Protein 5LO9 (pdb70)

CATH classification: 1.10.760.10

Sequence (940 aa):
PFERGRTLAEQGDAARGIVACAGCHRADGGGDEALGAARLAGLEPAYLATQIERFRAGQRSHPVMSPWAERLTPVDIAAVSAYYGALAPASNARAPSDVDAAAGRALAETGDWPERDLPACVRCHGPGGVGAGAVFPPLAGQPYSYLLAQLQAWGTGRRHGEPMALMGAVAGRLDADEQRALAAYFATRPLARAEAASRFTPPSRDALPEGPLGEMVRLGARLFRHTNTDPRSAPHVGNDQTCAGCHLDNGRRADASPMWAAWVAYPAYRGKNQRVDTMAERIQGCFRYSMNAQDSVSGQVPETNGLVLDALQSYIFWLATGAPTGDTAMSGRGYPRLQPPAEGFDRTRGAALYAEHCALCHGAEGEGLLVDGEVVFPPLWGPRSYNWGAGMHRVDTAAAFIAANMPLLDTVRLTPQEAWDVAAYINAHERPQDPRFDGSVERTAARFHASPFDLYGEPLGVDGAVLGQGVPFERGRTLAEQGDAARGIVACAGCHRADGGGDEALGAARLAGLEPAYLATQIERFRAGQRSHPVMSPWAERLTPVDIAAVSAYYGALAPASNARAPSDVDAAAGRALAETGDWPERDLPACVRCHGPGGVGAGAVFPPLAGQPYSYLLAQLQAWGTGRRHGEPMA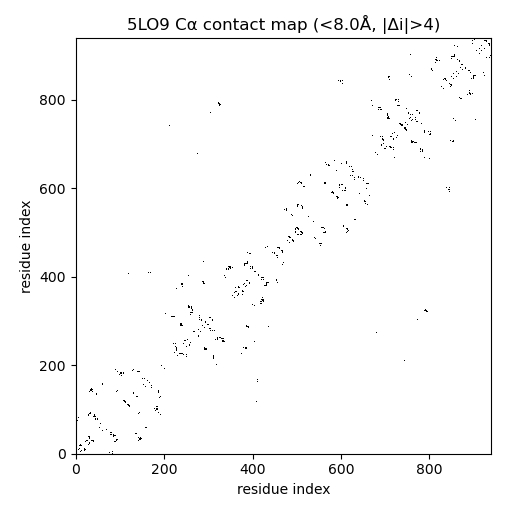LMGAVAGRLDADEQRALAAYFATRPLAAASRFTPPSRDALPEGPLGEMVRLGARLFRHTNTDPRSAPHVGNDQTCAGCHLDNGRRADASPMWAAWVAYPAYRGKNQRVDTMAERIQGCFRYSMNAQDSVSGQVPETNGLVLDALQSYIFWLATGAPTGDTAMSGRGYPRLQPPAEGFDRTRGAALYAEHCALCHGAEGEGLLVDGEVVFPPLWGPRSYNWGAGMHRVDTAAAFIAANMPLLDTVRLTPQEAWDVAAYINAHERPQDPRFDGSVERTAARFHASPFDLYGEPLGVDGAVLGQGVA

Foldseek 3Di:
DLVLLLCQQPQNDVVLPHGHVCVACNDQQAGDQVVLGWRLAQKQLLQQLVVLVCLVVQLADDPPCSVNSVSADPVSSSNNSVNRNPGDGHHPADADPVAALVLQVCQQPQNPCQPQLGGHVCLQQPDLQLGFPNLHTRLARIYLSNQLVVLVCLCVSNHADRPLRQSVSVSVRDDSNNSSNNSRNRNPDDNVPCVVVVADAFDDPVPADDDPLSVLLVVLLVCQQFVCPDPVRVQQFQFQDHNCQQCPSSQQFQQSQRLLLVQLAPQDQDPLVRDGDGPLRVVQVCSVFFRVRCNGNNNGRDDSPDSNVVSNNSNSVRRNPPPDHNPNCHHRHAFDFDDADPVAAALVLLLVVCVRFPCVACNNQQVGTDDPSHGSGQRLADARGTALQDPLLFLRRQLRSCQPCPPPRVSDHDDSNNSSHNSVNSSLEAYAANPPDPPDQVVCCVPRPPDPRRQRQFQRYDVRRGHHPGD/DLVLLLCCQVQNDVVLPGGHVCVACNNLQAGDQVVLGWRQAQKQLLQQLVVLVCLVVQLADDVVCSVNSVSDDPVNSSNNSVNRNPHDGHHPADADPPADLVLQCCQQPQRDCPPQLGGHVCLQCNDLQLGFPNLHTRLARIHLSNQLVVLVCLCPVNHADRALRVSVSVSVRDDSSNSSNNSRNRNPTDNLDPPADFFDDPVPADDDPLSVLLVVLLVCQQFVCPDPVRNQQFQFQDHNCQQCPSSQGFFQSARLLLVQQAPQDQDPQVRDGAGPLRVVQVCSVFQRVRCNGNNNGGDDSPDSNNSSNSSNSVRRNPPPDHNPNCRHRHAFDFDDADPVAAALVLQLVVCVRFPCSACNNQLPGTDDPSHGSGARLADARGTAQQDPLLFLRRVLRSCQVCPPPRVSDHDDSNNSSHNSVNSSQEEYAANPPDDPDQCVCCVPNPPDPRHQRQFQRYDVSHHYHPGHD

Nearest PDB structures (foldseek):
  5lo9-assembly1_A  TM=1.002E+00  e=2.413E-90  Marichromatium purpuratum 984
  5lo9-assembly1_B  TM=9.982E-01  e=5.476E-86  Marichromatium purpuratum 984
  4wqb-assembly1_A  TM=9.473E-01  e=3.267E-19  Allochromatium vinosum DSM 180
  4v2k-assembly1_A-2  TM=9.397E-01  e=5.280E-19  Allochromatium vinosum
  8smr-assembly1_N  TM=8.900E-01  e=9.786E-10  Pseudomonas aeruginosa

Radius of gyration: 38.49 Å; Cα contacts (8 Å, |Δi|>4): 1993; chains: 2; bounding box: 66×100×102 Å

Organism: NCBI:txid765910

InterPro domains:
  IPR009056 Cytochrome c-like domain [PF00034] (127-209)
  IPR009056 Cytochrome c-like domain [PF13442] (43-106)
  IPR009056 Cytochrome c-like domain [PF13442] (415-493)
  IPR009056 Cytochrome c-like domain [PS51007] (30-111)
  IPR009056 Cytochrome c-like domain [PS51007] (122-213)
  IPR009056 Cytochrome c-like domain [PS51007] (412-497)
  IPR036909 Cytochrome c-like domain superfamily [G3DSA:1.10.760.10] (25-110)
  IPR036909 Cytochrome c-like domain superfamily [G3DSA:1.10.760.10] (120-211)
  IPR036909 Cytochrome c-like domain superfamily [G3DSA:1.10.760.10] (261-399)
  IPR036909 Cytochrome c-like domain superfamily [G3DSA:1.10.760.10] (403-516)
  IPR036909 Cytochrome c-like domain superfamily [SSF46626] (22-108)
  IPR036909 Cytochrome c-like domain superfamily [SSF46626] (142-213)
  IPR036909 Cytochrome c-like domain superfamily [SSF46626] (278-392)
  IPR036909 Cytochrome c-like domain superfamily [SSF46626] (405-503)
  IPR050597 Cytochrome c Oxidase Subunit [PTHR33751] (5-212)

B-factor: mean 51.84, std 15.22, range [24.84, 135.63]

Secondary structure (DSSP, 8-state):
-HHHHHHHHHT-BTTTTB--THHHH-TTS--BTTTTBPP-TT--HHHHHHHHHHHHHTSB--TTTHHHHHH--HHHHHHHHHHHHHSPP-------TTS-THHHHHHHHH-BHHHH-B--HHHHH-GGGS-BTTTB---TT--HHHHHHHHHHHHHTSB---GGGHHHHHHTT--HHHHHHHHHHHHTS----TTTTT---PPPSS-PPSTHHHHHHHHHHHHHHSTTTSTTTGGG--SS--GGGTSHHHHT-TTS--SHHHHTT-SEEETTTTEEE-HHHHHHHHHHTTS-GGGSSS-SPPPTTSHHHHHHHHHHHHHTTTPBTT-TT-TT-S-PPPPPPTT---HHHHHHHHHHHTHHHH-TTS--EEETTEEEE---SSTTS--TTSGGGSHHHHHHHHHHH-SSSTT----HHHHHHHHHHHTTS--SPPTT--S-HHHHHHHH--STT--TTSS-SGGGPPS----/-HHHHHHHHHT-BTTTTB--THHHH-TTS--BTTTTBPP-TT--HHHHHHHHHHHHHTSB--TTTHHHHHT--HHHHHHHHHHHHHSPP-------TTS-THHHHHHHHH-BHHHH-B--THHHH-GGG--BTTTB---TT--HHHHHHHHHHHHHTSB--SGGGHHHHHHTT--HHHHHHHHHHHHTS----TTS--PPPTT-PPSTHHHHHHHHHHHHHHSTTTSTTTGGG--SS--HHHHSHHHHT-TTS--SHHHHTT-SEEETTTTEEE-HHHHHHHHHHTTS-GGGSSS-SPPPTTSHHHHHHHHHHHHHTTTPBTT-TT-TT-SSPPPPPPTT---HHHHHHHHHHHTHHHH-TTS--EEETTEEEE---SSTTS--TTSGGGSHHHHHHHHHHH-SSSTT----HHHHHHHHHHHTTS--SPPTT--S-HHHHHHHH--STT--TTSS-SGGGPPS-----

Solvent-accessible surface area: 40395 Å² total; per-residue (Å²): 129,72,106,94,0,83,66,3,2,90,138,11,44,101,102,118,37,11,79,26,34,23,60,40,22,110,87,64,0,0,0,22,35,104,92,21,11,11,11,29,0,28,5,82,53,59,27,13,21,52,15,20,98,32,25,98,77,43,45,19,85,73,120,75,48,34,54,80,0,126,132,18,34,100,89,0,8,62,4,7,5,37,10,7,22,68,38,78,72,19,41,37,30,205,29,39,122,126,31,97,25,71,62,0,160,62,15,0,56,38,11,25,16,77,87,65,30,6,12,6,30,12,58,27,19,0,40,29,0,42,8,2,32,43,63,14,25,12,30,0,0,6,0,23,34,28,16,23,42,25,22,87,20,31,40,86,48,176,14,94,36,26,53,46,58,25,38,26,20,27,2,61,65,21,82,56,98,36,16,84,7,7,1,0,13,4,6,65,69,94,44,122,137,29,160,99,62,100,84,40,92,22,26,61,97,140,58,47,41,168,46,60,27,4,106,24,0,128,30,0,24,109,0,6,45,50,0,23,44,9,111,128,0,28,48,36,14,3,4,21,8,9,24,2,18,28,32,11,17,18,0,28,46,24,35,0,23,2,22,3,0,15,23,1,2,16,4,23,97,34,54,91,67,148,92,11,3,11,17,11,20,75,18,23,14,45,3,102,25,32,8,0,2,72,87,12,146,38,36,118,43,3,141,26,49,21,76,10,0,2,0,3,17,0,4,2,12,16,0,0,59,45,1,49,3,25,52,82,83,22,59,6,86,20,42,53,226,35,154,66,26,111,173,33,57,67,93,109,96,0,35,61,20,4,70,130,41,20,21,59,30,24,11,80,133,0,103,10,53,66,21,124,40,39,14,14,12,26,3,27,24,13,75,105,0,10,0,0,2,0,36,24,7,72,0,36,43,2,0,6,16,15,18,33,6,36,16,30,10,50,50,36,94,15,67,75,68,37,0,6,3,1,0,0,43,9,0,9,43,48,0,2,30,2,22,45,73,90,58,44,26,153,136,0,16,66,143,62,9,90,29,116,44,5,12,4,21,80,83,52,26,127,153,40,50,56,1,0,102,14,122,125,71,93,69,0,88,57,1,1,91,134,13,27,105,99,151,34,11,77,27,32,21,65,41,22,111,75,66,0,0,0,21,37,102,89,25,12,11,10,28,0,30,5,78,52,59,26,11,26,57,16,20,82,31,21,82,72,47,52,19,90,79,121,77,49,16,49,78,0,109,121,14,51,100,110,2,9,64,7,6,3,37,10,5,22,68,40,78,70,22,40,37,29,206,24,40,122,128,32,101,28,72,62,0,155,60,13,0,51,46,12,28,18,83,129,64,51,5,12,5,28,12,55,26,20,0,40,27,0,37,8,2,26,42,60,14,26,12,30,0,1,6,0,27,35,25,14,20,44,26,22,93,18,33,42,89,50,179,16,96,34,27,51,50,60,27,34,29,21,29,2,61,66,20,85,54,99,37,16,90,6,7,1,0,12,4,9,67,71,90,52,116,95,98,121,101,45,102,22,25,63,99,140,62,42,39,170,44,57,27,0,124,23,0,145,21,0,26,114,0,6,48,57,0,23,48,3,108,104,0,27,47,36,15,5,4,23,8,8,24,2,18,28,35,13,17,18,0,29,55,22,34,0,23,2,19,2,0,16,25,1,2,16,3,20,90,31,60,91,59,142,92,9,4,10,15,10,18,77,19,24,15,40,3,109,18,31,6,1,2,70,96,14,145,48,29,127,39,3,148,21,37,25,90,9,0,4,0,3,17,0,3,3,10,17,0,0,63,44,0,50,3,23,54,78,81,20,64,8,88,22,40,52,228,30,158,69,25,105,139,30,58,67,94,107,148,0,35,54,12,4,74,126,37,22,22,53,30,24,10,76,132,0,98,13,50,65,23,118,36,40,14,13,11,28,3,28,25,13,76,102,0,10,0,0,3,0,35,26,8,75,0,37,42,2,0,7,16,16,20,33,6,35,15,31,10,57,59,38,96,14,74,76,60,55,0,5,6,0,0,0,45,11,0,9,42,48,0,2,35,2,26,41,77,48,58,20,17,122,133,0,16,72,154,65,8,90,31,113,46,10,9,5,23,92,74,50,18,130,154,39,53,49,1,0,104,12,72,152

Structure (mmCIF, N/CA/C/O backbone):
data_5LO9
#
_entry.id   5LO9
#
_cell.length_a   159.753
_cell.length_b   159.753
_cell.length_c   393.086
_cell.angle_alpha   90.00
_cell.angle_beta   90.00
_cell.angle_gamma   120.00
#
_symmetry.space_group_name_H-M   'H 3 2'
#
loop_
_entity.id
_entity.type
_entity.pdbx_description
1 polymer 'Cytochrome C'
2 non-polymer 'HEME C'
3 non-polymer 'CHLORIDE ION'
4 non-polymer S-1,2-PROPANEDIOL
5 non-polymer THIOSULFATE
6 non-polymer 1,2-ETHANEDIOL
7 non-polymer 'TRIETHYLENE GLYCOL'
8 water water
#
loop_
_atom_site.group_PDB
_atom_site.id
_atom_site.type_symbol
_atom_site.label_atom_id
_atom_site.label_alt_id
_atom_site.label_comp_id
_atom_site.label_asym_id
_atom_site.label_entity_id
_atom_site.label_seq_id
_atom_site.pdbx_PDB_ins_code
_atom_site.Cartn_x
_atom_site.Cartn_y
_atom_site.Cartn_z
_atom_site.occupancy
_atom_site.B_iso_or_equiv
_atom_site.auth_seq_id
_atom_site.auth_comp_id
_atom_site.auth_asym_id
_atom_site.auth_atom_id
_atom_site.pdbx_PDB_model_num
ATOM 1 N N . PRO A 1 1 ? 29.709 -13.969 157.919 1.00 99.13 1 PRO A N 1
ATOM 2 C CA . PRO A 1 1 ? 30.845 -13.515 157.084 1.00 97.37 1 PRO A CA 1
ATOM 3 C C . PRO A 1 1 ? 31.344 -12.118 157.491 1.00 91.15 1 PRO A C 1
ATOM 4 O O . PRO A 1 1 ? 32.556 -11.863 157.434 1.00 76.98 1 PRO A O 1
ATOM 8 N N . PHE A 1 2 ? 30.412 -11.227 157.875 1.00 106.75 2 PHE A N 1
ATOM 9 C CA . PHE A 1 2 ? 30.777 -9.942 158.480 1.00 97.40 2 PHE A CA 1
ATOM 10 C C . PHE A 1 2 ? 31.422 -10.145 159.859 1.00 95.77 2 PHE A C 1
ATOM 11 O O . PHE A 1 2 ? 32.200 -9.283 160.291 1.00 86.83 2 PHE A O 1
ATOM 19 N N . GLU A 1 3 ? 31.175 -11.298 160.528 1.00 102.20 3 GLU A N 1
ATOM 20 C CA . GLU A 1 3 ? 31.713 -11.538 161.874 1.00 94.17 3 GLU A CA 1
ATOM 21 C C . GLU A 1 3 ? 33.164 -12.012 161.825 1.00 83.71 3 GLU A C 1
ATOM 22 O O . GLU A 1 3 ? 34.023 -11.477 162.542 1.00 72.28 3 GLU A O 1
ATOM 28 N N . ARG A 1 4 ? 33.474 -12.960 160.940 1.00 77.23 4 ARG A N 1
ATOM 29 C CA . ARG A 1 4 ? 34.865 -13.328 160.746 1.00 66.89 4 ARG A CA 1
ATOM 30 C C . ARG A 1 4 ? 35.652 -12.116 160.266 1.00 70.94 4 ARG A C 1
ATOM 31 O O . ARG A 1 4 ? 36.730 -11.808 160.794 1.00 66.93 4 ARG A O 1
ATOM 39 N N . GLY A 1 5 ? 35.093 -11.387 159.292 1.00 62.78 5 GLY A N 1
ATOM 40 C CA . GLY A 1 5 ? 35.720 -10.162 158.828 1.00 57.36 5 GLY A CA 1
ATOM 41 C C . GLY A 1 5 ? 36.014 -9.176 159.942 1.00 56.92 5 GLY A C 1
ATOM 42 O O . GLY A 1 5 ? 37.117 -8.619 160.024 1.00 49.70 5 GLY A O 1
ATOM 43 N N . ARG A 1 6 ? 35.033 -8.939 160.817 1.00 60.26 6 ARG A N 1
ATOM 44 C CA . ARG A 1 6 ? 35.251 -7.986 161.905 1.00 62.74 6 ARG A CA 1
ATOM 45 C C . ARG A 1 6 ? 36.383 -8.451 162.811 1.00 63.61 6 ARG A C 1
ATOM 46 O O . ARG A 1 6 ? 37.268 -7.662 163.175 1.00 64.84 6 ARG A O 1
ATOM 54 N N . THR A 1 7 ? 36.382 -9.729 163.195 1.00 60.97 7 THR A N 1
ATOM 55 C CA . THR A 1 7 ? 37.411 -10.149 164.136 1.00 70.41 7 THR A CA 1
ATOM 56 C C . THR A 1 7 ? 38.799 -10.105 163.484 1.00 68.82 7 THR A C 1
ATOM 57 O O . THR A 1 7 ? 39.762 -9.673 164.133 1.00 66.87 7 THR A O 1
ATOM 61 N N . LEU A 1 8 ? 38.907 -10.412 162.180 1.00 61.77 8 LEU A N 1
ATOM 62 C CA . LEU A 1 8 ? 40.196 -10.261 161.498 1.00 57.31 8 LEU A CA 1
ATOM 63 C C . LEU A 1 8 ? 40.596 -8.805 161.359 1.00 63.22 8 LEU A C 1
ATOM 64 O O . LEU A 1 8 ? 41.781 -8.465 161.497 1.00 66.09 8 LEU A O 1
ATOM 69 N N . ALA A 1 9 ? 39.647 -7.929 161.043 1.00 57.93 9 ALA A N 1
ATOM 70 C CA . ALA A 1 9 ? 40.025 -6.530 160.915 1.00 56.70 9 ALA A CA 1
ATOM 71 C C . ALA A 1 9 ? 40.403 -5.932 162.262 1.00 55.96 9 ALA A C 1
ATOM 72 O O . ALA A 1 9 ? 41.383 -5.183 162.349 1.00 59.41 9 ALA A O 1
ATOM 74 N N . GLU A 1 10 ? 39.657 -6.251 163.327 1.00 65.82 10 GLU A N 1
ATOM 75 C CA . GLU A 1 10 ? 39.855 -5.547 164.596 1.00 68.79 10 GLU A CA 1
ATOM 76 C C . GLU A 1 10 ? 40.874 -6.223 165.511 1.00 67.21 10 GLU A C 1
ATOM 77 O O . GLU A 1 10 ? 41.601 -5.533 166.232 1.00 67.00 10 GLU A O 1
ATOM 83 N N . GLN A 1 11 ? 40.992 -7.547 165.462 1.00 69.08 11 GLN A N 1
ATOM 84 C CA . GLN A 1 11 ? 41.840 -8.274 166.400 1.00 73.57 11 GLN A CA 1
ATOM 85 C C . GLN A 1 11 ? 42.778 -9.290 165.767 1.00 66.14 11 GLN A C 1
ATOM 86 O O . GLN A 1 11 ? 43.664 -9.786 166.464 1.00 63.60 11 GLN A O 1
ATOM 92 N N . GLY A 1 12 ? 42.632 -9.603 164.494 1.00 63.03 12 GLY A N 1
ATOM 93 C CA . GLY A 1 12 ? 43.406 -10.659 163.907 1.00 57.63 12 GLY A CA 1
ATOM 94 C C . GLY A 1 12 ? 43.003 -11.994 164.497 1.00 61.00 12 GLY A C 1
ATOM 95 O O . GLY A 1 12 ? 42.046 -12.111 165.256 1.00 69.15 12 GLY A O 1
ATOM 96 N N . ASP A 1 13 ? 43.788 -13.010 164.135 1.00 69.64 13 ASP A N 1
ATOM 97 C CA . ASP A 1 13 ? 43.648 -14.397 164.598 1.00 73.77 13 ASP A CA 1
ATOM 98 C C . ASP A 1 13 ? 45.050 -14.817 165.044 1.00 72.40 13 ASP A C 1
ATOM 99 O O . ASP A 1 13 ? 45.834 -15.279 164.210 1.00 70.76 13 ASP A O 1
ATOM 104 N N . ALA A 1 14 ? 45.364 -14.652 166.339 1.00 78.32 14 ALA A N 1
ATOM 105 C CA . ALA A 1 14 ? 46.677 -15.064 166.860 1.00 77.58 14 ALA A CA 1
ATOM 106 C C . ALA A 1 14 ? 47.011 -16.509 166.471 1.00 76.06 14 ALA A C 1
ATOM 107 O O . ALA A 1 14 ? 48.141 -16.814 166.072 1.00 70.94 14 ALA A O 1
ATOM 109 N N . ALA A 1 15 ? 46.038 -17.412 166.583 1.00 69.92 15 ALA A N 1
ATOM 110 C CA . ALA A 1 15 ? 46.272 -18.814 166.279 1.00 64.57 15 ALA A CA 1
ATOM 111 C C . ALA A 1 15 ? 46.887 -18.975 164.892 1.00 69.87 15 ALA A C 1
ATOM 112 O O . ALA A 1 15 ? 47.971 -19.543 164.741 1.00 72.38 15 ALA A O 1
ATOM 114 N N . ARG A 1 16 ? 46.206 -18.460 163.863 1.00 83.59 16 ARG A N 1
ATOM 115 C CA . ARG A 1 16 ? 46.662 -18.528 162.472 1.00 83.89 16 ARG A CA 1
ATOM 116 C C . ARG A 1 16 ? 47.823 -17.566 162.173 1.00 76.28 16 ARG A C 1
ATOM 117 O O . ARG A 1 16 ? 48.298 -17.525 161.026 1.00 72.17 16 ARG A O 1
ATOM 125 N N . GLY A 1 17 ? 48.279 -16.791 163.152 1.00 72.40 17 GLY A N 1
ATOM 126 C CA . GLY A 1 17 ? 49.379 -15.859 162.945 1.00 66.01 17 GLY A CA 1
ATOM 127 C C . GLY A 1 17 ? 49.044 -14.722 162.010 1.00 70.12 17 GLY A C 1
ATOM 128 O O . GLY A 1 17 ? 49.871 -14.354 161.165 1.00 66.63 17 GLY A O 1
ATOM 129 N N . ILE A 1 18 ? 47.857 -14.139 162.162 1.00 69.87 18 ILE A N 1
ATOM 130 C CA . ILE A 1 18 ? 47.376 -13.065 161.310 1.00 62.22 18 ILE A CA 1
ATOM 131 C C . ILE A 1 18 ? 47.154 -11.847 162.192 1.00 61.83 18 ILE A C 1
ATOM 132 O O . ILE A 1 18 ? 46.388 -11.912 163.160 1.00 63.09 18 ILE A O 1
ATOM 137 N N . VAL A 1 19 ? 47.835 -10.743 161.865 1.00 56.99 19 VAL A N 1
ATOM 138 C CA . VAL A 1 19 ? 47.681 -9.500 162.614 1.00 57.69 19 VAL A CA 1
ATOM 139 C C . VAL A 1 19 ? 46.387 -8.812 162.217 1.00 60.44 19 VAL A C 1
ATOM 140 O O . VAL A 1 19 ? 45.809 -9.061 161.157 1.00 71.88 19 VAL A O 1
ATOM 144 N N . ALA A 1 20 ? 45.940 -7.929 163.100 1.00 66.44 20 ALA A N 1
ATOM 145 C CA . ALA A 1 20 ? 44.743 -7.150 162.849 1.00 67.17 20 ALA A CA 1
ATOM 146 C C . ALA A 1 20 ? 44.963 -6.252 161.646 1.00 62.60 20 ALA A C 1
ATOM 147 O O . ALA A 1 20 ? 45.918 -5.471 161.631 1.00 60.05 20 ALA A O 1
ATOM 149 N N . CYS A 1 21 ? 44.048 -6.317 160.662 1.00 53.43 21 CYS A N 1
ATOM 150 C CA . CYS A 1 21 ? 44.163 -5.414 159.519 1.00 53.17 21 CYS A CA 1
ATOM 151 C C . CYS A 1 21 ? 44.167 -3.954 159.962 1.00 56.14 21 CYS A C 1
ATOM 152 O O . CYS A 1 21 ? 44.867 -3.111 159.376 1.00 50.46 21 CYS A O 1
ATOM 155 N N . ALA A 1 22 ? 43.411 -3.639 161.010 1.00 53.71 22 ALA A N 1
ATOM 156 C CA . ALA A 1 22 ? 43.379 -2.271 161.475 1.00 54.41 22 ALA A CA 1
ATOM 157 C C . ALA A 1 22 ? 44.717 -1.833 162.044 1.00 55.98 22 ALA A C 1
ATOM 158 O O . ALA A 1 22 ? 44.887 -0.649 162.341 1.00 57.28 22 ALA A O 1
ATOM 160 N N . GLY A 1 23 ? 45.681 -2.737 162.196 1.00 50.31 23 GLY A N 1
ATOM 161 C CA . GLY A 1 23 ? 46.985 -2.285 162.640 1.00 56.58 23 GLY A CA 1
ATOM 162 C C . GLY A 1 23 ? 47.618 -1.288 161.686 1.00 58.83 23 GLY A C 1
ATOM 163 O O . GLY A 1 23 ? 48.329 -0.375 162.119 1.00 53.29 23 GLY A O 1
ATOM 164 N N . CYS A 1 24 ? 47.322 -1.403 160.389 1.00 59.25 24 CYS A N 1
ATOM 165 C CA . CYS A 1 24 ? 47.860 -0.482 159.390 1.00 59.20 24 CYS A CA 1
ATOM 166 C C . CYS A 1 24 ? 46.792 0.332 158.663 1.00 55.14 24 CYS A C 1
ATOM 167 O O . CYS A 1 24 ? 47.050 1.473 158.279 1.00 51.90 24 CYS A O 1
ATOM 170 N N . HIS A 1 25 ? 45.620 -0.238 158.402 1.00 48.34 25 HIS A N 1
ATOM 171 C CA . HIS A 1 25 ? 44.558 0.471 157.706 1.00 50.43 25 HIS A CA 1
ATOM 172 C C . HIS A 1 25 ? 43.674 1.268 158.650 1.00 60.72 25 HIS A C 1
ATOM 173 O O . HIS A 1 25 ? 42.741 1.938 158.187 1.00 54.46 25 HIS A O 1
ATOM 180 N N . ARG A 1 26 ? 43.912 1.139 159.957 1.00 61.35 26 ARG A N 1
ATOM 181 C CA . ARG A 1 26 ? 43.198 1.835 161.028 1.00 63.01 26 ARG A CA 1
ATOM 182 C C . ARG A 1 26 ? 41.768 1.343 161.200 1.00 58.68 26 ARG A C 1
ATOM 183 O O . ARG A 1 26 ? 41.240 0.597 160.361 1.00 63.78 26 ARG A O 1
ATOM 191 N N . ALA A 1 27 ? 41.183 1.719 162.345 1.00 61.00 27 ALA A N 1
ATOM 192 C CA . ALA A 1 27 ? 39.916 1.146 162.799 1.00 54.49 27 ALA A CA 1
ATOM 193 C C . ALA A 1 27 ? 38.764 1.547 161.894 1.00 61.45 27 ALA A C 1
ATOM 194 O O . ALA A 1 27 ? 37.822 0.770 161.702 1.00 48.27 27 ALA A O 1
ATOM 196 N N . ASP A 1 28 ? 38.795 2.772 161.371 1.00 63.26 28 ASP A N 1
ATOM 197 C CA . ASP A 1 28 ? 37.740 3.220 160.474 1.00 56.34 28 ASP A CA 1
ATOM 198 C C . ASP A 1 28 ? 37.897 2.718 159.033 1.00 55.06 28 ASP A C 1
ATOM 199 O O . ASP A 1 28 ? 37.003 2.969 158.223 1.00 68.01 28 ASP A O 1
ATOM 204 N N . GLY A 1 29 ? 38.931 1.938 158.713 1.00 55.06 29 GLY A N 1
ATOM 205 C CA . GLY A 1 29 ? 39.202 1.523 157.341 1.00 54.01 29 GLY A CA 1
ATOM 206 C C . GLY A 1 29 ? 39.729 2.632 156.449 1.00 57.57 29 GLY A C 1
ATOM 207 O O . GLY A 1 29 ? 39.778 2.471 155.221 1.00 54.53 29 GLY A O 1
ATOM 208 N N . GLY A 1 30 ? 40.135 3.751 157.038 1.00 49.61 30 GLY A N 1
ATOM 209 C CA . GLY A 1 30 ? 40.519 4.956 156.346 1.00 57.65 30 GLY A CA 1
ATOM 210 C C . GLY A 1 30 ? 41.923 5.047 155.794 1.00 56.01 30 GLY A C 1
ATOM 211 O O . GLY A 1 30 ? 42.232 6.069 155.176 1.00 53.18 30 GLY A O 1
ATOM 212 N N . GLY A 1 31 ? 42.793 4.055 155.997 1.00 55.95 31 GLY A N 1
ATOM 213 C CA . GLY A 1 31 ? 44.154 4.127 155.485 1.00 50.63 31 GLY A CA 1
ATOM 214 C C . GLY A 1 31 ? 45.118 4.852 156.407 1.00 47.13 31 GLY A C 1
ATOM 215 O O . GLY A 1 31 ? 44.757 5.381 157.461 1.00 52.27 31 GLY A O 1
ATOM 216 N N . ASP A 1 32 ? 46.390 4.875 156.001 1.00 50.79 32 ASP A N 1
ATOM 217 C CA . ASP A 1 32 ? 47.402 5.565 156.798 1.00 58.26 32 ASP A CA 1
ATOM 218 C C . ASP A 1 32 ? 48.440 6.184 155.872 1.00 53.82 32 ASP A C 1
ATOM 219 O O . ASP A 1 32 ? 49.063 5.482 155.073 1.00 51.02 32 ASP A O 1
ATOM 224 N N . GLU A 1 33 ? 48.650 7.494 156.009 1.00 57.70 33 GLU A N 1
ATOM 225 C CA . GLU A 1 33 ? 49.597 8.188 155.149 1.00 52.27 33 GLU A CA 1
ATOM 226 C C . GLU A 1 33 ? 51.012 7.671 155.337 1.00 53.03 33 GLU A C 1
ATOM 227 O O . GLU A 1 33 ? 51.712 7.404 154.356 1.00 52.80 33 GLU A O 1
ATOM 233 N N . ALA A 1 34 ? 51.470 7.562 156.591 1.00 53.63 34 ALA A N 1
ATOM 234 C CA . ALA A 1 34 ? 52.873 7.202 156.853 1.00 55.11 34 ALA A CA 1
ATOM 235 C C . ALA A 1 34 ? 53.250 5.828 156.298 1.00 60.41 34 ALA A C 1
ATOM 236 O O . ALA A 1 34 ? 54.358 5.652 155.776 1.00 56.21 34 ALA A O 1
ATOM 238 N N . LEU A 1 35 ? 52.368 4.829 156.463 1.00 57.85 35 LEU A N 1
ATOM 239 C CA . LEU A 1 35 ? 52.594 3.484 155.943 1.00 52.73 35 LEU A CA 1
ATOM 240 C C . LEU A 1 35 ? 52.235 3.361 154.469 1.00 53.91 35 LEU A C 1
ATOM 241 O O . LEU A 1 35 ? 52.611 2.368 153.833 1.00 52.90 35 LEU A O 1
ATOM 246 N N . GLY A 1 36 ? 51.478 4.309 153.919 1.00 47.65 36 GLY A N 1
ATOM 247 C CA . GLY A 1 36 ? 50.973 4.099 152.582 1.00 49.33 36 GLY A CA 1
ATOM 248 C C . GLY A 1 36 ? 49.948 2.991 152.536 1.00 50.31 36 GLY A C 1
ATOM 249 O O . GLY A 1 36 ? 49.806 2.315 151.506 1.00 48.13 36 GLY A O 1
ATOM 250 N N . ALA A 1 37 ? 49.226 2.791 153.636 1.00 46.49 37 ALA A N 1
ATOM 251 C CA . ALA A 1 37 ? 48.183 1.786 153.701 1.00 46.20 37 ALA A CA 1
ATOM 252 C C . ALA A 1 37 ? 46.899 2.362 153.125 1.00 52.12 37 ALA A C 1
ATOM 253 O O . ALA A 1 37 ? 46.487 3.471 153.487 1.00 47.98 37 ALA A O 1
ATOM 255 N N . ALA A 1 38 ? 46.269 1.597 152.240 1.00 42.89 38 ALA A N 1
ATOM 256 C CA . ALA A 1 38 ? 45.141 2.085 151.477 1.00 44.97 38 ALA A CA 1
ATOM 257 C C . ALA A 1 38 ? 43.936 2.294 152.369 1.00 45.49 38 ALA A C 1
ATOM 258 O O . ALA A 1 38 ? 43.845 1.769 153.484 1.00 47.30 38 ALA A O 1
ATOM 260 N N . ARG A 1 39 ? 43.029 3.120 151.871 1.00 39.98 39 ARG A N 1
ATOM 261 C CA . ARG A 1 39 ? 41.648 3.089 152.323 1.00 42.75 39 ARG A CA 1
ATOM 262 C C . ARG A 1 39 ? 41.004 1.793 151.876 1.00 48.39 39 ARG A C 1
ATOM 263 O O . ARG A 1 39 ? 41.004 1.467 150.679 1.00 46.11 39 ARG A O 1
ATOM 271 N N . LEU A 1 40 ? 40.370 1.096 152.815 1.00 46.85 40 LEU A N 1
ATOM 272 C CA . LEU A 1 40 ? 39.573 -0.066 152.455 1.00 51.67 40 LEU A CA 1
ATOM 273 C C . LEU A 1 40 ? 38.071 0.145 152.663 1.00 47.25 40 LEU A C 1
ATOM 274 O O . LEU A 1 40 ? 37.270 -0.574 152.058 1.00 43.69 40 LEU A O 1
ATOM 279 N N . ALA A 1 41 ? 37.679 1.132 153.464 1.00 52.31 41 ALA A N 1
ATOM 280 C CA . ALA A 1 41 ? 36.289 1.293 153.896 1.00 55.39 41 ALA A CA 1
ATOM 281 C C . ALA A 1 41 ? 35.382 1.730 152.746 1.00 52.66 41 ALA A C 1
ATOM 282 O O . ALA A 1 41 ? 35.571 2.802 152.157 1.00 52.30 41 ALA A O 1
ATOM 284 N N . GLY A 1 42 ? 34.369 0.918 152.457 1.00 53.08 42 GLY A N 1
ATOM 285 C CA . GLY A 1 42 ? 33.426 1.216 151.411 1.00 50.69 42 GLY A CA 1
ATOM 286 C C . GLY A 1 42 ? 33.813 0.768 150.026 1.00 50.00 42 GLY A C 1
ATOM 287 O O . GLY A 1 42 ? 33.007 0.940 149.096 1.00 47.33 42 GLY A O 1
ATOM 288 N N . LEU A 1 43 ? 35.012 0.219 149.840 1.00 49.63 43 LEU A N 1
ATOM 289 C CA . LEU A 1 43 ? 35.384 -0.268 148.521 1.00 47.72 43 LEU A CA 1
ATOM 290 C C . LEU A 1 43 ? 34.535 -1.482 148.172 1.00 38.04 43 LEU A C 1
ATOM 291 O O . LEU A 1 43 ? 34.109 -2.233 149.044 1.00 44.97 43 LEU A O 1
ATOM 296 N N . GLU A 1 44 ? 34.312 -1.685 146.884 1.00 38.95 44 GLU A N 1
ATOM 297 C CA . GLU A 1 44 ? 33.467 -2.786 146.456 1.00 41.12 44 GLU A CA 1
ATOM 298 C C . GLU A 1 44 ? 34.089 -4.111 146.898 1.00 47.28 44 GLU A C 1
ATOM 299 O O . GLU A 1 44 ? 35.281 -4.344 146.649 1.00 55.06 44 GLU A O 1
ATOM 305 N N . PRO A 1 45 ? 33.342 -4.988 147.568 1.00 49.45 45 PRO A N 1
ATOM 306 C CA . PRO A 1 45 ? 33.940 -6.259 148.031 1.00 58.22 45 PRO A CA 1
ATOM 307 C C . PRO A 1 45 ? 34.619 -7.071 146.945 1.00 43.07 45 PRO A C 1
ATOM 308 O O . PRO A 1 45 ? 35.696 -7.628 147.200 1.00 47.71 45 PRO A O 1
ATOM 312 N N . ALA A 1 46 ? 34.052 -7.137 145.740 1.00 32.51 46 ALA A N 1
ATOM 313 C CA . ALA A 1 46 ? 34.734 -7.873 144.680 1.00 32.65 46 ALA A CA 1
ATOM 314 C C . ALA A 1 46 ? 36.086 -7.268 144.364 1.00 38.49 46 ALA A C 1
ATOM 315 O O . ALA A 1 46 ? 37.011 -7.997 143.972 1.00 38.06 46 ALA A O 1
ATOM 317 N N . TYR A 1 47 ? 36.202 -5.937 144.464 1.00 37.87 47 TYR A N 1
ATOM 318 C CA . TYR A 1 47 ? 37.467 -5.292 144.145 1.00 39.93 47 TYR A CA 1
ATOM 319 C C . TYR A 1 47 ? 38.504 -5.649 145.194 1.00 40.39 47 TYR A C 1
ATOM 320 O O . TYR A 1 47 ? 39.622 -6.064 144.857 1.00 38.53 47 TYR A O 1
ATOM 329 N N . LEU A 1 48 ? 38.132 -5.550 146.475 1.00 35.65 48 LEU A N 1
ATOM 330 C CA . LEU A 1 48 ? 39.069 -5.895 147.538 1.00 36.95 48 LEU A CA 1
ATOM 331 C C . LEU A 1 48 ? 39.577 -7.320 147.353 1.00 40.77 48 LEU A C 1
ATOM 332 O O . LEU A 1 48 ? 40.783 -7.586 147.381 1.00 35.76 48 LEU A O 1
ATOM 337 N N . ALA A 1 49 ? 38.664 -8.249 147.124 1.00 39.63 49 ALA A N 1
ATOM 338 C CA . ALA A 1 49 ? 39.069 -9.627 146.950 1.00 36.32 49 ALA A CA 1
ATOM 339 C C . ALA A 1 49 ? 39.969 -9.797 145.736 1.00 41.02 49 ALA A C 1
ATOM 340 O O . ALA A 1 49 ? 40.918 -10.586 145.769 1.00 47.73 49 ALA A O 1
ATOM 342 N N . THR A 1 50 ? 39.652 -9.125 144.632 1.00 39.51 50 THR A N 1
ATOM 343 C CA . THR A 1 50 ? 40.513 -9.207 143.453 1.00 41.24 50 THR A CA 1
ATOM 344 C C . THR A 1 50 ? 41.904 -8.671 143.761 1.00 40.87 50 THR A C 1
ATOM 345 O O . THR A 1 50 ? 42.910 -9.236 143.320 1.00 42.92 50 THR A O 1
ATOM 349 N N . GLN A 1 51 ? 41.987 -7.612 144.556 1.00 40.39 51 GLN A N 1
ATOM 350 C CA . GLN A 1 51 ? 43.296 -7.049 144.864 1.00 41.95 51 GLN A CA 1
ATOM 351 C C . GLN A 1 51 ? 44.086 -7.986 145.772 1.00 40.26 51 GLN A C 1
ATOM 352 O O . GLN A 1 51 ? 45.298 -8.121 145.617 1.00 43.94 51 GLN A O 1
ATOM 358 N N . ILE A 1 52 ? 43.438 -8.610 146.754 1.00 44.31 52 ILE A N 1
ATOM 359 C CA . ILE A 1 52 ? 44.139 -9.596 147.568 1.00 43.96 52 ILE A CA 1
ATOM 360 C C . ILE A 1 52 ? 44.668 -10.709 146.672 1.00 42.82 52 ILE A C 1
ATOM 361 O O . ILE A 1 52 ? 45.812 -11.157 146.807 1.00 40.23 52 ILE A O 1
ATOM 366 N N . GLU A 1 53 ? 43.867 -11.132 145.710 1.00 38.46 53 GLU A N 1
ATOM 367 C CA . GLU A 1 53 ? 44.313 -12.187 144.822 1.00 43.64 53 GLU A CA 1
ATOM 368 C C . GLU A 1 53 ? 45.380 -11.693 143.863 1.00 44.14 53 GLU A C 1
ATOM 369 O O . GLU A 1 53 ? 46.218 -12.491 143.422 1.00 39.79 53 GLU A O 1
ATOM 375 N N . ARG A 1 54 ? 45.384 -10.393 143.536 1.00 42.40 54 ARG A N 1
ATOM 376 C CA . ARG A 1 54 ? 46.469 -9.862 142.703 1.00 46.55 54 ARG A CA 1
ATOM 377 C C . ARG A 1 54 ? 47.798 -9.993 143.421 1.00 44.71 54 ARG A C 1
ATOM 378 O O . ARG A 1 54 ? 48.804 -10.380 142.813 1.00 46.12 54 ARG A O 1
ATOM 386 N N . PHE A 1 55 ? 47.820 -9.646 144.714 1.00 39.12 55 PHE A N 1
ATOM 387 C CA . PHE A 1 55 ? 49.017 -9.804 145.523 1.00 38.73 55 PHE A CA 1
ATOM 388 C C . PHE A 1 55 ? 49.477 -11.260 145.490 1.00 48.24 55 PHE A C 1
ATOM 389 O O . PHE A 1 55 ? 50.662 -11.546 145.300 1.00 58.95 55 PHE A O 1
ATOM 397 N N . ARG A 1 56 ? 48.535 -12.192 145.645 1.00 38.87 56 ARG A N 1
ATOM 398 C CA . ARG A 1 56 ? 48.850 -13.616 145.698 1.00 49.06 56 ARG A CA 1
ATOM 399 C C . ARG A 1 56 ? 49.381 -14.151 144.379 1.00 43.07 56 ARG A C 1
ATOM 400 O O . ARG A 1 56 ? 50.187 -15.091 144.375 1.00 50.34 56 ARG A O 1
ATOM 408 N N . ALA A 1 57 ? 48.921 -13.588 143.269 1.00 39.36 57 ALA A N 1
ATOM 409 C CA . ALA A 1 57 ? 49.302 -13.966 141.917 1.00 32.83 57 ALA A CA 1
ATOM 410 C C . ALA A 1 57 ? 50.596 -13.300 141.428 1.00 44.11 57 ALA A C 1
ATOM 411 O O . ALA A 1 57 ? 51.128 -13.683 140.373 1.00 40.61 57 ALA A O 1
ATOM 413 N N . GLY A 1 58 ? 51.105 -12.301 142.142 1.00 47.31 58 GLY A N 1
ATOM 414 C CA . GLY A 1 58 ? 52.275 -11.586 141.700 1.00 43.34 58 GLY A CA 1
ATOM 415 C C . GLY A 1 58 ? 52.023 -10.437 140.767 1.00 43.54 58 GLY A C 1
ATOM 416 O O . GLY A 1 58 ? 52.984 -9.855 140.267 1.00 57.33 58 GLY A O 1
ATOM 417 N N . GLN A 1 59 ? 50.774 -10.086 140.511 1.00 41.45 59 GLN A N 1
ATOM 418 C CA . GLN A 1 59 ? 50.489 -8.859 139.776 1.00 42.13 59 GLN A CA 1
ATOM 419 C C . GLN A 1 59 ? 50.687 -7.610 140.633 1.00 47.26 59 GLN A C 1
ATOM 420 O O . GLN A 1 59 ? 50.721 -6.497 140.092 1.00 40.29 59 GLN A O 1
ATOM 426 N N . ARG A 1 60 ? 50.763 -7.772 141.953 1.00 40.26 60 ARG A N 1
ATOM 427 C CA . ARG A 1 60 ? 51.069 -6.696 142.873 1.00 35.79 60 ARG A CA 1
ATOM 428 C C . ARG A 1 60 ? 52.055 -7.206 143.902 1.00 48.16 60 ARG A C 1
ATOM 429 O O . ARG A 1 60 ? 51.972 -8.362 144.340 1.00 54.13 60 ARG A O 1
ATOM 437 N N . SER A 1 61 ? 52.987 -6.344 144.291 1.00 58.40 61 SER A N 1
ATOM 438 C CA . SER A 1 61 ? 54.001 -6.712 145.268 1.00 55.63 61 SER A CA 1
ATOM 439 C C . SER A 1 61 ? 54.263 -5.532 146.180 1.00 51.18 61 SER A C 1
ATOM 440 O O . SER A 1 61 ? 54.437 -4.401 145.718 1.00 68.76 61 SER A O 1
ATOM 443 N N . HIS A 1 62 ? 54.266 -5.799 147.474 1.00 48.25 62 HIS A N 1
ATOM 444 C CA . HIS A 1 62 ? 54.585 -4.784 148.416 1.00 52.68 62 HIS A CA 1
ATOM 445 C C . HIS A 1 62 ? 55.206 -5.551 149.571 1.00 52.96 62 HIS A C 1
ATOM 446 O O . HIS A 1 62 ? 54.616 -6.531 150.042 1.00 54.41 62 HIS A O 1
ATOM 453 N N . PRO A 1 63 ? 56.381 -5.164 150.023 1.00 46.76 63 PRO A N 1
ATOM 454 C CA . PRO A 1 63 ? 57.005 -5.920 151.104 1.00 48.62 63 PRO A CA 1
ATOM 455 C C . PRO A 1 63 ? 56.185 -5.947 152.378 1.00 51.55 63 PRO A C 1
ATOM 456 O O . PRO A 1 63 ? 56.311 -6.906 153.147 1.00 61.60 63 PRO A O 1
ATOM 460 N N . VAL A 1 64 ? 55.346 -4.938 152.623 1.00 50.00 64 VAL A N 1
ATOM 461 C CA . VAL A 1 64 ? 54.527 -4.902 153.834 1.00 49.06 64 VAL A CA 1
ATOM 462 C C . VAL A 1 64 ? 53.250 -5.705 153.675 1.00 49.20 64 VAL A C 1
ATOM 463 O O . VAL A 1 64 ? 52.816 -6.377 154.612 1.00 54.61 64 VAL A O 1
ATOM 467 N N . MET A 1 65 ? 52.590 -5.609 152.529 1.00 47.82 65 MET A N 1
ATOM 468 C CA . MET A 1 65 ? 51.245 -6.161 152.445 1.00 50.64 65 MET A CA 1
ATOM 469 C C . MET A 1 65 ? 51.226 -7.572 151.884 1.00 50.73 65 MET A C 1
ATOM 470 O O . MET A 1 65 ? 50.450 -8.401 152.362 1.00 57.09 65 MET A O 1
ATOM 475 N N . SER A 1 66 ? 52.071 -7.876 150.901 1.00 52.26 66 SER A N 1
ATOM 476 C CA . SER A 1 66 ? 52.074 -9.205 150.284 1.00 47.61 66 SER A CA 1
ATOM 477 C C . SER A 1 66 ? 52.051 -10.363 151.276 1.00 45.55 66 SER A C 1
ATOM 478 O O . SER A 1 66 ? 51.409 -11.383 150.970 1.00 45.07 66 SER A O 1
ATOM 481 N N . PRO A 1 67 ? 52.738 -10.306 152.425 1.00 48.66 67 PRO A N 1
ATOM 482 C CA . PRO A 1 67 ? 52.693 -11.448 153.346 1.00 49.97 67 PRO A CA 1
ATOM 483 C C . PRO A 1 67 ? 51.353 -11.623 154.019 1.00 51.88 67 PRO A C 1
ATOM 484 O O . PRO A 1 67 ? 50.907 -12.760 154.210 1.00 55.80 67 PRO A O 1
ATOM 488 N N . TRP A 1 68 ? 50.679 -10.529 154.375 1.00 53.79 68 TRP A N 1
ATOM 489 C CA . TRP A 1 68 ? 49.343 -10.675 154.943 1.00 52.05 68 TRP A CA 1
ATOM 490 C C . TRP A 1 68 ? 48.344 -11.144 153.903 1.00 48.17 68 TRP A C 1
ATOM 491 O O . TRP A 1 68 ? 47.406 -11.875 154.234 1.00 49.64 68 TRP A O 1
ATOM 502 N N . ALA A 1 69 ? 48.564 -10.804 152.641 1.00 43.38 69 ALA A N 1
ATOM 503 C CA . ALA A 1 69 ? 47.694 -11.322 151.609 1.00 40.58 69 ALA A CA 1
ATOM 504 C C . ALA A 1 69 ? 47.890 -12.815 151.403 1.00 49.35 69 ALA A C 1
ATOM 505 O O . ALA A 1 69 ? 46.937 -13.491 151.000 1.00 48.49 69 ALA A O 1
ATOM 507 N N . GLU A 1 70 ? 49.121 -13.345 151.586 1.00 52.81 70 GLU A N 1
ATOM 508 C CA . GLU A 1 70 ? 49.325 -14.779 151.350 1.00 57.15 70 GLU A CA 1
ATOM 509 C C . GLU A 1 70 ? 48.808 -15.635 152.509 1.00 54.28 70 GLU A C 1
ATOM 510 O O . GLU A 1 70 ? 48.382 -16.779 152.288 1.00 48.54 70 GLU A O 1
ATOM 516 N N . ARG A 1 71 ? 48.769 -15.080 153.723 1.00 45.64 71 ARG A N 1
ATOM 517 C CA . ARG A 1 71 ? 48.344 -15.836 154.882 1.00 49.45 71 ARG A CA 1
ATOM 518 C C . ARG A 1 71 ? 46.839 -16.030 154.970 1.00 60.02 71 ARG A C 1
ATOM 519 O O . ARG A 1 71 ? 46.390 -16.823 155.794 1.00 66.46 71 ARG A O 1
ATOM 527 N N . LEU A 1 72 ? 46.050 -15.354 154.148 1.00 67.04 72 LEU A N 1
ATOM 528 C CA . LEU A 1 72 ? 44.600 -15.499 154.195 1.00 58.58 72 LEU A CA 1
ATOM 529 C C . LEU A 1 72 ? 44.167 -16.797 153.518 1.00 54.00 72 LEU A C 1
ATOM 530 O O . LEU A 1 72 ? 44.777 -17.246 152.545 1.00 58.91 72 LEU A O 1
ATOM 535 N N . THR A 1 73 ? 43.140 -17.427 154.069 1.00 58.65 73 THR A N 1
ATOM 536 C CA . THR A 1 73 ? 42.478 -18.508 153.357 1.00 59.41 73 THR A CA 1
ATOM 537 C C . THR A 1 73 ? 41.414 -17.909 152.468 1.00 54.79 73 THR A C 1
ATOM 538 O O . THR A 1 73 ? 41.028 -16.758 152.648 1.00 56.59 73 THR A O 1
ATOM 542 N N . PRO A 1 74 ? 40.953 -18.635 151.476 1.00 46.47 74 PRO A N 1
ATOM 543 C CA . PRO A 1 74 ? 39.842 -18.120 150.655 1.00 55.05 74 PRO A CA 1
ATOM 544 C C . PRO A 1 74 ? 38.638 -17.658 151.472 1.00 58.85 74 PRO A C 1
ATOM 545 O O . PRO A 1 74 ? 38.107 -16.565 151.227 1.00 57.12 74 PRO A O 1
ATOM 549 N N . VAL A 1 75 ? 38.220 -18.441 152.472 1.00 61.85 75 VAL A N 1
ATOM 550 C CA . VAL A 1 75 ? 37.087 -18.026 153.299 1.00 58.84 75 VAL A CA 1
ATOM 551 C C . VAL A 1 75 ? 37.424 -16.736 154.051 1.00 48.93 75 VAL A C 1
ATOM 552 O O . VAL A 1 75 ? 36.572 -15.853 154.195 1.00 53.33 75 VAL A O 1
ATOM 556 N N . ASP A 1 76 ? 38.673 -16.595 154.520 1.00 52.70 76 ASP A N 1
ATOM 557 C CA . ASP A 1 76 ? 39.108 -15.358 155.176 1.00 59.08 76 ASP A CA 1
ATOM 558 C C . ASP A 1 76 ? 39.027 -14.158 154.217 1.00 53.41 76 ASP A C 1
ATOM 559 O O . ASP A 1 76 ? 38.600 -13.063 154.600 1.00 52.58 76 ASP A O 1
ATOM 564 N N . ILE A 1 77 ? 39.484 -14.340 152.977 1.00 56.69 77 ILE A N 1
ATOM 565 C CA . ILE A 1 77 ? 39.438 -13.294 151.949 1.00 51.04 77 ILE A CA 1
ATOM 566 C C . ILE A 1 77 ? 38.012 -12.783 151.781 1.00 50.15 77 ILE A C 1
ATOM 567 O O . ILE A 1 77 ? 37.725 -11.586 151.916 1.00 51.38 77 ILE A O 1
ATOM 572 N N . ALA A 1 78 ? 37.087 -13.690 151.503 1.00 52.04 78 ALA A N 1
ATOM 573 C CA . ALA A 1 78 ? 35.706 -13.271 151.318 1.00 44.74 78 ALA A CA 1
ATOM 574 C C . ALA A 1 78 ? 35.134 -12.569 152.556 1.00 43.90 78 ALA A C 1
ATOM 575 O O . ALA A 1 78 ? 34.400 -11.584 152.432 1.00 45.50 78 ALA A O 1
ATOM 577 N N . ALA A 1 79 ? 35.505 -13.000 153.756 1.00 45.29 79 ALA A N 1
ATOM 578 C CA . ALA A 1 79 ? 34.955 -12.357 154.944 1.00 48.78 79 ALA A CA 1
ATOM 579 C C . ALA A 1 79 ? 35.432 -10.924 155.077 1.00 52.83 79 ALA A C 1
ATOM 580 O O . ALA A 1 79 ? 34.616 -10.025 155.319 1.00 52.54 79 ALA A O 1
ATOM 582 N N . VAL A 1 80 ? 36.754 -10.685 154.956 1.00 50.66 80 VAL A N 1
ATOM 583 C CA . VAL A 1 80 ? 37.258 -9.311 155.119 1.00 53.41 80 VAL A CA 1
ATOM 584 C C . VAL A 1 80 ? 36.800 -8.438 153.967 1.00 43.73 80 VAL A C 1
ATOM 585 O O . VAL A 1 80 ? 36.589 -7.245 154.151 1.00 42.96 80 VAL A O 1
ATOM 589 N N . SER A 1 81 ? 36.683 -8.986 152.759 1.00 41.32 81 SER A N 1
ATOM 590 C CA . SER A 1 81 ? 36.152 -8.181 151.673 1.00 48.23 81 SER A CA 1
ATOM 591 C C . SER A 1 81 ? 34.741 -7.683 152.002 1.00 52.86 81 SER A C 1
ATOM 592 O O . SER A 1 81 ? 34.446 -6.496 151.853 1.00 52.59 81 SER A O 1
ATOM 595 N N . ALA A 1 82 ? 33.870 -8.566 152.507 1.00 55.82 82 ALA A N 1
ATOM 596 C CA . ALA A 1 82 ? 32.514 -8.155 152.874 1.00 37.33 82 ALA A CA 1
ATOM 597 C C . ALA A 1 82 ? 32.514 -7.197 154.052 1.00 44.87 82 ALA A C 1
ATOM 598 O O . ALA A 1 82 ? 31.664 -6.301 154.128 1.00 52.14 82 ALA A O 1
ATOM 600 N N . TYR A 1 83 ? 33.429 -7.382 155.003 1.00 48.97 83 TYR A N 1
ATOM 601 C CA . TYR A 1 83 ? 33.459 -6.486 156.158 1.00 57.04 83 TYR A CA 1
ATOM 602 C C . TYR A 1 83 ? 33.822 -5.063 155.747 1.00 50.39 83 TYR A C 1
ATOM 603 O O . TYR A 1 83 ? 33.110 -4.111 156.085 1.00 60.48 83 TYR A O 1
ATOM 612 N N . TYR A 1 84 ? 34.905 -4.894 154.986 1.00 47.10 84 TYR A N 1
ATOM 613 C CA . TYR A 1 84 ? 35.349 -3.546 154.634 1.00 52.07 84 TYR A CA 1
ATOM 614 C C . TYR A 1 84 ? 34.390 -2.898 153.646 1.00 50.31 84 TYR A C 1
ATOM 615 O O . TYR A 1 84 ? 34.266 -1.670 153.622 1.00 53.26 84 TYR A O 1
ATOM 624 N N . GLY A 1 85 ? 33.690 -3.712 152.855 1.00 44.72 85 GLY A N 1
ATOM 625 C CA . GLY A 1 85 ? 32.727 -3.193 151.906 1.00 50.88 85 GLY A CA 1
ATOM 626 C C . GLY A 1 85 ? 31.459 -2.701 152.555 1.00 58.70 85 GLY A C 1
ATOM 627 O O . GLY A 1 85 ? 30.768 -1.835 151.998 1.00 68.05 85 GLY A O 1
ATOM 628 N N . ALA A 1 86 ? 31.137 -3.234 153.732 1.00 55.45 86 ALA A N 1
ATOM 629 C CA . ALA A 1 86 ? 29.970 -2.779 154.474 1.00 53.08 86 ALA A CA 1
ATOM 630 C C . ALA A 1 86 ? 30.223 -1.534 155.302 1.00 54.01 86 ALA A C 1
ATOM 631 O O . ALA A 1 86 ? 29.261 -0.890 155.714 1.00 56.57 86 ALA A O 1
ATOM 633 N N . LEU A 1 87 ? 31.473 -1.168 155.548 1.00 56.76 87 LEU A N 1
ATOM 634 C CA . LEU A 1 87 ? 31.738 0.011 156.351 1.00 56.57 87 LEU A CA 1
ATOM 635 C C . LEU A 1 87 ? 31.312 1.303 155.652 1.00 58.91 87 LEU A C 1
ATOM 636 O O . LEU A 1 87 ? 31.206 1.409 154.423 1.00 56.40 87 LEU A O 1
ATOM 641 N N . ALA A 1 88 ? 31.044 2.298 156.469 1.00 61.89 88 ALA A N 1
ATOM 642 C CA . ALA A 1 88 ? 30.860 3.611 155.913 1.00 55.04 88 ALA A CA 1
ATOM 643 C C . ALA A 1 88 ? 32.181 4.058 155.337 1.00 52.97 88 ALA A C 1
ATOM 644 O O . ALA A 1 88 ? 33.229 3.796 155.936 1.00 59.79 88 ALA A O 1
ATOM 646 N N . PRO A 1 89 ? 32.167 4.726 154.199 1.00 48.88 89 PRO A N 1
ATOM 647 C CA . PRO A 1 89 ? 33.406 5.286 153.669 1.00 53.15 89 PRO A CA 1
ATOM 648 C C . PRO A 1 89 ? 34.117 6.109 154.732 1.00 51.51 89 PRO A C 1
ATOM 649 O O . PRO A 1 89 ? 33.495 6.697 155.617 1.00 60.18 89 PRO A O 1
ATOM 653 N N . ALA A 1 90 ? 35.438 6.103 154.657 1.00 54.46 90 ALA A N 1
ATOM 654 C CA . ALA A 1 90 ? 36.265 6.855 155.580 1.00 55.29 90 ALA A CA 1
ATOM 655 C C . ALA A 1 90 ? 37.622 7.100 154.933 1.00 52.98 90 ALA A C 1
ATOM 656 O O . ALA A 1 90 ? 38.064 6.354 154.060 1.00 51.60 90 ALA A O 1
ATOM 658 N N . SER A 1 91 ? 38.301 8.127 155.411 1.00 56.92 91 SER A N 1
ATOM 659 C CA . SER A 1 91 ? 39.609 8.453 154.887 1.00 52.75 91 SER A CA 1
ATOM 660 C C . SER A 1 91 ? 40.435 9.083 155.982 1.00 51.66 91 SER A C 1
ATOM 661 O O . SER A 1 91 ? 39.956 9.952 156.711 1.00 56.91 91 SER A O 1
ATOM 664 N N . ASN A 1 92 ? 41.673 8.642 156.083 1.00 50.62 92 ASN A N 1
ATOM 665 C CA . ASN A 1 92 ? 42.642 9.261 156.965 1.00 50.20 92 ASN A CA 1
ATOM 666 C C . ASN A 1 92 ? 43.747 9.881 156.127 1.00 44.93 92 ASN A C 1
ATOM 667 O O . ASN A 1 92 ? 44.922 9.890 156.495 1.00 54.57 92 ASN A O 1
ATOM 672 N N . ALA A 1 93 ? 43.347 10.429 154.986 1.00 46.02 93 ALA A N 1
ATOM 673 C CA . ALA A 1 93 ? 44.273 11.059 154.069 1.00 50.06 93 ALA A CA 1
ATOM 674 C C . ALA A 1 93 ? 44.759 12.405 154.588 1.00 53.48 93 ALA A C 1
ATOM 675 O O . ALA A 1 93 ? 44.059 13.130 155.299 1.00 57.34 93 ALA A O 1
ATOM 677 N N . ARG A 1 94 ? 45.978 12.733 154.206 1.00 52.00 94 ARG A N 1
ATOM 678 C CA . ARG A 1 94 ? 46.533 14.050 154.477 1.00 62.08 94 ARG A CA 1
ATOM 679 C C . ARG A 1 94 ? 47.583 14.320 153.405 1.00 57.32 94 ARG A C 1
ATOM 680 O O . ARG A 1 94 ? 48.660 13.714 153.421 1.00 68.36 94 ARG A O 1
ATOM 688 N N . ALA A 1 95 ? 47.272 15.235 152.485 1.00 48.03 95 ALA A N 1
ATOM 689 C CA . ALA A 1 95 ? 48.152 15.512 151.372 1.00 47.76 95 ALA A CA 1
ATOM 690 C C . ALA A 1 95 ? 49.241 16.493 151.805 1.00 64.69 95 ALA A C 1
ATOM 691 O O . ALA A 1 95 ? 49.040 17.289 152.730 1.00 57.42 95 ALA A O 1
ATOM 693 N N . PRO A 1 96 ? 50.396 16.453 151.142 1.00 60.42 96 PRO A N 1
ATOM 694 C CA . PRO A 1 96 ? 51.483 17.383 151.465 1.00 53.01 96 PRO A CA 1
ATOM 695 C C . PRO A 1 96 ? 51.166 18.844 151.154 1.00 71.48 96 PRO A C 1
ATOM 696 O O . PRO A 1 96 ? 50.475 19.173 150.182 1.00 72.52 96 PRO A O 1
ATOM 700 N N . SER A 1 97 ? 51.730 19.725 151.987 1.00 77.20 97 SER A N 1
ATOM 701 C CA . SER A 1 97 ? 51.663 21.170 151.783 1.00 70.94 97 SER A CA 1
ATOM 702 C C . SER A 1 97 ? 52.566 21.651 150.651 1.00 70.89 97 SER A C 1
ATOM 703 O O . SER A 1 97 ? 52.375 22.771 150.168 1.00 57.57 97 SER A O 1
ATOM 706 N N . ASP A 1 98 ? 53.570 20.856 150.260 1.00 70.23 98 ASP A N 1
ATOM 707 C CA . ASP A 1 98 ? 54.519 21.199 149.201 1.00 64.85 98 ASP A CA 1
ATOM 708 C C . ASP A 1 98 ? 54.049 20.772 147.805 1.00 69.77 98 ASP A C 1
ATOM 709 O O . ASP A 1 98 ? 54.857 20.760 146.868 1.00 62.03 98 ASP A O 1
ATOM 714 N N . VAL A 1 99 ? 52.765 20.445 147.638 1.00 67.50 99 VAL A N 1
ATOM 715 C CA . VAL A 1 99 ? 52.240 19.949 146.368 1.00 55.84 99 VAL A CA 1
ATOM 716 C C . VAL A 1 99 ? 50.884 20.581 146.071 1.00 61.56 99 VAL A C 1
ATOM 717 O O . VAL A 1 99 ? 49.955 20.499 146.888 1.00 57.48 99 VAL A O 1
ATOM 721 N N . ASP A 1 100 ? 50.749 21.142 144.865 1.00 52.03 100 ASP A N 1
ATOM 722 C CA . ASP A 1 100 ? 49.579 21.936 144.493 1.00 51.11 100 ASP A CA 1
ATOM 723 C C . ASP A 1 100 ? 48.479 21.025 143.956 1.00 54.67 100 ASP A C 1
ATOM 724 O O . ASP A 1 100 ? 48.454 20.691 142.768 1.00 46.02 100 ASP A O 1
ATOM 729 N N . ALA A 1 101 ? 47.519 20.672 144.812 1.00 54.25 101 ALA A N 1
ATOM 730 C CA . ALA A 1 101 ? 46.453 19.791 144.357 1.00 53.27 101 ALA A CA 1
ATOM 731 C C . ALA A 1 101 ? 45.694 20.370 143.155 1.00 58.85 101 ALA A C 1
ATOM 732 O O . ALA A 1 101 ? 45.139 19.618 142.340 1.00 57.78 101 ALA A O 1
ATOM 734 N N . ALA A 1 102 ? 45.635 21.693 143.021 1.00 57.81 102 ALA A N 1
ATOM 735 C CA . ALA A 1 102 ? 44.884 22.236 141.902 1.00 54.38 102 ALA A CA 1
ATOM 736 C C . ALA A 1 102 ? 45.498 21.862 140.563 1.00 54.75 102 ALA A C 1
ATOM 737 O O . ALA A 1 102 ? 44.778 21.804 139.555 1.00 54.94 102 ALA A O 1
ATOM 739 N N . ALA A 1 103 ? 46.804 21.579 140.531 1.00 46.94 103 ALA A N 1
ATOM 740 C CA . ALA A 1 103 ? 47.464 21.220 139.275 1.00 48.04 103 ALA A CA 1
ATOM 741 C C . ALA A 1 103 ? 47.005 19.887 138.713 1.00 57.34 103 ALA A C 1
ATOM 742 O O . ALA A 1 103 ? 47.351 19.566 137.569 1.00 51.03 103 ALA A O 1
ATOM 744 N N . GLY A 1 104 ? 46.326 19.073 139.519 1.00 52.34 104 GLY A N 1
ATOM 745 C CA . GLY A 1 104 ? 45.786 17.828 139.045 1.00 50.92 104 GLY A CA 1
ATOM 746 C C . GLY A 1 104 ? 44.368 17.959 138.509 1.00 52.54 104 GLY A C 1
ATOM 747 O O . GLY A 1 104 ? 43.912 17.077 137.766 1.00 49.42 104 GLY A O 1
ATOM 748 N N . ARG A 1 105 ? 43.640 19.017 138.901 1.00 49.24 105 ARG A N 1
ATOM 749 C CA . ARG A 1 105 ? 42.237 19.152 138.480 1.00 55.36 105 ARG A CA 1
ATOM 750 C C . ARG A 1 105 ? 42.060 18.973 136.967 1.00 47.35 105 ARG A C 1
ATOM 751 O O . ARG A 1 105 ? 41.101 18.330 136.516 1.00 41.58 105 ARG A O 1
ATOM 759 N N . ALA A 1 106 ? 42.965 19.527 136.161 1.00 41.57 106 ALA A N 1
ATOM 760 C CA . ALA A 1 106 ? 42.741 19.464 134.728 1.00 34.94 106 ALA A CA 1
ATOM 761 C C . ALA A 1 106 ? 42.699 18.023 134.269 1.00 41.74 106 ALA A C 1
ATOM 762 O O . ALA A 1 106 ? 41.747 17.602 133.605 1.00 43.79 106 ALA A O 1
ATOM 764 N N . LEU A 1 107 ? 43.731 17.249 134.615 1.00 44.97 107 LEU A N 1
ATOM 765 C CA . LEU A 1 107 ? 43.773 15.847 134.199 1.00 45.00 107 LEU A CA 1
ATOM 766 C C . LEU A 1 107 ? 42.648 15.042 134.845 1.00 38.16 107 LEU A C 1
ATOM 767 O O . LEU A 1 107 ? 42.025 14.196 134.192 1.00 36.81 107 LEU A O 1
ATOM 772 N N . ALA A 1 108 ? 42.354 15.301 136.117 1.00 39.24 108 ALA A N 1
ATOM 773 C CA . ALA A 1 108 ? 41.364 14.477 136.808 1.00 43.31 108 ALA A CA 1
ATOM 774 C C . ALA A 1 108 ? 40.014 14.575 136.137 1.00 36.87 108 ALA A C 1
ATOM 775 O O . ALA A 1 108 ? 39.300 13.574 136.036 1.00 42.60 108 ALA A O 1
ATOM 777 N N . GLU A 1 109 ? 39.643 15.774 135.679 1.00 39.04 109 GLU A N 1
ATOM 778 C CA . GLU A 1 109 ? 38.267 16.073 135.297 1.00 46.47 109 GLU A CA 1
ATOM 779 C C . GLU A 1 109 ? 38.049 16.235 133.798 1.00 43.21 109 GLU A C 1
ATOM 780 O O . GLU A 1 109 ? 36.937 15.951 133.324 1.00 44.09 109 GLU A O 1
ATOM 786 N N . THR A 1 110 ? 39.095 16.612 133.047 1.00 39.68 110 THR A N 1
ATOM 787 C CA . THR A 1 110 ? 39.047 16.784 131.596 1.00 41.52 110 THR A CA 1
ATOM 788 C C . THR A 1 110 ? 40.150 16.057 130.821 1.00 40.07 110 THR A C 1
ATOM 789 O O . THR A 1 110 ? 40.129 16.099 129.586 1.00 33.45 110 THR A O 1
ATOM 793 N N . GLY A 1 111 ? 41.149 15.465 131.491 1.00 44.41 111 GLY A N 1
ATOM 794 C CA . GLY A 1 111 ? 42.163 14.660 130.807 1.00 45.92 111 GLY A CA 1
ATOM 795 C C . GLY A 1 111 ? 43.028 15.490 129.875 1.00 38.89 111 GLY A C 1
ATOM 796 O O . GLY A 1 111 ? 43.168 16.698 130.029 1.00 41.24 111 GLY A O 1
ATOM 797 N N . ASP A 1 112 ? 43.606 14.798 128.871 1.00 36.50 112 ASP A N 1
ATOM 798 C CA . ASP A 1 112 ? 44.400 15.435 127.821 1.00 35.89 112 ASP A CA 1
ATOM 799 C C . ASP A 1 112 ? 44.214 14.639 126.524 1.00 37.35 112 ASP A C 1
ATOM 800 O O . ASP A 1 112 ? 45.061 13.850 126.094 1.00 35.85 112 ASP A O 1
ATOM 805 N N . TRP A 1 113 ? 43.087 14.840 125.887 1.00 35.10 113 TRP A N 1
ATOM 806 C CA . TRP A 1 113 ? 42.865 14.153 124.621 1.00 46.89 113 TRP A CA 1
ATOM 807 C C . TRP A 1 113 ? 43.807 14.684 123.535 1.00 41.40 113 TRP A C 1
ATOM 808 O O . TRP A 1 113 ? 44.379 13.902 122.757 1.00 38.31 113 TRP A O 1
ATOM 819 N N . PRO A 1 114 ? 43.991 15.997 123.440 1.00 40.33 114 PRO A N 1
ATOM 820 C CA . PRO A 1 114 ? 44.708 16.549 122.272 1.00 38.65 114 PRO A CA 1
ATOM 821 C C . PRO A 1 114 ? 46.144 16.108 122.135 1.00 42.51 114 PRO A C 1
ATOM 822 O O . PRO A 1 114 ? 46.585 15.813 121.021 1.00 42.99 114 PRO A O 1
ATOM 826 N N . GLU A 1 115 ? 46.897 16.061 123.227 1.00 44.36 115 GLU A N 1
ATOM 827 C CA . GLU A 1 115 ? 48.287 15.646 123.143 1.00 45.02 115 GLU A CA 1
ATOM 828 C C . GLU A 1 115 ? 48.542 14.186 123.536 1.00 48.68 115 GLU A C 1
ATOM 829 O O . GLU A 1 115 ? 49.538 13.603 123.089 1.00 50.25 115 GLU A O 1
ATOM 835 N N . ARG A 1 116 ? 47.681 13.563 124.339 1.00 45.96 116 ARG A N 1
ATOM 836 C CA . ARG A 1 116 ? 47.965 12.216 124.812 1.00 44.05 116 ARG A CA 1
ATOM 837 C C . ARG A 1 116 ? 46.814 11.217 124.637 1.00 42.38 116 ARG A C 1
ATOM 838 O O . ARG A 1 116 ? 46.925 10.083 125.125 1.00 39.40 116 ARG A O 1
ATOM 846 N N . ASP A 1 117 ? 45.722 11.579 123.958 1.00 37.51 117 ASP A N 1
ATOM 847 C CA . ASP A 1 117 ? 44.594 10.647 123.774 1.00 41.78 117 ASP A CA 1
ATOM 848 C C . ASP A 1 117 ? 44.149 10.071 125.121 1.00 36.34 117 ASP A C 1
ATOM 849 O O . ASP A 1 117 ? 43.725 8.922 125.227 1.00 36.53 117 ASP A O 1
ATOM 854 N N . LEU A 1 118 ? 44.242 10.880 126.162 1.00 33.46 118 LEU A N 1
ATOM 855 C CA . LEU A 1 118 ? 44.101 10.433 127.532 1.00 36.77 118 LEU A CA 1
ATOM 856 C C . LEU A 1 118 ? 42.777 10.906 128.114 1.00 38.01 118 LEU A C 1
ATOM 857 O O . LEU A 1 118 ? 42.588 12.121 128.261 1.00 44.71 118 LEU A O 1
ATOM 862 N N . PRO A 1 119 ? 41.840 10.035 128.460 1.00 38.86 119 PRO A N 1
ATOM 863 C CA . PRO A 1 119 ? 40.588 10.499 129.079 1.00 42.32 119 PRO A CA 1
ATOM 864 C C . PRO A 1 119 ? 40.813 11.026 130.494 1.00 40.82 119 PRO A C 1
ATOM 865 O O . PRO A 1 119 ? 41.820 10.743 131.144 1.00 37.80 119 PRO A O 1
ATOM 869 N N . ALA A 1 120 ? 39.842 11.799 130.976 1.00 39.11 120 ALA A N 1
ATOM 870 C CA . ALA A 1 120 ? 39.853 12.216 132.375 1.00 41.70 120 ALA A CA 1
ATOM 871 C C . ALA A 1 120 ? 39.799 11.012 133.314 1.00 45.03 120 ALA A C 1
ATOM 872 O O . ALA A 1 120 ? 39.129 10.009 133.050 1.00 40.36 120 ALA A O 1
ATOM 874 N N . CYS A 1 121 ? 40.460 11.139 134.461 1.00 37.45 121 CYS A N 1
ATOM 875 C CA . CYS A 1 121 ? 40.388 10.052 135.418 1.00 37.23 121 CYS A CA 1
ATOM 876 C C . CYS A 1 121 ? 38.932 9.749 135.756 1.00 39.07 121 CYS A C 1
ATOM 877 O O . CYS A 1 121 ? 38.544 8.583 135.904 1.00 39.86 121 CYS A O 1
ATOM 880 N N . VAL A 1 122 ? 38.095 10.785 135.853 1.00 33.59 122 VAL A N 1
ATOM 881 C CA . VAL A 1 122 ? 36.710 10.567 136.277 1.00 34.98 122 VAL A CA 1
ATOM 882 C C . VAL A 1 122 ? 35.868 9.907 135.206 1.00 32.35 122 VAL A C 1
ATOM 883 O O . VAL A 1 122 ? 34.769 9.436 135.498 1.00 39.48 122 VAL A O 1
ATOM 887 N N . ARG A 1 123 ? 36.372 9.811 133.985 1.00 37.22 123 ARG A N 1
ATOM 888 C CA . ARG A 1 123 ? 35.610 9.161 132.933 1.00 29.70 123 ARG A CA 1
ATOM 889 C C . ARG A 1 123 ? 35.464 7.661 133.186 1.00 37.78 123 ARG A C 1
ATOM 890 O O . ARG A 1 123 ? 34.506 7.052 132.714 1.00 45.22 123 ARG A O 1
ATOM 898 N N . CYS A 1 124 ? 36.424 7.048 133.876 1.00 39.00 124 CYS A N 1
ATOM 899 C CA . CYS A 1 124 ? 36.344 5.668 134.329 1.00 42.89 124 CYS A CA 1
ATOM 900 C C . CYS A 1 124 ? 36.137 5.554 135.829 1.00 41.85 124 CYS A C 1
ATOM 901 O O . CYS A 1 124 ? 35.536 4.572 136.278 1.00 41.96 124 CYS A O 1
ATOM 904 N N . HIS A 1 125 ? 36.666 6.494 136.623 1.00 34.06 125 HIS A N 1
ATOM 905 C CA . HIS A 1 125 ? 36.601 6.377 138.080 1.00 39.30 125 HIS A CA 1
ATOM 906 C C . HIS A 1 125 ? 35.377 7.045 138.688 1.00 41.02 125 HIS A C 1
ATOM 907 O O . HIS A 1 125 ? 35.248 7.095 139.917 1.00 41.59 125 HIS A O 1
ATOM 914 N N . GLY A 1 126 ? 34.457 7.517 137.869 1.00 38.67 126 GLY A N 1
ATOM 915 C CA . GLY A 1 126 ? 33.222 8.023 138.386 1.00 42.50 126 GLY A CA 1
ATOM 916 C C . GLY A 1 126 ? 33.313 9.458 138.846 1.00 39.78 126 GLY A C 1
ATOM 917 O O . GLY A 1 126 ? 34.392 10.063 138.922 1.00 38.72 126 GLY A O 1
ATOM 918 N N . PRO A 1 127 ? 32.154 10.027 139.161 1.00 32.81 127 PRO A N 1
ATOM 919 C CA . PRO A 1 127 ? 32.098 11.443 139.542 1.00 35.41 127 PRO A CA 1
ATOM 920 C C . PRO A 1 127 ? 32.967 11.715 140.749 1.00 36.66 127 PRO A C 1
ATOM 921 O O . PRO A 1 127 ? 32.883 11.036 141.775 1.00 39.00 127 PRO A O 1
ATOM 925 N N . GLY A 1 128 ? 33.814 12.709 140.615 1.00 35.99 128 GLY A N 1
ATOM 926 C CA . GLY A 1 128 ? 34.709 13.059 141.694 1.00 41.16 128 GLY A CA 1
ATOM 927 C C . GLY A 1 128 ? 35.561 11.946 142.239 1.00 38.41 128 GLY A C 1
ATOM 928 O O . GLY A 1 128 ? 36.131 12.107 143.324 1.00 43.66 128 GLY A O 1
ATOM 929 N N . GLY A 1 129 ? 35.688 10.854 141.474 1.00 43.79 129 GLY A N 1
ATOM 930 C CA . GLY A 1 129 ? 36.461 9.683 141.856 1.00 38.44 129 GLY A CA 1
ATOM 931 C C . GLY A 1 129 ? 35.917 8.864 142.999 1.00 40.66 129 GLY A C 1
ATOM 932 O O . GLY A 1 129 ? 36.682 8.270 143.751 1.00 46.27 129 GLY A O 1
ATOM 933 N N . VAL A 1 130 ? 34.598 8.801 143.146 1.00 43.58 130 VAL A N 1
ATOM 934 C CA . VAL A 1 130 ? 34.000 7.940 144.162 1.00 46.25 130 VAL A CA 1
ATOM 935 C C . VAL A 1 130 ? 33.902 6.494 143.711 1.00 37.35 130 VAL A C 1
ATOM 936 O O . VAL A 1 130 ? 33.438 5.642 144.476 1.00 49.67 130 VAL A O 1
ATOM 940 N N . GLY A 1 131 ? 34.354 6.185 142.511 1.00 39.82 131 GLY A N 1
ATOM 941 C CA . GLY A 1 131 ? 34.292 4.829 142.016 1.00 47.37 131 GLY A CA 1
ATOM 942 C C . GLY A 1 131 ? 33.140 4.641 141.052 1.00 41.40 131 GLY A C 1
ATOM 943 O O . GLY A 1 131 ? 32.168 5.385 141.059 1.00 47.99 131 GLY A O 1
ATOM 944 N N . ALA A 1 132 ? 33.257 3.581 140.208 1.00 40.04 132 ALA A N 1
ATOM 945 C CA . ALA A 1 132 ? 32.277 3.217 139.199 1.00 36.66 132 ALA A CA 1
ATOM 946 C C . ALA A 1 132 ? 32.104 1.704 139.207 1.00 36.95 132 ALA A C 1
ATOM 947 O O . ALA A 1 132 ? 32.504 0.980 138.300 1.00 48.99 132 ALA A O 1
ATOM 949 N N . GLY A 1 133 ? 31.473 1.198 140.240 1.00 43.31 133 GLY A N 1
ATOM 950 C CA . GLY A 1 133 ? 31.282 -0.233 140.333 1.00 45.22 133 GLY A CA 1
ATOM 951 C C . GLY A 1 133 ? 32.532 -0.988 140.738 1.00 41.61 133 GLY A C 1
ATOM 952 O O . GLY A 1 133 ? 33.524 -0.421 141.208 1.00 54.20 133 GLY A O 1
ATOM 953 N N . ALA A 1 134 ? 32.469 -2.308 140.557 1.00 47.68 134 ALA A N 1
ATOM 954 C CA . ALA A 1 134 ? 33.526 -3.183 141.075 1.00 44.05 134 ALA A CA 1
ATOM 955 C C . ALA A 1 134 ? 34.817 -3.075 140.268 1.00 46.44 134 ALA A C 1
ATOM 956 O O . ALA A 1 134 ? 35.908 -3.041 140.849 1.00 44.04 134 ALA A O 1
ATOM 958 N N . VAL A 1 135 ? 34.705 -2.969 138.934 1.00 44.69 135 VAL A N 1
ATOM 959 C CA . VAL A 1 135 ? 35.879 -2.826 138.077 1.00 29.77 135 VAL A CA 1
ATOM 960 C C . VAL A 1 135 ? 36.677 -1.590 138.418 1.00 31.48 135 VAL A C 1
ATOM 961 O O . VAL A 1 135 ? 37.908 -1.598 138.360 1.00 39.86 135 VAL A O 1
ATOM 965 N N . PHE A 1 136 ? 36.008 -0.492 138.714 1.00 41.11 136 PHE A N 1
ATOM 966 C CA . PHE A 1 136 ? 36.674 0.806 138.714 1.00 40.36 136 PHE A CA 1
ATOM 967 C C . PHE A 1 136 ? 36.673 1.380 140.121 1.00 42.10 136 PHE A C 1
ATOM 968 O O . PHE A 1 136 ? 35.643 1.896 140.578 1.00 47.41 136 PHE A O 1
ATOM 976 N N . PRO A 1 137 ? 37.787 1.309 140.846 1.00 41.52 137 PRO A N 1
ATOM 977 C CA . PRO A 1 137 ? 37.779 1.633 142.271 1.00 42.66 137 PRO A CA 1
ATOM 978 C C . PRO A 1 137 ? 37.774 3.130 142.496 1.00 42.83 137 PRO A C 1
ATOM 979 O O . PRO A 1 137 ? 38.166 3.903 141.602 1.00 39.38 137 PRO A O 1
ATOM 983 N N . PRO A 1 138 ? 37.417 3.567 143.706 1.00 36.57 138 PRO A N 1
ATOM 984 C CA . PRO A 1 138 ? 37.525 4.986 144.040 1.00 38.40 138 PRO A CA 1
ATOM 985 C C . PRO A 1 138 ? 38.968 5.405 144.183 1.00 38.13 138 PRO A C 1
ATOM 986 O O . PRO A 1 138 ? 39.826 4.613 144.567 1.00 40.73 138 PRO A O 1
ATOM 990 N N . LEU A 1 139 ? 39.226 6.653 143.794 1.00 43.15 139 LEU A N 1
ATOM 991 C CA . LEU A 1 139 ? 40.439 7.400 144.108 1.00 37.68 139 LEU A CA 1
ATOM 992 C C . LEU A 1 139 ? 40.214 8.433 145.216 1.00 46.79 139 LEU A C 1
ATOM 993 O O . LEU A 1 139 ? 41.169 8.863 145.884 1.00 43.89 139 LEU A O 1
ATOM 998 N N . ALA A 1 140 ? 38.977 8.855 145.411 1.00 44.50 140 ALA A N 1
ATOM 999 C CA . ALA A 1 140 ? 38.683 9.874 146.396 1.00 42.87 140 ALA A CA 1
ATOM 1000 C C . ALA A 1 140 ? 38.963 9.366 147.802 1.00 44.48 140 ALA A C 1
ATOM 1001 O O . ALA A 1 140 ? 38.486 8.295 148.203 1.00 41.23 140 ALA A O 1
ATOM 1003 N N . GLY A 1 141 ? 39.750 10.136 148.544 1.00 44.00 141 GLY A N 1
ATOM 1004 C CA . GLY A 1 141 ? 40.065 9.816 149.917 1.00 50.85 141 GLY A CA 1
ATOM 1005 C C . GLY A 1 141 ? 41.147 8.776 150.117 1.00 48.85 141 GLY A C 1
ATOM 1006 O O . GLY A 1 141 ? 41.597 8.599 151.254 1.00 49.27 141 GLY A O 1
ATOM 1007 N N . GLN A 1 142 ? 41.628 8.123 149.063 1.00 43.03 142 GLN A N 1
ATOM 1008 C CA . GLN A 1 142 ? 42.785 7.262 149.228 1.00 43.39 142 GLN A CA 1
ATOM 1009 C C . GLN A 1 142 ? 43.975 8.114 149.659 1.00 39.59 142 GLN A C 1
ATOM 1010 O O . GLN A 1 142 ? 44.177 9.205 149.123 1.00 41.19 142 GLN A O 1
ATOM 1016 N N . PRO A 1 143 ? 44.790 7.648 150.595 1.00 36.00 143 PRO A N 1
ATOM 1017 C CA . PRO A 1 143 ? 45.955 8.437 151.019 1.00 39.79 143 PRO A CA 1
ATOM 1018 C C . PRO A 1 143 ? 46.839 8.835 149.844 1.00 45.80 143 PRO A C 1
ATOM 1019 O O . PRO A 1 143 ? 46.934 8.129 148.834 1.00 41.47 143 PRO A O 1
ATOM 1023 N N . TYR A 1 144 ? 47.448 10.016 149.976 1.00 42.90 144 TYR A N 1
ATOM 1024 C CA . TYR A 1 144 ? 48.366 10.510 148.963 1.00 40.75 144 TYR A CA 1
ATOM 1025 C C . TYR A 1 144 ? 49.465 9.507 148.691 1.00 47.85 144 TYR A C 1
ATOM 1026 O O . TYR A 1 144 ? 49.726 9.152 147.535 1.00 49.76 144 TYR A O 1
ATOM 1035 N N . SER A 1 145 ? 50.105 9.014 149.754 1.00 45.82 145 SER A N 1
ATOM 1036 C CA . SER A 1 145 ? 51.222 8.093 149.577 1.00 40.16 145 SER A CA 1
ATOM 1037 C C . SER A 1 145 ? 50.799 6.852 148.804 1.00 44.46 145 SER A C 1
ATOM 1038 O O . SER A 1 145 ? 51.589 6.317 148.014 1.00 41.52 145 SER A O 1
ATOM 1041 N N . TYR A 1 146 ? 49.563 6.371 149.030 1.00 43.90 146 TYR A N 1
ATOM 1042 C CA . TYR A 1 146 ? 49.096 5.145 148.382 1.00 44.63 146 TYR A CA 1
ATOM 1043 C C . TYR A 1 146 ? 48.825 5.366 146.900 1.00 46.27 146 TYR A C 1
ATOM 1044 O O . TYR A 1 146 ? 49.257 4.575 146.046 1.00 43.59 146 TYR A O 1
ATOM 1053 N N . LEU A 1 147 ? 48.084 6.433 146.583 1.00 47.01 147 LEU A N 1
ATOM 1054 C CA . LEU A 1 147 ? 47.821 6.781 145.187 1.00 46.98 147 LEU A CA 1
ATOM 1055 C C . LEU A 1 147 ? 49.120 6.988 144.412 1.00 48.41 147 LEU A C 1
ATOM 1056 O O . LEU A 1 147 ? 49.267 6.491 143.283 1.00 45.80 147 LEU A O 1
ATOM 1061 N N . LEU A 1 148 ? 50.078 7.711 144.997 1.00 43.56 148 LEU A N 1
ATOM 1062 C CA . LEU A 1 148 ? 51.310 7.979 144.270 1.00 40.26 148 LEU A CA 1
ATOM 1063 C C . LEU A 1 148 ? 52.111 6.691 144.065 1.00 45.55 148 LEU A C 1
ATOM 1064 O O . LEU A 1 148 ? 52.736 6.492 143.013 1.00 40.64 148 LEU A O 1
ATOM 1069 N N . ALA A 1 149 ? 52.102 5.796 145.054 1.00 40.48 149 ALA A N 1
ATOM 1070 C CA . ALA A 1 149 ? 52.808 4.531 144.885 1.00 39.54 149 ALA A CA 1
ATOM 1071 C C . ALA A 1 149 ? 52.226 3.730 143.718 1.00 44.78 149 ALA A C 1
ATOM 1072 O O . ALA A 1 149 ? 52.970 3.209 142.879 1.00 40.58 149 ALA A O 1
ATOM 1074 N N . GLN A 1 150 ? 50.892 3.630 143.635 1.00 35.20 150 GLN A N 1
ATOM 1075 C CA . GLN A 1 150 ? 50.303 2.866 142.541 1.00 42.93 150 GLN A CA 1
ATOM 1076 C C . GLN A 1 150 ? 50.697 3.454 141.186 1.00 45.34 150 GLN A C 1
ATOM 1077 O O . GLN A 1 150 ? 51.030 2.720 140.242 1.00 32.76 150 GLN A O 1
ATOM 1083 N N . LEU A 1 151 ? 50.664 4.782 141.063 1.00 43.88 151 LEU A N 1
ATOM 1084 C CA . LEU A 1 151 ? 50.985 5.367 139.773 1.00 42.98 151 LEU A CA 1
ATOM 1085 C C . LEU A 1 151 ? 52.450 5.137 139.447 1.00 39.29 151 LEU A C 1
ATOM 1086 O O . LEU A 1 151 ? 52.799 4.802 138.311 1.00 40.94 151 LEU A O 1
ATOM 1091 N N . GLN A 1 152 ? 53.322 5.255 140.445 1.00 45.25 152 GLN A N 1
ATOM 1092 C CA . GLN A 1 152 ? 54.725 4.927 140.224 1.00 41.40 152 GLN A CA 1
ATOM 1093 C C . GLN A 1 152 ? 54.884 3.457 139.846 1.00 41.04 152 GLN A C 1
ATOM 1094 O O . GLN A 1 152 ? 55.700 3.113 138.982 1.00 34.79 152 GLN A O 1
ATOM 1100 N N . ALA A 1 153 ? 54.081 2.579 140.457 1.00 38.72 153 ALA A N 1
ATOM 1101 C CA . ALA A 1 153 ? 54.183 1.157 140.158 1.00 37.98 153 ALA A CA 1
ATOM 1102 C C . ALA A 1 153 ? 53.796 0.863 138.718 1.00 34.94 153 ALA A C 1
ATOM 1103 O O . ALA A 1 153 ? 54.537 0.206 137.992 1.00 38.26 153 ALA A O 1
ATOM 1105 N N . TRP A 1 154 ? 52.646 1.356 138.278 1.00 36.87 154 TRP A N 1
ATOM 1106 C CA . TRP A 1 154 ? 52.213 1.040 136.927 1.00 36.96 154 TRP A CA 1
ATOM 1107 C C . TRP A 1 154 ? 53.164 1.640 135.907 1.00 41.89 154 TRP A C 1
ATOM 1108 O O . TRP A 1 154 ? 53.400 1.048 134.843 1.00 46.93 154 TRP A O 1
ATOM 1119 N N . GLY A 1 155 ? 53.715 2.819 136.210 1.00 33.56 155 GLY A N 1
ATOM 1120 C CA . GLY A 1 155 ? 54.582 3.495 135.257 1.00 44.32 155 GLY A CA 1
ATOM 1121 C C . GLY A 1 155 ? 55.908 2.808 135.062 1.00 44.35 155 GLY A C 1
ATOM 1122 O O . GLY A 1 155 ? 56.620 3.112 134.098 1.00 43.63 155 GLY A O 1
ATOM 1123 N N . THR A 1 156 ? 56.255 1.895 135.964 1.00 39.06 156 THR A N 1
ATOM 1124 C CA . THR A 1 156 ? 57.482 1.131 135.864 1.00 39.94 156 THR A CA 1
ATOM 1125 C C . THR A 1 156 ? 57.260 -0.374 135.724 1.00 41.17 156 THR A C 1
ATOM 1126 O O . THR A 1 156 ? 58.235 -1.102 135.512 1.00 45.57 156 THR A O 1
ATOM 1130 N N . GLY A 1 157 ? 56.016 -0.858 135.760 1.00 38.33 157 GLY A N 1
ATOM 1131 C CA . GLY A 1 157 ? 55.719 -2.273 135.562 1.00 37.54 157 GLY A CA 1
ATOM 1132 C C . GLY A 1 157 ? 55.715 -3.121 136.808 1.00 38.76 157 GLY A C 1
ATOM 1133 O O . GLY A 1 157 ? 55.515 -4.335 136.713 1.00 50.92 157 GLY A O 1
ATOM 1134 N N . ARG A 1 158 ? 55.870 -2.517 137.972 1.00 40.79 158 ARG A N 1
ATOM 1135 C CA . ARG A 1 158 ? 55.772 -3.205 139.250 1.00 41.51 158 ARG A CA 1
ATOM 1136 C C . ARG A 1 158 ? 54.319 -3.422 139.686 1.00 41.22 158 ARG A C 1
ATOM 1137 O O . ARG A 1 158 ? 54.078 -3.880 140.807 1.00 48.20 158 ARG A O 1
ATOM 1145 N N . ARG A 1 159 ? 53.351 -3.042 138.852 1.00 43.82 159 ARG A N 1
ATOM 1146 C CA . ARG A 1 159 ? 51.947 -3.410 139.010 1.00 45.17 159 ARG A CA 1
ATOM 1147 C C . ARG A 1 159 ? 51.353 -3.651 137.635 1.00 46.93 159 ARG A C 1
ATOM 1148 O O . ARG A 1 159 ? 51.594 -2.863 136.702 1.00 43.34 159 ARG A O 1
ATOM 1156 N N . HIS A 1 160 ? 50.588 -4.737 137.507 1.00 33.79 160 HIS A N 1
ATOM 1157 C CA . HIS A 1 160 ? 49.989 -5.055 136.222 1.00 36.64 160 HIS A CA 1
ATOM 1158 C C . HIS A 1 160 ? 48.777 -5.947 136.468 1.00 39.97 160 HIS A C 1
ATOM 1159 O O . HIS A 1 160 ? 48.311 -6.097 137.604 1.00 39.97 160 HIS A O 1
ATOM 1166 N N . GLY A 1 161 ? 48.232 -6.498 135.387 1.00 41.69 161 GLY A N 1
ATOM 1167 C CA . GLY A 1 161 ? 47.169 -7.483 135.451 1.00 48.73 161 GLY A CA 1
ATOM 1168 C C . GLY A 1 161 ? 45.756 -6.955 135.296 1.00 50.65 161 GLY A C 1
ATOM 1169 O O . GLY A 1 161 ? 44.833 -7.757 135.094 1.00 54.34 161 GLY A O 1
ATOM 1170 N N . GLU A 1 162 ? 45.563 -5.642 135.311 1.00 50.54 162 GLU A N 1
ATOM 1171 C CA . GLU A 1 162 ? 44.234 -5.096 135.232 1.00 47.94 162 GLU A CA 1
ATOM 1172 C C . GLU A 1 162 ? 43.683 -5.234 133.807 1.00 48.53 162 GLU A C 1
ATOM 1173 O O . GLU A 1 162 ? 44.441 -5.387 132.852 1.00 45.65 162 GLU A O 1
ATOM 1179 N N . PRO A 1 163 ? 42.362 -5.201 133.649 1.00 40.34 163 PRO A N 1
ATOM 1180 C CA . PRO A 1 163 ? 41.765 -5.391 132.323 1.00 39.68 163 PRO A CA 1
ATOM 1181 C C . PRO A 1 163 ? 42.325 -4.433 131.286 1.00 41.08 163 PRO A C 1
ATOM 1182 O O . PRO A 1 163 ? 42.534 -3.256 131.556 1.00 47.26 163 PRO A O 1
ATOM 1186 N N . MET A 1 164 ? 42.559 -4.955 130.089 1.00 40.07 164 MET A N 1
ATOM 1187 C CA . MET A 1 164 ? 42.926 -4.179 128.898 1.00 40.24 164 MET A CA 1
ATOM 1188 C C . MET A 1 164 ? 44.140 -3.299 129.124 1.00 43.75 164 MET A C 1
ATOM 1189 O O . MET A 1 164 ? 44.377 -2.363 128.346 1.00 44.29 164 MET A O 1
ATOM 1194 N N . ALA A 1 165 ? 44.903 -3.578 130.184 1.00 41.38 165 ALA A N 1
ATOM 1195 C CA . ALA A 1 165 ? 46.130 -2.847 130.494 1.00 41.74 165 ALA A CA 1
ATOM 1196 C C . ALA A 1 165 ? 45.860 -1.356 130.690 1.00 47.32 165 ALA A C 1
ATOM 1197 O O . ALA A 1 165 ? 46.741 -0.508 130.491 1.00 44.87 165 ALA A O 1
ATOM 1199 N N . LEU A 1 166 ? 44.659 -1.031 131.157 1.00 40.73 166 LEU A N 1
ATOM 1200 C CA . LEU A 1 166 ? 44.197 0.348 131.077 1.00 37.45 166 LEU A CA 1
ATOM 1201 C C . LEU A 1 166 ? 45.085 1.281 131.901 1.00 39.03 166 LEU A C 1
ATOM 1202 O O . LEU A 1 166 ? 45.427 2.386 131.443 1.00 34.88 166 LEU A O 1
ATOM 1207 N N . MET A 1 167 ? 45.457 0.863 133.122 1.00 31.94 167 MET A N 1
ATOM 1208 C CA . MET A 1 167 ? 46.209 1.743 133.999 1.00 37.49 167 MET A CA 1
ATOM 1209 C C . MET A 1 167 ? 47.679 1.736 133.683 1.00 40.78 167 MET A C 1
ATOM 1210 O O . MET A 1 167 ? 48.383 2.670 134.060 1.00 43.30 167 MET A O 1
ATOM 1215 N N . GLY A 1 168 ? 48.174 0.729 132.984 1.00 39.95 168 GLY A N 1
ATOM 1216 C CA . GLY A 1 168 ? 49.522 0.863 132.481 1.00 42.03 168 GLY A CA 1
ATOM 1217 C C . GLY A 1 168 ? 49.589 1.937 131.431 1.00 37.26 168 GLY A C 1
ATOM 1218 O O . GLY A 1 168 ? 50.499 2.764 131.432 1.00 40.30 168 GLY A O 1
ATOM 1219 N N . ALA A 1 169 ? 48.584 1.975 130.564 1.00 35.82 169 ALA A N 1
ATOM 1220 C CA . ALA A 1 169 ? 48.537 3.013 129.552 1.00 41.73 169 ALA A CA 1
ATOM 1221 C C . ALA A 1 169 ? 48.345 4.390 130.188 1.00 43.03 169 ALA A C 1
ATOM 1222 O O . ALA A 1 169 ? 48.982 5.365 129.789 1.00 40.17 169 ALA A O 1
ATOM 1224 N N . VAL A 1 170 ? 47.512 4.502 131.207 1.00 43.55 170 VAL A N 1
ATOM 1225 C CA . VAL A 1 170 ? 47.354 5.805 131.829 1.00 34.54 170 VAL A CA 1
ATOM 1226 C C . VAL A 1 170 ? 48.651 6.231 132.502 1.00 38.38 170 VAL A C 1
ATOM 1227 O O . VAL A 1 170 ? 49.102 7.371 132.357 1.00 39.43 170 VAL A O 1
ATOM 1231 N N . ALA A 1 171 ? 49.251 5.343 133.292 1.00 42.46 171 ALA A N 1
ATOM 1232 C CA . ALA A 1 171 ? 50.421 5.757 134.063 1.00 40.57 171 ALA A CA 1
ATOM 1233 C C . ALA A 1 171 ? 51.572 6.105 133.157 1.00 38.09 171 ALA A C 1
ATOM 1234 O O . ALA A 1 171 ? 52.384 6.975 133.492 1.00 51.14 171 ALA A O 1
ATOM 1236 N N . GLY A 1 172 ? 51.657 5.428 132.014 1.00 36.59 172 GLY A N 1
ATOM 1237 C CA . GLY A 1 172 ? 52.684 5.649 131.021 1.00 43.00 172 GLY A CA 1
ATOM 1238 C C . GLY A 1 172 ? 52.629 6.993 130.339 1.00 38.21 172 GLY A C 1
ATOM 1239 O O . GLY A 1 172 ? 53.583 7.363 129.648 1.00 50.84 172 GLY A O 1
ATOM 1240 N N . ARG A 1 173 ? 51.530 7.706 130.485 1.00 37.65 173 ARG A N 1
ATOM 1241 C CA . ARG A 1 173 ? 51.314 8.967 129.808 1.00 37.33 173 ARG A CA 1
ATOM 1242 C C . ARG A 1 173 ? 51.390 10.155 130.767 1.00 42.52 173 ARG A C 1
ATOM 1243 O O . ARG A 1 173 ? 51.111 11.289 130.366 1.00 44.30 173 ARG A O 1
ATOM 1251 N N . LEU A 1 174 ? 51.770 9.919 132.018 1.00 42.52 174 LEU A N 1
ATOM 1252 C CA . LEU A 1 174 ? 51.921 10.955 133.029 1.00 43.09 174 LEU A CA 1
ATOM 1253 C C . LEU A 1 174 ? 53.393 11.121 133.399 1.00 45.92 174 LEU A C 1
ATOM 1254 O O . LEU A 1 174 ? 54.138 10.133 133.455 1.00 53.09 174 LEU A O 1
ATOM 1259 N N . ASP A 1 175 ? 53.810 12.369 133.658 1.00 48.31 175 ASP A N 1
ATOM 1260 C CA . ASP A 1 175 ? 55.136 12.645 134.198 1.00 42.66 175 ASP A CA 1
ATOM 1261 C C . ASP A 1 175 ? 55.051 12.719 135.732 1.00 42.46 175 ASP A C 1
ATOM 1262 O O . ASP A 1 175 ? 53.972 12.699 136.321 1.00 45.82 175 ASP A O 1
ATOM 1267 N N . ALA A 1 176 ? 56.216 12.727 136.382 1.00 46.53 176 ALA A N 1
ATOM 1268 C CA . ALA A 1 176 ? 56.275 12.660 137.843 1.00 45.63 176 ALA A CA 1
ATOM 1269 C C . ALA A 1 176 ? 55.460 13.768 138.512 1.00 55.79 176 ALA A C 1
ATOM 1270 O O . ALA A 1 176 ? 54.812 13.535 139.546 1.00 42.23 176 ALA A O 1
ATOM 1272 N N . ASP A 1 177 ? 55.554 15.004 137.985 1.00 50.22 177 ASP A N 1
ATOM 1273 C CA . ASP A 1 177 ? 54.822 16.121 138.574 1.00 46.21 177 ASP A CA 1
ATOM 1274 C C . ASP A 1 177 ? 53.330 15.869 138.522 1.00 49.62 177 ASP A C 1
ATOM 1275 O O . ASP A 1 177 ? 52.615 16.073 139.516 1.00 49.14 177 ASP A O 1
ATOM 1280 N N . GLU A 1 178 ? 52.848 15.362 137.390 1.00 47.88 178 GLU A N 1
ATOM 1281 C CA . GLU A 1 178 ? 51.417 15.130 137.264 1.00 48.84 178 GLU A CA 1
ATOM 1282 C C . GLU A 1 178 ? 50.970 14.048 138.228 1.00 44.21 178 GLU A C 1
ATOM 1283 O O . GLU A 1 178 ? 49.882 14.144 138.805 1.00 39.77 178 GLU A O 1
ATOM 1289 N N . GLN A 1 179 ? 51.823 13.040 138.457 1.00 40.54 179 GLN A N 1
ATOM 1290 C CA . GLN A 1 179 ? 51.468 11.976 139.390 1.00 44.84 179 GLN A CA 1
ATOM 1291 C C . GLN A 1 179 ? 51.257 12.520 140.792 1.00 44.73 179 GLN A C 1
ATOM 1292 O O . GLN A 1 179 ? 50.253 12.193 141.446 1.00 37.60 179 GLN A O 1
ATOM 1298 N N . ARG A 1 180 ? 52.143 13.419 141.239 1.00 50.33 180 ARG A N 1
ATOM 1299 C CA . ARG A 1 180 ? 51.970 14.003 142.564 1.00 52.13 180 ARG A CA 1
ATOM 1300 C C . ARG A 1 180 ? 50.708 14.849 142.623 1.00 45.00 180 ARG A C 1
ATOM 1301 O O . ARG A 1 180 ? 49.889 14.695 143.547 1.00 41.72 180 ARG A O 1
ATOM 1309 N N . ALA A 1 181 ? 50.479 15.671 141.594 1.00 39.02 181 ALA A N 1
ATOM 1310 C CA . ALA A 1 181 ? 49.320 16.550 141.630 1.00 37.43 181 ALA A CA 1
ATOM 1311 C C . ALA A 1 181 ? 48.027 15.750 141.641 1.00 41.42 181 ALA A C 1
ATOM 1312 O O . ALA A 1 181 ? 47.116 16.043 142.423 1.00 39.95 181 ALA A O 1
ATOM 1314 N N . LEU A 1 182 ? 47.944 14.728 140.780 1.00 43.77 182 LEU A N 1
ATOM 1315 C CA . LEU A 1 182 ? 46.782 13.849 140.732 1.00 38.77 182 LEU A CA 1
ATOM 1316 C C . LEU A 1 182 ? 46.594 13.129 142.047 1.00 36.18 182 LEU A C 1
ATOM 1317 O O . LEU A 1 182 ? 45.465 12.878 142.470 1.00 35.14 182 LEU A O 1
ATOM 1322 N N . ALA A 1 183 ? 47.678 12.725 142.680 1.00 40.03 183 ALA A N 1
ATOM 1323 C CA . ALA A 1 183 ? 47.519 12.054 143.957 1.00 41.42 183 ALA A CA 1
ATOM 1324 C C . ALA A 1 183 ? 47.026 13.026 145.008 1.00 42.90 183 ALA A C 1
ATOM 1325 O O . ALA A 1 183 ? 46.140 12.700 145.809 1.00 41.49 183 ALA A O 1
ATOM 1327 N N . ALA A 1 184 ? 47.573 14.238 145.013 1.00 47.07 184 ALA A N 1
ATOM 1328 C CA . ALA A 1 184 ? 47.107 15.220 145.993 1.00 52.57 184 ALA A CA 1
ATOM 1329 C C . ALA A 1 184 ? 45.662 15.620 145.719 1.00 48.36 184 ALA A C 1
ATOM 1330 O O . ALA A 1 184 ? 44.851 15.713 146.648 1.00 49.66 184 ALA A O 1
ATOM 1332 N N . TYR A 1 185 ? 45.317 15.810 144.444 1.00 42.25 185 TYR A N 1
ATOM 1333 C CA . TYR A 1 185 ? 43.958 16.172 144.091 1.00 38.95 185 TYR A CA 1
ATOM 1334 C C . TYR A 1 185 ? 42.978 15.138 144.614 1.00 38.25 185 TYR A C 1
ATOM 1335 O O . TYR A 1 185 ? 42.069 15.460 145.381 1.00 41.02 185 TYR A O 1
ATOM 1344 N N . PHE A 1 186 ? 43.180 13.875 144.265 1.00 46.24 186 PHE A N 1
ATOM 1345 C CA . PHE A 1 186 ? 42.181 12.880 144.645 1.00 46.80 186 PHE A CA 1
ATOM 1346 C C . PHE A 1 186 ? 42.252 12.568 146.128 1.00 42.24 186 PHE A C 1
ATOM 1347 O O . PHE A 1 186 ? 41.231 12.223 146.731 1.00 42.50 186 PHE A O 1
ATOM 1355 N N . ALA A 1 187 ? 43.425 12.704 146.740 1.00 41.16 187 ALA A N 1
ATOM 1356 C CA . ALA A 1 187 ? 43.509 12.501 148.182 1.00 46.12 187 ALA A CA 1
ATOM 1357 C C . ALA A 1 187 ? 42.704 13.551 148.949 1.00 50.84 187 ALA A C 1
ATOM 1358 O O . ALA A 1 187 ? 42.202 13.271 150.043 1.00 51.14 187 ALA A O 1
ATOM 1360 N N . THR A 1 188 ? 42.531 14.750 148.385 1.00 50.26 188 THR A N 1
ATOM 1361 C CA . THR A 1 188 ? 41.762 15.801 149.048 1.00 51.68 188 THR A CA 1
ATOM 1362 C C . THR A 1 188 ? 40.322 15.898 148.532 1.00 49.33 188 THR A C 1
ATOM 1363 O O . THR A 1 188 ? 39.713 16.964 148.663 1.00 50.66 188 THR A O 1
ATOM 1367 N N . ARG A 1 189 ? 39.768 14.822 147.852 1.00 44.13 189 ARG A N 1
ATOM 1368 C CA . ARG A 1 189 ? 38.335 14.938 147.570 1.00 53.53 189 ARG A CA 1
ATOM 1369 C C . ARG A 1 189 ? 37.495 14.385 148.708 1.00 57.69 189 ARG A C 1
ATOM 1370 O O . ARG A 1 189 ? 37.943 13.534 149.490 1.00 51.65 189 ARG A O 1
ATOM 1378 N N . PRO A 1 190 ? 36.254 14.856 148.804 1.00 69.20 190 PRO A N 1
ATOM 1379 C CA . PRO A 1 190 ? 35.274 14.216 149.680 1.00 67.16 190 PRO A CA 1
ATOM 1380 C C . PRO A 1 190 ? 34.802 12.894 149.096 1.00 68.27 190 PRO A C 1
ATOM 1381 O O . PRO A 1 190 ? 34.817 12.677 147.877 1.00 56.78 190 PRO A O 1
ATOM 1385 N N . LEU A 1 191 ? 34.311 12.031 149.992 1.00 74.85 191 LEU A N 1
ATOM 1386 C CA . LEU A 1 191 ? 33.924 10.673 149.620 1.00 78.54 191 LEU A CA 1
ATOM 1387 C C . LEU A 1 191 ? 32.493 10.549 149.069 1.00 92.50 191 LEU A C 1
ATOM 1388 O O . LEU A 1 191 ? 32.090 9.426 148.714 1.00 80.12 191 LEU A O 1
ATOM 1393 N N . ALA A 1 192 ? 31.721 11.646 148.997 1.00 91.60 192 ALA A N 1
ATOM 1394 C CA . ALA A 1 192 ? 30.322 11.604 148.522 1.00 79.88 192 ALA A CA 1
ATOM 1395 C C . ALA A 1 192 ? 29.925 12.863 147.713 1.00 90.64 192 ALA A C 1
ATOM 1396 O O . ALA A 1 192 ? 29.943 14.003 148.212 1.00 95.14 192 ALA A O 1
ATOM 1398 N N . ARG A 1 237 ? 50.661 19.634 118.475 1.00 43.72 237 ARG A N 1
ATOM 1399 C CA . ARG A 1 237 ? 50.300 18.337 117.818 1.00 69.10 237 ARG A CA 1
ATOM 1400 C C . ARG A 1 237 ? 49.089 18.378 116.855 1.00 73.32 237 ARG A C 1
ATOM 1401 O O . ARG A 1 237 ? 49.046 17.615 115.874 1.00 65.26 237 ARG A O 1
ATOM 1409 N N . ALA A 1 238 ? 48.077 19.206 117.161 1.00 76.43 238 ALA A N 1
ATOM 1410 C CA . ALA A 1 238 ? 47.114 19.596 116.127 1.00 70.05 238 ALA A CA 1
ATOM 1411 C C . ALA A 1 238 ? 47.756 20.498 115.073 1.00 78.32 238 ALA A C 1
ATOM 1412 O O . ALA A 1 238 ? 47.316 20.507 113.916 1.00 71.18 238 ALA A O 1
ATOM 1414 N N . GLU A 1 239 ? 48.783 21.276 115.447 1.00 78.88 239 GLU A N 1
ATOM 1415 C CA . GLU A 1 239 ? 49.497 22.075 114.458 1.00 73.62 239 GLU A CA 1
ATOM 1416 C C . GLU A 1 239 ? 50.109 21.181 113.372 1.00 82.89 239 GLU A C 1
ATOM 1417 O O . GLU A 1 239 ? 49.904 21.417 112.172 1.00 76.06 239 GLU A O 1
ATOM 1423 N N . ALA A 1 240 ? 50.818 20.109 113.773 1.00 83.26 240 ALA A N 1
ATOM 1424 C CA . ALA A 1 240 ? 51.484 19.226 112.806 1.00 79.49 240 ALA A CA 1
ATOM 1425 C C . ALA A 1 240 ? 50.505 18.435 111.930 1.00 83.34 240 ALA A C 1
ATOM 1426 O O . ALA A 1 240 ? 50.891 18.003 110.834 1.00 88.12 240 ALA A O 1
ATOM 1428 N N . ALA A 1 241 ? 49.258 18.231 112.375 1.00 79.06 241 ALA A N 1
ATOM 1429 C CA . ALA A 1 241 ? 48.219 17.622 111.545 1.00 81.38 241 ALA A CA 1
ATOM 1430 C C . ALA A 1 241 ? 47.360 18.645 110.790 1.00 91.43 241 ALA A C 1
ATOM 1431 O O . ALA A 1 241 ? 46.438 18.232 110.065 1.00 84.19 241 ALA A O 1
ATOM 1433 N N . SER A 1 242 ? 47.609 19.961 110.973 1.00 90.09 242 SER A N 1
ATOM 1434 C CA . SER A 1 242 ? 46.852 21.027 110.292 1.00 82.35 242 SER A CA 1
ATOM 1435 C C . SER A 1 242 ? 45.382 20.986 110.702 1.00 74.13 242 SER A C 1
ATOM 1436 O O . SER A 1 242 ? 44.482 20.998 109.855 1.00 63.43 242 SER A O 1
ATOM 1439 N N . ARG A 1 243 ? 45.152 20.863 112.013 1.00 67.63 243 ARG A N 1
ATOM 1440 C CA . ARG A 1 243 ? 43.824 20.740 112.593 1.00 55.90 243 ARG A CA 1
ATOM 1441 C C . ARG A 1 243 ? 43.521 21.873 113.571 1.00 55.79 243 ARG A C 1
ATOM 1442 O O . ARG A 1 243 ? 44.421 22.437 114.216 1.00 55.01 243 ARG A O 1
ATOM 1450 N N . PHE A 1 244 ? 42.223 22.187 113.660 1.00 52.61 244 PHE A N 1
ATOM 1451 C CA . PHE A 1 244 ? 41.725 23.299 114.467 1.00 46.61 244 PHE A CA 1
ATOM 1452 C C . PHE A 1 244 ? 41.977 23.071 115.948 1.00 40.64 244 PHE A C 1
ATOM 1453 O O . PHE A 1 244 ? 41.972 21.941 116.450 1.00 50.75 244 PHE A O 1
ATOM 1461 N N . THR A 1 245 ? 42.210 24.164 116.653 1.00 41.92 245 THR A N 1
ATOM 1462 C CA . THR A 1 245 ? 42.369 24.104 118.095 1.00 48.25 245 THR A CA 1
ATOM 1463 C C . THR A 1 245 ? 41.316 24.968 118.764 1.00 45.78 245 THR A C 1
ATOM 1464 O O . THR A 1 245 ? 41.241 26.171 118.472 1.00 51.78 245 THR A O 1
ATOM 1468 N N . PRO A 1 246 ? 40.457 24.425 119.616 1.00 44.33 246 PRO A N 1
ATOM 1469 C CA . PRO A 1 246 ? 39.518 25.268 120.315 1.00 41.88 246 PRO A CA 1
ATOM 1470 C C . PRO A 1 246 ? 40.188 26.013 121.446 1.00 40.18 246 PRO A C 1
ATOM 1471 O O . PRO A 1 246 ? 41.269 25.631 121.922 1.00 41.94 246 PRO A O 1
ATOM 1475 N N . PRO A 1 247 ? 39.507 27.005 121.979 1.00 38.90 247 PRO A N 1
ATOM 1476 C CA . PRO A 1 247 ? 40.066 27.766 123.086 1.00 36.29 247 PRO A CA 1
ATOM 1477 C C . PRO A 1 247 ? 40.288 26.902 124.312 1.00 40.87 247 PRO A C 1
ATOM 1478 O O . PRO A 1 247 ? 39.550 25.955 124.588 1.00 47.18 247 PRO A O 1
ATOM 1482 N N . SER A 1 248 ? 41.319 27.258 125.055 1.00 41.50 248 SER A N 1
ATOM 1483 C CA . SER A 1 248 ? 41.587 26.597 126.311 1.00 40.92 248 SER A CA 1
ATOM 1484 C C . SER A 1 248 ? 40.392 26.760 127.238 1.00 39.17 248 SER A C 1
ATOM 1485 O O . SER A 1 248 ? 39.610 27.697 127.115 1.00 48.62 248 SER A O 1
ATOM 1488 N N . ARG A 1 249 ? 40.242 25.824 128.168 1.00 41.49 249 ARG A N 1
ATOM 1489 C CA . ARG A 1 249 ? 39.160 25.881 129.140 1.00 42.49 249 ARG A CA 1
ATOM 1490 C C . ARG A 1 249 ? 39.339 26.986 130.177 1.00 47.17 249 ARG A C 1
ATOM 1491 O O . ARG A 1 249 ? 38.392 27.275 130.917 1.00 52.34 249 ARG A O 1
ATOM 1499 N N . ASP A 1 250 ? 40.524 27.598 130.254 1.00 55.24 250 ASP A N 1
ATOM 1500 C CA . ASP A 1 250 ? 40.731 28.800 131.067 1.00 64.01 250 ASP A CA 1
ATOM 1501 C C . ASP A 1 250 ? 40.245 30.053 130.354 1.00 64.97 250 ASP A C 1
ATOM 1502 O O . ASP A 1 250 ? 39.771 30.990 131.004 1.00 74.23 250 ASP A O 1
ATOM 1507 N N . ALA A 1 251 ? 40.329 30.063 129.025 1.00 49.17 251 ALA A N 1
ATOM 1508 C CA . ALA A 1 251 ? 40.008 31.226 128.211 1.00 53.77 251 ALA A CA 1
ATOM 1509 C C . ALA A 1 251 ? 38.506 31.362 127.928 1.00 51.32 251 ALA A C 1
ATOM 1510 O O . ALA A 1 251 ? 38.084 31.409 126.774 1.00 48.82 251 ALA A O 1
ATOM 1512 N N . LEU A 1 252 ? 37.671 31.456 129.019 1.00 48.60 252 LEU A N 1
ATOM 1513 C CA . LEU A 1 252 ? 36.256 31.723 128.754 1.00 54.97 252 LEU A CA 1
ATOM 1514 C C . LEU A 1 252 ? 36.033 33.190 128.368 1.00 55.78 252 LEU A C 1
ATOM 1515 O O . LEU A 1 252 ? 36.791 34.065 128.791 1.00 56.61 252 LEU A O 1
ATOM 1520 N N . PRO A 1 253 ? 34.963 33.502 127.629 1.00 58.20 253 PRO A N 1
ATOM 1521 C CA . PRO A 1 253 ? 34.703 34.901 127.298 1.00 52.34 253 PRO A CA 1
ATOM 1522 C C . PRO A 1 253 ? 34.357 35.673 128.559 1.00 61.11 253 PRO A C 1
ATOM 1523 O O . PRO A 1 253 ? 34.029 35.103 129.604 1.00 62.33 253 PRO A O 1
ATOM 1527 N N . GLU A 1 254 ? 34.466 36.994 128.452 1.00 65.30 254 GLU A N 1
ATOM 1528 C CA . GLU A 1 254 ? 34.249 37.867 129.592 1.00 69.64 254 GLU A CA 1
ATOM 1529 C C . GLU A 1 254 ? 32.775 38.175 129.820 1.00 62.96 254 GLU A C 1
ATOM 1530 O O . GLU A 1 254 ? 31.997 38.374 128.877 1.00 66.57 254 GLU A O 1
ATOM 1536 N N . GLY A 1 255 ? 32.397 38.202 131.086 1.00 50.56 255 GLY A N 1
ATOM 1537 C CA . GLY A 1 255 ? 31.111 38.720 131.462 1.00 52.75 255 GLY A CA 1
ATOM 1538 C C . GLY A 1 255 ? 30.022 37.716 131.203 1.00 53.97 255 GLY A C 1
ATOM 1539 O O . GLY A 1 255 ? 30.268 36.521 131.026 1.00 52.17 255 GLY A O 1
ATOM 1540 N N . PRO A 1 256 ? 28.801 38.202 131.087 1.00 50.54 256 PRO A N 1
ATOM 1541 C CA . PRO A 1 256 ? 27.655 37.289 131.045 1.00 44.68 256 PRO A CA 1
ATOM 1542 C C . PRO A 1 256 ? 27.758 36.218 129.988 1.00 43.45 256 PRO A C 1
ATOM 1543 O O . PRO A 1 256 ? 27.382 35.070 130.243 1.00 47.57 256 PRO A O 1
ATOM 1547 N N . LEU A 1 257 ? 28.285 36.536 128.812 1.00 46.45 257 LEU A N 1
ATOM 1548 C CA . LEU A 1 257 ? 28.441 35.495 127.806 1.00 40.41 257 LEU A CA 1
ATOM 1549 C C . LEU A 1 257 ? 29.231 34.312 128.345 1.00 43.26 257 LEU A C 1
ATOM 1550 O O . LEU A 1 257 ? 28.949 33.164 127.994 1.00 38.07 257 LEU A O 1
ATOM 1555 N N . GLY A 1 258 ? 30.276 34.584 129.138 1.00 46.44 258 GLY A N 1
ATOM 1556 C CA . GLY A 1 258 ? 31.068 33.517 129.736 1.00 42.91 258 GLY A CA 1
ATOM 1557 C C . GLY A 1 258 ? 30.297 32.619 130.688 1.00 39.32 258 GLY A C 1
ATOM 1558 O O . GLY A 1 258 ? 30.531 31.408 130.735 1.00 43.97 258 GLY A O 1
ATOM 1559 N N . GLU A 1 259 ? 29.400 33.200 131.489 1.00 42.81 259 GLU A N 1
ATOM 1560 C CA . GLU A 1 259 ? 28.550 32.391 132.348 1.00 39.16 259 GLU A CA 1
ATOM 1561 C C . GLU A 1 259 ? 27.644 31.478 131.538 1.00 37.10 259 GLU A C 1
ATOM 1562 O O . GLU A 1 259 ? 27.354 30.363 131.976 1.00 44.98 259 GLU A O 1
ATOM 1568 N N . MET A 1 260 ? 27.177 31.928 130.374 1.00 34.72 260 MET A N 1
ATOM 1569 C CA . MET A 1 260 ? 26.334 31.093 129.520 1.00 37.39 260 MET A CA 1
ATOM 1570 C C . MET A 1 260 ? 27.154 30.038 128.804 1.00 42.93 260 MET A C 1
ATOM 1571 O O . MET A 1 260 ? 26.649 28.946 128.499 1.00 44.14 260 MET A O 1
ATOM 1576 N N . VAL A 1 261 ? 28.382 30.382 128.424 1.00 40.56 261 VAL A N 1
ATOM 1577 C CA . VAL A 1 261 ? 29.251 29.372 127.842 1.00 41.75 261 VAL A CA 1
ATOM 1578 C C . VAL A 1 261 ? 29.498 28.256 128.854 1.00 36.48 261 VAL A C 1
ATOM 1579 O O . VAL A 1 261 ? 29.448 27.068 128.523 1.00 33.90 261 VAL A O 1
ATOM 1583 N N . ARG A 1 262 ? 29.734 28.619 130.104 1.00 39.98 262 ARG A N 1
ATOM 1584 C CA . ARG A 1 262 ? 29.940 27.616 131.138 1.00 37.54 262 ARG A CA 1
ATOM 1585 C C . ARG A 1 262 ? 28.697 26.750 131.310 1.00 38.74 262 ARG A C 1
ATOM 1586 O O . ARG A 1 262 ? 28.782 25.514 131.412 1.00 40.47 262 ARG A O 1
ATOM 1594 N N . LEU A 1 263 ? 27.522 27.372 131.307 1.00 39.76 263 LEU A N 1
ATOM 1595 C CA . LEU A 1 263 ? 26.295 26.592 131.431 1.00 35.02 263 LEU A CA 1
ATOM 1596 C C . LEU A 1 263 ? 26.147 25.645 130.254 1.00 33.34 263 LEU A C 1
ATOM 1597 O O . LEU A 1 263 ? 25.845 24.469 130.430 1.00 33.98 263 LEU A O 1
ATOM 1602 N N . GLY A 1 264 ? 26.354 26.141 129.038 1.00 32.11 264 GLY A N 1
ATOM 1603 C CA . GLY A 1 264 ? 26.246 25.266 127.890 1.00 36.25 264 GLY A CA 1
ATOM 1604 C C . GLY A 1 264 ? 27.224 24.111 127.974 1.00 35.77 264 GLY A C 1
ATOM 1605 O O . GLY A 1 264 ? 26.911 22.983 127.587 1.00 37.65 264 GLY A O 1
ATOM 1606 N N . ALA A 1 265 ? 28.418 24.369 128.484 1.00 32.06 265 ALA A N 1
ATOM 1607 C CA . ALA A 1 265 ? 29.350 23.270 128.682 1.00 35.85 265 ALA A CA 1
ATOM 1608 C C . ALA A 1 265 ? 28.834 22.291 129.715 1.00 34.48 265 ALA A C 1
ATOM 1609 O O . ALA A 1 265 ? 29.074 21.086 129.600 1.00 33.93 265 ALA A O 1
ATOM 1611 N N . ARG A 1 266 ? 28.115 22.767 130.720 1.00 33.82 266 ARG A N 1
ATOM 1612 C CA . ARG A 1 266 ? 27.626 21.806 131.700 1.00 34.56 266 ARG A CA 1
ATOM 1613 C C . ARG A 1 266 ? 26.357 21.094 131.228 1.00 39.62 266 ARG A C 1
ATOM 1614 O O . ARG A 1 266 ? 26.176 19.907 131.525 1.00 43.10 266 ARG A O 1
ATOM 1622 N N . LEU A 1 267 ? 25.516 21.742 130.427 1.00 35.56 267 LEU A N 1
ATOM 1623 C CA . LEU A 1 267 ? 24.388 21.028 129.859 1.00 35.89 267 LEU A CA 1
ATOM 1624 C C . LEU A 1 267 ? 24.853 19.975 128.868 1.00 38.61 267 LEU A C 1
ATOM 1625 O O . LEU A 1 267 ? 24.213 18.934 128.715 1.00 31.81 267 LEU A O 1
ATOM 1630 N N . PHE A 1 268 ? 25.936 20.262 128.151 1.00 36.40 268 PHE A N 1
ATOM 1631 C CA . PHE A 1 268 ? 26.490 19.300 127.210 1.00 41.59 268 PHE A CA 1
ATOM 1632 C C . PHE A 1 268 ? 26.968 18.038 127.927 1.00 41.65 268 PHE A C 1
ATOM 1633 O O . PHE A 1 268 ? 26.773 16.914 127.440 1.00 34.47 268 PHE A O 1
ATOM 1641 N N . ARG A 1 269 ? 27.614 18.219 129.079 1.00 38.28 269 ARG A N 1
ATOM 1642 C CA . ARG A 1 269 ? 28.228 17.151 129.851 1.00 37.58 269 ARG A CA 1
ATOM 1643 C C . ARG A 1 269 ? 27.247 16.474 130.817 1.00 41.56 269 ARG A C 1
ATOM 1644 O O . ARG A 1 269 ? 27.393 15.281 131.126 1.00 40.64 269 ARG A O 1
ATOM 1652 N N . HIS A 1 270 ? 26.256 17.197 131.321 1.00 43.62 270 HIS A N 1
ATOM 1653 C CA . HIS A 1 270 ? 25.354 16.652 132.327 1.00 40.67 270 HIS A CA 1
ATOM 1654 C C . HIS A 1 270 ? 23.915 16.773 131.866 1.00 36.52 270 HIS A C 1
ATOM 1655 O O . HIS A 1 270 ? 23.026 17.080 132.648 1.00 37.93 270 HIS A O 1
ATOM 1662 N N . THR A 1 271 ? 23.683 16.473 130.582 1.00 33.83 271 THR A N 1
ATOM 1663 C CA . THR A 1 271 ? 22.405 16.761 129.950 1.00 33.27 271 THR A CA 1
ATOM 1664 C C . THR A 1 271 ? 21.251 16.131 130.714 1.00 43.54 271 THR A C 1
ATOM 1665 O O . THR A 1 271 ? 20.163 16.723 130.831 1.00 43.42 271 THR A O 1
ATOM 1669 N N . ASN A 1 272 ? 21.477 14.946 131.270 1.00 39.94 272 ASN A N 1
ATOM 1670 C CA . ASN A 1 272 ? 20.388 14.153 131.816 1.00 42.02 272 ASN A CA 1
ATOM 1671 C C . ASN A 1 272 ? 20.083 14.481 133.272 1.00 39.89 272 ASN A C 1
ATOM 1672 O O . ASN A 1 272 ? 19.029 14.074 133.770 1.00 35.55 272 ASN A O 1
ATOM 1677 N N . THR A 1 273 ? 20.967 15.207 13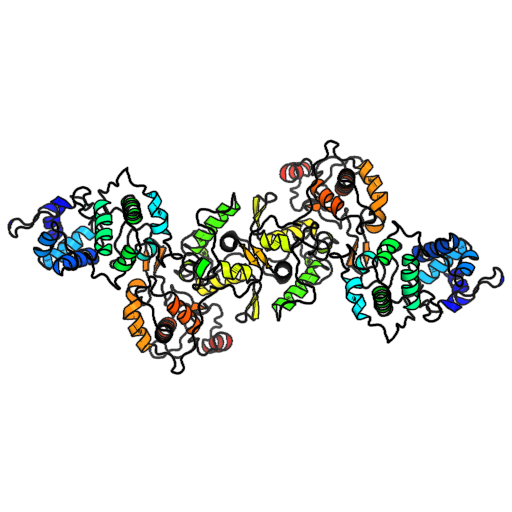3.949 1.00 35.88 273 THR A N 1
ATOM 1678 C CA . THR A 1 273 ? 20.822 15.492 135.367 1.00 42.08 273 THR A CA 1
ATOM 1679 C C . THR A 1 273 ? 20.634 16.961 135.709 1.00 39.06 273 THR A C 1
ATOM 1680 O O . THR A 1 273 ? 20.150 17.263 136.809 1.00 45.64 273 THR A O 1
ATOM 1684 N N . ASP A 1 274 ? 21.048 17.873 134.848 1.00 39.60 274 ASP A N 1
ATOM 1685 C CA . ASP A 1 274 ? 20.886 19.284 135.142 1.00 46.77 274 ASP A CA 1
ATOM 1686 C C . ASP A 1 274 ? 19.400 19.664 135.158 1.00 49.86 274 ASP A C 1
ATOM 1687 O O . ASP A 1 274 ? 18.644 19.285 134.242 1.00 41.06 274 ASP A O 1
ATOM 1692 N N . PRO A 1 275 ? 18.954 20.445 136.156 1.00 45.77 275 PRO A N 1
ATOM 1693 C CA . PRO A 1 275 ? 17.511 20.752 136.272 1.00 47.78 275 PRO A CA 1
ATOM 1694 C C . PRO A 1 275 ? 16.917 21.443 135.061 1.00 44.70 275 PRO A C 1
ATOM 1695 O O . PRO A 1 275 ? 15.723 21.274 134.802 1.00 48.78 275 PRO A O 1
ATOM 1699 N N . ARG A 1 276 ? 17.709 22.179 134.289 1.00 45.15 276 ARG A N 1
ATOM 1700 C CA . ARG A 1 276 ? 17.177 22.826 133.095 1.00 42.94 276 ARG A CA 1
ATOM 1701 C C . ARG A 1 276 ? 16.972 21.873 131.915 1.00 39.55 276 ARG A C 1
ATOM 1702 O O . ARG A 1 276 ? 15.969 21.982 131.213 1.00 41.84 276 ARG A O 1
ATOM 1710 N N . SER A 1 277 ? 17.899 20.954 131.649 1.00 40.21 277 SER A N 1
ATOM 1711 C CA . SER A 1 277 ? 17.776 20.106 130.465 1.00 36.10 277 SER A CA 1
ATOM 1712 C C . SER A 1 277 ? 17.154 18.752 130.782 1.00 41.15 277 SER A C 1
ATOM 1713 O O . SER A 1 277 ? 16.572 18.117 129.899 1.00 37.31 277 SER A O 1
ATOM 1716 N N . ALA A 1 278 ? 17.253 18.311 132.025 1.00 46.20 278 ALA A N 1
ATOM 1717 C CA . ALA A 1 278 ? 16.771 16.987 132.381 1.00 40.52 278 ALA A CA 1
ATOM 1718 C C . ALA A 1 278 ? 15.295 16.788 132.046 1.00 37.75 278 ALA A C 1
ATOM 1719 O O . ALA A 1 278 ? 14.924 15.691 131.587 1.00 42.88 278 ALA A O 1
ATOM 1721 N N . PRO A 1 279 ? 14.424 17.774 132.225 1.00 37.94 279 PRO A N 1
ATOM 1722 C CA . PRO A 1 279 ? 13.015 17.576 131.876 1.00 41.75 279 PRO A CA 1
ATOM 1723 C C . PRO A 1 279 ? 12.774 17.321 130.396 1.00 38.98 279 PRO A C 1
ATOM 1724 O O . PRO A 1 279 ? 11.639 16.979 130.030 1.00 40.68 279 PRO A O 1
ATOM 1728 N N . HIS A 1 280 ? 13.776 17.515 129.540 1.00 37.90 280 HIS A N 1
ATOM 1729 C CA . HIS A 1 280 ? 13.653 17.274 128.105 1.00 39.96 280 HIS A CA 1
ATOM 1730 C C . HIS A 1 280 ? 14.462 16.061 127.669 1.00 42.60 280 HIS A C 1
ATOM 1731 O O . HIS A 1 280 ? 14.546 15.799 126.466 1.00 40.05 280 HIS A O 1
ATOM 1738 N N . VAL A 1 281 ? 15.043 15.308 128.614 1.00 42.94 281 VAL A N 1
ATOM 1739 C CA . VAL A 1 281 ? 15.848 14.116 128.326 1.00 42.17 281 VAL A CA 1
ATOM 1740 C C . VAL A 1 281 ? 15.081 12.910 128.826 1.00 38.73 281 VAL A C 1
ATOM 1741 O O . VAL A 1 281 ? 14.735 12.836 130.014 1.00 39.73 281 VAL A O 1
ATOM 1745 N N . GLY A 1 282 ? 14.819 11.971 127.917 1.00 40.20 282 GLY A N 1
ATOM 1746 C CA . GLY A 1 282 ? 14.015 10.798 128.211 1.00 43.34 282 GLY A CA 1
ATOM 1747 C C . GLY A 1 282 ? 14.791 9.491 128.293 1.00 46.33 282 GLY A C 1
ATOM 1748 O O . GLY A 1 282 ? 14.231 8.383 128.214 1.00 48.76 282 GLY A O 1
ATOM 1749 N N . ASN A 1 283 ? 16.103 9.609 128.427 1.00 43.63 283 ASN A N 1
ATOM 1750 C CA . ASN A 1 283 ? 16.922 8.438 128.581 1.00 40.48 283 ASN A CA 1
ATOM 1751 C C . ASN A 1 283 ? 18.108 8.810 129.448 1.00 34.92 283 ASN A C 1
ATOM 1752 O O . ASN A 1 283 ? 18.085 9.834 130.141 1.00 40.29 283 ASN A O 1
ATOM 1757 N N . ASP A 1 284 ? 19.127 7.942 129.420 1.00 38.24 284 ASP A N 1
ATOM 1758 C CA . ASP A 1 284 ? 20.324 8.054 130.240 1.00 46.95 284 ASP A CA 1
ATOM 1759 C C . ASP A 1 284 ? 21.536 8.303 129.348 1.00 42.77 284 ASP A C 1
ATOM 1760 O O . ASP A 1 284 ? 22.483 7.520 129.321 1.00 41.61 284 ASP A O 1
ATOM 1765 N N . GLN A 1 285 ? 21.515 9.445 128.671 1.00 41.14 285 GLN A N 1
ATOM 1766 C CA . GLN A 1 285 ? 22.529 9.854 127.726 1.00 39.45 285 GLN A CA 1
ATOM 1767 C C . GLN A 1 285 ? 22.951 11.275 128.062 1.00 36.36 285 GLN A C 1
ATOM 1768 O O . GLN A 1 285 ? 22.271 11.978 128.811 1.00 35.31 285 GLN A O 1
ATOM 1774 N N . THR A 1 286 ? 24.095 11.681 127.513 1.00 30.23 286 THR A N 1
ATOM 1775 C CA . THR A 1 286 ? 24.504 13.074 127.480 1.00 28.39 286 THR A CA 1
ATOM 1776 C C . THR A 1 286 ? 25.127 13.342 126.120 1.00 33.48 286 THR A C 1
ATOM 1777 O O . THR A 1 286 ? 25.620 12.431 125.451 1.00 33.97 286 THR A O 1
ATOM 1781 N N . CYS A 1 287 ? 25.137 14.623 125.741 1.00 37.29 287 CYS A N 1
ATOM 1782 C CA . CYS A 1 287 ? 25.751 15.027 124.482 1.00 32.91 287 CYS A CA 1
ATOM 1783 C C . CYS A 1 287 ? 27.196 14.565 124.449 1.00 37.69 287 CYS A C 1
ATOM 1784 O O . CYS A 1 287 ? 27.702 14.121 123.413 1.00 37.22 287 CYS A O 1
ATOM 1787 N N . ALA A 1 288 ? 27.875 14.689 125.586 1.00 36.92 288 ALA A N 1
ATOM 1788 C CA . ALA A 1 288 ? 29.301 14.441 125.670 1.00 42.77 288 ALA A CA 1
ATOM 1789 C C . ALA A 1 288 ? 29.656 12.985 125.395 1.00 48.52 288 ALA A C 1
ATOM 1790 O O . ALA A 1 288 ? 30.804 12.698 125.032 1.00 48.04 288 ALA A O 1
ATOM 1792 N N . GLY A 1 289 ? 28.696 12.073 125.563 1.00 42.02 289 GLY A N 1
ATOM 1793 C CA . GLY A 1 289 ? 28.972 10.659 125.417 1.00 45.67 289 GLY A CA 1
ATOM 1794 C C . GLY A 1 289 ? 29.191 10.228 123.979 1.00 43.02 289 GLY A C 1
ATOM 1795 O O . GLY A 1 289 ? 29.797 9.183 123.727 1.00 37.86 289 GLY A O 1
ATOM 1796 N N . CYS A 1 290 ? 28.617 10.950 123.028 1.00 36.49 290 CYS A N 1
ATOM 1797 C CA . CYS A 1 290 ? 28.861 10.671 121.628 1.00 36.95 290 CYS A CA 1
ATOM 1798 C C . CYS A 1 290 ? 29.756 11.712 120.968 1.00 39.72 290 CYS A C 1
ATOM 1799 O O . CYS A 1 290 ? 30.098 11.549 119.795 1.00 45.33 290 CYS A O 1
ATOM 1802 N N . HIS A 1 291 ? 30.097 12.798 121.669 1.00 37.61 291 HIS A N 1
ATOM 1803 C CA . HIS A 1 291 ? 30.872 13.924 121.128 1.00 38.94 291 HIS A CA 1
ATOM 1804 C C . HIS A 1 291 ? 32.004 14.151 122.129 1.00 42.71 291 HIS A C 1
ATOM 1805 O O . HIS A 1 291 ? 31.931 14.999 123.029 1.00 38.33 291 HIS A O 1
ATOM 1812 N N . LEU A 1 292 ? 33.058 13.363 121.980 1.00 41.37 292 LEU A N 1
ATOM 1813 C CA . LEU A 1 292 ? 34.011 13.184 123.061 1.00 44.58 292 LEU A CA 1
ATOM 1814 C C . LEU A 1 292 ? 34.808 14.461 123.381 1.00 40.89 292 LEU A C 1
ATOM 1815 O O . LEU A 1 292 ? 34.964 15.381 122.568 1.00 38.04 292 LEU A O 1
ATOM 1820 N N . ASP A 1 293 ? 35.357 14.472 124.588 1.00 42.57 293 ASP A N 1
ATOM 1821 C CA . ASP A 1 293 ? 36.042 15.638 125.137 1.00 42.41 293 ASP A CA 1
ATOM 1822 C C . ASP A 1 293 ? 35.092 16.827 125.157 1.00 40.00 293 ASP A C 1
ATOM 1823 O O . ASP A 1 293 ? 35.470 17.968 124.874 1.00 43.32 293 ASP A O 1
ATOM 1828 N N . ASN A 1 294 ? 33.835 16.533 125.460 1.00 40.61 294 ASN A N 1
ATOM 1829 C CA . ASN A 1 294 ? 32.797 17.556 125.630 1.00 42.61 294 ASN A CA 1
ATOM 1830 C C . ASN A 1 294 ? 32.646 18.412 124.377 1.00 43.07 294 ASN A C 1
ATOM 1831 O O . ASN A 1 294 ? 32.411 19.619 124.442 1.00 46.84 294 ASN A O 1
ATOM 1836 N N . GLY A 1 295 ? 32.725 17.757 123.228 1.00 43.99 295 GLY A N 1
ATOM 1837 C CA . GLY A 1 295 ? 32.530 18.411 121.972 1.00 37.53 295 GLY A CA 1
ATOM 1838 C C . GLY A 1 295 ? 33.788 18.910 121.332 1.00 38.08 295 GLY A C 1
ATOM 1839 O O . GLY A 1 295 ? 33.699 19.525 120.269 1.00 43.26 295 GLY A O 1
ATOM 1840 N N . ARG A 1 296 ? 34.965 18.608 121.886 1.00 35.41 296 ARG A N 1
ATOM 1841 C CA . ARG A 1 296 ? 36.197 19.156 121.310 1.00 42.19 296 ARG A CA 1
ATOM 1842 C C . ARG A 1 296 ? 36.957 18.200 120.400 1.00 40.70 296 ARG A C 1
ATOM 1843 O O . ARG A 1 296 ? 37.832 18.658 119.656 1.00 42.71 296 ARG A O 1
ATOM 1851 N N . ARG A 1 297 ? 36.639 16.906 120.418 1.00 38.93 297 ARG A N 1
ATOM 1852 C CA . ARG A 1 297 ? 37.510 15.891 119.831 1.00 33.75 297 ARG A CA 1
ATOM 1853 C C . ARG A 1 297 ? 37.306 15.738 118.331 1.00 38.69 297 ARG A C 1
ATOM 1854 O O . ARG A 1 297 ? 36.238 15.297 117.866 1.00 33.43 297 ARG A O 1
ATOM 1862 N N . ALA A 1 298 ? 38.346 16.060 117.577 1.00 40.99 298 ALA A N 1
ATOM 1863 C CA . ALA A 1 298 ? 38.328 15.735 116.165 1.00 41.76 298 ALA A CA 1
ATOM 1864 C C . ALA A 1 298 ? 38.062 14.251 115.963 1.00 43.71 298 ALA A C 1
ATOM 1865 O O . ALA A 1 298 ? 38.550 13.392 116.716 1.00 39.77 298 ALA A O 1
ATOM 1867 N N . ASP A 1 299 ? 37.283 13.967 114.924 1.00 41.70 299 ASP A N 1
ATOM 1868 C CA . ASP A 1 299 ? 36.846 12.629 114.532 1.00 39.98 299 ASP A CA 1
ATOM 1869 C C . ASP A 1 299 ? 35.853 12.015 115.523 1.00 38.80 299 ASP A C 1
ATOM 1870 O O . ASP A 1 299 ? 35.507 10.838 115.388 1.00 32.76 299 ASP A O 1
ATOM 1875 N N . ALA A 1 300 ? 35.341 12.798 116.477 1.00 37.92 300 ALA A N 1
ATOM 1876 C CA . ALA A 1 300 ? 34.224 12.409 117.324 1.00 36.44 300 ALA A CA 1
ATOM 1877 C C . ALA A 1 300 ? 33.137 13.484 117.269 1.00 35.73 300 ALA A C 1
ATOM 1878 O O . ALA A 1 300 ? 32.643 13.948 118.298 1.00 39.62 300 ALA A O 1
ATOM 1880 N N . SER A 1 301 ? 32.751 13.896 116.043 1.00 34.33 301 SER A N 1
ATOM 1881 C CA . SER A 1 301 ? 31.824 15.006 115.771 1.00 40.03 301 SER A CA 1
ATOM 1882 C C . SER A 1 301 ? 32.059 16.179 116.705 1.00 42.23 301 SER A C 1
ATOM 1883 O O . SER A 1 301 ? 31.219 16.515 117.560 1.00 37.48 301 SER A O 1
ATOM 1886 N N . PRO A 1 302 ? 33.193 16.829 116.570 1.00 36.30 302 PRO A N 1
ATOM 1887 C CA . PRO A 1 302 ? 33.429 18.020 117.369 1.00 41.13 302 PRO A CA 1
ATOM 1888 C C . PRO A 1 302 ? 32.431 19.111 116.983 1.00 37.69 302 PRO A C 1
ATOM 1889 O O . PRO A 1 302 ? 31.963 19.205 115.841 1.00 29.44 302 PRO A O 1
ATOM 1893 N N . MET A 1 303 ? 32.089 19.927 117.971 1.00 36.34 303 MET A N 1
ATOM 1894 C CA . MET A 1 303 ? 31.101 20.968 117.764 1.00 36.51 303 MET A CA 1
ATOM 1895 C C . MET A 1 303 ? 31.681 22.131 116.988 1.00 38.98 303 MET A C 1
ATOM 1896 O O . MET A 1 303 ? 30.953 22.822 116.258 1.00 38.46 303 MET A O 1
ATOM 1901 N N . TRP A 1 304 ? 32.985 22.352 117.104 1.00 36.09 304 TRP A N 1
ATOM 1902 C CA . TRP A 1 304 ? 33.575 23.452 116.353 1.00 38.53 304 TRP A CA 1
ATOM 1903 C C . TRP A 1 304 ? 33.471 23.216 114.852 1.00 37.00 304 TRP A C 1
ATOM 1904 O O . TRP A 1 304 ? 33.334 24.165 114.088 1.00 40.57 304 TRP A O 1
ATOM 1915 N N . ALA A 1 305 ? 33.501 21.976 114.399 1.00 36.67 305 ALA A N 1
ATOM 1916 C CA . ALA A 1 305 ? 33.367 21.780 112.965 1.00 34.19 305 ALA A CA 1
ATOM 1917 C C . ALA A 1 305 ? 31.932 21.940 112.514 1.00 39.83 305 ALA A C 1
ATOM 1918 O O . ALA A 1 305 ? 31.682 22.099 111.316 1.00 44.41 305 ALA A O 1
ATOM 1920 N N . ALA A 1 306 ? 30.991 21.904 113.449 1.00 39.50 306 ALA A N 1
ATOM 1921 C CA . ALA A 1 306 ? 29.583 21.970 113.107 1.00 40.42 306 ALA A CA 1
ATOM 1922 C C . ALA A 1 306 ? 29.082 23.406 113.081 1.00 39.13 306 ALA A C 1
ATOM 1923 O O . ALA A 1 306 ? 28.268 23.754 112.225 1.00 37.93 306 ALA A O 1
ATOM 1925 N N . TRP A 1 307 ? 29.568 24.250 113.992 1.00 34.88 307 TRP A N 1
ATOM 1926 C CA . TRP A 1 307 ? 29.067 25.619 114.065 1.00 41.65 307 TRP A CA 1
ATOM 1927 C C . TRP A 1 307 ? 29.134 26.337 112.720 1.00 37.50 307 TRP A C 1
ATOM 1928 O O . TRP A 1 307 ? 28.182 27.024 112.326 1.00 39.11 307 TRP A O 1
ATOM 1939 N N . VAL A 1 308 ? 30.251 26.190 111.999 1.00 36.32 308 VAL A N 1
ATOM 1940 C CA . VAL A 1 308 ? 30.473 26.935 110.759 1.00 35.24 308 VAL A CA 1
ATOM 1941 C C . VAL A 1 308 ? 29.827 26.270 109.569 1.00 37.54 308 VAL A C 1
ATOM 1942 O O . VAL A 1 308 ? 29.962 26.770 108.448 1.00 41.33 308 VAL A O 1
ATOM 1946 N N . ALA A 1 309 ? 29.156 25.149 109.780 1.00 38.84 309 ALA A N 1
ATOM 1947 C CA . ALA A 1 309 ? 28.584 24.335 108.717 1.00 39.85 309 ALA A CA 1
ATOM 1948 C C . ALA A 1 309 ? 27.071 24.476 108.592 1.00 43.20 309 ALA A C 1
ATOM 1949 O O . ALA A 1 309 ? 26.491 23.963 107.631 1.00 41.11 309 ALA A O 1
ATOM 1951 N N . TYR A 1 310 ? 26.415 25.108 109.559 1.00 48.10 310 TYR A N 1
ATOM 1952 C CA . TYR A 1 310 ? 24.972 25.283 109.548 1.00 45.77 310 TYR A CA 1
ATOM 1953 C C . TYR A 1 310 ? 24.647 26.772 109.479 1.00 48.16 310 TYR A C 1
ATOM 1954 O O . TYR A 1 310 ? 25.373 27.600 110.059 1.00 40.58 310 TYR A O 1
ATOM 1963 N N . PRO A 1 311 ? 23.551 27.149 108.804 1.00 45.34 311 PRO A N 1
ATOM 1964 C CA . PRO A 1 311 ? 22.512 26.390 108.095 1.00 43.63 311 PRO A CA 1
ATOM 1965 C C . PRO A 1 311 ? 22.980 25.474 106.973 1.00 43.02 311 PRO A C 1
ATOM 1966 O O . PRO A 1 311 ? 23.911 25.844 106.258 1.00 50.29 311 PRO A O 1
ATOM 1970 N N . ALA A 1 312 ? 22.286 24.349 106.768 1.00 52.02 312 ALA A N 1
ATOM 1971 C CA . ALA A 1 312 ? 22.660 23.352 105.765 1.00 44.38 312 ALA A CA 1
ATOM 1972 C C . ALA A 1 312 ? 21.457 22.540 105.353 1.00 44.68 312 ALA A C 1
ATOM 1973 O O . ALA A 1 312 ? 20.559 22.317 106.167 1.00 52.03 312 ALA A O 1
ATOM 1975 N N . TYR A 1 313 ? 21.458 22.061 104.103 1.00 49.61 313 TYR A N 1
ATOM 1976 C CA . TYR A 1 313 ? 20.433 21.094 103.694 1.00 64.39 313 TYR A CA 1
ATOM 1977 C C . TYR A 1 313 ? 20.730 19.697 104.264 1.00 61.85 313 TYR A C 1
ATOM 1978 O O . TYR A 1 313 ? 21.878 19.232 104.247 1.00 55.06 313 TYR A O 1
ATOM 1987 N N . ARG A 1 314 ? 19.693 19.077 104.840 1.00 61.00 314 ARG A N 1
ATOM 1988 C CA . ARG A 1 314 ? 19.732 17.735 105.431 1.00 72.50 314 ARG A CA 1
ATOM 1989 C C . ARG A 1 314 ? 18.697 16.833 104.759 1.00 81.98 314 ARG A C 1
ATOM 1990 O O . ARG A 1 314 ? 17.491 17.063 104.907 1.00 77.35 314 ARG A O 1
ATOM 1998 N N . GLY A 1 315 ? 19.151 15.759 104.100 1.00 81.41 315 GLY A N 1
ATOM 1999 C CA . GLY A 1 315 ? 18.217 14.837 103.450 1.00 78.74 315 GLY A CA 1
ATOM 2000 C C . GLY A 1 315 ? 17.259 14.081 104.381 1.00 80.95 315 GLY A C 1
ATOM 2001 O O . GLY A 1 315 ? 16.232 13.572 103.906 1.00 80.01 315 GLY A O 1
ATOM 2002 N N . LYS A 1 316 ? 17.576 13.980 105.686 1.00 74.14 316 LYS A N 1
ATOM 2003 C CA . LYS A 1 316 ? 16.778 13.173 106.625 1.00 73.02 316 LYS A CA 1
ATOM 2004 C C . LYS A 1 316 ? 15.364 13.720 106.802 1.00 84.32 316 LYS A C 1
ATOM 2005 O O . LYS A 1 316 ? 14.409 12.948 106.991 1.00 86.06 316 LYS A O 1
ATOM 2011 N N . ASN A 1 317 ? 15.218 15.053 106.795 1.00 89.29 317 ASN A N 1
ATOM 2012 C CA . ASN A 1 317 ? 13.915 15.710 106.885 1.00 82.06 317 ASN A CA 1
ATOM 2013 C C . ASN A 1 317 ? 13.596 16.536 105.635 1.00 77.46 317 ASN A C 1
ATOM 2014 O O . ASN A 1 317 ? 12.571 17.234 105.613 1.00 74.75 317 ASN A O 1
ATOM 2019 N N . GLN A 1 318 ? 14.431 16.445 104.589 1.00 74.29 318 GLN A N 1
ATOM 2020 C CA . GLN A 1 318 ? 14.258 17.169 103.326 1.00 76.04 318 GLN A CA 1
ATOM 2021 C C . GLN A 1 318 ? 13.966 18.644 103.615 1.00 78.61 318 GLN A C 1
ATOM 2022 O O . GLN A 1 318 ? 12.884 19.164 103.324 1.00 80.37 318 GLN A O 1
ATOM 2028 N N . ARG A 1 319 ? 14.966 19.314 104.197 1.00 70.66 319 ARG A N 1
ATOM 2029 C CA . ARG A 1 319 ? 14.782 20.624 104.805 1.00 67.24 319 ARG A CA 1
ATOM 2030 C C . ARG A 1 319 ? 16.142 21.217 105.166 1.00 63.12 319 ARG A C 1
ATOM 2031 O O . ARG A 1 319 ? 17.071 20.485 105.516 1.00 59.70 319 ARG A O 1
ATOM 2039 N N . VAL A 1 320 ? 16.232 22.553 105.130 1.00 51.83 320 VAL A N 1
ATOM 2040 C CA . VAL A 1 320 ? 17.427 23.266 105.580 1.00 44.89 320 VAL A CA 1
ATOM 2041 C C . VAL A 1 320 ? 17.325 23.461 107.087 1.00 41.56 320 VAL A C 1
ATOM 2042 O O . VAL A 1 320 ? 16.285 23.890 107.593 1.00 53.32 320 VAL A O 1
ATOM 2046 N N . ASP A 1 321 ? 18.400 23.174 107.813 1.00 43.70 321 ASP A N 1
ATOM 2047 C CA . ASP A 1 321 ? 18.354 23.156 109.271 1.00 46.88 321 ASP A CA 1
ATOM 2048 C C . ASP A 1 321 ? 19.329 24.169 109.845 1.00 43.30 321 ASP A C 1
ATOM 2049 O O . ASP A 1 321 ? 20.490 24.227 109.435 1.00 43.61 321 ASP A O 1
ATOM 2054 N N . THR A 1 322 ? 18.846 24.967 110.786 1.00 47.73 322 THR A N 1
ATOM 2055 C CA . THR A 1 322 ? 19.711 25.802 111.593 1.00 40.32 322 THR A CA 1
ATOM 2056 C C . THR A 1 322 ? 20.437 24.946 112.616 1.00 41.37 322 THR A C 1
ATOM 2057 O O . THR A 1 322 ? 20.140 23.772 112.808 1.00 49.64 322 THR A O 1
ATOM 2061 N N . MET A 1 323 ? 21.428 25.544 113.269 1.00 49.79 323 MET A N 1
ATOM 2062 C CA . MET A 1 323 ? 22.042 24.901 114.424 1.00 43.62 323 MET A CA 1
ATOM 2063 C C . MET A 1 323 ? 21.020 24.623 115.524 1.00 44.58 323 MET A C 1
ATOM 2064 O O . MET A 1 323 ? 21.067 23.565 116.153 1.00 36.08 323 MET A O 1
ATOM 2069 N N . ALA A 1 324 ? 20.103 25.565 115.803 1.00 44.10 324 ALA A N 1
ATOM 2070 C CA . ALA A 1 324 ? 19.096 25.276 116.833 1.00 47.05 324 ALA A CA 1
ATOM 2071 C C . ALA A 1 324 ? 18.232 24.097 116.430 1.00 45.23 324 ALA A C 1
ATOM 2072 O O . ALA A 1 324 ? 17.925 23.220 117.257 1.00 38.08 324 ALA A O 1
ATOM 2074 N N . GLU A 1 325 ? 17.809 24.068 115.171 1.00 41.35 325 GLU A N 1
ATOM 2075 C CA . GLU A 1 325 ? 16.929 22.997 114.741 1.00 48.24 325 GLU A CA 1
ATOM 2076 C C . GLU A 1 325 ? 17.644 21.670 114.860 1.00 42.52 325 GLU A C 1
ATOM 2077 O O . GLU A 1 325 ? 17.061 20.660 115.274 1.00 43.23 325 GLU A O 1
ATOM 2083 N N . ARG A 1 326 ? 18.929 21.679 114.567 1.00 40.01 326 ARG A N 1
ATOM 2084 C CA . ARG A 1 326 ? 19.727 20.474 114.666 1.00 41.30 326 ARG A CA 1
ATOM 2085 C C . ARG A 1 326 ? 19.801 19.998 116.104 1.00 34.02 326 ARG A C 1
ATOM 2086 O O . ARG A 1 326 ? 19.551 18.826 116.396 1.00 45.96 326 ARG A O 1
ATOM 2094 N N . ILE A 1 327 ? 20.103 20.906 117.020 1.00 38.08 327 ILE A N 1
ATOM 2095 C CA . ILE A 1 327 ? 20.208 20.547 118.424 1.00 41.44 327 ILE A CA 1
ATOM 2096 C C . ILE A 1 327 ? 18.889 19.993 118.941 1.00 40.57 327 ILE A C 1
ATOM 2097 O O . ILE A 1 327 ? 18.865 19.047 119.743 1.00 42.10 327 ILE A O 1
ATOM 2102 N N . GLN A 1 328 ? 17.771 20.548 118.487 1.00 43.74 328 GLN A N 1
ATOM 2103 C CA . GLN A 1 328 ? 16.483 19.972 118.875 1.00 46.61 328 GLN A CA 1
ATOM 2104 C C . GLN A 1 328 ? 16.283 18.581 118.281 1.00 41.94 328 GLN A C 1
ATOM 2105 O O . GLN A 1 328 ? 15.658 17.728 118.914 1.00 43.68 328 GLN A O 1
ATOM 2111 N N . GLY A 1 329 ? 16.840 18.322 117.097 1.00 39.43 329 GLY A N 1
ATOM 2112 C CA . GLY A 1 329 ? 16.808 16.976 116.558 1.00 43.08 329 GLY A CA 1
ATOM 2113 C C . GLY A 1 329 ? 17.502 15.983 117.467 1.00 47.19 329 GLY A C 1
ATOM 2114 O O . GLY A 1 329 ? 16.973 14.907 117.746 1.00 46.01 329 GLY A O 1
ATOM 2115 N N . CYS A 1 330 ? 18.687 16.345 117.958 1.00 47.63 330 CYS A N 1
ATOM 2116 C CA . CYS A 1 330 ? 19.405 15.501 118.899 1.00 41.99 330 CYS A CA 1
ATOM 2117 C C . CYS A 1 330 ? 18.592 15.240 120.165 1.00 41.53 330 CYS A C 1
ATOM 2118 O O . CYS A 1 330 ? 18.622 14.132 120.723 1.00 38.00 330 CYS A O 1
ATOM 2121 N N . PHE A 1 331 ? 17.848 16.238 120.643 1.00 44.43 331 PHE A N 1
ATOM 2122 C CA . PHE A 1 331 ? 17.017 15.980 121.815 1.00 43.50 331 PHE A CA 1
ATOM 2123 C C . PHE A 1 331 ? 15.894 15.028 121.450 1.00 41.42 331 PHE A C 1
ATOM 2124 O O . PHE A 1 331 ? 15.536 14.155 122.243 1.00 38.82 331 PHE A O 1
ATOM 2132 N N . ARG A 1 332 ? 15.349 15.166 120.239 1.00 37.56 332 ARG A N 1
ATOM 2133 C CA . ARG A 1 332 ? 14.220 14.334 119.837 1.00 39.89 332 ARG A CA 1
ATOM 2134 C C . ARG A 1 332 ? 14.632 12.875 119.690 1.00 37.29 332 ARG A C 1
ATOM 2135 O O . ARG A 1 332 ? 13.850 11.979 119.997 1.00 39.17 332 ARG A O 1
ATOM 2143 N N . TYR A 1 333 ? 15.840 12.607 119.211 1.00 39.68 333 TYR A N 1
ATOM 2144 C CA . TYR A 1 333 ? 16.226 11.246 118.858 1.00 39.79 333 TYR A CA 1
ATOM 2145 C C . TYR A 1 333 ? 17.289 10.691 119.797 1.00 41.13 333 TYR A C 1
ATOM 2146 O O . TYR A 1 333 ? 17.048 9.679 120.448 1.00 43.02 333 TYR A O 1
ATOM 2155 N N . SER A 1 334 ? 18.463 11.313 119.900 1.00 37.33 334 SER A N 1
ATOM 2156 C CA . SER A 1 334 ? 19.488 10.758 120.782 1.00 37.28 334 SER A CA 1
ATOM 2157 C C . SER A 1 334 ? 19.130 10.867 122.267 1.00 37.52 334 SER A C 1
ATOM 2158 O O . SER A 1 334 ? 19.561 10.017 123.055 1.00 42.76 334 SER A O 1
ATOM 2161 N N . MET A 1 335 ? 18.411 11.912 122.685 1.00 36.71 335 MET A N 1
ATOM 2162 C CA . MET A 1 335 ? 17.971 12.067 124.075 1.00 35.47 335 MET A CA 1
ATOM 2163 C C . MET A 1 335 ? 16.528 11.608 124.317 1.00 40.29 335 MET A C 1
ATOM 2164 O O . MET A 1 335 ? 16.026 11.738 125.440 1.00 37.31 335 MET A O 1
ATOM 2169 N N . ASN A 1 336 ? 15.831 11.126 123.286 1.00 41.21 336 ASN A N 1
ATOM 2170 C CA . ASN A 1 336 ? 14.524 10.483 123.446 1.00 42.92 336 ASN A CA 1
ATOM 2171 C C . ASN A 1 336 ? 13.521 11.348 124.217 1.00 43.15 336 ASN A C 1
ATOM 2172 O O . ASN A 1 336 ? 12.884 10.901 125.174 1.00 40.37 336 ASN A O 1
ATOM 2177 N N . ALA A 1 337 ? 13.342 12.590 123.758 1.00 43.58 337 ALA A N 1
ATOM 2178 C CA . ALA A 1 337 ? 12.602 13.571 124.544 1.00 39.26 337 ALA A CA 1
ATOM 2179 C C . ALA A 1 337 ? 11.143 13.190 124.709 1.00 41.41 337 ALA A C 1
ATOM 2180 O O . ALA A 1 337 ? 10.497 13.645 125.660 1.00 35.28 337 ALA A O 1
ATOM 2182 N N . GLN A 1 338 ? 10.610 12.362 123.809 1.00 41.40 338 GLN A N 1
ATOM 2183 C CA . GLN A 1 338 ? 9.223 11.936 123.934 1.00 36.41 338 GLN A CA 1
ATOM 2184 C C . GLN A 1 338 ? 8.971 11.247 125.275 1.00 41.79 338 GLN A C 1
ATOM 2185 O O . GLN A 1 338 ? 7.883 11.368 125.846 1.00 45.74 338 GLN A O 1
ATOM 2191 N N . ASP A 1 339 ? 9.956 10.521 125.796 1.00 45.31 339 ASP A N 1
ATOM 2192 C CA . ASP A 1 339 ? 9.796 9.836 127.068 1.00 41.13 339 ASP A CA 1
ATOM 2193 C C . ASP A 1 339 ? 10.356 10.658 128.197 1.00 38.02 339 ASP A C 1
ATOM 2194 O O . ASP A 1 339 ? 10.634 10.130 129.271 1.00 43.29 339 ASP A O 1
ATOM 2199 N N . SER A 1 340 ? 10.549 11.937 127.977 1.00 42.20 340 SER A N 1
ATOM 2200 C CA . SER A 1 340 ? 10.949 12.776 129.084 1.00 43.51 340 SER A CA 1
ATOM 2201 C C . SER A 1 340 ? 9.714 13.214 129.857 1.00 41.82 340 SER A C 1
ATOM 2202 O O . SER A 1 340 ? 8.577 13.086 129.399 1.00 47.38 340 SER A O 1
ATOM 2205 N N . VAL A 1 341 ? 9.959 13.778 131.027 1.00 37.03 341 VAL A N 1
ATOM 2206 C CA . VAL A 1 341 ? 8.876 14.301 131.845 1.00 40.24 341 VAL A CA 1
ATOM 2207 C C . VAL A 1 341 ? 8.053 15.302 131.050 1.00 43.65 341 VAL A C 1
ATOM 2208 O O . VAL A 1 341 ? 6.819 15.228 131.007 1.00 50.56 341 VAL A O 1
ATOM 2212 N N . SER A 1 342 ? 8.729 16.256 130.415 1.00 43.33 342 SER A N 1
ATOM 2213 C CA . SER A 1 342 ? 8.061 17.264 129.603 1.00 42.00 342 SER A CA 1
ATOM 2214 C C . SER A 1 342 ? 7.487 16.694 128.318 1.00 43.33 342 SER A C 1
ATOM 2215 O O . SER A 1 342 ? 6.615 17.318 127.708 1.00 50.57 342 SER A O 1
ATOM 2218 N N . GLY A 1 343 ? 8.003 15.573 127.859 1.00 35.14 343 GLY A N 1
ATOM 2219 C CA . GLY A 1 343 ? 7.599 15.012 126.597 1.00 40.97 343 GLY A CA 1
ATOM 2220 C C . GLY A 1 343 ? 8.088 15.729 125.363 1.00 37.03 343 GLY A C 1
ATOM 2221 O O . GLY A 1 343 ? 7.836 15.232 124.252 1.00 38.12 343 GLY A O 1
ATOM 2222 N N . GLN A 1 344 ? 8.838 16.827 125.511 1.00 40.06 344 GLN A N 1
ATOM 2223 C CA . GLN A 1 344 ? 9.113 17.756 124.414 1.00 42.56 344 GLN A CA 1
ATOM 2224 C C . GLN A 1 344 ? 10.589 18.059 124.298 1.00 37.17 344 GLN A C 1
ATOM 2225 O O . GLN A 1 344 ? 11.339 17.958 125.270 1.00 45.79 344 GLN A O 1
ATOM 2231 N N . VAL A 1 345 ? 10.992 18.521 123.121 1.00 32.16 345 VAL A N 1
ATOM 2232 C CA . VAL A 1 345 ? 12.350 19.050 123.008 1.00 36.62 345 VAL A CA 1
ATOM 2233 C C . VAL A 1 345 ? 12.354 20.428 123.650 1.00 33.56 345 VAL A C 1
ATOM 2234 O O . VAL A 1 345 ? 11.295 21.003 123.908 1.00 42.68 345 VAL A O 1
ATOM 2238 N N . PRO A 1 346 ? 13.506 20.975 123.973 1.00 44.06 346 PRO A N 1
ATOM 2239 C CA . PRO A 1 346 ? 13.531 22.261 124.673 1.00 36.83 346 PRO A CA 1
ATOM 2240 C C . PRO A 1 346 ? 13.081 23.379 123.759 1.00 39.77 346 PRO A C 1
ATOM 2241 O O . PRO A 1 346 ? 13.267 23.315 122.539 1.00 34.18 346 PRO A O 1
ATOM 2245 N N . GLU A 1 347 ? 12.484 24.415 124.364 1.00 47.45 347 GLU A N 1
ATOM 2246 C CA . GLU A 1 347 ? 12.047 25.574 123.592 1.00 37.97 347 GLU A CA 1
ATOM 2247 C C . GLU A 1 347 ? 13.240 26.216 122.905 1.00 46.30 347 GLU A C 1
ATOM 2248 O O . GLU A 1 347 ? 14.357 26.296 123.455 1.00 45.50 347 GLU A O 1
ATOM 2254 N N . THR A 1 348 ? 12.993 26.662 121.679 1.00 42.40 348 THR A N 1
ATOM 2255 C CA . THR A 1 348 ? 14.093 27.074 120.823 1.00 41.18 348 THR A CA 1
ATOM 2256 C C . THR A 1 348 ? 14.710 28.421 121.249 1.00 41.07 348 THR A C 1
ATOM 2257 O O . THR A 1 348 ? 15.938 28.571 121.160 1.00 52.84 348 THR A O 1
ATOM 2261 N N . ASN A 1 349 ? 13.943 29.371 121.811 1.00 41.85 349 ASN A N 1
ATOM 2262 C CA . ASN A 1 349 ? 14.569 30.565 122.385 1.00 37.01 349 ASN A CA 1
ATOM 2263 C C . ASN A 1 349 ? 14.730 30.505 123.893 1.00 34.30 349 ASN A C 1
ATOM 2264 O O . ASN A 1 349 ? 14.948 31.542 124.529 1.00 42.01 349 ASN A O 1
ATOM 2269 N N . GLY A 1 350 ? 14.744 29.311 124.472 1.00 39.79 350 GLY A N 1
ATOM 2270 C CA . GLY A 1 350 ? 15.003 29.163 125.896 1.00 30.99 350 GLY A CA 1
ATOM 2271 C C . GLY A 1 350 ? 16.466 29.136 126.282 1.00 32.79 350 GLY A C 1
ATOM 2272 O O . GLY A 1 350 ? 17.386 29.121 125.463 1.00 38.63 350 GLY A O 1
ATOM 2273 N N . LEU A 1 351 ? 16.679 29.031 127.583 1.00 30.07 351 LEU A N 1
ATOM 2274 C CA . LEU A 1 351 ? 18.035 29.143 128.098 1.00 35.74 351 LEU A CA 1
ATOM 2275 C C . LEU A 1 351 ? 18.900 27.939 127.704 1.00 37.26 351 LEU A C 1
ATOM 2276 O O . LEU A 1 351 ? 20.124 28.078 127.593 1.00 36.54 351 LEU A O 1
ATOM 2281 N N . VAL A 1 352 ? 18.306 26.751 127.556 1.00 36.19 352 VAL A N 1
ATOM 2282 C CA . VAL A 1 352 ? 19.086 25.556 127.220 1.00 32.93 352 VAL A CA 1
ATOM 2283 C C . VAL A 1 352 ? 19.698 25.694 125.825 1.00 37.26 352 VAL A C 1
ATOM 2284 O O . VAL A 1 352 ? 20.917 25.581 125.640 1.00 39.61 352 VAL A O 1
ATOM 2288 N N . LEU A 1 353 ? 18.863 25.948 124.822 1.00 33.89 353 LEU A N 1
ATOM 2289 C CA . LEU A 1 353 ? 19.372 26.140 123.471 1.00 38.86 353 LEU A CA 1
ATOM 2290 C C . LEU A 1 353 ? 20.307 27.349 123.419 1.00 44.42 353 LEU A C 1
ATOM 2291 O O . LEU A 1 353 ? 21.268 27.377 122.632 1.00 36.35 353 LEU A O 1
ATOM 2296 N N . ASP A 1 354 ? 20.007 28.391 124.207 1.00 32.48 354 ASP A N 1
ATOM 2297 C CA . ASP A 1 354 ? 20.878 29.554 124.183 1.00 35.79 354 ASP A CA 1
ATOM 2298 C C . ASP A 1 354 ? 22.243 29.220 124.765 1.00 36.79 354 ASP A C 1
ATOM 2299 O O . ASP A 1 354 ? 23.276 29.618 124.221 1.00 35.71 354 ASP A O 1
ATOM 2304 N N . ALA A 1 355 ? 22.277 28.482 125.863 1.00 40.62 355 ALA A N 1
ATOM 2305 C CA . ALA A 1 355 ? 23.567 28.097 126.418 1.00 35.64 355 ALA A CA 1
ATOM 2306 C C . ALA A 1 355 ? 24.285 27.125 125.481 1.00 39.96 355 ALA A C 1
ATOM 2307 O O . ALA A 1 355 ? 25.467 27.306 125.170 1.00 37.66 355 ALA A O 1
ATOM 2309 N N . LEU A 1 356 ? 23.586 26.097 124.994 1.00 34.44 356 LEU A N 1
ATOM 2310 C CA . LEU A 1 356 ? 24.267 25.146 124.140 1.00 35.11 356 LEU A CA 1
ATOM 2311 C C . LEU A 1 356 ? 24.818 25.844 122.916 1.00 36.97 356 LEU A C 1
ATOM 2312 O O . LEU A 1 356 ? 25.962 25.597 122.513 1.00 39.38 356 LEU A O 1
ATOM 2317 N N . GLN A 1 357 ? 24.042 26.747 122.330 1.00 33.64 357 GLN A N 1
ATOM 2318 C CA . GLN A 1 357 ? 24.564 27.474 121.185 1.00 36.23 357 GLN A CA 1
ATOM 2319 C C . GLN A 1 357 ? 25.705 28.403 121.579 1.00 36.44 357 GLN A C 1
ATOM 2320 O O . GLN A 1 357 ? 26.627 28.606 120.795 1.00 42.77 357 GLN A O 1
ATOM 2326 N N . SER A 1 358 ? 25.687 28.963 122.775 1.00 31.61 358 SER A N 1
ATOM 2327 C CA . SER A 1 358 ? 26.813 29.805 123.173 1.00 33.43 358 SER A CA 1
ATOM 2328 C C . SER A 1 358 ? 28.078 28.979 123.371 1.00 38.96 358 SER A C 1
ATOM 2329 O O . SER A 1 358 ? 29.177 29.382 122.957 1.00 35.57 358 SER A O 1
ATOM 2332 N N . TYR A 1 359 ? 27.940 27.822 124.014 1.00 39.99 359 TYR A N 1
ATOM 2333 C CA . TYR A 1 359 ? 29.087 26.958 124.231 1.00 34.83 359 TYR A CA 1
ATOM 2334 C C . TYR A 1 359 ? 29.653 26.507 122.898 1.00 40.27 359 TYR A C 1
ATOM 2335 O O . TYR A 1 359 ? 30.870 26.570 122.674 1.00 39.88 359 TYR A O 1
ATOM 2344 N N . ILE A 1 360 ? 28.783 26.095 121.977 1.00 35.52 360 ILE A N 1
ATOM 2345 C CA . ILE A 1 360 ? 29.274 25.598 120.702 1.00 34.48 360 ILE A CA 1
ATOM 2346 C C . ILE A 1 360 ? 29.943 26.711 119.918 1.00 35.98 360 ILE A C 1
ATOM 2347 O O . ILE A 1 360 ? 30.942 26.491 119.237 1.00 34.68 360 ILE A O 1
ATOM 2352 N N . PHE A 1 361 ? 29.364 27.902 119.955 1.00 40.94 361 PHE A N 1
ATOM 2353 C CA . PHE A 1 361 ? 29.946 29.065 119.294 1.00 41.19 361 PHE A CA 1
ATOM 2354 C C . PHE A 1 361 ? 31.333 29.321 119.831 1.00 37.02 361 PHE A C 1
ATOM 2355 O O . PHE A 1 361 ? 32.285 29.520 119.072 1.00 41.04 361 PHE A O 1
ATOM 2363 N N . TRP A 1 362 ? 31.467 29.301 121.148 1.00 32.83 362 TRP A N 1
ATOM 2364 C CA . TRP A 1 362 ? 32.762 29.565 121.753 1.00 36.85 362 TRP A CA 1
ATOM 2365 C C . TRP A 1 362 ? 33.819 28.543 121.322 1.00 40.90 362 TRP A C 1
ATOM 2366 O O . TRP A 1 362 ? 34.937 28.921 120.950 1.00 40.57 362 TRP A O 1
ATOM 2377 N N . LEU A 1 363 ? 33.480 27.241 121.334 1.00 39.12 363 LEU A N 1
ATOM 2378 C CA . LEU A 1 363 ? 34.459 26.233 120.916 1.00 39.84 363 LEU A CA 1
ATOM 2379 C C . LEU A 1 363 ? 34.966 26.489 119.511 1.00 41.08 363 LEU A C 1
ATOM 2380 O O . LEU A 1 363 ? 36.082 26.072 119.173 1.00 42.12 363 LEU A O 1
ATOM 2385 N N . ALA A 1 364 ? 34.161 27.160 118.688 1.00 38.40 364 ALA A N 1
ATOM 2386 C CA . ALA A 1 364 ? 34.442 27.395 117.278 1.00 40.84 364 ALA A CA 1
ATOM 2387 C C . ALA A 1 364 ? 35.197 28.698 117.019 1.00 44.95 364 ALA A C 1
ATOM 2388 O O . ALA A 1 364 ? 35.367 29.082 115.846 1.00 39.41 364 ALA A O 1
ATOM 2390 N N . THR A 1 365 ? 35.637 29.384 118.078 1.00 40.70 365 THR A N 1
ATOM 2391 C CA . THR A 1 365 ? 36.383 30.628 117.930 1.00 37.25 365 THR A CA 1
ATOM 2392 C C . THR A 1 365 ? 37.519 30.489 116.925 1.00 35.40 365 THR A C 1
ATOM 2393 O O . THR A 1 365 ? 38.397 29.623 117.060 1.00 35.84 365 THR A O 1
ATOM 2397 N N . GLY A 1 366 ? 37.481 31.335 115.913 1.00 36.25 366 GLY A N 1
ATOM 2398 C CA . GLY A 1 366 ? 38.494 31.395 114.900 1.00 34.24 366 GLY A CA 1
ATOM 2399 C C . GLY A 1 366 ? 38.187 30.647 113.622 1.00 37.50 366 GLY A C 1
ATOM 2400 O O . GLY A 1 366 ? 38.847 30.901 112.600 1.00 42.09 366 GLY A O 1
ATOM 2401 N N . ALA A 1 367 ? 37.215 29.735 113.649 1.00 38.51 367 ALA A N 1
ATOM 2402 C CA . ALA A 1 367 ? 36.955 28.868 112.511 1.00 37.34 367 ALA A CA 1
ATOM 2403 C C . ALA A 1 367 ? 36.213 29.608 111.399 1.00 43.48 367 ALA A C 1
ATOM 2404 O O . ALA A 1 367 ? 35.412 30.510 111.658 1.00 39.74 367 ALA A O 1
ATOM 2406 N N . PRO A 1 368 ? 36.472 29.237 110.145 1.00 42.20 368 PRO A N 1
ATOM 2407 C CA . PRO A 1 368 ? 35.959 29.980 108.981 1.00 42.61 368 PRO A CA 1
ATOM 2408 C C . PRO A 1 368 ? 34.511 29.660 108.648 1.00 40.43 368 PRO A C 1
ATOM 2409 O O . PRO A 1 368 ? 34.164 28.521 108.332 1.00 38.72 368 PRO A O 1
ATOM 2413 N N . THR A 1 369 ? 33.686 30.694 108.638 1.00 45.68 369 THR A N 1
ATOM 2414 C CA . THR A 1 369 ? 32.272 30.514 108.382 1.00 36.49 369 THR A CA 1
ATOM 2415 C C . THR A 1 369 ? 32.094 29.835 107.038 1.00 38.65 369 THR A C 1
ATOM 2416 O O . THR A 1 369 ? 32.648 30.277 106.027 1.00 37.82 369 THR A O 1
ATOM 2420 N N . GLY A 1 370 ? 31.295 28.775 107.022 1.00 42.48 370 GLY A N 1
ATOM 2421 C CA . GLY A 1 370 ? 30.864 28.177 105.780 1.00 35.85 370 GLY A CA 1
ATOM 2422 C C . GLY A 1 370 ? 31.728 27.053 105.289 1.00 36.75 370 GLY A C 1
ATOM 2423 O O . GLY A 1 370 ? 31.413 26.474 104.248 1.00 46.17 370 GLY A O 1
ATOM 2424 N N . ASP A 1 371 ? 32.804 26.740 106.004 1.00 42.29 371 ASP A N 1
ATOM 2425 C CA . ASP A 1 371 ? 33.676 25.607 105.725 1.00 42.69 371 ASP A CA 1
ATOM 2426 C C . ASP A 1 371 ? 32.970 24.342 106.187 1.00 48.53 371 ASP A C 1
ATOM 2427 O O . ASP A 1 371 ? 32.998 23.983 107.376 1.00 46.88 371 ASP A O 1
ATOM 2432 N N . THR A 1 372 ? 32.346 23.648 105.247 1.00 44.66 372 THR A N 1
ATOM 2433 C CA . THR A 1 372 ? 31.565 22.473 105.606 1.00 44.24 372 THR A CA 1
ATOM 2434 C C . THR A 1 372 ? 32.409 21.204 105.650 1.00 46.00 372 THR A C 1
ATOM 2435 O O . THR A 1 372 ? 31.850 20.118 105.815 1.00 45.06 372 THR A O 1
ATOM 2439 N N . ALA A 1 373 ? 33.727 21.314 105.477 1.00 36.48 373 ALA A N 1
ATOM 2440 C CA . ALA A 1 373 ? 34.637 20.179 105.459 1.00 38.23 373 ALA A CA 1
ATOM 2441 C C . ALA A 1 373 ? 35.874 20.456 106.288 1.00 38.75 373 ALA A C 1
ATOM 2442 O O . ALA A 1 373 ? 36.996 20.138 105.894 1.00 44.55 373 ALA A O 1
ATOM 2444 N N . MET A 1 374 ? 35.704 21.058 107.448 1.00 45.11 374 MET A N 1
ATOM 2445 C CA . MET A 1 374 ? 36.843 21.204 108.337 1.00 43.02 374 MET A CA 1
ATOM 2446 C C . MET A 1 374 ? 37.393 19.829 108.674 1.00 40.27 374 MET A C 1
ATOM 2447 O O . MET A 1 374 ? 36.637 18.880 108.876 1.00 45.13 374 MET A O 1
ATOM 2452 N N . SER A 1 375 ? 38.716 19.707 108.656 1.00 46.51 375 SER A N 1
ATOM 2453 C CA . SER A 1 375 ? 39.346 18.453 109.025 1.00 42.50 375 SER A CA 1
ATOM 2454 C C . SER A 1 375 ? 39.023 18.113 110.476 1.00 46.24 375 SER A C 1
ATOM 2455 O O . SER A 1 375 ? 39.228 18.925 111.384 1.00 53.58 375 SER A O 1
ATOM 2458 N N . GLY A 1 376 ? 38.507 16.906 110.685 1.00 50.12 376 GLY A N 1
ATOM 2459 C CA . GLY A 1 376 ? 38.081 16.447 111.988 1.00 46.89 376 GLY A CA 1
ATOM 2460 C C . GLY A 1 376 ? 36.584 16.345 112.125 1.00 41.81 376 GLY A C 1
ATOM 2461 O O . GLY A 1 376 ? 36.103 15.850 113.147 1.00 42.92 376 GLY A O 1
ATOM 2462 N N . ARG A 1 377 ? 35.829 16.797 111.138 1.00 44.21 377 ARG A N 1
ATOM 2463 C CA . ARG A 1 377 ? 34.394 16.848 111.298 1.00 46.23 377 ARG A CA 1
ATOM 2464 C C . ARG A 1 377 ? 33.807 15.451 111.295 1.00 44.16 377 ARG A C 1
ATOM 2465 O O . ARG A 1 377 ? 34.246 14.587 110.534 1.00 46.19 377 ARG A O 1
ATOM 2473 N N . GLY A 1 378 ? 32.791 15.249 112.136 1.00 43.20 378 GLY A N 1
ATOM 2474 C CA . GLY A 1 378 ? 32.044 14.002 112.162 1.00 42.08 378 GLY A CA 1
ATOM 2475 C C . GLY A 1 378 ? 32.898 12.805 112.541 1.00 43.06 378 GLY A C 1
ATOM 2476 O O . GLY A 1 378 ? 33.844 12.883 113.326 1.00 42.10 378 GLY A O 1
ATOM 2477 N N . TYR A 1 379 ? 32.547 11.692 111.988 1.00 45.62 379 TYR A N 1
ATOM 2478 C CA . TYR A 1 379 ? 33.284 10.455 112.154 1.00 36.73 379 TYR A CA 1
ATOM 2479 C C . TYR A 1 379 ? 33.949 10.052 110.854 1.00 40.95 379 TYR A C 1
ATOM 2480 O O . TYR A 1 379 ? 33.390 10.282 109.778 1.00 53.08 379 TYR A O 1
ATOM 2489 N N . PRO A 1 380 ? 35.136 9.453 110.890 1.00 46.49 380 PRO A N 1
ATOM 2490 C CA . PRO A 1 380 ? 35.761 9.017 109.623 1.00 43.10 380 PRO A CA 1
ATOM 2491 C C . PRO A 1 380 ? 34.963 7.890 108.987 1.00 42.08 380 PRO A C 1
ATOM 2492 O O . PRO A 1 380 ? 34.767 6.831 109.593 1.00 47.39 380 PRO A O 1
ATOM 2496 N N . ARG A 1 381 ? 34.484 8.129 107.774 1.00 48.93 381 ARG A N 1
ATOM 2497 C CA . ARG A 1 381 ? 33.694 7.126 107.074 1.00 52.79 381 ARG A CA 1
ATOM 2498 C C . ARG A 1 381 ? 34.571 5.941 106.680 1.00 53.72 381 ARG A C 1
ATOM 2499 O O . ARG A 1 381 ? 35.737 6.104 106.305 1.00 43.80 381 ARG A O 1
ATOM 2507 N N . LEU A 1 382 ? 33.998 4.745 106.797 1.00 54.67 382 LEU A N 1
ATOM 2508 C CA . LEU A 1 382 ? 34.635 3.478 106.471 1.00 46.34 382 LEU A CA 1
ATOM 2509 C C . LEU A 1 382 ? 34.148 2.966 105.127 1.00 48.36 382 LEU A C 1
ATOM 2510 O O . LEU A 1 382 ? 33.017 3.244 104.718 1.00 57.68 382 LEU A O 1
ATOM 2515 N N . GLN A 1 383 ? 34.989 2.173 104.464 1.00 54.96 383 GLN A N 1
ATOM 2516 C CA . GLN A 1 383 ? 34.543 1.482 103.262 1.00 53.89 383 GLN A CA 1
ATOM 2517 C C . GLN A 1 383 ? 33.578 0.368 103.641 1.00 54.18 383 GLN A C 1
ATOM 2518 O O . GLN A 1 383 ? 33.834 -0.375 104.603 1.00 56.71 383 GLN A O 1
ATOM 2524 N N . PRO A 1 384 ? 32.431 0.251 102.980 1.00 62.36 384 PRO A N 1
ATOM 2525 C CA . PRO A 1 384 ? 31.481 -0.768 103.368 1.00 62.81 384 PRO A CA 1
ATOM 2526 C C . PRO A 1 384 ? 32.044 -2.137 103.051 1.00 57.71 384 PRO A C 1
ATOM 2527 O O . PRO A 1 384 ? 32.791 -2.304 102.073 1.00 70.76 384 PRO A O 1
ATOM 2531 N N . PRO A 1 385 ? 31.737 -3.141 103.860 1.00 52.93 385 PRO A N 1
ATOM 2532 C CA . PRO A 1 385 ? 32.335 -4.464 103.669 1.00 58.00 385 PRO A CA 1
ATOM 2533 C C . PRO A 1 385 ? 31.711 -5.207 102.497 1.00 67.00 385 PRO A C 1
ATOM 2534 O O . PRO A 1 385 ? 30.485 -5.301 102.383 1.00 68.24 385 PRO A O 1
ATOM 2538 N N . ALA A 1 386 ? 32.577 -5.769 101.646 1.00 74.71 386 ALA A N 1
ATOM 2539 C CA . ALA A 1 386 ? 32.098 -6.601 100.549 1.00 73.91 386 ALA A CA 1
ATOM 2540 C C . ALA A 1 386 ? 31.300 -7.778 101.081 1.00 75.98 386 ALA A C 1
ATOM 2541 O O . ALA A 1 386 ? 30.215 -8.074 100.563 1.00 75.71 386 ALA A O 1
ATOM 2543 N N . GLU A 1 387 ? 31.782 -8.419 102.154 1.00 75.10 387 GLU A N 1
ATOM 2544 C CA . GLU A 1 387 ? 31.198 -9.655 102.671 1.00 82.38 387 GLU A CA 1
ATOM 2545 C C . GLU A 1 387 ? 30.239 -9.433 103.850 1.00 80.90 387 GLU A C 1
ATOM 2546 O O . GLU A 1 387 ? 30.043 -10.339 104.675 1.00 75.86 387 GLU A O 1
ATOM 2552 N N . GLY A 1 388 ? 29.623 -8.250 103.935 1.00 64.97 388 GLY A N 1
ATOM 2553 C CA . GLY A 1 388 ? 28.568 -7.998 104.896 1.00 59.60 388 GLY A CA 1
ATOM 2554 C C . GLY A 1 388 ? 29.053 -7.753 106.315 1.00 53.49 388 GLY A C 1
ATOM 2555 O O . GLY A 1 388 ? 30.224 -7.481 106.564 1.00 60.60 388 GLY A O 1
ATOM 2556 N N . PHE A 1 389 ? 28.128 -7.860 107.267 1.00 54.16 389 PHE A N 1
ATOM 2557 C CA . PHE A 1 389 ? 28.515 -7.725 108.662 1.00 58.14 389 PHE A CA 1
ATOM 2558 C C . PHE A 1 389 ? 27.828 -8.793 109.484 1.00 56.97 389 PHE A C 1
ATOM 2559 O O . PHE A 1 389 ? 26.658 -9.105 109.268 1.00 60.89 389 PHE A O 1
ATOM 2567 N N . ASP A 1 390 ? 28.598 -9.348 110.417 1.00 59.24 390 ASP A N 1
ATOM 2568 C CA . ASP A 1 390 ? 28.271 -10.560 111.149 1.00 56.84 390 ASP A CA 1
ATOM 2569 C C . ASP A 1 390 ? 28.068 -10.229 112.626 1.00 45.46 390 ASP A C 1
ATOM 2570 O O . ASP A 1 390 ? 29.032 -10.017 113.367 1.00 57.55 390 ASP A O 1
ATOM 2575 N N . ARG A 1 391 ? 26.816 -10.215 113.057 1.00 49.63 391 ARG A N 1
ATOM 2576 C CA . ARG A 1 391 ? 26.485 -9.934 114.450 1.00 45.67 391 ARG A CA 1
ATOM 2577 C C . ARG A 1 391 ? 27.017 -10.986 115.408 1.00 51.86 391 ARG A C 1
ATOM 2578 O O . ARG A 1 391 ? 27.072 -10.735 116.623 1.00 47.55 391 ARG A O 1
ATOM 2586 N N . THR A 1 392 ? 27.342 -12.176 114.917 1.00 43.70 392 THR A N 1
ATOM 2587 C CA . THR A 1 392 ? 27.838 -13.180 115.839 1.00 46.90 392 THR A CA 1
ATOM 2588 C C . THR A 1 392 ? 29.294 -12.903 116.194 1.00 49.93 392 THR A C 1
ATOM 2589 O O . THR A 1 392 ? 29.678 -12.895 117.379 1.00 38.58 392 THR A O 1
ATOM 2593 N N . ARG A 1 393 ? 30.112 -12.622 115.182 1.00 44.62 393 ARG A N 1
ATOM 2594 C CA . ARG A 1 393 ? 31.446 -12.138 115.481 1.00 42.06 393 ARG A CA 1
ATOM 2595 C C . ARG A 1 393 ? 31.371 -10.848 116.292 1.00 50.33 393 ARG A C 1
ATOM 2596 O O . ARG A 1 393 ? 32.175 -10.634 117.206 1.00 44.60 393 ARG A O 1
ATOM 2604 N N . GLY A 1 394 ? 30.375 -9.992 115.991 1.00 50.93 394 GLY A N 1
ATOM 2605 C CA . GLY A 1 394 ? 30.192 -8.775 116.761 1.00 39.86 394 GLY A CA 1
ATOM 2606 C C . GLY A 1 394 ? 29.943 -9.053 118.232 1.00 38.03 394 GLY A C 1
ATOM 2607 O O . GLY A 1 394 ? 30.524 -8.420 119.104 1.00 45.56 394 GLY A O 1
ATOM 2608 N N . ALA A 1 395 ? 29.120 -10.035 118.534 1.00 45.68 395 ALA A N 1
ATOM 2609 C CA . ALA A 1 395 ? 28.863 -10.292 119.944 1.00 52.08 395 ALA A CA 1
ATOM 2610 C C . ALA A 1 395 ? 30.113 -10.804 120.654 1.00 44.07 395 ALA A C 1
ATOM 2611 O O . ALA A 1 395 ? 30.346 -10.483 121.832 1.00 37.76 395 ALA A O 1
ATOM 2613 N N . ALA A 1 396 ? 30.944 -11.570 119.946 1.00 41.62 396 ALA A N 1
ATOM 2614 C CA . ALA A 1 396 ? 32.216 -11.992 120.521 1.00 33.40 396 ALA A CA 1
ATOM 2615 C C . ALA A 1 396 ? 33.081 -10.788 120.830 1.00 42.75 396 ALA A C 1
ATOM 2616 O O . ALA A 1 396 ? 33.583 -10.635 121.953 1.00 43.55 396 ALA A O 1
ATOM 2618 N N . LEU A 1 397 ? 33.283 -9.926 119.824 1.00 42.80 397 LEU A N 1
ATOM 2619 C CA . LEU A 1 397 ? 34.076 -8.720 120.017 1.00 40.41 397 LEU A CA 1
ATOM 2620 C C . LEU A 1 397 ? 33.552 -7.875 121.181 1.00 43.47 397 LEU A C 1
ATOM 2621 O O . LEU A 1 397 ? 34.329 -7.432 122.037 1.00 38.83 397 LEU A O 1
ATOM 2626 N N . TYR A 1 398 ? 32.226 -7.658 121.240 1.00 41.54 398 TYR A N 1
ATOM 2627 C CA . TYR A 1 398 ? 31.642 -6.830 122.291 1.00 33.56 398 TYR A CA 1
ATOM 2628 C C . TYR A 1 398 ? 31.940 -7.413 123.662 1.00 38.62 398 TYR A C 1
ATOM 2629 O O . TYR A 1 398 ? 32.322 -6.685 124.591 1.00 36.66 398 TYR A O 1
ATOM 2638 N N . ALA A 1 399 ? 31.826 -8.739 123.789 1.00 44.69 399 ALA A N 1
ATOM 2639 C CA . ALA A 1 399 ? 32.122 -9.392 125.063 1.00 43.14 399 ALA A CA 1
ATOM 2640 C C . ALA A 1 399 ? 33.574 -9.222 125.433 1.00 37.35 399 ALA A C 1
ATOM 2641 O O . ALA A 1 399 ? 33.900 -9.014 126.609 1.00 41.89 399 ALA A O 1
ATOM 2643 N N . GLU A 1 400 ? 34.452 -9.274 124.425 1.00 35.95 400 GLU A N 1
ATOM 2644 C CA . GLU A 1 400 ? 35.887 -9.111 124.644 1.00 51.16 400 GLU A CA 1
ATOM 2645 C C . GLU A 1 400 ? 36.243 -7.676 125.023 1.00 47.66 400 GLU A C 1
ATOM 2646 O O . GLU A 1 400 ? 36.933 -7.448 126.020 1.00 44.24 400 GLU A O 1
ATOM 2652 N N . HIS A 1 401 ? 35.755 -6.688 124.262 1.00 45.60 401 HIS A N 1
ATOM 2653 C CA . HIS A 1 401 ? 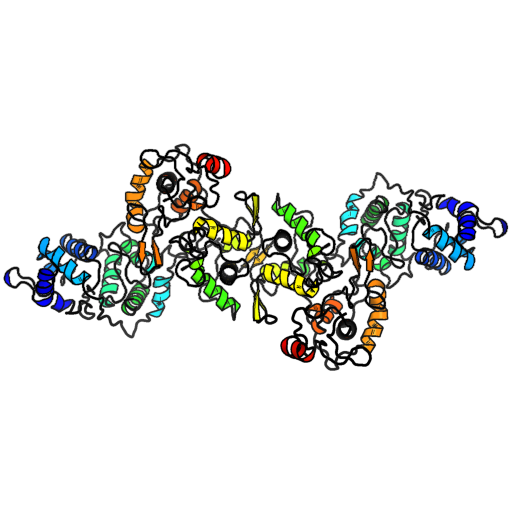36.333 -5.354 124.308 1.00 42.35 401 HIS A CA 1
ATOM 2654 C C . HIS A 1 401 ? 35.398 -4.241 124.784 1.00 43.83 401 HIS A C 1
ATOM 2655 O O . HIS A 1 401 ? 35.830 -3.088 124.818 1.00 44.71 401 HIS A O 1
ATOM 2662 N N . CYS A 1 402 ? 34.142 -4.520 125.145 1.00 40.87 402 CYS A N 1
ATOM 2663 C CA . CYS A 1 402 ? 33.203 -3.419 125.380 1.00 34.48 402 CYS A CA 1
ATOM 2664 C C . CYS A 1 402 ? 32.383 -3.649 126.643 1.00 40.32 402 CYS A C 1
ATOM 2665 O O . CYS A 1 402 ? 32.115 -2.718 127.416 1.00 34.42 402 CYS A O 1
ATOM 2668 N N . ALA A 1 403 ? 32.001 -4.908 126.865 1.00 44.64 403 ALA A N 1
ATOM 2669 C CA . ALA A 1 403 ? 31.111 -5.222 127.973 1.00 40.93 403 ALA A CA 1
ATOM 2670 C C . ALA A 1 403 ? 31.690 -4.783 129.316 1.00 38.05 403 ALA A C 1
ATOM 2671 O O . ALA A 1 403 ? 30.944 -4.497 130.250 1.00 37.34 403 ALA A O 1
ATOM 2673 N N . LEU A 1 404 ? 33.008 -4.727 129.438 1.00 38.31 404 LEU A N 1
ATOM 2674 C CA . LEU A 1 404 ? 33.618 -4.334 130.701 1.00 47.34 404 LEU A CA 1
ATOM 2675 C C . LEU A 1 404 ? 33.026 -3.023 131.225 1.00 40.89 404 LEU A C 1
ATOM 2676 O O . LEU A 1 404 ? 32.843 -2.846 132.438 1.00 39.41 404 LEU A O 1
ATOM 2681 N N . CYS A 1 405 ? 32.793 -2.071 130.326 1.00 41.15 405 CYS A N 1
ATOM 2682 C CA . CYS A 1 405 ? 32.251 -0.758 130.635 1.00 36.19 405 CYS A CA 1
ATOM 2683 C C . CYS A 1 405 ? 30.762 -0.675 130.338 1.00 43.34 405 CYS A C 1
ATOM 2684 O O . CYS A 1 405 ? 29.969 -0.299 131.204 1.00 40.59 405 CYS A O 1
ATOM 2687 N N . HIS A 1 406 ? 30.365 -1.063 129.129 1.00 34.47 406 HIS A N 1
ATOM 2688 C CA . HIS A 1 406 ? 28.989 -0.891 128.721 1.00 40.52 406 HIS A CA 1
ATOM 2689 C C . HIS A 1 406 ? 28.053 -1.981 129.229 1.00 40.35 406 HIS A C 1
ATOM 2690 O O . HIS A 1 406 ? 26.835 -1.822 129.078 1.00 32.56 406 HIS A O 1
ATOM 2697 N N . GLY A 1 407 ? 28.570 -3.059 129.811 1.00 39.08 407 GLY A N 1
ATOM 2698 C CA . GLY A 1 407 ? 27.745 -4.080 130.434 1.00 42.73 407 GLY A CA 1
ATOM 2699 C C . GLY A 1 407 ? 27.472 -5.249 129.499 1.00 38.18 407 GLY A C 1
ATOM 2700 O O . GLY A 1 407 ? 27.451 -5.118 128.271 1.00 38.05 407 GLY A O 1
ATOM 2701 N N . ALA A 1 408 ? 27.251 -6.415 130.087 1.00 44.34 408 ALA A N 1
ATOM 2702 C CA . ALA A 1 408 ? 27.004 -7.605 129.282 1.00 44.00 408 ALA A CA 1
ATOM 2703 C C . ALA A 1 408 ? 25.741 -7.468 128.439 1.00 47.73 408 ALA A C 1
ATOM 2704 O O . ALA A 1 408 ? 25.658 -8.019 127.329 1.00 48.77 408 ALA A O 1
ATOM 2706 N N . GLU A 1 409 ? 24.746 -6.752 128.953 1.00 48.26 409 GLU A N 1
ATOM 2707 C CA . GLU A 1 409 ? 23.495 -6.522 128.251 1.00 50.18 409 GLU A CA 1
ATOM 2708 C C . GLU A 1 409 ? 23.335 -5.070 127.807 1.00 44.26 409 GLU A C 1
ATOM 2709 O O . GLU A 1 409 ? 22.221 -4.555 127.728 1.00 49.12 409 GLU A O 1
ATOM 2715 N N . GLY A 1 410 ? 24.436 -4.394 127.524 1.00 38.92 410 GLY A N 1
ATOM 2716 C CA . GLY A 1 410 ? 24.379 -3.023 127.068 1.00 41.41 410 GLY A CA 1
ATOM 2717 C C . GLY A 1 410 ? 23.771 -2.041 128.055 1.00 42.25 410 GLY A C 1
ATOM 2718 O O . GLY A 1 410 ? 23.523 -0.885 127.690 1.00 39.31 410 GLY A O 1
ATOM 2719 N N . GLU A 1 411 ? 23.567 -2.452 129.309 1.00 37.27 411 GLU A N 1
ATOM 2720 C CA . GLU A 1 411 ? 22.811 -1.621 130.246 1.00 41.30 411 GLU A CA 1
ATOM 2721 C C . GLU A 1 411 ? 23.543 -0.332 130.657 1.00 36.97 411 GLU A C 1
ATOM 2722 O O . GLU A 1 411 ? 22.929 0.537 131.280 1.00 36.66 411 GLU A O 1
ATOM 2728 N N . GLY A 1 412 ? 24.820 -0.189 130.343 1.00 36.91 412 GLY A N 1
ATOM 2729 C CA . GLY A 1 412 ? 25.587 0.937 130.829 1.00 39.80 412 GLY A CA 1
ATOM 2730 C C . GLY A 1 412 ? 25.750 0.970 132.358 1.00 43.71 412 GLY A C 1
ATOM 2731 O O . GLY A 1 412 ? 25.444 0.014 133.092 1.00 41.53 412 GLY A O 1
ATOM 2732 N N . LEU A 1 413 ? 26.277 2.109 132.824 1.00 36.65 413 LEU A N 1
ATOM 2733 C CA . LEU A 1 413 ? 26.469 2.323 134.252 1.00 41.97 413 LEU A CA 1
ATOM 2734 C C . LEU A 1 413 ? 26.198 3.769 134.613 1.00 44.88 413 LEU A C 1
ATOM 2735 O O . LEU A 1 413 ? 26.723 4.687 133.975 1.00 40.71 413 LEU A O 1
ATOM 2740 N N . LEU A 1 414 ? 25.443 3.951 135.684 1.00 35.81 414 LEU A N 1
ATOM 2741 C CA . LEU A 1 414 ? 25.159 5.255 136.238 1.00 34.17 414 LEU A CA 1
ATOM 2742 C C . LEU A 1 414 ? 25.680 5.298 137.673 1.00 40.32 414 LEU A C 1
ATOM 2743 O O . LEU A 1 414 ? 25.609 4.301 138.393 1.00 41.74 414 LEU A O 1
ATOM 2748 N N . VAL A 1 415 ? 26.206 6.447 138.095 1.00 38.32 415 VAL A N 1
ATOM 2749 C CA . VAL A 1 415 ? 26.728 6.638 139.447 1.00 36.42 415 VAL A CA 1
ATOM 2750 C C . VAL A 1 415 ? 26.172 7.950 139.988 1.00 47.31 415 VAL A C 1
ATOM 2751 O O . VAL A 1 415 ? 26.451 9.021 139.428 1.00 39.14 415 VAL A O 1
ATOM 2755 N N . ASP A 1 416 ? 25.400 7.872 141.080 1.00 51.63 416 ASP A N 1
ATOM 2756 C CA . ASP A 1 416 ? 24.735 9.054 141.658 1.00 50.41 416 ASP A CA 1
ATOM 2757 C C . ASP A 1 416 ? 23.957 9.815 140.581 1.00 41.34 416 ASP A C 1
ATOM 2758 O O . ASP A 1 416 ? 23.942 11.040 140.552 1.00 39.03 416 ASP A O 1
ATOM 2763 N N . GLY A 1 417 ? 23.303 9.073 139.679 1.00 39.71 417 GLY A N 1
ATOM 2764 C CA . GLY A 1 417 ? 22.542 9.662 138.597 1.00 37.74 417 GLY A CA 1
ATOM 2765 C C . GLY A 1 417 ? 23.328 10.097 137.376 1.00 43.84 417 GLY A C 1
ATOM 2766 O O . GLY A 1 417 ? 22.717 10.317 136.323 1.00 48.30 417 GLY A O 1
ATOM 2767 N N . GLU A 1 418 ? 24.651 10.255 137.481 1.00 42.44 418 GLU A N 1
ATOM 2768 C CA . GLU A 1 418 ? 25.496 10.625 136.348 1.00 40.34 418 GLU A CA 1
ATOM 2769 C C . GLU A 1 418 ? 25.787 9.433 135.450 1.00 41.22 418 GLU A C 1
ATOM 2770 O O . GLU A 1 418 ? 25.961 8.306 135.923 1.00 41.05 418 GLU A O 1
ATOM 2776 N N . VAL A 1 419 ? 25.860 9.691 134.148 1.00 41.06 419 VAL A N 1
ATOM 2777 C CA . VAL A 1 419 ? 26.175 8.644 133.183 1.00 39.95 419 VAL A CA 1
ATOM 2778 C C . VAL A 1 419 ? 27.681 8.460 133.166 1.00 40.52 419 VAL A C 1
ATOM 2779 O O . VAL A 1 419 ? 28.406 9.322 132.672 1.00 40.25 419 VAL A O 1
ATOM 2783 N N . VAL A 1 420 ? 28.147 7.303 133.607 1.00 40.21 420 VAL A N 1
ATOM 2784 C CA . VAL A 1 420 ? 29.556 6.991 133.442 1.00 40.69 420 VAL A CA 1
ATOM 2785 C C . VAL A 1 420 ? 29.780 6.263 132.131 1.00 35.89 420 VAL A C 1
ATOM 2786 O O . VAL A 1 420 ? 30.573 6.713 131.310 1.00 42.19 420 VAL A O 1
ATOM 2790 N N . PHE A 1 421 ? 29.077 5.156 131.924 1.00 35.99 421 PHE A N 1
ATOM 2791 C CA . PHE A 1 421 ? 29.184 4.373 130.694 1.00 39.81 421 PHE A CA 1
ATOM 2792 C C . PHE A 1 421 ? 27.804 4.309 130.071 1.00 37.32 421 PHE A C 1
ATOM 2793 O O . PHE A 1 421 ? 26.877 3.745 130.680 1.00 33.82 421 PHE A O 1
ATOM 2801 N N . PRO A 1 422 ? 27.597 4.920 128.913 1.00 38.82 422 PRO A N 1
ATOM 2802 C CA . PRO A 1 422 ? 26.268 5.028 128.370 1.00 36.13 422 PRO A CA 1
ATOM 2803 C C . PRO A 1 422 ? 25.696 3.669 128.025 1.00 36.50 422 PRO A C 1
ATOM 2804 O O . PRO A 1 422 ? 26.390 2.825 127.445 1.00 33.88 422 PRO A O 1
ATOM 2808 N N . PRO A 1 423 ? 24.419 3.456 128.327 1.00 36.39 423 PRO A N 1
ATOM 2809 C CA . PRO A 1 423 ? 23.654 2.342 127.747 1.00 32.05 423 PRO A CA 1
ATOM 2810 C C . PRO A 1 423 ? 23.647 2.390 126.231 1.00 32.73 423 PRO A C 1
ATOM 2811 O O . PRO A 1 423 ? 23.366 3.427 125.641 1.00 37.69 423 PRO A O 1
ATOM 2815 N N . LEU A 1 424 ? 23.878 1.241 125.605 1.00 28.75 424 LEU A N 1
ATOM 2816 C CA . LEU A 1 424 ? 23.961 1.159 124.162 1.00 30.66 424 LEU A CA 1
ATOM 2817 C C . LEU A 1 424 ? 22.742 0.537 123.515 1.00 31.86 424 LEU A C 1
ATOM 2818 O O . LEU A 1 424 ? 22.635 0.556 122.280 1.00 28.95 424 LEU A O 1
ATOM 2823 N N . TRP A 1 425 ? 21.869 -0.073 124.297 1.00 32.58 425 TRP A N 1
ATOM 2824 C CA . TRP A 1 425 ? 20.559 -0.477 123.806 1.00 33.36 425 TRP A CA 1
ATOM 2825 C C . TRP A 1 425 ? 19.638 -0.626 125.009 1.00 34.53 425 TRP A C 1
ATOM 2826 O O . TRP A 1 425 ? 20.025 -0.363 126.153 1.00 32.99 425 TRP A O 1
ATOM 2837 N N . GLY A 1 426 ? 18.398 -1.001 124.742 1.00 32.97 426 GLY A N 1
ATOM 2838 C CA . GLY A 1 426 ? 17.414 -1.036 125.790 1.00 33.27 426 GLY A CA 1
ATOM 2839 C C . GLY A 1 426 ? 16.757 0.294 126.011 1.00 37.59 426 GLY A C 1
ATOM 2840 O O . GLY A 1 426 ? 17.050 1.278 125.332 1.00 47.17 426 GLY A O 1
ATOM 2841 N N . PRO A 1 427 ? 15.856 0.350 126.988 1.00 40.69 427 PRO A N 1
ATOM 2842 C CA . PRO A 1 427 ? 14.980 1.526 127.139 1.00 42.83 427 PRO A CA 1
ATOM 2843 C C . PRO A 1 427 ? 15.669 2.802 127.594 1.00 36.89 427 PRO A C 1
ATOM 2844 O O . PRO A 1 427 ? 15.028 3.858 127.557 1.00 48.62 427 PRO A O 1
ATOM 2848 N N . ARG A 1 428 ? 16.920 2.757 128.045 1.00 38.97 428 ARG A N 1
ATOM 2849 C CA . ARG A 1 428 ? 17.620 3.969 128.451 1.00 37.78 428 ARG A CA 1
ATOM 2850 C C . ARG A 1 428 ? 18.709 4.391 127.459 1.00 34.83 428 ARG A C 1
ATOM 2851 O O . ARG A 1 428 ? 19.555 5.228 127.790 1.00 37.98 428 ARG A O 1
ATOM 2859 N N . SER A 1 429 ? 18.691 3.851 126.247 1.00 31.50 429 SER A N 1
ATOM 2860 C CA . SER A 1 429 ? 19.641 4.218 125.215 1.00 33.83 429 SER A CA 1
ATOM 2861 C C . SER A 1 429 ? 18.998 5.203 124.234 1.00 32.05 429 SER A C 1
ATOM 2862 O O . SER A 1 429 ? 17.851 5.607 124.375 1.00 33.75 429 SER A O 1
ATOM 2865 N N . TYR A 1 430 ? 19.756 5.603 123.228 1.00 36.83 430 TYR A N 1
ATOM 2866 C CA . TYR A 1 430 ? 19.201 6.428 122.165 1.00 36.07 430 TYR A CA 1
ATOM 2867 C C . TYR A 1 430 ? 18.117 5.662 121.426 1.00 40.34 430 TYR A C 1
ATOM 2868 O O . TYR A 1 430 ? 18.127 4.423 121.387 1.00 36.99 430 TYR A O 1
ATOM 2877 N N . ASN A 1 431 ? 17.180 6.404 120.811 1.00 37.73 431 ASN A N 1
ATOM 2878 C CA . ASN A 1 431 ? 16.016 5.743 120.231 1.00 43.14 431 ASN A CA 1
ATOM 2879 C C . ASN A 1 431 ? 16.270 5.413 118.755 1.00 41.37 431 ASN A C 1
ATOM 2880 O O . ASN A 1 431 ? 17.347 5.668 118.205 1.00 33.95 431 ASN A O 1
ATOM 2885 N N . TRP A 1 432 ? 15.263 4.800 118.117 1.00 38.43 432 TRP A N 1
ATOM 2886 C CA . TRP A 1 432 ? 15.427 4.212 116.792 1.00 43.11 432 TRP A CA 1
ATOM 2887 C C . TRP A 1 432 ? 15.533 5.258 115.693 1.00 46.64 432 TRP A C 1
ATOM 2888 O O . TRP A 1 432 ? 15.804 4.896 114.537 1.00 40.40 432 TRP A O 1
ATOM 2899 N N . GLY A 1 433 ? 15.328 6.531 116.021 1.00 45.03 433 GLY A N 1
ATOM 2900 C CA . GLY A 1 433 ? 15.500 7.574 115.042 1.00 40.11 433 GLY A CA 1
ATOM 2901 C C . GLY A 1 433 ? 16.862 8.213 115.096 1.00 37.74 433 GLY A C 1
ATOM 2902 O O . GLY A 1 433 ? 17.206 8.992 114.207 1.00 45.74 433 GLY A O 1
ATOM 2903 N N . ALA A 1 434 ? 17.655 7.894 116.118 1.00 47.25 434 ALA A N 1
ATOM 2904 C CA . ALA A 1 434 ? 18.964 8.530 116.282 1.00 41.31 434 ALA A CA 1
ATOM 2905 C C . ALA A 1 434 ? 19.966 7.990 115.272 1.00 42.11 434 ALA A C 1
ATOM 2906 O O . ALA A 1 434 ? 19.954 6.801 114.931 1.00 47.62 434 ALA A O 1
ATOM 2908 N N . GLY A 1 435 ? 20.815 8.891 114.773 1.00 43.15 435 GLY A N 1
ATOM 2909 C CA . GLY A 1 435 ? 21.812 8.526 113.792 1.00 37.61 435 GLY A CA 1
ATOM 2910 C C . GLY A 1 435 ? 22.690 7.373 114.226 1.00 43.03 435 GLY A C 1
ATOM 2911 O O . GLY A 1 435 ? 23.139 6.581 113.382 1.00 44.74 435 GLY A O 1
ATOM 2912 N N . MET A 1 436 ? 22.990 7.286 115.530 1.00 33.74 436 MET A N 1
ATOM 2913 C CA . MET A 1 436 ? 23.825 6.209 116.055 1.00 42.06 436 MET A CA 1
ATOM 2914 C C . MET A 1 436 ? 23.184 4.813 115.914 1.00 44.97 436 MET A C 1
ATOM 2915 O O . MET A 1 436 ? 23.892 3.807 116.042 1.00 47.57 436 MET A O 1
ATOM 2920 N N . HIS A 1 437 ? 21.878 4.707 115.648 1.00 43.08 437 HIS A N 1
ATOM 2921 C CA . HIS A 1 437 ? 21.279 3.394 115.413 1.00 41.46 437 HIS A CA 1
ATOM 2922 C C . HIS A 1 437 ? 21.672 2.821 114.052 1.00 36.26 437 HIS A C 1
ATOM 2923 O O . HIS A 1 437 ? 21.417 1.645 113.802 1.00 39.97 437 HIS A O 1
ATOM 2930 N N . ARG A 1 438 ? 22.275 3.604 113.167 1.00 37.35 438 ARG A N 1
ATOM 2931 C CA . ARG A 1 438 ? 22.719 3.076 111.878 1.00 43.42 438 ARG A CA 1
ATOM 2932 C C . ARG A 1 438 ? 24.046 2.358 112.033 1.00 43.47 438 ARG A C 1
ATOM 2933 O O . ARG A 1 438 ? 24.895 2.747 112.844 1.00 40.71 438 ARG A O 1
ATOM 2941 N N . VAL A 1 439 ? 24.229 1.324 111.212 1.00 36.63 439 VAL A N 1
ATOM 2942 C CA . VAL A 1 439 ? 25.405 0.478 111.334 1.00 37.48 439 VAL A CA 1
ATOM 2943 C C . VAL A 1 439 ? 26.636 1.211 110.836 1.00 36.79 439 VAL A C 1
ATOM 2944 O O . VAL A 1 439 ? 27.681 1.193 111.492 1.00 42.17 439 VAL A O 1
ATOM 2948 N N . ASP A 1 440 ? 26.519 1.914 109.703 1.00 36.37 440 ASP A N 1
ATOM 2949 C CA . ASP A 1 440 ? 27.661 2.657 109.154 1.00 40.04 440 ASP A CA 1
ATOM 2950 C C . ASP A 1 440 ? 28.078 3.796 110.065 1.00 39.24 440 ASP A C 1
ATOM 2951 O O . ASP A 1 440 ? 29.276 4.007 110.288 1.00 43.54 440 ASP A O 1
ATOM 2956 N N . THR A 1 441 ? 27.113 4.518 110.623 1.00 34.97 441 THR A N 1
ATOM 2957 C CA . THR A 1 441 ? 27.467 5.627 111.488 1.00 38.57 441 THR A CA 1
ATOM 2958 C C . THR A 1 441 ? 28.122 5.142 112.775 1.00 38.03 441 THR A C 1
ATOM 2959 O O . THR A 1 441 ? 29.165 5.663 113.177 1.00 37.68 441 THR A O 1
ATOM 2963 N N . ALA A 1 442 ? 27.527 4.149 113.438 1.00 41.39 442 ALA A N 1
ATOM 2964 C CA . ALA A 1 442 ? 28.116 3.652 114.673 1.00 38.20 442 ALA A CA 1
ATOM 2965 C C . ALA A 1 442 ? 29.433 2.945 114.404 1.00 38.07 442 ALA A C 1
ATOM 2966 O O . ALA A 1 442 ? 30.353 2.989 115.232 1.00 34.83 442 ALA A O 1
ATOM 2968 N N . ALA A 1 443 ? 29.556 2.287 113.262 1.00 33.65 443 ALA A N 1
ATOM 2969 C CA . ALA A 1 443 ? 30.831 1.645 112.977 1.00 37.28 443 ALA A CA 1
ATOM 2970 C C . ALA A 1 443 ? 31.925 2.683 112.848 1.00 44.60 443 ALA A C 1
ATOM 2971 O O . ALA A 1 443 ? 33.049 2.494 113.331 1.00 38.53 443 ALA A O 1
ATOM 2973 N N . ALA A 1 444 ? 31.615 3.804 112.215 1.00 42.76 444 ALA A N 1
ATOM 2974 C CA . ALA A 1 444 ? 32.640 4.815 112.087 1.00 41.20 444 ALA A CA 1
ATOM 2975 C C . ALA A 1 444 ? 32.984 5.422 113.439 1.00 38.06 444 ALA A C 1
ATOM 2976 O O . ALA A 1 444 ? 34.154 5.688 113.730 1.00 36.94 444 ALA A O 1
ATOM 2978 N N . PHE A 1 445 ? 31.992 5.633 114.291 1.00 31.68 445 PHE A N 1
ATOM 2979 C CA . PHE A 1 445 ? 32.308 6.134 115.614 1.00 36.20 445 PHE A CA 1
ATOM 2980 C C . PHE A 1 445 ? 33.226 5.177 116.342 1.00 41.04 445 PHE A C 1
ATOM 2981 O O . PHE A 1 445 ? 34.256 5.585 116.896 1.00 37.74 445 PHE A O 1
ATOM 2989 N N . ILE A 1 446 ? 32.858 3.893 116.339 1.00 39.71 446 ILE A N 1
ATOM 2990 C CA . ILE A 1 446 ? 33.568 2.883 117.122 1.00 43.26 446 ILE A CA 1
ATOM 2991 C C . ILE A 1 446 ? 35.019 2.728 116.649 1.00 46.47 446 ILE A C 1
ATOM 2992 O O . ILE A 1 446 ? 35.971 2.754 117.459 1.00 36.95 446 ILE A O 1
ATOM 2997 N N . ALA A 1 447 ? 35.205 2.503 115.343 1.00 39.48 447 ALA A N 1
ATOM 2998 C CA . ALA A 1 447 ? 36.546 2.274 114.811 1.00 36.24 447 ALA A CA 1
ATOM 2999 C C . ALA A 1 447 ? 37.497 3.352 115.261 1.00 38.52 447 ALA A C 1
ATOM 3000 O O . ALA A 1 447 ? 38.650 3.065 115.612 1.00 40.59 447 ALA A O 1
ATOM 3002 N N . ALA A 1 448 ? 37.020 4.599 115.293 1.00 35.25 448 ALA A N 1
ATOM 3003 C CA . ALA A 1 448 ? 37.859 5.745 115.639 1.00 33.07 448 ALA A CA 1
ATOM 3004 C C . ALA A 1 448 ? 37.917 6.058 117.132 1.00 36.06 448 ALA A C 1
ATOM 3005 O O . ALA A 1 448 ? 38.877 6.698 117.569 1.00 37.63 448 ALA A O 1
ATOM 3007 N N . ASN A 1 449 ? 36.935 5.637 117.935 1.00 38.34 449 ASN A N 1
ATOM 3008 C CA . ASN A 1 449 ? 36.813 6.181 119.278 1.00 37.91 449 ASN A CA 1
ATOM 3009 C C . ASN A 1 449 ? 36.612 5.160 120.369 1.00 41.71 449 ASN A C 1
ATOM 3010 O O . ASN A 1 449 ? 36.709 5.537 121.549 1.00 39.23 449 ASN A O 1
ATOM 3015 N N . MET A 1 450 ? 36.383 3.888 120.032 1.00 33.96 450 MET A N 1
ATOM 3016 C CA . MET A 1 450 ? 36.144 2.920 121.092 1.00 38.70 450 MET A CA 1
ATOM 3017 C C . MET A 1 450 ? 36.958 1.655 120.857 1.00 43.29 450 MET A C 1
ATOM 3018 O O . MET A 1 450 ? 36.997 1.132 119.737 1.00 39.83 450 MET A O 1
ATOM 3023 N N . PRO A 1 451 ? 37.533 1.089 121.914 1.00 36.86 451 PRO A N 1
ATOM 3024 C CA . PRO A 1 451 ? 37.383 1.520 123.312 1.00 43.02 451 PRO A CA 1
ATOM 3025 C C . PRO A 1 451 ? 37.956 2.865 123.689 1.00 32.29 451 PRO A C 1
ATOM 3026 O O . PRO A 1 451 ? 38.963 3.254 123.134 1.00 35.62 451 PRO A O 1
ATOM 3030 N N . LEU A 1 452 ? 37.331 3.488 124.692 1.00 35.78 452 LEU A N 1
ATOM 3031 C CA . LEU A 1 452 ? 37.668 4.828 125.173 1.00 39.90 452 LEU A CA 1
ATOM 3032 C C . LEU A 1 452 ? 39.160 5.121 125.143 1.00 38.01 452 LEU A C 1
ATOM 3033 O O . LEU A 1 452 ? 39.604 6.075 124.491 1.00 43.91 452 LEU A O 1
ATOM 3038 N N . LEU A 1 453 ? 39.938 4.266 125.804 1.00 42.06 453 LEU A N 1
ATOM 3039 C CA . LEU A 1 453 ? 41.391 4.367 125.850 1.00 31.72 453 LEU A CA 1
ATOM 3040 C C . LEU A 1 453 ? 41.977 3.432 124.811 1.00 30.66 453 LEU A C 1
ATOM 3041 O O . LEU A 1 453 ? 41.594 2.262 124.728 1.00 39.08 453 LEU A O 1
ATOM 3046 N N . ASP A 1 454 ? 42.909 3.950 124.027 1.00 39.56 454 ASP A N 1
ATOM 3047 C CA . ASP A 1 454 ? 43.344 3.240 122.835 1.00 43.09 454 ASP A CA 1
ATOM 3048 C C . ASP A 1 454 ? 44.415 2.190 123.132 1.00 40.22 454 ASP A C 1
ATOM 3049 O O . ASP A 1 454 ? 45.418 2.118 122.418 1.00 47.52 454 ASP A O 1
ATOM 3054 N N . THR A 1 455 ? 44.225 1.360 124.156 1.00 38.20 455 THR A N 1
ATOM 3055 C CA . THR A 1 455 ? 45.039 0.154 124.249 1.00 43.93 455 THR A CA 1
ATOM 3056 C C . THR A 1 455 ? 44.658 -0.845 123.172 1.00 51.29 455 THR A C 1
ATOM 3057 O O . THR A 1 455 ? 45.480 -1.690 122.778 1.00 63.71 455 THR A O 1
ATOM 3061 N N . VAL A 1 456 ? 43.444 -0.714 122.661 1.00 42.83 456 VAL A N 1
ATOM 3062 C CA . VAL A 1 456 ? 42.887 -1.561 121.618 1.00 48.10 456 VAL A CA 1
ATO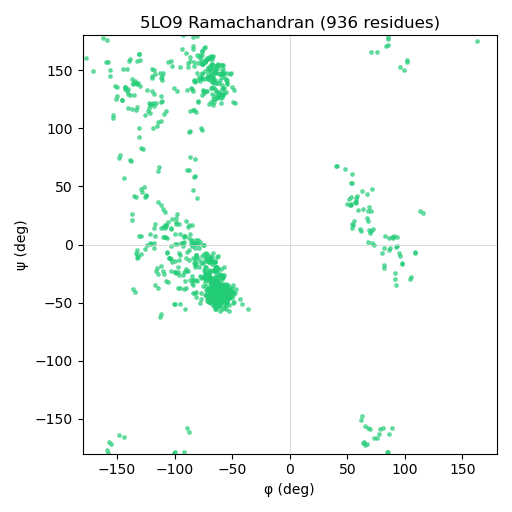M 3063 C C . VAL A 1 456 ? 42.311 -0.657 120.545 1.00 43.09 456 VAL A C 1
ATOM 3064 O O . VAL A 1 456 ? 41.589 0.294 120.856 1.00 46.26 456 VAL A O 1
ATOM 3068 N N . ARG A 1 457 ? 42.555 -0.985 119.283 1.00 41.09 457 ARG A N 1
ATOM 3069 C CA . ARG A 1 457 ? 41.881 -0.268 118.207 1.00 47.73 457 ARG A CA 1
ATOM 3070 C C . ARG A 1 457 ? 41.423 -1.265 117.157 1.00 42.74 457 ARG A C 1
ATOM 3071 O O . ARG A 1 457 ? 42.247 -1.930 116.528 1.00 48.03 457 ARG A O 1
ATOM 3079 N N . LEU A 1 458 ? 40.106 -1.352 116.975 1.00 47.95 458 LEU A N 1
ATOM 3080 C CA . LEU A 1 458 ? 39.508 -2.322 116.076 1.00 39.82 458 LEU A CA 1
ATOM 3081 C C . LEU A 1 458 ? 39.772 -1.999 114.619 1.00 40.65 458 LEU A C 1
ATOM 3082 O O . LEU A 1 458 ? 39.956 -0.847 114.234 1.00 52.08 458 LEU A O 1
ATOM 3087 N N . THR A 1 459 ? 39.793 -3.054 113.808 1.00 46.07 459 THR A N 1
ATOM 3088 C CA . THR A 1 459 ? 39.810 -2.930 112.367 1.00 43.68 459 THR A CA 1
ATOM 3089 C C . THR A 1 459 ? 38.450 -2.459 111.874 1.00 46.04 459 THR A C 1
ATOM 3090 O O . THR A 1 459 ? 37.437 -2.571 112.578 1.00 42.53 459 THR A O 1
ATOM 3094 N N . PRO A 1 460 ? 38.401 -1.913 110.668 1.00 46.24 460 PRO A N 1
ATOM 3095 C CA . PRO A 1 460 ? 37.103 -1.532 110.101 1.00 42.91 460 PRO A CA 1
ATOM 3096 C C . PRO A 1 460 ? 36.090 -2.643 110.196 1.00 40.78 460 PRO A C 1
ATOM 3097 O O . PRO A 1 460 ? 35.001 -2.443 110.759 1.00 39.26 460 PRO A O 1
ATOM 3101 N N . GLN A 1 461 ? 36.468 -3.845 109.748 1.00 41.70 461 GLN A N 1
ATOM 3102 C CA . GLN A 1 461 ? 35.528 -4.954 109.750 1.00 42.08 461 GLN A CA 1
ATOM 3103 C C . GLN A 1 461 ? 35.075 -5.281 111.173 1.00 42.81 461 GLN A C 1
ATOM 3104 O O . GLN A 1 461 ? 33.890 -5.538 111.410 1.00 42.00 461 GLN A O 1
ATOM 3110 N N . GLU A 1 462 ? 35.991 -5.258 112.143 1.00 41.11 462 GLU A N 1
ATOM 3111 C CA . GLU A 1 462 ? 35.564 -5.504 113.511 1.00 44.19 462 GLU A CA 1
ATOM 3112 C C . GLU A 1 462 ? 34.567 -4.422 113.929 1.00 47.61 462 GLU A C 1
ATOM 3113 O O . GLU A 1 462 ? 33.522 -4.713 114.523 1.00 40.41 462 GLU A O 1
ATOM 3119 N N . ALA A 1 463 ? 34.851 -3.166 113.583 1.00 42.61 463 ALA A N 1
ATOM 3120 C CA . ALA A 1 463 ? 33.925 -2.097 113.923 1.00 40.87 463 ALA A CA 1
ATOM 3121 C C . ALA A 1 463 ? 32.569 -2.325 113.292 1.00 38.58 463 ALA A C 1
ATOM 3122 O O . ALA A 1 463 ? 31.539 -2.164 113.955 1.00 36.46 463 ALA A O 1
ATOM 3124 N N . TRP A 1 464 ? 32.547 -2.713 112.014 1.00 36.71 464 TRP A N 1
ATOM 3125 C CA . TRP A 1 464 ? 31.281 -3.038 111.363 1.00 37.88 464 TRP A CA 1
ATOM 3126 C C . TRP A 1 464 ? 30.535 -4.163 112.078 1.00 40.43 464 TRP A C 1
ATOM 3127 O O . TRP A 1 464 ? 29.316 -4.096 112.257 1.00 40.58 464 TRP A O 1
ATOM 3138 N N . ASP A 1 465 ? 31.232 -5.231 112.457 1.00 43.03 465 ASP A N 1
ATOM 3139 C CA . ASP A 1 465 ? 30.532 -6.336 113.103 1.00 42.40 465 ASP A CA 1
ATOM 3140 C C . ASP A 1 465 ? 29.994 -5.918 114.476 1.00 43.18 465 ASP A C 1
ATOM 3141 O O . ASP A 1 465 ? 28.852 -6.248 114.820 1.00 38.74 465 ASP A O 1
ATOM 3146 N N . VAL A 1 466 ? 30.781 -5.184 115.281 1.00 44.15 466 VAL A N 1
ATOM 3147 C CA . VAL A 1 466 ? 30.276 -4.804 116.605 1.00 41.73 466 VAL A CA 1
ATOM 3148 C C . VAL A 1 466 ? 29.122 -3.830 116.468 1.00 44.47 466 VAL A C 1
ATOM 3149 O O . VAL A 1 466 ? 28.198 -3.820 117.295 1.00 36.78 466 VAL A O 1
ATOM 3153 N N . ALA A 1 467 ? 29.200 -2.941 115.476 1.00 45.76 467 ALA A N 1
ATOM 3154 C CA . ALA A 1 467 ? 28.139 -1.967 115.273 1.00 42.53 467 ALA A CA 1
ATOM 3155 C C . ALA A 1 467 ? 26.835 -2.657 114.918 1.00 41.32 467 ALA A C 1
ATOM 3156 O O . ALA A 1 467 ? 25.769 -2.310 115.450 1.00 43.13 467 ALA A O 1
ATOM 3158 N N . ALA A 1 468 ? 26.903 -3.660 114.040 1.00 37.84 468 ALA A N 1
ATOM 3159 C CA . ALA A 1 468 ? 25.708 -4.421 113.703 1.00 41.51 468 ALA A CA 1
ATOM 3160 C C . ALA A 1 468 ? 25.179 -5.223 114.898 1.00 41.44 468 ALA A C 1
ATOM 3161 O O . ALA A 1 468 ? 23.960 -5.359 115.051 1.00 42.06 468 ALA A O 1
ATOM 3163 N N . TYR A 1 469 ? 26.057 -5.751 115.765 1.00 34.53 469 TYR A N 1
ATOM 3164 C CA . TYR A 1 469 ? 25.551 -6.431 116.958 1.00 38.18 469 TYR A CA 1
ATOM 3165 C C . TYR A 1 469 ? 24.788 -5.462 117.861 1.00 33.06 469 TYR A C 1
ATOM 3166 O O . TYR A 1 469 ? 23.656 -5.732 118.262 1.00 40.58 469 TYR A O 1
ATOM 3175 N N . ILE A 1 470 ? 25.397 -4.328 118.192 1.00 39.34 470 ILE A N 1
ATOM 3176 C CA . ILE A 1 470 ? 24.780 -3.336 119.081 1.00 37.30 470 ILE A CA 1
ATOM 3177 C C . ILE A 1 470 ? 23.429 -2.885 118.542 1.00 40.79 470 ILE A C 1
ATOM 3178 O O . ILE A 1 470 ? 22.421 -2.844 119.259 1.00 34.35 470 ILE A O 1
ATOM 3183 N N . ASN A 1 471 ? 23.404 -2.470 117.286 1.00 40.05 471 ASN A N 1
ATOM 3184 C CA . ASN A 1 471 ? 22.222 -1.836 116.745 1.00 43.05 471 ASN A CA 1
ATOM 3185 C C . ASN A 1 471 ? 21.199 -2.834 116.224 1.00 41.86 471 ASN A C 1
ATOM 3186 O O . ASN A 1 471 ? 20.301 -2.457 115.470 1.00 41.15 471 ASN A O 1
ATOM 3191 N N . ALA A 1 472 ? 21.307 -4.095 116.613 1.00 44.95 472 ALA A N 1
ATOM 3192 C CA . ALA A 1 472 ? 20.284 -5.066 116.295 1.00 43.25 472 ALA A CA 1
ATOM 3193 C C . ALA A 1 472 ? 19.473 -5.431 117.523 1.00 37.30 472 ALA A C 1
ATOM 3194 O O . ALA A 1 472 ? 18.723 -6.401 117.502 1.00 49.63 472 ALA A O 1
ATOM 3196 N N . HIS A 1 473 ? 19.551 -4.618 118.553 1.00 38.97 473 HIS A N 1
ATOM 3197 C CA . HIS A 1 473 ? 18.798 -4.781 119.785 1.00 41.64 473 HIS A CA 1
ATOM 3198 C C . HIS A 1 473 ? 17.630 -3.800 119.812 1.00 44.01 473 HIS A C 1
ATOM 3199 O O . HIS A 1 473 ? 17.642 -2.764 119.141 1.00 41.46 473 HIS A O 1
ATOM 3206 N N . GLU A 1 474 ? 16.619 -4.110 120.615 1.00 46.70 474 GLU A N 1
ATOM 3207 C CA . GLU A 1 474 ? 15.559 -3.113 120.721 1.00 47.93 474 GLU A CA 1
ATOM 3208 C C . GLU A 1 474 ? 16.036 -1.940 121.551 1.00 38.33 474 GLU A C 1
ATOM 3209 O O . GLU A 1 474 ? 16.935 -2.057 122.392 1.00 48.65 474 GLU A O 1
ATOM 3215 N N . ARG A 1 475 ? 15.390 -0.813 121.325 1.00 45.16 475 ARG A N 1
ATOM 3216 C CA . ARG A 1 475 ? 15.629 0.466 122.002 1.00 43.87 475 ARG A CA 1
ATOM 3217 C C . ARG A 1 475 ? 14.344 1.247 121.814 1.00 40.51 475 ARG A C 1
ATOM 3218 O O . ARG A 1 475 ? 13.471 0.781 121.071 1.00 42.15 475 ARG A O 1
ATOM 3226 N N . PRO A 1 476 ? 14.201 2.438 122.392 1.00 39.34 476 PRO A N 1
ATOM 3227 C CA . PRO A 1 476 ? 12.919 3.147 122.297 1.00 35.63 476 PRO A CA 1
ATOM 3228 C C . PRO A 1 476 ? 12.491 3.412 120.867 1.00 38.24 476 PRO A C 1
ATOM 3229 O O . PRO A 1 476 ? 13.302 3.604 119.956 1.00 37.02 476 PRO A O 1
ATOM 3233 N N . GLN A 1 477 ? 11.180 3.380 120.685 1.00 43.15 477 GLN A N 1
ATOM 3234 C CA . GLN A 1 477 ? 10.592 3.514 119.362 1.00 44.04 477 GLN A CA 1
ATOM 3235 C C . GLN A 1 477 ? 10.990 4.822 118.662 1.00 42.41 477 GLN A C 1
ATOM 3236 O O . GLN A 1 477 ? 11.284 5.854 119.292 1.00 34.74 477 GLN A O 1
ATOM 3242 N N . ASP A 1 478 ? 10.949 4.774 117.337 1.00 37.00 478 ASP A N 1
ATOM 3243 C CA . ASP A 1 478 ? 11.123 5.977 116.533 1.00 35.19 478 ASP A CA 1
ATOM 3244 C C . ASP A 1 478 ? 10.034 6.991 116.868 1.00 42.65 478 ASP A C 1
ATOM 3245 O O . ASP A 1 478 ? 8.848 6.625 116.919 1.00 42.55 478 ASP A O 1
ATOM 3250 N N . PRO A 1 479 ? 10.385 8.251 117.157 1.00 51.16 479 PRO A N 1
ATOM 3251 C CA . PRO A 1 479 ? 9.341 9.279 117.377 1.00 45.80 479 PRO A CA 1
ATOM 3252 C C . PRO A 1 479 ? 8.425 9.504 116.189 1.00 38.84 479 PRO A C 1
ATOM 3253 O O . PRO A 1 479 ? 7.318 10.002 116.389 1.00 41.12 479 PRO A O 1
ATOM 3257 N N . ARG A 1 480 ? 8.850 9.140 114.976 1.00 40.92 480 ARG A N 1
ATOM 3258 C CA . ARG A 1 480 ? 8.069 9.196 113.748 1.00 33.75 480 ARG A CA 1
ATOM 3259 C C . ARG A 1 480 ? 7.214 7.955 113.547 1.00 45.40 480 ARG A C 1
ATOM 3260 O O . ARG A 1 480 ? 6.588 7.801 112.490 1.00 46.15 480 ARG A O 1
ATOM 3268 N N . PHE A 1 481 ? 7.227 7.038 114.508 1.00 48.88 481 PHE A N 1
ATOM 3269 C CA . PHE A 1 481 ? 6.425 5.826 114.406 1.00 53.69 481 PHE A CA 1
ATOM 3270 C C . PHE A 1 481 ? 4.988 6.171 114.056 1.00 48.91 481 PHE A C 1
ATOM 3271 O O . PHE A 1 481 ? 4.372 7.054 114.655 1.00 51.04 481 PHE A O 1
ATOM 3279 N N . ASP A 1 482 ? 4.443 5.410 113.118 1.00 58.29 482 ASP A N 1
ATOM 3280 C CA . ASP A 1 482 ? 3.096 5.609 112.612 1.00 57.66 482 ASP A CA 1
ATOM 3281 C C . ASP A 1 482 ? 2.088 4.597 113.165 1.00 57.90 482 ASP A C 1
ATOM 3282 O O . ASP A 1 482 ? 0.884 4.788 112.993 1.00 54.12 482 ASP A O 1
ATOM 3287 N N . GLY A 1 483 ? 2.534 3.653 113.995 1.00 50.72 483 GLY A N 1
ATOM 3288 C CA . GLY A 1 483 ? 1.749 2.530 114.390 1.00 52.46 483 GLY A CA 1
ATOM 3289 C C . GLY A 1 483 ? 2.136 1.221 113.699 1.00 49.70 483 GLY A C 1
ATOM 3290 O O . GLY A 1 483 ? 2.020 0.152 114.325 1.00 46.86 483 GLY A O 1
ATOM 3291 N N . SER A 1 484 ? 2.645 1.280 112.461 1.00 42.01 484 SER A N 1
ATOM 3292 C CA . SER A 1 484 ? 3.100 0.105 111.722 1.00 44.21 484 SER A CA 1
ATOM 3293 C C . SER A 1 484 ? 4.612 0.122 111.535 1.00 42.27 484 SER A C 1
ATOM 3294 O O . SER A 1 484 ? 5.157 1.060 110.962 1.00 46.07 484 SER A O 1
ATOM 3297 N N . VAL A 1 485 ? 5.270 -0.972 111.914 1.00 44.10 485 VAL A N 1
ATOM 3298 C CA . VAL A 1 485 ? 6.713 -1.092 111.712 1.00 43.22 485 VAL A CA 1
ATOM 3299 C C . VAL A 1 485 ? 7.074 -1.072 110.225 1.00 41.45 485 VAL A C 1
ATOM 3300 O O . VAL A 1 485 ? 7.986 -0.346 109.814 1.00 42.98 485 VAL A O 1
ATOM 3304 N N . GLU A 1 486 ? 6.388 -1.867 109.395 1.00 45.25 486 GLU A N 1
ATOM 3305 C CA . GLU A 1 486 ? 6.679 -1.854 107.953 1.00 52.97 486 GLU A CA 1
ATOM 3306 C C . GLU A 1 486 ? 6.547 -0.441 107.379 1.00 54.42 486 GLU A C 1
ATOM 3307 O O . GLU A 1 486 ? 7.409 0.038 106.626 1.00 43.70 486 GLU A O 1
ATOM 3313 N N . ARG A 1 487 ? 5.465 0.247 107.708 1.00 48.90 487 ARG A N 1
ATOM 3314 C CA . ARG A 1 487 ? 5.277 1.544 107.090 1.00 53.66 487 ARG A CA 1
ATOM 3315 C C . ARG A 1 487 ? 6.383 2.508 107.536 1.00 54.46 487 ARG A C 1
ATOM 3316 O O . ARG A 1 487 ? 7.073 3.105 106.701 1.00 48.26 487 ARG A O 1
ATOM 3324 N N . THR A 1 488 ? 6.608 2.615 108.854 1.00 47.87 488 THR A N 1
ATOM 3325 C CA . THR A 1 488 ? 7.670 3.471 109.373 1.00 49.11 488 THR A CA 1
ATOM 3326 C C . THR A 1 488 ? 9.019 3.065 108.792 1.00 57.85 488 THR A C 1
ATOM 3327 O O . THR A 1 488 ? 9.897 3.914 108.556 1.00 48.79 488 THR A O 1
ATOM 3331 N N . ALA A 1 489 ? 9.210 1.758 108.574 1.00 48.62 489 ALA A N 1
ATOM 3332 C CA . ALA A 1 489 ? 10.469 1.293 108.022 1.00 41.23 489 ALA A CA 1
ATOM 3333 C C . ALA A 1 489 ? 10.659 1.778 106.600 1.00 49.19 489 ALA A C 1
ATOM 3334 O O . ALA A 1 489 ? 11.748 2.237 106.233 1.00 49.05 489 ALA A O 1
ATOM 3336 N N . ALA A 1 490 ? 9.611 1.683 105.784 1.00 57.33 490 ALA A N 1
ATOM 3337 C CA . ALA A 1 490 ? 9.742 2.011 104.369 1.00 48.62 490 ALA A CA 1
ATOM 3338 C C . ALA A 1 490 ? 9.977 3.493 104.142 1.00 46.75 490 ALA A C 1
ATOM 3339 O O . ALA A 1 490 ? 10.623 3.871 103.162 1.00 47.25 490 ALA A O 1
ATOM 3341 N N . ARG A 1 491 ? 9.442 4.335 105.013 1.00 45.82 491 ARG A N 1
ATOM 3342 C CA . ARG A 1 491 ? 9.557 5.778 104.879 1.00 54.63 491 ARG A CA 1
ATOM 3343 C C . ARG A 1 491 ? 10.834 6.347 105.468 1.00 57.98 491 ARG A C 1
ATOM 3344 O O . ARG A 1 491 ? 11.303 7.388 105.008 1.00 53.76 491 ARG A O 1
ATOM 3352 N N . PHE A 1 492 ? 11.350 5.768 106.539 1.00 53.70 492 PHE A N 1
ATOM 3353 C CA . PHE A 1 492 ? 12.441 6.408 107.246 1.00 50.28 492 PHE A CA 1
ATOM 3354 C C . PHE A 1 492 ? 13.680 5.547 107.450 1.00 56.30 492 PHE A C 1
ATOM 3355 O O . PHE A 1 492 ? 14.678 6.051 107.982 1.00 56.20 492 PHE A O 1
ATOM 3363 N N . HIS A 1 493 ? 13.659 4.277 107.043 1.00 54.08 493 HIS A N 1
ATOM 3364 C CA . HIS A 1 493 ? 14.753 3.376 107.365 1.00 44.30 493 HIS A CA 1
ATOM 3365 C C . HIS A 1 493 ? 15.142 2.520 106.181 1.00 44.40 493 HIS A C 1
ATOM 3366 O O . HIS A 1 493 ? 15.640 1.395 106.349 1.00 47.08 493 HIS A O 1
ATOM 3373 N N . ALA A 1 494 ? 14.890 3.018 104.978 1.00 46.75 494 ALA A N 1
ATOM 3374 C CA . ALA A 1 494 ? 15.105 2.212 103.781 1.00 56.73 494 ALA A CA 1
ATOM 3375 C C . ALA A 1 494 ? 16.563 2.347 103.332 1.00 50.78 494 ALA A C 1
ATOM 3376 O O . ALA A 1 494 ? 16.903 3.040 102.370 1.00 58.12 494 ALA A O 1
ATOM 3378 N N . SER A 1 495 ? 17.438 1.672 104.071 1.00 54.19 495 SER A N 1
ATOM 3379 C CA . SER A 1 495 ? 18.865 1.622 103.780 1.00 50.89 495 SER A CA 1
ATOM 3380 C C . SER A 1 495 ? 19.413 0.248 104.155 1.00 53.97 495 SER A C 1
ATOM 3381 O O . SER A 1 495 ? 18.910 -0.390 105.094 1.00 49.13 495 SER A O 1
ATOM 3384 N N . PRO A 1 496 ? 20.469 -0.217 103.482 1.00 54.98 496 PRO A N 1
ATOM 3385 C CA . PRO A 1 496 ? 21.076 -1.507 103.883 1.00 48.03 496 PRO A CA 1
ATOM 3386 C C . PRO A 1 496 ? 21.773 -1.446 105.242 1.00 51.43 496 PRO A C 1
ATOM 3387 O O . PRO A 1 496 ? 22.082 -2.501 105.803 1.00 52.43 496 PRO A O 1
ATOM 3391 N N . PHE A 1 497 ? 22.025 -0.251 105.788 1.00 52.23 497 PHE A N 1
ATOM 3392 C CA . PHE A 1 497 ? 22.716 -0.093 107.060 1.00 48.19 497 PHE A CA 1
ATOM 3393 C C . PHE A 1 497 ? 21.788 0.244 108.201 1.00 41.47 497 PHE A C 1
ATOM 3394 O O . PHE A 1 497 ? 22.264 0.700 109.234 1.00 48.12 497 PHE A O 1
ATOM 3402 N N . ASP A 1 498 ? 20.482 0.080 108.020 1.00 53.30 498 ASP A N 1
ATOM 3403 C CA . ASP A 1 498 ? 19.458 0.411 109.017 1.00 50.63 498 ASP A CA 1
ATOM 3404 C C . ASP A 1 498 ? 18.687 -0.890 109.233 1.00 50.77 498 ASP A C 1
ATOM 3405 O O . ASP A 1 498 ? 18.034 -1.400 108.313 1.00 59.46 498 ASP A O 1
ATOM 3410 N N . LEU A 1 499 ? 18.765 -1.437 110.437 1.00 52.19 499 LEU A N 1
ATOM 3411 C CA . LEU A 1 499 ? 18.134 -2.720 110.707 1.00 44.48 499 LEU A CA 1
ATOM 3412 C C . LEU A 1 499 ? 16.720 -2.579 111.227 1.00 45.62 499 LEU A C 1
ATOM 3413 O O . LEU A 1 499 ? 16.093 -3.593 111.533 1.00 50.36 499 LEU A O 1
ATOM 3418 N N . TYR A 1 500 ? 16.210 -1.357 111.343 1.00 55.19 500 TYR A N 1
ATOM 3419 C CA . TYR A 1 500 ? 14.826 -1.162 111.748 1.00 47.47 500 TYR A CA 1
ATOM 3420 C C . TYR A 1 500 ? 13.921 -1.884 110.763 1.00 51.10 500 TYR A C 1
ATOM 3421 O O . TYR A 1 500 ? 14.061 -1.729 109.544 1.00 57.38 500 TYR A O 1
ATOM 3430 N N . GLY A 1 501 ? 13.022 -2.714 111.294 1.00 53.97 501 GLY A N 1
ATOM 3431 C CA . GLY A 1 501 ? 12.106 -3.476 110.484 1.00 55.63 501 GLY A CA 1
ATOM 3432 C C . GLY A 1 501 ? 12.581 -4.859 110.084 1.00 51.04 501 GLY A C 1
ATOM 3433 O O . GLY A 1 501 ? 11.742 -5.715 109.764 1.00 56.52 501 GLY A O 1
ATOM 3434 N N . GLU A 1 502 ? 13.899 -5.084 110.044 1.00 48.66 502 GLU A N 1
ATOM 3435 C CA . GLU A 1 502 ? 14.436 -6.404 109.725 1.00 57.84 502 GLU A CA 1
ATOM 3436 C C . GLU A 1 502 ? 14.055 -7.414 110.819 1.00 58.18 502 GLU A C 1
ATOM 3437 O O . GLU A 1 502 ? 13.884 -7.052 111.996 1.00 48.58 502 GLU A O 1
ATOM 3443 N N . PRO A 1 503 ? 13.911 -8.838 110.421 1.00 56.53 503 PRO A N 1
ATOM 3444 C CA . PRO A 1 503 ? 13.448 -9.852 111.385 1.00 60.67 503 PRO A CA 1
ATOM 3445 C C . PRO A 1 503 ? 14.590 -10.454 112.200 1.00 59.29 503 PRO A C 1
ATOM 3446 O O . PRO A 1 503 ? 14.886 -11.643 112.102 1.00 57.14 503 PRO A O 1
ATOM 3450 N N . LEU A 1 504 ? 15.238 -9.609 113.014 1.00 62.84 504 LEU A N 1
ATOM 3451 C CA . LEU A 1 504 ? 16.446 -9.980 113.750 1.00 57.96 504 LEU A CA 1
ATOM 3452 C C . LEU A 1 504 ? 16.271 -9.920 115.253 1.00 49.21 504 LEU A C 1
ATOM 3453 O O . LEU A 1 504 ? 17.277 -9.983 115.973 1.00 48.94 504 LEU A O 1
ATOM 3458 N N . GLY A 1 505 ? 15.033 -9.843 115.741 1.00 50.45 505 GLY A N 1
ATOM 3459 C CA . GLY A 1 505 ? 14.758 -9.746 117.160 1.00 52.88 505 GLY A CA 1
ATOM 3460 C C . GLY A 1 505 ? 14.649 -11.113 117.808 1.00 64.87 505 GLY A C 1
ATOM 3461 O O . GLY A 1 505 ? 15.112 -12.130 117.277 1.00 66.09 505 GLY A O 1
ATOM 3462 N N . VAL A 1 506 ? 14.023 -11.125 118.989 1.00 69.58 506 VAL A N 1
ATOM 3463 C CA . VAL A 1 506 ? 13.793 -12.372 119.714 1.00 71.33 506 VAL A CA 1
ATOM 3464 C C . VAL A 1 506 ? 12.886 -13.279 118.900 1.00 69.23 506 VAL A C 1
ATOM 3465 O O . VAL A 1 506 ? 11.790 -12.874 118.488 1.00 61.14 506 VAL A O 1
ATOM 3469 N N . ASP A 1 507 ? 13.348 -14.516 118.665 1.00 67.02 507 ASP A N 1
ATOM 3470 C CA . ASP A 1 507 ? 12.611 -15.512 117.872 1.00 67.44 507 ASP A CA 1
ATOM 3471 C C . ASP A 1 507 ? 12.225 -14.937 116.507 1.00 72.62 507 ASP A C 1
ATOM 3472 O O . ASP A 1 507 ? 11.172 -15.254 115.928 1.00 59.41 507 ASP A O 1
ATOM 3477 N N . GLY A 1 508 ? 13.129 -14.098 115.988 1.00 70.15 508 GLY A N 1
ATOM 3478 C CA . GLY A 1 508 ? 13.011 -13.482 114.682 1.00 58.64 508 GLY A CA 1
ATOM 3479 C C . GLY A 1 508 ? 11.905 -12.474 114.517 1.00 56.08 508 GLY A C 1
ATOM 3480 O O . GLY A 1 508 ? 11.547 -12.172 113.377 1.00 58.06 508 GLY A O 1
ATOM 3481 N N . ALA A 1 509 ? 11.387 -11.902 115.608 1.00 54.03 509 ALA A N 1
ATOM 3482 C CA . ALA A 1 509 ? 10.450 -10.785 115.484 1.00 63.48 509 ALA A CA 1
ATOM 3483 C C . ALA A 1 509 ? 11.131 -9.599 114.821 1.00 55.65 509 ALA A C 1
ATOM 3484 O O . ALA A 1 509 ? 12.350 -9.408 114.935 1.00 57.06 509 ALA A O 1
ATOM 3486 N N . VAL A 1 510 ? 10.331 -8.777 114.140 1.00 47.08 510 VAL A N 1
ATOM 3487 C CA . VAL A 1 510 ? 10.910 -7.612 113.488 1.00 56.03 510 VAL A CA 1
ATOM 3488 C C . VAL A 1 510 ? 11.421 -6.641 114.536 1.00 53.32 510 VAL A C 1
ATOM 3489 O O . VAL A 1 510 ? 10.812 -6.455 115.604 1.00 43.91 510 VAL A O 1
ATOM 3493 N N . LEU A 1 511 ? 12.582 -6.064 114.242 1.00 51.46 511 LEU A N 1
ATOM 3494 C CA . LEU A 1 511 ? 13.122 -4.990 115.048 1.00 48.52 511 LEU A CA 1
ATOM 3495 C C . LEU A 1 511 ? 12.309 -3.735 114.809 1.00 47.98 511 LEU A C 1
ATOM 3496 O O . LEU A 1 511 ? 11.862 -3.458 113.688 1.00 49.25 511 LEU A O 1
ATOM 3501 N N . GLY A 1 512 ? 12.134 -2.965 115.865 1.00 50.81 512 GLY A N 1
ATOM 3502 C CA . GLY A 1 512 ? 11.528 -1.655 115.730 1.00 55.45 512 GLY A CA 1
ATOM 3503 C C . GLY A 1 512 ? 10.210 -1.551 116.451 1.00 46.97 512 GLY A C 1
ATOM 3504 O O . GLY A 1 512 ? 9.381 -0.716 116.085 1.00 48.35 512 GLY A O 1
ATOM 3505 N N . GLN A 1 513 ? 10.050 -2.357 117.511 1.00 45.12 513 GLN A N 1
ATOM 3506 C CA . GLN A 1 513 ? 8.859 -2.368 118.345 1.00 48.31 513 GLN A CA 1
ATOM 3507 C C . GLN A 1 513 ? 8.983 -1.533 119.606 1.00 43.55 513 GLN A C 1
ATOM 3508 O O . GLN A 1 513 ? 7.953 -1.143 120.174 1.00 47.70 513 GLN A O 1
ATOM 3514 N N . GLY A 1 514 ? 10.194 -1.222 120.039 1.00 44.84 514 GLY A N 1
ATOM 3515 C CA . GLY A 1 514 ? 10.370 -0.455 121.264 1.00 54.30 514 GLY A CA 1
ATOM 3516 C C . GLY A 1 514 ? 10.448 -1.329 122.501 1.00 46.14 514 GLY A C 1
ATOM 3517 O O . GLY A 1 514 ? 10.796 -2.508 122.455 1.00 50.63 514 GLY A O 1
ATOM 3518 N N . VAL A 1 515 ? 10.140 -0.709 123.635 1.00 53.89 515 VAL A N 1
ATOM 3519 C CA . VAL A 1 515 ? 10.302 -1.326 124.949 1.00 51.23 515 VAL A CA 1
ATOM 3520 C C . VAL A 1 515 ? 9.038 -1.310 125.838 1.00 53.00 515 VAL A C 1
ATOM 3521 O O . VAL A 1 515 ? 8.524 -2.374 126.243 1.00 73.94 515 VAL A O 1
ATOM 3525 N N . PRO B 1 1 ? -7.610 73.666 81.319 1.00 102.34 1 PRO B N 1
ATOM 3526 C CA . PRO B 1 1 ? -7.032 72.595 82.156 1.00 106.58 1 PRO B CA 1
ATOM 3527 C C . PRO B 1 1 ? -6.355 71.445 81.321 1.00 102.35 1 PRO B C 1
ATOM 3528 O O . PRO B 1 1 ? -5.376 71.663 80.588 1.00 88.76 1 PRO B O 1
ATOM 3532 N N . PHE B 1 2 ? -6.875 70.225 81.486 1.00 103.96 2 PHE B N 1
ATOM 3533 C CA . PHE B 1 2 ? -6.585 69.082 80.619 1.00 94.85 2 PHE B CA 1
ATOM 3534 C C . PHE B 1 2 ? -7.065 69.304 79.181 1.00 103.17 2 PHE B C 1
ATOM 3535 O O . PHE B 1 2 ? -6.579 68.625 78.268 1.00 94.62 2 PHE B O 1
ATOM 3543 N N . GLU B 1 3 ? -8.002 70.245 78.959 1.00 106.54 3 GLU B N 1
ATOM 3544 C CA . GLU B 1 3 ? -8.606 70.443 77.639 1.00 100.24 3 GLU B CA 1
ATOM 3545 C C . GLU B 1 3 ? -7.720 71.297 76.722 1.00 85.72 3 GLU B C 1
ATOM 3546 O O . GLU B 1 3 ? -7.629 71.025 75.518 1.00 75.29 3 GLU B O 1
ATOM 3552 N N . ARG B 1 4 ? -7.104 72.359 77.256 1.00 83.17 4 ARG B N 1
ATOM 3553 C CA . ARG B 1 4 ? -6.087 73.097 76.500 1.00 72.62 4 ARG B CA 1
ATOM 3554 C C . ARG B 1 4 ? -4.881 72.218 76.217 1.00 82.17 4 ARG B C 1
ATOM 3555 O O . ARG B 1 4 ? -4.326 72.247 75.110 1.00 82.55 4 ARG B O 1
ATOM 3563 N N . GLY B 1 5 ? -4.432 71.465 77.222 1.00 81.01 5 GLY B N 1
ATOM 3564 C CA . GLY B 1 5 ? -3.350 70.527 77.000 1.00 76.55 5 GLY B CA 1
ATOM 3565 C C . GLY B 1 5 ? -3.606 69.588 75.838 1.00 72.41 5 GLY B C 1
ATOM 3566 O O . GLY B 1 5 ? -2.733 69.391 74.993 1.00 70.25 5 GLY B O 1
ATOM 3567 N N . ARG B 1 6 ? -4.815 69.014 75.757 1.00 77.21 6 ARG B N 1
ATOM 3568 C CA . ARG B 1 6 ? -5.091 68.049 74.691 1.00 77.52 6 ARG B CA 1
ATOM 3569 C C . ARG B 1 6 ? -4.934 68.684 73.313 1.00 85.06 6 ARG B C 1
ATOM 3570 O O . ARG B 1 6 ? -4.274 68.117 72.433 1.00 87.68 6 ARG B O 1
ATOM 3578 N N . THR B 1 7 ? -5.558 69.854 73.090 1.00 87.90 7 THR B N 1
ATOM 3579 C CA . THR B 1 7 ? -5.504 70.455 71.757 1.00 92.40 7 THR B CA 1
ATOM 3580 C C . THR B 1 7 ? -4.087 70.964 71.429 1.00 84.13 7 THR B C 1
ATOM 3581 O O . THR B 1 7 ? -3.699 70.980 70.257 1.00 89.10 7 THR B O 1
ATOM 3585 N N . LEU B 1 8 ? -3.282 71.352 72.425 1.00 74.84 8 LEU B N 1
ATOM 3586 C CA . LEU B 1 8 ? -1.871 71.620 72.142 1.00 71.34 8 LEU B CA 1
ATOM 3587 C C . LEU B 1 8 ? -1.126 70.350 71.733 1.00 77.83 8 LEU B C 1
ATOM 3588 O O . LEU B 1 8 ? -0.208 70.395 70.906 1.00 74.26 8 LEU B O 1
ATOM 3593 N N . ALA B 1 9 ? -1.440 69.225 72.366 1.00 76.50 9 ALA B N 1
ATOM 3594 C CA . ALA B 1 9 ? -0.752 67.983 72.042 1.00 73.06 9 ALA B CA 1
ATOM 3595 C C . ALA B 1 9 ? -1.163 67.453 70.676 1.00 80.13 9 ALA B C 1
ATOM 3596 O O . ALA B 1 9 ? -0.325 66.932 69.927 1.00 81.42 9 ALA B O 1
ATOM 3598 N N . GLU B 1 10 ? -2.460 67.521 70.368 1.00 85.11 10 GLU B N 1
ATOM 3599 C CA . GLU B 1 10 ? -3.029 66.903 69.173 1.00 83.50 10 GLU B CA 1
ATOM 3600 C C . GLU B 1 10 ? -3.099 67.840 67.974 1.00 80.39 10 GLU B C 1
ATOM 3601 O O . GLU B 1 10 ? -3.136 67.354 66.838 1.00 76.50 10 GLU B O 1
ATOM 3607 N N . GLN B 1 11 ? -3.178 69.162 68.189 1.00 82.21 11 GLN B N 1
ATOM 3608 C CA . GLN B 1 11 ? -3.306 70.110 67.079 1.00 83.20 11 GLN B CA 1
ATOM 3609 C C . GLN B 1 11 ? -2.370 71.307 67.144 1.00 65.56 11 GLN B C 1
ATOM 3610 O O . GLN B 1 11 ? -2.267 72.026 66.152 1.00 67.41 11 GLN B O 1
ATOM 3616 N N . GLY B 1 12 ? -1.706 71.552 68.248 1.00 69.55 12 GLY B N 1
ATOM 3617 C CA . GLY B 1 12 ? -0.931 72.760 68.356 1.00 69.67 12 GLY B CA 1
ATOM 3618 C C . GLY B 1 12 ? -1.842 73.975 68.330 1.00 76.53 12 GLY B C 1
ATOM 3619 O O . GLY B 1 12 ? -3.067 73.874 68.319 1.00 69.37 12 GLY B O 1
ATOM 3620 N N . ASP B 1 13 ? -1.203 75.145 68.264 1.00 79.77 13 ASP B N 1
ATOM 3621 C CA . ASP B 1 13 ? -1.896 76.432 68.195 1.00 83.95 13 ASP B CA 1
ATOM 3622 C C . ASP B 1 13 ? -1.274 77.218 67.039 1.00 87.08 13 ASP B C 1
ATOM 3623 O O . ASP B 1 13 ? -0.181 77.791 67.167 1.00 72.79 13 ASP B O 1
ATOM 3628 N N . ALA B 1 14 ? -1.968 77.206 65.896 1.00 89.62 14 ALA B N 1
ATOM 3629 C CA . ALA B 1 14 ? -1.490 77.915 64.713 1.00 82.98 14 ALA B CA 1
ATOM 3630 C C . ALA B 1 14 ? -1.073 79.348 65.044 1.00 85.05 14 ALA B C 1
ATOM 3631 O O . ALA B 1 14 ? 0.039 79.779 64.708 1.00 76.11 14 ALA B O 1
ATOM 3633 N N . ALA B 1 15 ? -1.946 80.085 65.743 1.00 91.71 15 ALA B N 1
ATOM 3634 C CA . ALA B 1 15 ? -1.710 81.500 66.043 1.00 84.59 15 ALA B CA 1
ATOM 3635 C C . ALA B 1 15 ? -0.423 81.725 66.837 1.00 89.87 15 ALA B C 1
ATOM 3636 O O . ALA B 1 15 ? 0.437 82.526 66.438 1.00 81.99 15 ALA B O 1
ATOM 3638 N N . ARG B 1 16 ? -0.286 81.058 67.996 1.00 92.61 16 ARG B N 1
ATOM 3639 C CA . ARG B 1 16 ? 0.872 81.333 68.850 1.00 96.93 16 ARG B CA 1
ATOM 3640 C C . ARG B 1 16 ? 2.150 80.705 68.289 1.00 88.17 16 ARG B C 1
ATOM 3641 O O . ARG B 1 16 ? 3.233 80.921 68.855 1.00 77.02 16 ARG B O 1
ATOM 3649 N N . GLY B 1 17 ? 2.052 80.003 67.147 1.00 82.73 17 GLY B N 1
ATOM 3650 C CA . GLY B 1 17 ? 3.182 79.350 66.510 1.00 85.97 17 GLY B CA 1
ATOM 3651 C C . GLY B 1 17 ? 3.704 78.119 67.229 1.00 89.01 17 GLY B C 1
ATOM 3652 O O . GLY B 1 17 ? 4.915 77.973 67.437 1.00 77.26 17 GLY B O 1
ATOM 3653 N N . ILE B 1 18 ? 2.784 77.229 67.610 1.00 84.43 18 ILE B N 1
ATOM 3654 C CA . ILE B 1 18 ? 3.086 76.020 68.371 1.00 71.07 18 ILE B CA 1
ATOM 3655 C C . ILE B 1 18 ? 2.631 74.797 67.573 1.00 72.59 18 ILE B C 1
ATOM 3656 O O . ILE B 1 18 ? 1.433 74.643 67.291 1.00 66.47 18 ILE B O 1
ATOM 3661 N N . VAL B 1 19 ? 3.580 73.903 67.250 1.00 79.87 19 VAL B N 1
ATOM 3662 C CA . VAL B 1 19 ? 3.247 72.653 66.554 1.00 73.76 19 VAL B CA 1
ATOM 3663 C C . VAL B 1 19 ? 2.709 71.638 67.556 1.00 60.91 19 VAL B C 1
ATOM 3664 O O . VAL B 1 19 ? 3.019 71.674 68.747 1.00 64.52 19 VAL B O 1
ATOM 3668 N N . ALA B 1 20 ? 1.933 70.688 67.052 1.00 65.69 20 ALA B N 1
ATOM 3669 C CA . ALA B 1 20 ? 1.391 69.644 67.917 1.00 77.10 20 ALA B CA 1
ATOM 3670 C C . ALA B 1 20 ? 2.525 68.817 68.508 1.00 76.80 20 ALA B C 1
ATOM 3671 O O . ALA B 1 20 ? 3.463 68.437 67.802 1.00 82.84 20 ALA B O 1
ATOM 3673 N N . CYS B 1 21 ? 2.472 68.620 69.832 1.00 80.36 21 CYS B N 1
ATOM 3674 C CA . CYS B 1 21 ? 3.479 67.823 70.535 1.00 76.79 21 CYS B CA 1
ATOM 3675 C C . CYS B 1 21 ? 3.496 66.375 70.048 1.00 71.33 21 CYS B C 1
ATOM 3676 O O . CYS B 1 21 ? 4.555 65.732 70.036 1.00 64.90 21 CYS B O 1
ATOM 3679 N N . ALA B 1 22 ? 2.338 65.834 69.663 1.00 67.25 22 ALA B N 1
ATOM 3680 C CA . ALA B 1 22 ? 2.303 64.443 69.228 1.00 75.74 22 ALA B CA 1
ATOM 3681 C C . ALA B 1 22 ? 3.050 64.200 67.917 1.00 67.26 22 ALA B C 1
ATOM 3682 O O . ALA B 1 22 ? 3.261 63.046 67.546 1.00 63.75 22 ALA B O 1
ATOM 3684 N N . GLY B 1 23 ? 3.450 65.244 67.206 1.00 69.54 23 GLY B N 1
ATOM 3685 C CA . GLY B 1 23 ? 4.222 65.046 65.995 1.00 59.14 23 GLY B CA 1
ATOM 3686 C C . GLY B 1 23 ? 5.567 64.415 66.244 1.00 63.26 23 GLY B C 1
ATOM 3687 O O . GLY B 1 23 ? 6.128 63.768 65.356 1.00 65.11 23 GLY B O 1
ATOM 3688 N N . CYS B 1 24 ? 6.122 64.627 67.429 1.00 68.22 24 CYS B N 1
ATOM 3689 C CA . CYS B 1 24 ? 7.383 64.018 67.827 1.00 64.02 24 CYS B CA 1
ATOM 3690 C C . CYS B 1 24 ? 7.233 63.034 68.975 1.00 62.64 24 CYS B C 1
ATOM 3691 O O . CYS B 1 24 ? 7.912 62.006 68.994 1.00 56.74 24 CYS B O 1
ATOM 3694 N N . HIS B 1 25 ? 6.367 63.327 69.941 1.00 68.32 25 HIS B N 1
ATOM 3695 C CA . HIS B 1 25 ? 6.169 62.444 71.078 1.00 64.17 25 HIS B CA 1
ATOM 3696 C C . HIS B 1 25 ? 5.084 61.411 70.816 1.00 65.33 25 HIS B C 1
ATOM 3697 O O . HIS B 1 25 ? 4.912 60.498 71.632 1.00 62.11 25 HIS B O 1
ATOM 3704 N N . ARG B 1 26 ? 4.385 61.533 69.684 1.00 60.01 26 ARG B N 1
ATOM 3705 C CA . ARG B 1 26 ? 3.344 60.619 69.219 1.00 62.83 26 ARG B CA 1
ATOM 3706 C C . ARG B 1 26 ? 2.036 60.806 69.976 1.00 64.59 26 ARG B C 1
ATOM 3707 O O . ARG B 1 26 ? 1.985 61.483 71.013 1.00 71.65 26 ARG B O 1
ATOM 3715 N N . ALA B 1 27 ? 0.960 60.234 69.433 1.00 72.41 27 ALA B N 1
ATOM 3716 C CA . ALA B 1 27 ? -0.361 60.492 69.989 1.00 69.98 27 ALA B CA 1
ATOM 3717 C C . ALA B 1 27 ? -0.493 59.866 71.368 1.00 73.21 27 ALA B C 1
ATOM 3718 O O . ALA B 1 27 ? -0.995 60.511 72.297 1.00 77.11 27 ALA B O 1
ATOM 3720 N N . ASP B 1 28 ? 0.038 58.646 71.542 1.00 68.57 28 ASP B N 1
ATOM 3721 C CA . ASP B 1 28 ? -0.032 57.944 72.821 1.00 63.65 28 ASP B CA 1
ATOM 3722 C C . ASP B 1 28 ? 0.981 58.460 73.834 1.00 66.17 28 ASP B C 1
ATOM 3723 O O . ASP B 1 28 ? 1.056 57.899 74.932 1.00 67.64 28 ASP B O 1
ATOM 3728 N N . GLY B 1 29 ? 1.765 59.486 73.490 1.00 62.43 29 GLY B N 1
ATOM 3729 C CA . GLY B 1 29 ? 2.777 60.009 74.380 1.00 65.24 29 GLY B CA 1
ATOM 3730 C C . GLY B 1 29 ? 3.959 59.089 74.623 1.00 62.48 29 GLY B C 1
ATOM 3731 O O . GLY B 1 29 ? 4.770 59.366 75.516 1.00 57.75 29 GLY B O 1
ATOM 3732 N N . GLY B 1 30 ? 4.103 58.020 73.836 1.00 62.79 30 GLY B N 1
ATOM 3733 C CA . GLY B 1 30 ? 5.105 56.998 74.073 1.00 58.33 30 GLY B CA 1
ATOM 3734 C C . GLY B 1 30 ? 6.512 57.320 73.638 1.00 57.84 30 GLY B C 1
ATOM 3735 O O . GLY B 1 30 ? 7.404 56.509 73.895 1.00 59.34 30 GLY B O 1
ATOM 3736 N N . GLY B 1 31 ? 6.752 58.480 73.009 1.00 66.68 31 GLY B N 1
ATOM 3737 C CA . GLY B 1 31 ? 8.074 58.817 72.519 1.00 63.75 31 GLY B CA 1
ATOM 3738 C C . GLY B 1 31 ? 8.348 58.248 71.135 1.00 60.63 31 GLY B C 1
ATOM 3739 O O . GLY B 1 31 ? 7.533 57.556 70.521 1.00 62.63 31 GLY B O 1
ATOM 3740 N N . ASP B 1 32 ? 9.537 58.565 70.632 1.00 57.59 32 ASP B N 1
ATOM 3741 C CA . ASP B 1 32 ? 9.970 58.120 69.316 1.00 61.12 32 ASP B CA 1
ATOM 3742 C C . ASP B 1 32 ? 11.469 57.879 69.355 1.00 63.26 32 ASP B C 1
ATOM 3743 O O . ASP B 1 32 ? 12.231 58.788 69.721 1.00 52.04 32 ASP B O 1
ATOM 3748 N N . GLU B 1 33 ? 11.875 56.655 68.972 1.00 67.27 33 GLU B N 1
ATOM 3749 C CA . GLU B 1 33 ? 13.295 56.281 68.987 1.00 62.86 33 GLU B CA 1
ATOM 3750 C C . GLU B 1 33 ? 14.098 57.118 68.004 1.00 67.86 33 GLU B C 1
ATOM 3751 O O . GLU B 1 33 ? 15.147 57.679 68.353 1.00 55.06 33 GLU B O 1
ATOM 3757 N N . ALA B 1 34 ? 13.596 57.230 66.767 1.00 71.34 34 ALA B N 1
ATOM 3758 C CA . ALA B 1 34 ? 14.340 57.894 65.701 1.00 58.00 34 ALA B CA 1
ATOM 3759 C C . ALA B 1 34 ? 14.683 59.335 66.056 1.00 60.26 34 ALA B C 1
ATOM 3760 O O . ALA B 1 34 ? 15.805 59.791 65.792 1.00 51.74 34 ALA B O 1
ATOM 3762 N N . LEU B 1 35 ? 13.725 60.072 66.645 1.00 62.68 35 LEU B N 1
ATOM 3763 C CA . LEU B 1 35 ? 13.931 61.474 67.014 1.00 54.56 35 LEU B CA 1
ATOM 3764 C C . LEU B 1 35 ? 14.646 61.663 68.348 1.00 60.14 35 LEU B C 1
ATOM 3765 O O . LEU B 1 35 ? 15.194 62.748 68.599 1.00 57.54 35 LEU B O 1
ATOM 3770 N N . GLY B 1 36 ? 14.683 60.638 69.195 1.00 60.15 36 GLY B N 1
ATOM 3771 C CA . GLY B 1 36 ? 15.171 60.852 70.540 1.00 54.10 36 GLY B CA 1
ATOM 3772 C C . GLY B 1 36 ? 14.200 61.671 71.342 1.00 54.38 36 GLY B C 1
ATOM 3773 O O . GLY B 1 36 ? 14.613 62.447 72.206 1.00 57.73 36 GLY B O 1
ATOM 3774 N N . ALA B 1 37 ? 12.919 61.567 71.016 1.00 51.99 37 ALA B N 1
ATOM 3775 C CA . ALA B 1 37 ? 11.863 62.273 71.717 1.00 60.37 37 ALA B CA 1
ATOM 3776 C C . ALA B 1 37 ? 11.357 61.424 72.876 1.00 63.82 37 ALA B C 1
ATOM 3777 O O . ALA B 1 37 ? 11.030 60.245 72.688 1.00 54.25 37 ALA B O 1
ATOM 3779 N N . ALA B 1 38 ? 11.233 62.051 74.050 1.00 62.06 38 ALA B N 1
ATOM 3780 C CA . ALA B 1 38 ? 10.939 61.342 75.285 1.00 58.00 38 ALA B CA 1
ATOM 3781 C C . ALA B 1 38 ? 9.509 60.816 75.337 1.00 53.65 38 ALA B C 1
ATOM 3782 O O . ALA B 1 38 ? 8.573 61.405 74.784 1.00 52.90 38 ALA B O 1
ATOM 3784 N N . ARG B 1 39 ? 9.346 59.733 76.090 1.00 46.27 39 ARG B N 1
ATOM 3785 C CA . ARG B 1 39 ? 8.040 59.385 76.615 1.00 55.14 39 ARG B CA 1
ATOM 3786 C C . ARG B 1 39 ? 7.591 60.484 77.569 1.00 58.62 39 ARG B C 1
ATOM 3787 O O . ARG B 1 39 ? 8.375 60.945 78.412 1.00 52.04 39 ARG B O 1
ATOM 3795 N N . LEU B 1 40 ? 6.342 60.942 77.400 1.00 54.81 40 LEU B N 1
ATOM 3796 C CA . LEU B 1 40 ? 5.726 61.879 78.332 1.00 56.87 40 LEU B CA 1
ATOM 3797 C C . LEU B 1 40 ? 4.530 61.287 79.070 1.00 60.54 40 LEU B C 1
ATOM 3798 O O . LEU B 1 40 ? 4.187 61.776 80.152 1.00 63.79 40 LEU B O 1
ATOM 3803 N N . ALA B 1 41 ? 3.926 60.226 78.554 1.00 58.46 41 ALA B N 1
ATOM 3804 C CA . ALA B 1 41 ? 2.650 59.760 79.091 1.00 61.22 41 ALA B CA 1
ATOM 3805 C C . ALA B 1 41 ? 2.837 59.199 80.491 1.00 65.43 41 ALA B C 1
ATOM 3806 O O . ALA B 1 41 ? 3.628 58.274 80.696 1.00 70.26 41 ALA B O 1
ATOM 3808 N N . GLY B 1 42 ? 2.110 59.754 81.454 1.00 66.75 42 GLY B N 1
ATOM 3809 C CA . GLY B 1 42 ? 2.170 59.272 82.815 1.00 67.76 42 GLY B CA 1
ATOM 3810 C C . GLY B 1 42 ? 3.266 59.886 83.648 1.00 52.09 42 GLY B C 1
ATOM 3811 O O . GLY B 1 42 ? 3.402 59.539 84.819 1.00 58.13 42 GLY B O 1
ATOM 3812 N N . LEU B 1 43 ? 4.092 60.729 83.073 1.00 50.20 43 LEU B N 1
ATOM 3813 C CA . LEU B 1 43 ? 5.086 61.398 83.878 1.00 54.06 43 LEU B CA 1
ATOM 3814 C C . LEU B 1 43 ? 4.399 62.358 84.836 1.00 53.39 43 LEU B C 1
ATOM 3815 O O . LEU B 1 43 ? 3.259 62.770 84.619 1.00 57.36 43 LEU B O 1
ATOM 3820 N N . GLU B 1 44 ? 5.069 62.654 85.945 1.00 59.09 44 GLU B N 1
ATOM 3821 C CA . GLU B 1 44 ? 4.484 63.566 86.915 1.00 50.59 44 GLU B CA 1
ATOM 3822 C C . GLU B 1 44 ? 4.382 64.962 86.293 1.00 54.19 44 GLU B C 1
ATOM 3823 O O . GLU B 1 44 ? 5.414 65.520 85.870 1.00 44.25 44 GLU B O 1
ATOM 3829 N N . PRO B 1 45 ? 3.183 65.588 86.274 1.00 49.16 45 PRO B N 1
ATOM 3830 C CA . PRO B 1 45 ? 3.075 66.977 85.771 1.00 48.16 45 PRO B CA 1
ATOM 3831 C C . PRO B 1 45 ? 4.072 67.950 86.364 1.00 51.29 45 PRO B C 1
ATOM 3832 O O . PRO B 1 45 ? 4.563 68.823 85.644 1.00 60.21 45 PRO B O 1
ATOM 3836 N N . ALA B 1 46 ? 4.403 67.845 87.644 1.00 51.97 46 ALA B N 1
ATOM 3837 C CA . ALA B 1 46 ? 5.436 68.729 88.169 1.00 45.10 46 ALA B CA 1
ATOM 3838 C C . ALA B 1 46 ? 6.759 68.498 87.464 1.00 49.49 46 ALA B C 1
ATOM 3839 O O . ALA B 1 46 ? 7.533 69.445 87.247 1.00 45.46 46 ALA B O 1
ATOM 3841 N N . TYR B 1 47 ? 7.054 67.239 87.114 1.00 50.47 47 TYR B N 1
ATOM 3842 C CA . TYR B 1 47 ? 8.332 66.952 86.459 1.00 58.07 47 TYR B CA 1
ATOM 3843 C C . TYR B 1 47 ? 8.334 67.503 85.041 1.00 55.50 47 TYR B C 1
ATOM 3844 O O . TYR B 1 47 ? 9.273 68.194 84.631 1.00 46.00 47 TYR B O 1
ATOM 3853 N N . LEU B 1 48 ? 7.261 67.241 84.294 1.00 51.89 48 LEU B N 1
ATOM 3854 C CA . LEU B 1 48 ? 7.165 67.753 82.942 1.00 46.32 48 LEU B CA 1
ATOM 3855 C C . LEU B 1 48 ? 7.358 69.269 82.935 1.00 52.21 48 LEU B C 1
ATOM 3856 O O . LEU B 1 48 ? 8.194 69.801 82.198 1.00 57.82 48 LEU B O 1
ATOM 3861 N N . ALA B 1 49 ? 6.639 69.973 83.805 1.00 57.09 49 ALA B N 1
ATOM 3862 C CA . ALA B 1 49 ? 6.766 71.425 83.870 1.00 59.63 49 ALA B CA 1
ATOM 3863 C C . ALA B 1 49 ? 8.172 71.857 84.282 1.00 50.48 49 ALA B C 1
ATOM 3864 O O . ALA B 1 49 ? 8.714 72.824 83.742 1.00 55.50 49 ALA B O 1
ATOM 3866 N N . THR B 1 50 ? 8.775 71.186 85.254 1.00 50.63 50 THR B N 1
ATOM 3867 C CA . THR B 1 50 ? 10.132 71.578 85.616 1.00 48.61 50 THR B CA 1
ATOM 3868 C C . THR B 1 50 ? 11.058 71.428 84.419 1.00 48.90 50 THR B C 1
ATOM 3869 O O . THR B 1 50 ? 11.975 72.229 84.223 1.00 47.09 50 THR B O 1
ATOM 3873 N N . GLN B 1 51 ? 10.830 70.411 83.593 1.00 52.03 51 GLN B N 1
ATOM 3874 C CA . GLN B 1 51 ? 11.757 70.166 82.504 1.00 50.53 51 GLN B CA 1
ATOM 3875 C C . GLN B 1 51 ? 11.636 71.239 81.440 1.00 57.33 51 GLN B C 1
ATOM 3876 O O . GLN B 1 51 ? 12.654 71.819 81.022 1.00 50.66 51 GLN B O 1
ATOM 3882 N N . ILE B 1 52 ? 10.395 71.591 81.076 1.00 50.98 52 ILE B N 1
ATOM 3883 C CA . ILE B 1 52 ? 10.178 72.682 80.130 1.00 51.56 52 ILE B CA 1
ATOM 3884 C C . ILE B 1 52 ? 10.864 73.955 80.611 1.00 55.61 52 ILE B C 1
ATOM 3885 O O . ILE B 1 52 ? 11.512 74.667 79.829 1.00 54.52 52 ILE B O 1
ATOM 3890 N N . GLU B 1 53 ? 10.763 74.247 81.908 1.00 55.48 53 GLU B N 1
ATOM 3891 C CA . GLU B 1 53 ? 11.422 75.433 82.433 1.00 55.53 53 GLU B CA 1
ATOM 3892 C C . GLU B 1 53 ? 12.941 75.247 82.430 1.00 58.39 53 GLU B C 1
ATOM 3893 O O . GLU B 1 53 ? 13.691 76.237 82.356 1.00 56.36 53 GLU B O 1
ATOM 3899 N N . ARG B 1 54 ? 13.422 73.993 82.491 1.00 57.11 54 ARG B N 1
ATOM 3900 C CA . ARG B 1 54 ? 14.868 73.773 82.389 1.00 65.12 54 ARG B CA 1
ATOM 3901 C C . ARG B 1 54 ? 15.366 74.201 81.026 1.00 64.19 54 ARG B C 1
ATOM 3902 O O . ARG B 1 54 ? 16.426 74.833 80.909 1.00 58.58 54 ARG B O 1
ATOM 3910 N N . PHE B 1 55 ? 14.618 73.842 79.979 1.00 58.27 55 PHE B N 1
ATOM 3911 C CA . PHE B 1 55 ? 14.973 74.278 78.640 1.00 59.32 55 PHE B CA 1
ATOM 3912 C C . PHE B 1 55 ? 14.983 75.801 78.565 1.00 63.25 55 PHE B C 1
ATOM 3913 O O . PHE B 1 55 ? 15.942 76.406 78.063 1.00 60.86 55 PHE B O 1
ATOM 3921 N N . ARG B 1 56 ? 13.942 76.441 79.125 1.00 62.42 56 ARG B N 1
ATOM 3922 C CA . ARG B 1 56 ? 13.846 77.895 79.064 1.00 54.36 56 ARG B CA 1
ATOM 3923 C C . ARG B 1 56 ? 14.984 78.551 79.804 1.00 55.63 56 ARG B C 1
ATOM 3924 O O . ARG B 1 56 ? 15.417 79.634 79.419 1.00 74.85 56 ARG B O 1
ATOM 3932 N N . ALA B 1 57 ? 15.499 77.904 80.846 1.00 62.98 57 ALA B N 1
ATOM 3933 C CA . ALA B 1 57 ? 16.597 78.440 81.639 1.00 56.59 57 ALA B CA 1
ATOM 3934 C C . ALA B 1 57 ? 17.960 78.188 81.022 1.00 58.65 57 ALA B C 1
ATOM 3935 O O . ALA B 1 57 ? 18.958 78.737 81.515 1.00 52.84 57 ALA B O 1
ATOM 3937 N N . GLY B 1 58 ? 18.041 77.326 80.009 1.00 58.63 58 GLY B N 1
ATOM 3938 C CA . GLY B 1 58 ? 19.342 76.959 79.495 1.00 60.54 58 GLY B CA 1
ATOM 3939 C C . GLY B 1 58 ? 20.038 75.878 80.280 1.00 60.07 58 GLY B C 1
ATOM 3940 O O . GLY B 1 58 ? 21.228 75.653 80.060 1.00 59.69 58 GLY B O 1
ATOM 3941 N N . GLN B 1 59 ? 19.358 75.262 81.252 1.00 70.09 59 GLN B N 1
ATOM 3942 C CA . GLN B 1 59 ? 19.908 74.112 81.959 1.00 66.70 59 GLN B CA 1
ATOM 3943 C C . GLN B 1 59 ? 19.871 72.871 81.084 1.00 70.46 59 GLN B C 1
ATOM 3944 O O . GLN B 1 59 ? 20.685 71.949 81.270 1.00 63.66 59 GLN B O 1
ATOM 3950 N N . ARG B 1 60 ? 19.000 72.892 80.085 1.00 63.52 60 ARG B N 1
ATOM 3951 C CA . ARG B 1 60 ? 18.908 71.880 79.056 1.00 63.54 60 ARG B CA 1
ATOM 3952 C C . ARG B 1 60 ? 18.853 72.601 77.717 1.00 69.20 60 ARG B C 1
ATOM 3953 O O . ARG B 1 60 ? 18.202 73.648 77.594 1.00 65.71 60 ARG B O 1
ATOM 3961 N N . SER B 1 61 ? 19.572 72.067 76.725 1.00 73.99 61 SER B N 1
ATOM 3962 C CA . SER B 1 61 ? 19.524 72.638 75.384 1.00 69.06 61 SER B CA 1
ATOM 3963 C C . SER B 1 61 ? 19.526 71.523 74.356 1.00 62.25 61 SER B C 1
ATOM 3964 O O . SER B 1 61 ? 20.363 70.617 74.411 1.00 63.72 61 SER B O 1
ATOM 3967 N N . HIS B 1 62 ? 18.580 71.603 73.430 1.00 59.73 62 HIS B N 1
ATOM 3968 C CA . HIS B 1 62 ? 18.452 70.685 72.310 1.00 60.68 62 HIS B CA 1
ATOM 3969 C C . HIS B 1 62 ? 17.802 71.462 71.167 1.00 63.78 62 HIS B C 1
ATOM 3970 O O . HIS B 1 62 ? 16.743 72.074 71.357 1.00 60.78 62 HIS B O 1
ATOM 3977 N N . PRO B 1 63 ? 18.417 71.495 69.984 1.00 64.18 63 PRO B N 1
ATOM 3978 C CA . PRO B 1 63 ? 17.855 72.295 68.883 1.00 57.18 63 PRO B CA 1
ATOM 3979 C C . PRO B 1 63 ? 16.488 71.839 68.412 1.00 60.15 63 PRO B C 1
ATOM 3980 O O . PRO B 1 63 ? 15.777 72.623 67.773 1.00 62.16 63 PRO B O 1
ATOM 3984 N N . VAL B 1 64 ? 16.094 70.600 68.683 1.00 59.51 64 VAL B N 1
ATOM 3985 C CA . VAL B 1 64 ? 14.773 70.158 68.248 1.00 61.20 64 VAL B CA 1
ATOM 3986 C C . VAL B 1 64 ? 13.693 70.614 69.223 1.00 64.11 64 VAL B C 1
ATOM 3987 O O . VAL B 1 64 ? 12.591 70.986 68.799 1.00 65.30 64 VAL B O 1
ATOM 3991 N N . MET B 1 65 ? 13.950 70.517 70.540 1.00 68.05 65 MET B N 1
ATOM 3992 C CA . MET B 1 65 ? 12.914 70.741 71.559 1.00 64.69 65 MET B CA 1
ATOM 3993 C C . MET B 1 65 ? 12.944 72.144 72.132 1.00 59.18 65 MET B C 1
ATOM 3994 O O . MET B 1 65 ? 11.887 72.710 72.397 1.00 58.09 65 MET B O 1
ATOM 3999 N N . SER B 1 66 ? 14.132 72.712 72.320 1.00 62.13 66 SER B N 1
ATOM 4000 C CA . SER B 1 66 ? 14.253 74.029 72.936 1.00 57.97 66 SER B CA 1
ATOM 4001 C C . SER B 1 66 ? 13.305 75.074 72.347 1.00 68.67 66 SER B C 1
ATOM 4002 O O . SER B 1 66 ? 12.725 75.849 73.122 1.00 75.05 66 SER B O 1
ATOM 4005 N N . PRO B 1 67 ? 13.093 75.164 71.035 1.00 73.30 67 PRO B N 1
ATOM 4006 C CA . PRO B 1 67 ? 12.201 76.222 70.546 1.00 71.91 67 PRO B CA 1
ATOM 4007 C C . PRO B 1 67 ? 10.754 76.017 70.928 1.00 72.08 67 PRO B C 1
ATOM 4008 O O . PRO B 1 67 ? 10.064 77.003 71.198 1.00 77.23 67 PRO B O 1
ATOM 4012 N N . TRP B 1 68 ? 10.263 74.784 70.996 1.00 74.03 68 TRP B N 1
ATOM 4013 C CA . TRP B 1 68 ? 8.878 74.590 71.424 1.00 73.79 68 TRP B CA 1
ATOM 4014 C C . TRP B 1 68 ? 8.701 74.896 72.912 1.00 71.62 68 TRP B C 1
ATOM 4015 O O . TRP B 1 68 ? 7.611 75.278 73.339 1.00 77.03 68 TRP B O 1
ATOM 4026 N N . ALA B 1 69 ? 9.751 74.752 73.713 1.00 70.24 69 ALA B N 1
ATOM 4027 C CA . ALA B 1 69 ? 9.641 75.088 75.126 1.00 71.21 69 ALA B CA 1
ATOM 4028 C C . ALA B 1 69 ? 9.571 76.598 75.349 1.00 71.46 69 ALA B C 1
ATOM 4029 O O . ALA B 1 69 ? 8.863 77.054 76.257 1.00 74.81 69 ALA B O 1
ATOM 4031 N N . GLU B 1 70 ? 10.290 77.388 74.529 1.00 74.40 70 GLU B N 1
ATOM 4032 C CA . GLU B 1 70 ? 10.339 78.848 74.696 1.00 80.21 70 GLU B CA 1
ATOM 4033 C C . GLU B 1 70 ? 9.036 79.516 74.250 1.00 79.07 70 GLU B C 1
ATOM 4034 O O . GLU B 1 70 ? 8.693 80.592 74.748 1.00 74.77 70 GLU B O 1
ATOM 4040 N N . ARG B 1 71 ? 8.284 78.869 73.363 1.00 77.81 71 ARG B N 1
ATOM 4041 C CA . ARG B 1 71 ? 7.024 79.374 72.840 1.00 85.17 71 ARG B CA 1
ATOM 4042 C C . ARG B 1 71 ? 5.835 79.140 73.783 1.00 89.51 71 ARG B C 1
ATOM 4043 O O . ARG B 1 71 ? 4.747 79.658 73.515 1.00 88.42 71 ARG B O 1
ATOM 4051 N N . LEU B 1 72 ? 5.982 78.340 74.844 1.00 92.72 72 LEU B N 1
ATOM 4052 C CA . LEU B 1 72 ? 4.869 78.084 75.759 1.00 86.70 72 LEU B CA 1
ATOM 4053 C C . LEU B 1 72 ? 4.734 79.184 76.802 1.00 86.46 72 LEU B C 1
ATOM 4054 O O . LEU B 1 72 ? 5.733 79.688 77.331 1.00 83.34 72 LEU B O 1
ATOM 4059 N N . THR B 1 73 ? 3.469 79.525 77.128 1.00 85.48 73 THR B N 1
ATOM 4060 C CA . THR B 1 73 ? 3.162 80.426 78.232 1.00 83.80 73 THR B CA 1
ATOM 4061 C C . THR B 1 73 ? 3.057 79.643 79.535 1.00 83.53 73 THR B C 1
ATOM 4062 O O . THR B 1 73 ? 2.795 78.435 79.524 1.00 83.25 73 THR B O 1
ATOM 4066 N N . PRO B 1 74 ? 3.229 80.303 80.689 1.00 84.12 74 PRO B N 1
ATOM 4067 C CA . PRO B 1 74 ? 3.025 79.588 81.967 1.00 65.85 74 PRO B CA 1
ATOM 4068 C C . PRO B 1 74 ? 1.696 78.839 82.041 1.00 66.20 74 PRO B C 1
ATOM 4069 O O . PRO B 1 74 ? 1.667 77.692 82.505 1.00 67.11 74 PRO B O 1
ATOM 4073 N N . VAL B 1 75 ? 0.593 79.436 81.588 1.00 67.02 75 VAL B N 1
ATOM 4074 C CA . VAL B 1 75 ? -0.677 78.709 81.602 1.00 70.41 75 VAL B CA 1
ATOM 4075 C C . VAL B 1 75 ? -0.613 77.496 80.661 1.00 71.67 75 VAL B C 1
ATOM 4076 O O . VAL B 1 75 ? -1.118 76.407 80.988 1.00 66.00 75 VAL B O 1
ATOM 4080 N N . ASP B 1 76 ? 0.028 77.650 79.493 1.00 69.85 76 ASP B N 1
ATOM 4081 C CA . ASP B 1 76 ? 0.171 76.521 78.563 1.00 81.80 76 ASP B CA 1
ATOM 4082 C C . ASP B 1 76 ? 0.995 75.381 79.178 1.00 78.30 76 ASP B C 1
ATOM 4083 O O . ASP B 1 76 ? 0.604 74.203 79.106 1.00 64.69 76 ASP B O 1
ATOM 4088 N N . ILE B 1 77 ? 2.151 75.723 79.772 1.00 67.92 77 ILE B N 1
ATOM 4089 C CA . ILE B 1 77 ? 3.021 74.732 80.410 1.00 58.30 77 ILE B CA 1
ATOM 4090 C C . ILE B 1 77 ? 2.230 73.890 81.404 1.00 68.51 77 ILE B C 1
ATOM 4091 O O . ILE B 1 77 ? 2.285 72.652 81.388 1.00 66.80 77 ILE B O 1
ATOM 4096 N N . ALA B 1 78 ? 1.511 74.549 82.313 1.00 68.39 78 ALA B N 1
ATOM 4097 C CA . ALA B 1 78 ? 0.727 73.804 83.286 1.00 62.03 78 ALA B CA 1
ATOM 4098 C C . ALA B 1 78 ? -0.302 72.907 82.612 1.00 58.61 78 ALA B C 1
ATOM 4099 O O . ALA B 1 78 ? -0.588 71.805 83.104 1.00 63.96 78 ALA B O 1
ATOM 4101 N N . ALA B 1 79 ? -0.858 73.352 81.485 1.00 68.04 79 ALA B N 1
ATOM 4102 C CA . ALA B 1 79 ? -1.899 72.587 80.793 1.00 77.15 79 ALA B CA 1
ATOM 4103 C C . ALA B 1 79 ? -1.349 71.323 80.114 1.00 70.32 79 ALA B C 1
ATOM 4104 O O . ALA B 1 79 ? -1.980 70.256 80.174 1.00 64.11 79 ALA B O 1
ATOM 4106 N N . VAL B 1 80 ? -0.220 71.432 79.391 1.00 66.87 80 VAL B N 1
ATOM 4107 C CA . VAL B 1 80 ? 0.310 70.252 78.701 1.00 67.58 80 VAL B CA 1
ATOM 4108 C C . VAL B 1 80 ? 0.859 69.257 79.700 1.00 65.33 80 VAL B C 1
ATOM 4109 O O . VAL B 1 80 ? 0.679 68.042 79.538 1.00 59.84 80 VAL B O 1
ATOM 4113 N N . SER B 1 81 ? 1.517 69.750 80.760 1.00 60.07 81 SER B N 1
ATOM 4114 C CA . SER B 1 81 ? 1.967 68.851 81.818 1.00 57.05 81 SER B CA 1
ATOM 4115 C C . SER B 1 81 ? 0.791 68.057 82.373 1.00 67.56 81 SER B C 1
ATOM 4116 O O . SER B 1 81 ? 0.893 66.845 82.615 1.00 69.34 81 SER B O 1
ATOM 4119 N N . ALA B 1 82 ? -0.342 68.725 82.570 1.00 63.68 82 ALA B N 1
ATOM 4120 C CA . ALA B 1 82 ? -1.510 68.040 83.100 1.00 63.66 82 ALA B CA 1
ATOM 4121 C C . ALA B 1 82 ? -2.032 66.997 82.126 1.00 62.68 82 ALA B C 1
ATOM 4122 O O . ALA B 1 82 ? -2.469 65.915 82.536 1.00 64.96 82 ALA B O 1
ATOM 4124 N N . TYR B 1 83 ? -2.006 67.303 80.830 1.00 75.16 83 TYR B N 1
ATOM 4125 C CA . TYR B 1 83 ? -2.512 66.348 79.848 1.00 74.45 83 TYR B CA 1
ATOM 4126 C C . TYR B 1 83 ? -1.633 65.103 79.812 1.00 71.67 83 TYR B C 1
ATOM 4127 O O . TYR B 1 83 ? -2.143 63.975 79.806 1.00 70.69 83 TYR B O 1
ATOM 4136 N N . TYR B 1 84 ? -0.302 65.286 79.777 1.00 66.93 84 TYR B N 1
ATOM 4137 C CA . TYR B 1 84 ? 0.574 64.128 79.634 1.00 71.20 84 TYR B CA 1
ATOM 4138 C C . TYR B 1 84 ? 0.646 63.304 80.912 1.00 65.61 84 TYR B C 1
ATOM 4139 O O . TYR B 1 84 ? 0.796 62.083 80.834 1.00 70.02 84 TYR B O 1
ATOM 4148 N N . GLY B 1 85 ? 0.485 63.931 82.081 1.00 64.18 85 GLY B N 1
ATOM 4149 C CA . GLY B 1 85 ? 0.450 63.177 83.328 1.00 68.29 85 GLY B CA 1
ATOM 4150 C C . GLY B 1 85 ? -0.826 62.367 83.528 1.00 67.51 85 GLY B C 1
ATOM 4151 O O . GLY B 1 85 ? -0.813 61.343 84.221 1.00 67.40 85 GLY B O 1
ATOM 4152 N N . ALA B 1 86 ? -1.932 62.791 82.911 1.00 63.61 86 ALA B N 1
ATOM 4153 C CA . ALA B 1 86 ? -3.200 62.074 82.988 1.00 63.09 86 ALA B CA 1
ATOM 4154 C C . ALA B 1 86 ? -3.297 60.920 82.003 1.00 63.99 86 ALA B C 1
ATOM 4155 O O . ALA B 1 86 ? -4.195 60.086 82.141 1.00 63.19 86 ALA B O 1
ATOM 4157 N N . LEU B 1 87 ? -2.414 60.867 81.009 1.00 71.64 87 LEU B N 1
ATOM 4158 C CA . LEU B 1 87 ? -2.415 59.780 80.044 1.00 63.30 87 LEU B CA 1
ATOM 4159 C C . LEU B 1 87 ? -1.972 58.481 80.691 1.00 64.88 87 LEU B C 1
ATOM 4160 O O . LEU B 1 87 ? -1.139 58.458 81.604 1.00 72.02 87 LEU B O 1
ATOM 4165 N N . ALA B 1 88 ? -2.483 57.383 80.166 1.00 60.65 88 ALA B N 1
ATOM 4166 C CA . ALA B 1 88 ? -1.953 56.095 80.577 1.00 57.91 88 ALA B CA 1
ATOM 4167 C C . ALA B 1 88 ? -0.497 55.977 80.135 1.00 62.13 88 ALA B C 1
ATOM 4168 O O . ALA B 1 88 ? -0.132 56.434 79.045 1.00 62.44 88 ALA B O 1
ATOM 4170 N N . PRO B 1 89 ? 0.360 55.386 80.954 1.00 71.60 89 PRO B N 1
ATOM 4171 C CA . PRO B 1 89 ? 1.732 55.143 80.507 1.00 66.18 89 PRO B CA 1
ATOM 4172 C C . PRO B 1 89 ? 1.730 54.423 79.166 1.00 60.11 89 PRO B C 1
ATOM 4173 O O . PRO B 1 89 ? 0.831 53.635 78.854 1.00 58.41 89 PRO B O 1
ATOM 4177 N N . ALA B 1 90 ? 2.731 54.744 78.358 1.00 64.27 90 ALA B N 1
ATOM 4178 C CA . ALA B 1 90 ? 2.924 54.122 77.060 1.00 60.14 90 ALA B CA 1
ATOM 4179 C C . ALA B 1 90 ? 4.372 54.347 76.668 1.00 59.35 90 ALA B C 1
ATOM 4180 O O . ALA B 1 90 ? 5.029 55.276 77.156 1.00 55.53 90 ALA B O 1
ATOM 4182 N N . SER B 1 91 ? 4.864 53.485 75.783 1.00 63.31 91 SER B N 1
ATOM 4183 C CA . SER B 1 91 ? 6.242 53.593 75.339 1.00 63.35 91 SER B CA 1
ATOM 4184 C C . SER B 1 91 ? 6.382 53.037 73.933 1.00 67.43 91 SER B C 1
ATOM 4185 O O . SER B 1 91 ? 5.873 51.950 73.628 1.00 64.04 91 SER B O 1
ATOM 4188 N N . ASN B 1 92 ? 7.125 53.775 73.101 1.00 60.61 92 ASN B N 1
ATOM 4189 C CA . ASN B 1 92 ? 7.467 53.360 71.750 1.00 55.59 92 ASN B CA 1
ATOM 4190 C C . ASN B 1 92 ? 8.957 53.080 71.654 1.00 54.36 92 ASN B C 1
ATOM 4191 O O . ASN B 1 92 ? 9.591 53.301 70.622 1.00 60.81 92 ASN B O 1
ATOM 4196 N N . ALA B 1 93 ? 9.514 52.578 72.746 1.00 67.40 93 ALA B N 1
ATOM 4197 C CA . ALA B 1 93 ? 10.927 52.269 72.823 1.00 67.37 93 ALA B CA 1
ATOM 4198 C C . ALA B 1 93 ? 11.224 50.987 72.063 1.00 71.98 93 ALA B C 1
ATOM 4199 O O . ALA B 1 93 ? 10.427 50.042 72.047 1.00 67.40 93 ALA B O 1
ATOM 4201 N N . ARG B 1 94 ? 12.413 50.945 71.478 1.00 74.01 94 ARG B N 1
ATOM 4202 C CA . ARG B 1 94 ? 12.912 49.741 70.825 1.00 65.99 94 ARG B CA 1
ATOM 4203 C C . ARG B 1 94 ? 14.430 49.834 70.889 1.00 65.29 94 ARG B C 1
ATOM 4204 O O . ARG B 1 94 ? 15.039 50.726 70.285 1.00 66.88 94 ARG B O 1
ATOM 4212 N N . ALA B 1 95 ? 15.034 48.965 71.680 1.00 67.37 95 ALA B N 1
ATOM 4213 C CA . ALA B 1 95 ? 16.466 49.056 71.903 1.00 73.83 95 ALA B CA 1
ATOM 4214 C C . ALA B 1 95 ? 17.245 48.371 70.778 1.00 72.53 95 ALA B C 1
ATOM 4215 O O . ALA B 1 95 ? 16.728 47.473 70.114 1.00 72.79 95 ALA B O 1
ATOM 4217 N N . PRO B 1 96 ? 18.508 48.745 70.574 1.00 68.44 96 PRO B N 1
ATOM 4218 C CA . PRO B 1 96 ? 19.307 48.081 69.541 1.00 79.36 96 PRO B CA 1
ATOM 4219 C C . PRO B 1 96 ? 19.409 46.583 69.786 1.00 86.31 96 PRO B C 1
ATOM 4220 O O . PRO B 1 96 ? 19.441 46.117 70.932 1.00 85.79 96 PRO B O 1
ATOM 4224 N N . SER B 1 97 ? 19.471 45.826 68.677 1.00 93.10 97 SER B N 1
ATOM 4225 C CA . SER B 1 97 ? 19.719 44.384 68.746 1.00 91.78 97 SER B CA 1
ATOM 4226 C C . SER B 1 97 ? 21.167 44.061 69.097 1.00 79.59 97 SER B C 1
ATOM 4227 O O . SER B 1 97 ? 21.429 42.975 69.625 1.00 77.41 97 SER B O 1
ATOM 4230 N N . ASP B 1 98 ? 22.099 44.990 68.842 1.00 81.07 98 ASP B N 1
ATOM 4231 C CA . ASP B 1 98 ? 23.528 44.805 69.093 1.00 80.24 98 ASP B CA 1
ATOM 4232 C C . ASP B 1 98 ? 23.971 45.251 70.499 1.00 81.64 98 ASP B C 1
ATOM 4233 O O . ASP B 1 98 ? 25.164 45.538 70.692 1.00 77.02 98 ASP B O 1
ATOM 4238 N N . VAL B 1 99 ? 23.047 45.354 71.465 1.00 85.89 99 VAL B N 1
ATOM 4239 C CA . VAL B 1 99 ? 23.372 45.802 72.823 1.00 79.09 99 VAL B CA 1
ATOM 4240 C C . VAL B 1 99 ? 22.677 44.878 73.817 1.00 78.88 99 VAL B C 1
ATOM 4241 O O . VAL B 1 99 ? 21.457 44.672 73.745 1.00 75.03 99 VAL B O 1
ATOM 4245 N N . ASP B 1 100 ? 23.462 44.356 74.762 1.00 74.26 100 ASP B N 1
ATOM 4246 C CA . ASP B 1 100 ? 23.065 43.275 75.675 1.00 79.26 100 ASP B CA 1
ATOM 4247 C C . ASP B 1 100 ? 22.395 43.881 76.901 1.00 74.85 100 ASP B C 1
ATOM 4248 O O . ASP B 1 100 ? 23.072 44.273 77.857 1.00 79.56 100 ASP B O 1
ATOM 4253 N N . ALA B 1 101 ? 21.060 43.917 76.909 1.00 69.46 101 ALA B N 1
ATOM 4254 C CA . ALA B 1 101 ? 20.372 44.599 78.007 1.00 66.89 101 ALA B CA 1
ATOM 4255 C C . ALA B 1 101 ? 20.718 44.001 79.373 1.00 72.03 101 ALA B C 1
ATOM 4256 O O . ALA B 1 101 ? 20.732 44.725 80.377 1.00 68.99 101 ALA B O 1
ATOM 4258 N N . ALA B 1 102 ? 21.033 42.706 79.440 1.00 70.79 102 ALA B N 1
ATOM 4259 C CA . ALA B 1 102 ? 21.360 42.109 80.732 1.00 67.42 102 ALA B CA 1
ATOM 4260 C C . ALA B 1 102 ? 22.627 42.689 81.368 1.00 69.93 102 ALA B C 1
ATOM 4261 O O . ALA B 1 102 ? 22.802 42.542 82.588 1.00 63.45 102 ALA B O 1
ATOM 4263 N N . ALA B 1 103 ? 23.539 43.297 80.582 1.00 62.49 103 ALA B N 1
ATOM 4264 C CA . ALA B 1 103 ? 24.740 43.919 81.160 1.00 64.84 103 ALA B CA 1
ATOM 4265 C C . ALA B 1 103 ? 24.410 45.143 82.005 1.00 68.33 103 ALA B C 1
ATOM 4266 O O . ALA B 1 103 ? 25.251 45.604 82.796 1.00 59.55 103 ALA B O 1
ATOM 4268 N N . GLY B 1 104 ? 23.209 45.682 81.847 1.00 67.31 104 GLY B N 1
ATOM 4269 C CA . GLY B 1 104 ? 22.786 46.786 82.669 1.00 70.33 104 GLY B CA 1
ATOM 4270 C C . GLY B 1 104 ? 22.091 46.353 83.942 1.00 64.64 104 GLY B C 1
ATOM 4271 O O . GLY B 1 104 ? 22.086 47.112 84.916 1.00 68.10 104 GLY B O 1
ATOM 4272 N N . ARG B 1 105 ? 21.536 45.135 83.969 1.00 60.70 105 ARG B N 1
ATOM 4273 C CA . ARG B 1 105 ? 20.798 44.688 85.148 1.00 59.40 105 ARG B CA 1
ATOM 4274 C C . ARG B 1 105 ? 21.605 44.932 86.428 1.00 51.75 105 ARG B C 1
ATOM 4275 O O . ARG B 1 105 ? 21.058 45.381 87.442 1.00 52.58 105 ARG B O 1
ATOM 4283 N N . ALA B 1 106 ? 22.912 44.675 86.395 1.00 54.88 106 ALA B N 1
ATOM 4284 C CA . ALA B 1 106 ? 23.710 44.786 87.611 1.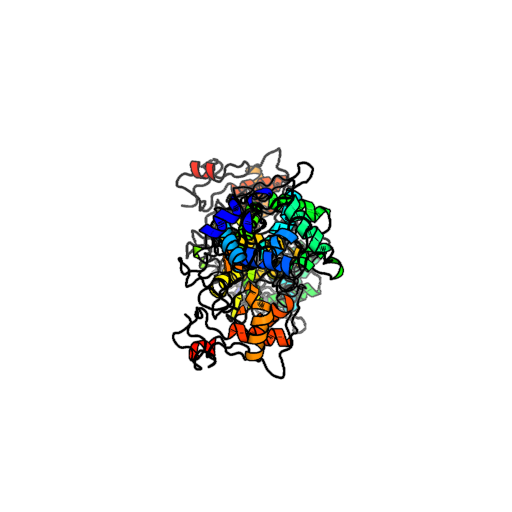00 53.00 106 ALA B CA 1
ATOM 4285 C C . ALA B 1 106 ? 23.659 46.198 88.163 1.00 57.94 106 ALA B C 1
ATOM 4286 O O . ALA B 1 106 ? 23.274 46.412 89.318 1.00 59.28 106 ALA B O 1
ATOM 4288 N N . LEU B 1 107 ? 24.056 47.180 87.348 1.00 57.25 107 LEU B N 1
ATOM 4289 C CA . LEU B 1 107 ? 24.029 48.564 87.806 1.00 51.62 107 LEU B CA 1
ATOM 4290 C C . LEU B 1 107 ? 22.601 49.031 88.062 1.00 51.89 107 LEU B C 1
ATOM 4291 O O . LEU B 1 107 ? 22.333 49.747 89.035 1.00 52.85 107 LEU B O 1
ATOM 4296 N N . ALA B 1 108 ? 21.670 48.616 87.216 1.00 51.12 108 ALA B N 1
ATOM 4297 C CA . ALA B 1 108 ? 20.302 49.093 87.343 1.00 58.20 108 ALA B CA 1
ATOM 4298 C C . ALA B 1 108 ? 19.716 48.737 88.699 1.00 54.74 108 ALA B C 1
ATOM 4299 O O . ALA B 1 108 ? 19.091 49.583 89.352 1.00 58.51 108 ALA B O 1
ATOM 4301 N N . GLU B 1 109 ? 19.959 47.506 89.161 1.00 55.75 109 GLU B N 1
ATOM 4302 C CA . GLU B 1 109 ? 19.211 46.904 90.263 1.00 55.08 109 GLU B CA 1
ATOM 4303 C C . GLU B 1 109 ? 19.991 46.729 91.567 1.00 53.47 109 GLU B C 1
ATOM 4304 O O . GLU B 1 109 ? 19.364 46.602 92.621 1.00 56.34 109 GLU B O 1
ATOM 4310 N N . THR B 1 110 ? 21.323 46.682 91.526 1.00 53.14 110 THR B N 1
ATOM 4311 C CA . THR B 1 110 ? 22.135 46.520 92.725 1.00 52.12 110 THR B CA 1
ATOM 4312 C C . THR B 1 110 ? 23.308 47.501 92.813 1.00 57.29 110 THR B C 1
ATOM 4313 O O . THR B 1 110 ? 24.005 47.520 93.841 1.00 58.12 110 THR B O 1
ATOM 4317 N N . GLY B 1 111 ? 23.544 48.314 91.784 1.00 49.98 111 GLY B N 1
ATOM 4318 C CA . GLY B 1 111 ? 24.598 49.311 91.784 1.00 53.98 111 GLY B CA 1
ATOM 4319 C C . GLY B 1 111 ? 25.995 48.692 91.734 1.00 54.78 111 GLY B C 1
ATOM 4320 O O . GLY B 1 111 ? 26.209 47.566 91.283 1.00 61.55 111 GLY B O 1
ATOM 4321 N N . ASP B 1 112 ? 26.957 49.492 92.179 1.00 45.54 112 ASP B N 1
ATOM 4322 C CA . ASP B 1 112 ? 28.360 49.175 92.373 1.00 53.14 112 ASP B CA 1
ATOM 4323 C C . ASP B 1 112 ? 28.820 50.027 93.563 1.00 58.89 112 ASP B C 1
ATOM 4324 O O . ASP B 1 112 ? 29.522 51.036 93.430 1.00 60.75 112 ASP B O 1
ATOM 4329 N N . TRP B 1 113 ? 28.405 49.624 94.770 1.00 62.93 113 TRP B N 1
ATOM 4330 C CA . TRP B 1 113 ? 28.841 50.296 95.995 1.00 60.19 113 TRP B CA 1
ATOM 4331 C C . TRP B 1 113 ? 30.318 50.042 96.264 1.00 53.46 113 TRP B C 1
ATOM 4332 O O . TRP B 1 113 ? 31.035 50.966 96.657 1.00 60.13 113 TRP B O 1
ATOM 4343 N N . PRO B 1 114 ? 30.808 48.806 96.107 1.00 56.81 114 PRO B N 1
ATOM 4344 C CA . PRO B 1 114 ? 32.166 48.529 96.585 1.00 64.27 114 PRO B CA 1
ATOM 4345 C C . PRO B 1 114 ? 33.240 49.312 95.851 1.00 60.10 114 PRO B C 1
ATOM 4346 O O . PRO B 1 114 ? 34.168 49.814 96.498 1.00 59.31 114 PRO B O 1
ATOM 4350 N N . GLU B 1 115 ? 33.144 49.452 94.526 1.00 65.40 115 GLU B N 1
ATOM 4351 C CA . GLU B 1 115 ? 34.188 50.150 93.780 1.00 72.83 115 GLU B CA 1
ATOM 4352 C C . GLU B 1 115 ? 33.856 51.610 93.452 1.00 69.12 115 GLU B C 1
ATOM 4353 O O . GLU B 1 115 ? 34.789 52.418 93.340 1.00 62.31 115 GLU B O 1
ATOM 4359 N N . ARG B 1 116 ? 32.569 52.000 93.386 1.00 62.19 116 ARG B N 1
ATOM 4360 C CA . ARG B 1 116 ? 32.211 53.359 92.967 1.00 64.37 116 ARG B CA 1
ATOM 4361 C C . ARG B 1 116 ? 31.248 54.096 93.902 1.00 64.25 116 ARG B C 1
ATOM 4362 O O . ARG B 1 116 ? 30.799 55.195 93.543 1.00 63.40 116 ARG B O 1
ATOM 4370 N N . ASP B 1 117 ? 30.917 53.536 95.078 1.00 64.62 117 ASP B N 1
ATOM 4371 C CA . ASP B 1 117 ? 29.997 54.165 96.051 1.00 61.48 117 ASP B CA 1
ATOM 4372 C C . ASP B 1 117 ? 28.697 54.621 95.369 1.00 58.00 117 ASP B C 1
ATOM 4373 O O . ASP B 1 117 ? 28.078 55.634 95.736 1.00 59.85 117 ASP B O 1
ATOM 4378 N N . LEU B 1 118 ? 28.274 53.827 94.387 1.00 55.12 118 LEU B N 1
ATOM 4379 C CA . LEU B 1 118 ? 27.241 54.166 93.421 1.00 50.28 118 LEU B CA 1
ATOM 4380 C C . LEU B 1 118 ? 25.967 53.362 93.664 1.00 55.60 118 LEU B C 1
ATOM 4381 O O . LEU B 1 118 ? 25.960 52.145 93.437 1.00 51.77 118 LEU B O 1
ATOM 4386 N N . PRO B 1 119 ? 24.857 53.960 94.078 1.00 57.50 119 PRO B N 1
ATOM 4387 C CA . PRO B 1 119 ? 23.652 53.158 94.307 1.00 56.42 119 PRO B CA 1
ATOM 4388 C C . PRO B 1 119 ? 23.084 52.619 93.008 1.00 53.39 119 PRO B C 1
ATOM 4389 O O . PRO B 1 119 ? 23.397 53.073 91.905 1.00 56.90 119 PRO B O 1
ATOM 4393 N N . ALA B 1 120 ? 22.249 51.606 93.163 1.00 44.70 120 ALA B N 1
ATOM 4394 C CA . ALA B 1 120 ? 21.477 51.115 92.037 1.00 55.90 120 ALA B CA 1
ATOM 4395 C C . ALA B 1 120 ? 20.613 52.246 91.486 1.00 53.32 120 ALA B C 1
ATOM 4396 O O . ALA B 1 120 ? 20.215 53.161 92.206 1.00 46.43 120 ALA B O 1
ATOM 4398 N N . CYS B 1 121 ? 20.363 52.207 90.179 1.00 55.85 121 CYS B N 1
ATOM 4399 C CA . CYS B 1 121 ? 19.511 53.219 89.569 1.00 52.41 121 CYS B CA 1
ATOM 4400 C C . CYS B 1 121 ? 18.131 53.227 90.211 1.00 50.64 121 CYS B C 1
ATOM 4401 O O . CYS B 1 121 ? 17.557 54.297 90.448 1.00 45.07 121 CYS B O 1
ATOM 4404 N N . VAL B 1 122 ? 17.585 52.043 90.515 1.00 43.37 122 VAL B N 1
ATOM 4405 C CA . VAL B 1 122 ? 16.238 51.973 91.069 1.00 49.26 122 VAL B CA 1
ATOM 4406 C C . VAL B 1 122 ? 16.186 52.471 92.500 1.00 52.18 122 VAL B C 1
ATOM 4407 O O . VAL B 1 122 ? 15.093 52.605 93.068 1.00 49.26 122 VAL B O 1
ATOM 4411 N N . ARG B 1 123 ? 17.346 52.728 93.107 1.00 50.12 123 ARG B N 1
ATOM 4412 C CA . ARG B 1 123 ? 17.336 53.206 94.475 1.00 52.70 123 ARG B CA 1
ATOM 4413 C C . ARG B 1 123 ? 16.695 54.580 94.559 1.00 52.97 123 ARG B C 1
ATOM 4414 O O . ARG B 1 123 ? 16.008 54.869 95.546 1.00 58.94 123 ARG B O 1
ATOM 4422 N N . CYS B 1 124 ? 16.835 55.390 93.502 1.00 57.01 124 CYS B N 1
ATOM 4423 C CA . CYS B 1 124 ? 16.175 56.683 93.357 1.00 51.89 124 CYS B CA 1
ATOM 4424 C C . CYS B 1 124 ? 15.022 56.681 92.369 1.00 53.35 124 CYS B C 1
ATOM 4425 O O . CYS B 1 124 ? 14.095 57.481 92.527 1.00 56.10 124 CYS B O 1
ATOM 4428 N N . HIS B 1 125 ? 15.080 55.865 91.316 1.00 46.05 125 HIS B N 1
ATOM 4429 C CA . HIS B 1 125 ? 14.070 55.927 90.266 1.00 48.81 125 HIS B CA 1
ATOM 4430 C C . HIS B 1 125 ? 12.956 54.923 90.468 1.00 47.29 125 HIS B C 1
ATOM 4431 O O . HIS B 1 125 ? 12.111 54.769 89.586 1.00 48.72 125 HIS B O 1
ATOM 4438 N N . GLY B 1 126 ? 12.918 54.255 91.610 1.00 53.64 126 GLY B N 1
ATOM 4439 C CA . GLY B 1 126 ? 11.813 53.379 91.932 1.00 57.79 126 GLY B CA 1
ATOM 4440 C C . GLY B 1 126 ? 11.933 51.968 91.383 1.00 50.99 126 GLY B C 1
ATOM 4441 O O . GLY B 1 126 ? 12.821 51.650 90.586 1.00 50.63 126 GLY B O 1
ATOM 4442 N N . PRO B 1 127 ? 11.015 51.099 91.803 1.00 48.07 127 PRO B N 1
ATOM 4443 C CA . PRO B 1 127 ? 11.078 49.690 91.400 1.00 46.71 127 PRO B CA 1
ATOM 4444 C C . PRO B 1 127 ? 11.032 49.563 89.888 1.00 46.46 127 PRO B C 1
ATOM 4445 O O . PRO B 1 127 ? 10.147 50.122 89.236 1.00 41.57 127 PRO B O 1
ATOM 4449 N N . GLY B 1 128 ? 11.981 48.807 89.332 1.00 53.12 128 GLY B N 1
ATOM 4450 C CA . GLY B 1 128 ? 12.030 48.644 87.887 1.00 53.67 128 GLY B CA 1
ATOM 4451 C C . GLY B 1 128 ? 12.109 49.943 87.118 1.00 57.53 128 GLY B C 1
ATOM 4452 O O . GLY B 1 128 ? 11.712 49.978 85.953 1.00 57.00 128 GLY B O 1
ATOM 4453 N N . GLY B 1 129 ? 12.540 51.030 87.767 1.00 57.22 129 GLY B N 1
ATOM 4454 C CA . GLY B 1 129 ? 12.641 52.345 87.147 1.00 47.84 129 GLY B CA 1
ATOM 4455 C C . GLY B 1 129 ? 11.330 52.960 86.688 1.00 48.34 129 GLY B C 1
ATOM 4456 O O . GLY B 1 129 ? 11.326 53.709 85.711 1.00 51.94 129 GLY B O 1
ATOM 4457 N N . VAL B 1 130 ? 10.209 52.673 87.359 1.00 40.83 130 VAL B N 1
ATOM 4458 C CA . VAL B 1 130 ? 8.929 53.261 86.961 1.00 43.11 130 VAL B CA 1
ATOM 4459 C C . VAL B 1 130 ? 8.733 54.672 87.499 1.00 49.48 130 VAL B C 1
ATOM 4460 O O . VAL B 1 130 ? 7.673 55.276 87.277 1.00 44.19 130 VAL B O 1
ATOM 4464 N N . GLY B 1 131 ? 9.716 55.208 88.215 1.00 52.42 131 GLY B N 1
ATOM 4465 C CA . GLY B 1 131 ? 9.650 56.535 88.782 1.00 52.47 131 GLY B CA 1
ATOM 4466 C C . GLY B 1 131 ? 9.337 56.537 90.273 1.00 47.21 131 GLY B C 1
ATOM 4467 O O . GLY B 1 131 ? 8.739 55.619 90.820 1.00 54.98 131 GLY B O 1
ATOM 4468 N N . ALA B 1 132 ? 9.718 57.624 90.925 1.00 54.17 132 ALA B N 1
ATOM 4469 C CA . ALA B 1 132 ? 9.525 57.813 92.344 1.00 51.91 132 ALA B CA 1
ATOM 4470 C C . ALA B 1 132 ? 9.086 59.265 92.611 1.00 52.52 132 ALA B C 1
ATOM 4471 O O . ALA B 1 132 ? 9.847 60.113 93.101 1.00 52.17 132 ALA B O 1
ATOM 4473 N N . GLY B 1 133 ? 7.836 59.579 92.255 1.00 56.16 133 GLY B N 1
ATOM 4474 C CA . GLY B 1 133 ? 7.315 60.916 92.470 1.00 47.28 133 GLY B CA 1
ATOM 4475 C C . GLY B 1 133 ? 7.878 61.958 91.513 1.00 51.56 133 GLY B C 1
ATOM 4476 O O . GLY B 1 133 ? 8.527 61.656 90.507 1.00 58.85 133 GLY B O 1
ATOM 4477 N N . ALA B 1 134 ? 7.630 63.225 91.862 1.00 55.63 134 ALA B N 1
ATOM 4478 C CA . ALA B 1 134 ? 7.931 64.313 90.930 1.00 48.25 134 ALA B CA 1
ATOM 4479 C C . ALA B 1 134 ? 9.428 64.548 90.772 1.00 46.64 134 ALA B C 1
ATOM 4480 O O . ALA B 1 134 ? 9.893 64.824 89.662 1.00 52.10 134 ALA B O 1
ATOM 4482 N N . VAL B 1 135 ? 10.201 64.433 91.854 1.00 39.69 135 VAL B N 1
ATOM 4483 C CA . VAL B 1 135 ? 11.644 64.657 91.759 1.00 43.64 135 VAL B CA 1
ATOM 4484 C C . VAL B 1 135 ? 12.324 63.635 90.842 1.00 46.85 135 VAL B C 1
ATOM 4485 O O . VAL B 1 135 ? 13.328 63.957 90.189 1.00 48.25 135 VAL B O 1
ATOM 4489 N N . PHE B 1 136 ? 11.860 62.379 90.845 1.00 47.66 136 PHE B N 1
ATOM 4490 C CA . PHE B 1 136 ? 12.624 61.261 90.262 1.00 53.81 136 PHE B CA 1
ATOM 4491 C C . PHE B 1 136 ? 11.867 60.598 89.122 1.00 57.79 136 PHE B C 1
ATOM 4492 O O . PHE B 1 136 ? 10.993 59.745 89.363 1.00 53.03 136 PHE B O 1
ATOM 4500 N N . PRO B 1 137 ? 12.198 60.902 87.871 1.00 57.59 137 PRO B N 1
ATOM 4501 C CA . PRO B 1 137 ? 11.336 60.490 86.766 1.00 43.62 137 PRO B CA 1
ATOM 4502 C C . PRO B 1 137 ? 11.531 59.025 86.428 1.00 44.78 137 PRO B C 1
ATOM 4503 O O . PRO B 1 137 ? 12.570 58.419 86.745 1.00 45.99 137 PRO B O 1
ATOM 4507 N N . PRO B 1 138 ? 10.577 58.433 85.733 1.00 45.92 138 PRO B N 1
ATOM 4508 C CA . PRO B 1 138 ? 10.756 57.049 85.284 1.00 46.69 138 PRO B CA 1
ATOM 4509 C C . PRO B 1 138 ? 11.807 56.938 84.184 1.00 46.02 138 PRO B C 1
ATOM 4510 O O . PRO B 1 138 ? 11.975 57.847 83.364 1.00 58.35 138 PRO B O 1
ATOM 4514 N N . LEU B 1 139 ? 12.552 55.828 84.223 1.00 55.72 139 LEU B N 1
ATOM 4515 C CA . LEU B 1 139 ? 13.407 55.364 83.136 1.00 56.52 139 LEU B CA 1
ATOM 4516 C C . LEU B 1 139 ? 12.768 54.253 82.305 1.00 57.80 139 LEU B C 1
ATOM 4517 O O . LEU B 1 139 ? 13.096 54.113 81.125 1.00 56.20 139 LEU B O 1
ATOM 4522 N N . ALA B 1 140 ? 11.826 53.508 82.866 1.00 52.45 140 ALA B N 1
ATOM 4523 C CA . ALA B 1 140 ? 11.214 52.398 82.156 1.00 54.36 140 ALA B CA 1
ATOM 4524 C C . ALA B 1 140 ? 10.418 52.857 80.936 1.00 56.32 140 ALA B C 1
ATOM 4525 O O . ALA B 1 140 ? 9.461 53.625 81.057 1.00 55.38 140 ALA B O 1
ATOM 4527 N N . GLY B 1 141 ? 10.730 52.303 79.770 1.00 60.02 141 GLY B N 1
ATOM 4528 C CA . GLY B 1 141 ? 9.957 52.655 78.594 1.00 60.62 141 GLY B CA 1
ATOM 4529 C C . GLY B 1 141 ? 10.371 53.944 77.927 1.00 60.44 141 GLY B C 1
ATOM 4530 O O . GLY B 1 141 ? 9.743 54.341 76.942 1.00 60.51 141 GLY B O 1
ATOM 4531 N N . GLN B 1 142 ? 11.326 54.663 78.487 1.00 56.20 142 GLN B N 1
ATOM 4532 C CA . GLN B 1 142 ? 11.909 55.774 77.767 1.00 60.28 142 GLN B CA 1
ATOM 4533 C C . GLN B 1 142 ? 12.701 55.226 76.583 1.00 63.58 142 GLN B C 1
ATOM 4534 O O . GLN B 1 142 ? 13.365 54.195 76.707 1.00 59.13 142 GLN B O 1
ATOM 4540 N N . PRO B 1 143 ? 12.641 55.875 75.425 1.00 64.67 143 PRO B N 1
ATOM 4541 C CA . PRO B 1 143 ? 13.416 55.399 74.278 1.00 53.37 143 PRO B CA 1
ATOM 4542 C C . PRO B 1 143 ? 14.906 55.295 74.572 1.00 55.95 143 PRO B C 1
ATOM 4543 O O . PRO B 1 143 ? 15.484 56.136 75.264 1.00 54.08 143 PRO B O 1
ATOM 4547 N N . TYR B 1 144 ? 15.533 54.263 73.993 1.00 55.72 144 TYR B N 1
ATOM 4548 C CA . TYR B 1 144 ? 16.972 54.060 74.147 1.00 54.73 144 TYR B CA 1
ATOM 4549 C C . TYR B 1 144 ? 17.736 55.310 73.749 1.00 49.89 144 TYR B C 1
ATOM 4550 O O . TYR B 1 144 ? 18.673 55.730 74.440 1.00 52.70 144 TYR B O 1
ATOM 4559 N N . SER B 1 145 ? 17.375 55.894 72.604 1.00 52.17 145 SER B N 1
ATOM 4560 C CA . SER B 1 145 ? 18.082 57.082 72.125 1.00 54.32 145 SER B CA 1
ATOM 4561 C C . SER B 1 145 ? 17.992 58.208 73.131 1.00 53.83 145 SER B C 1
ATOM 4562 O O . SER B 1 145 ? 19.000 58.877 73.410 1.00 49.07 145 SER B O 1
ATOM 4565 N N . TYR B 1 146 ? 16.809 58.367 73.751 1.00 53.74 146 TYR B N 1
ATOM 4566 C CA . TYR B 1 146 ? 16.587 59.456 74.691 1.00 50.86 146 TYR B CA 1
ATOM 4567 C C . TYR B 1 146 ? 17.376 59.235 75.976 1.00 53.19 146 TYR B C 1
ATOM 4568 O O . TYR B 1 146 ? 18.118 60.123 76.415 1.00 56.56 146 TYR B O 1
ATOM 4577 N N . LEU B 1 147 ? 17.272 58.041 76.571 1.00 55.67 147 LEU B N 1
ATOM 4578 C CA . LEU B 1 147 ? 18.020 57.767 77.799 1.00 53.97 147 LEU B CA 1
ATOM 4579 C C . LEU B 1 147 ? 19.511 57.962 77.583 1.00 55.67 147 LEU B C 1
ATOM 4580 O O . LEU B 1 147 ? 20.184 58.609 78.396 1.00 53.25 147 LEU B O 1
ATOM 4585 N N . LEU B 1 148 ? 20.048 57.420 76.482 1.00 55.92 148 LEU B N 1
ATOM 4586 C CA . LEU B 1 148 ? 21.492 57.482 76.280 1.00 48.13 148 LEU B CA 1
ATOM 4587 C C . LEU B 1 148 ? 21.954 58.913 76.022 1.00 51.43 148 LEU B C 1
ATOM 4588 O O . LEU B 1 148 ? 23.007 59.329 76.521 1.00 49.39 148 LEU B O 1
ATOM 4593 N N . ALA B 1 149 ? 21.158 59.702 75.298 1.00 50.68 149 ALA B N 1
ATOM 4594 C CA . ALA B 1 149 ? 21.521 61.103 75.102 1.00 52.82 149 ALA B CA 1
ATOM 4595 C C . ALA B 1 149 ? 21.632 61.851 76.429 1.00 57.53 149 ALA B C 1
ATOM 4596 O O . ALA B 1 149 ? 22.573 62.638 76.618 1.00 51.88 149 ALA B O 1
ATOM 4598 N N . GLN B 1 150 ? 20.659 61.651 77.342 1.00 53.82 150 GLN B N 1
ATOM 4599 C CA . GLN B 1 150 ? 20.707 62.316 78.645 1.00 54.17 150 GLN B CA 1
ATOM 4600 C C . GLN B 1 150 ? 21.928 61.871 79.437 1.00 53.21 150 GLN B C 1
ATOM 4601 O O . GLN B 1 150 ? 22.599 62.700 80.061 1.00 53.41 150 GLN B O 1
ATOM 4607 N N . LEU B 1 151 ? 22.231 60.566 79.436 1.00 52.36 151 LEU B N 1
ATOM 4608 C CA . LEU B 1 151 ? 23.400 60.101 80.185 1.00 60.38 151 LEU B CA 1
ATOM 4609 C C . LEU B 1 151 ? 24.681 60.662 79.578 1.00 61.02 151 LEU B C 1
ATOM 4610 O O . LEU B 1 151 ? 25.623 61.010 80.306 1.00 63.42 151 LEU B O 1
ATOM 4615 N N . GLN B 1 152 ? 24.737 60.748 78.241 1.00 62.56 152 GLN B N 1
ATOM 4616 C CA . GLN B 1 152 ? 25.872 61.394 77.573 1.00 62.59 152 GLN B CA 1
ATOM 4617 C C . GLN B 1 152 ? 25.941 62.895 77.889 1.00 56.54 152 GLN B C 1
ATOM 4618 O O . GLN B 1 152 ? 27.028 63.430 78.146 1.00 50.24 152 GLN B O 1
ATOM 4624 N N . ALA B 1 153 ? 24.791 63.578 77.915 1.00 52.00 153 ALA B N 1
ATOM 4625 C CA . ALA B 1 153 ? 24.769 65.011 78.199 1.00 53.56 153 ALA B CA 1
ATOM 4626 C C . ALA B 1 153 ? 25.308 65.316 79.598 1.00 60.53 153 ALA B C 1
ATOM 4627 O O . ALA B 1 153 ? 26.071 66.270 79.788 1.00 59.07 153 ALA B O 1
ATOM 4629 N N . TRP B 1 154 ? 24.875 64.552 80.607 1.00 66.17 154 TRP B N 1
ATOM 4630 C CA . TRP B 1 154 ? 25.354 64.805 81.963 1.00 61.30 154 TRP B CA 1
ATOM 4631 C C . TRP B 1 154 ? 26.842 64.523 82.056 1.00 61.30 154 TRP B C 1
ATOM 4632 O O . TRP B 1 154 ? 27.560 65.194 82.806 1.00 70.95 154 TRP B O 1
ATOM 4643 N N . GLY B 1 155 ? 27.318 63.521 81.313 1.00 58.89 155 GLY B N 1
ATOM 4644 C CA . GLY B 1 155 ? 28.727 63.167 81.351 1.00 64.75 155 GLY B CA 1
ATOM 4645 C C . GLY B 1 155 ? 29.641 64.201 80.713 1.00 63.65 155 GLY B C 1
ATOM 4646 O O . GLY B 1 155 ? 30.860 64.142 80.905 1.00 68.13 155 GLY B O 1
ATOM 4647 N N . THR B 1 156 ? 29.084 65.128 79.937 1.00 64.20 156 THR B N 1
ATOM 4648 C CA . THR B 1 156 ? 29.864 66.180 79.304 1.00 64.97 156 THR B CA 1
ATOM 4649 C C . THR B 1 156 ? 29.418 67.581 79.683 1.00 60.98 156 THR B C 1
ATOM 4650 O O . THR B 1 156 ? 29.940 68.539 79.123 1.00 72.34 156 THR B O 1
ATOM 4654 N N . GLY B 1 157 ? 28.428 67.742 80.541 1.00 62.99 157 GLY B N 1
ATOM 4655 C CA . GLY B 1 157 ? 28.055 69.070 80.957 1.00 58.88 157 GLY B CA 1
ATOM 4656 C C . GLY B 1 157 ? 27.031 69.764 80.095 1.00 61.09 157 GLY B C 1
ATOM 4657 O O . GLY B 1 157 ? 26.740 70.939 80.342 1.00 68.97 157 GLY B O 1
ATOM 4658 N N . ARG B 1 158 ? 26.463 69.080 79.111 1.00 62.58 158 ARG B N 1
ATOM 4659 C CA . ARG B 1 158 ? 25.346 69.620 78.341 1.00 65.20 158 ARG B CA 1
ATOM 4660 C C . ARG B 1 158 ? 23.986 69.458 79.026 1.00 62.59 158 ARG B C 1
ATOM 4661 O O . ARG B 1 158 ? 22.964 69.750 78.392 1.00 71.45 158 ARG B O 1
ATOM 4669 N N . ARG B 1 159 ? 23.937 68.936 80.261 1.00 67.82 159 ARG B N 1
ATOM 4670 C CA . ARG B 1 159 ? 22.736 68.939 81.099 1.00 56.57 159 ARG B CA 1
ATOM 4671 C C . ARG B 1 159 ? 23.139 69.163 82.555 1.00 55.85 159 ARG B C 1
ATOM 4672 O O . ARG B 1 159 ? 24.121 68.592 83.035 1.00 61.08 159 ARG B O 1
ATOM 4680 N N . HIS B 1 160 ? 22.406 70.030 83.243 1.00 56.47 160 HIS B N 1
ATOM 4681 C CA . HIS B 1 160 ? 22.682 70.320 84.643 1.00 59.44 160 HIS B CA 1
ATOM 4682 C C . HIS B 1 160 ? 21.380 70.805 85.266 1.00 62.31 160 HIS B C 1
ATOM 4683 O O . HIS B 1 160 ? 20.301 70.692 84.665 1.00 58.18 160 HIS B O 1
ATOM 4690 N N . GLY B 1 161 ? 21.472 71.284 86.505 1.00 56.11 161 GLY B N 1
ATOM 4691 C CA . GLY B 1 161 ? 20.350 71.927 87.140 1.00 56.66 161 GLY B CA 1
ATOM 4692 C C . GLY B 1 161 ? 19.499 71.046 88.017 1.00 58.42 161 GLY B C 1
ATOM 4693 O O . GLY B 1 161 ? 18.581 71.568 88.662 1.00 59.25 161 GLY B O 1
ATOM 4694 N N . GLU B 1 162 ? 19.740 69.728 88.030 1.00 57.51 162 GLU B N 1
ATOM 4695 C CA . GLU B 1 162 ? 18.964 68.824 88.860 1.00 57.43 162 GLU B CA 1
ATOM 4696 C C . GLU B 1 162 ? 19.405 68.933 90.325 1.00 56.87 162 GLU B C 1
ATOM 4697 O O . GLU B 1 162 ? 20.549 69.296 90.619 1.00 48.57 162 GLU B O 1
ATOM 4703 N N . PRO B 1 163 ? 18.520 68.591 91.261 1.00 52.40 163 PRO B N 1
ATOM 4704 C CA . PRO B 1 163 ? 18.832 68.773 92.685 1.00 51.79 163 PRO B CA 1
ATOM 4705 C C . PRO B 1 163 ? 20.133 68.098 93.097 1.00 54.57 163 PRO B C 1
ATOM 4706 O O . PRO B 1 163 ? 20.414 66.970 92.708 1.00 58.32 163 PRO B O 1
ATOM 4710 N N . MET B 1 164 ? 20.920 68.798 93.912 1.00 50.37 164 MET B N 1
ATOM 4711 C CA . MET B 1 164 ? 22.170 68.293 94.485 1.00 52.02 164 MET B CA 1
ATOM 4712 C C . MET B 1 164 ? 23.150 67.770 93.436 1.00 53.83 164 MET B C 1
ATOM 4713 O O . MET B 1 164 ? 24.163 67.143 93.790 1.00 59.82 164 MET B O 1
ATOM 4718 N N . ALA B 1 165 ? 22.893 68.092 92.156 1.00 51.89 165 ALA B N 1
ATOM 4719 C CA . ALA B 1 165 ? 23.748 67.685 91.026 1.00 58.91 165 ALA B CA 1
ATOM 4720 C C . ALA B 1 165 ? 23.899 66.156 90.940 1.00 61.34 165 ALA B C 1
ATOM 4721 O O . ALA B 1 165 ? 24.965 65.633 90.607 1.00 59.09 165 ALA B O 1
ATOM 4723 N N . LEU B 1 166 ? 22.822 65.431 91.267 1.00 57.28 166 LEU B N 1
ATOM 4724 C CA . LEU B 1 166 ? 22.924 63.994 91.490 1.00 53.42 166 LEU B CA 1
ATOM 4725 C C . LEU B 1 166 ? 23.314 63.245 90.228 1.00 52.33 166 LEU B C 1
ATOM 4726 O O . LEU B 1 166 ? 24.207 62.384 90.263 1.00 50.46 166 LEU B O 1
ATOM 4731 N N . MET B 1 167 ? 22.671 63.563 89.096 1.00 45.50 167 MET B N 1
ATOM 4732 C CA . MET B 1 167 ? 22.912 62.774 87.891 1.00 50.29 167 MET B CA 1
ATOM 4733 C C . MET B 1 167 ? 24.222 63.152 87.214 1.00 60.39 167 MET B C 1
ATOM 4734 O O . MET B 1 167 ? 24.775 62.348 86.455 1.00 61.94 167 MET B O 1
ATOM 4739 N N . GLY B 1 168 ? 24.763 64.328 87.507 1.00 50.90 168 GLY B N 1
ATOM 4740 C CA . GLY B 1 168 ? 26.116 64.600 87.087 1.00 51.14 168 GLY B CA 1
ATOM 4741 C C . GLY B 1 168 ? 27.122 63.707 87.778 1.00 53.94 168 GLY B C 1
ATOM 4742 O O . GLY B 1 168 ? 28.098 63.267 87.160 1.00 68.02 168 GLY B O 1
ATOM 4743 N N . ALA B 1 169 ? 26.923 63.447 89.072 1.00 58.93 169 ALA B N 1
ATOM 4744 C CA . ALA B 1 169 ? 27.806 62.526 89.782 1.00 57.51 169 ALA B CA 1
ATOM 4745 C C . ALA B 1 169 ? 27.622 61.105 89.278 1.00 58.45 169 ALA B C 1
ATOM 4746 O O . ALA B 1 169 ? 28.603 60.382 89.096 1.00 60.24 169 ALA B O 1
ATOM 4748 N N . VAL B 1 170 ? 26.377 60.700 89.011 1.00 51.81 170 VAL B N 1
ATOM 4749 C CA . VAL B 1 170 ? 26.125 59.339 88.543 1.00 55.50 170 VAL B CA 1
ATOM 4750 C C . VAL B 1 170 ? 26.714 59.128 87.148 1.00 55.74 170 VAL B C 1
ATOM 4751 O O . VAL B 1 170 ? 27.472 58.183 86.922 1.00 61.63 170 VAL B O 1
ATOM 4755 N N . ALA B 1 171 ? 26.393 60.007 86.195 1.00 59.69 171 ALA B N 1
ATOM 4756 C CA . ALA B 1 171 ? 26.862 59.800 84.823 1.00 63.96 171 ALA B CA 1
ATOM 4757 C C . ALA B 1 171 ? 28.380 59.853 84.736 1.00 68.65 171 ALA B C 1
ATOM 4758 O O . ALA B 1 171 ? 28.970 59.214 83.857 1.00 72.52 171 ALA B O 1
ATOM 4760 N N . GLY B 1 172 ? 29.017 60.646 85.602 1.00 64.24 172 GLY B N 1
ATOM 4761 C CA . GLY B 1 172 ? 30.465 60.747 85.659 1.00 60.38 172 GLY B CA 1
ATOM 4762 C C . GLY B 1 172 ? 31.143 59.470 86.070 1.00 62.77 172 GLY B C 1
ATOM 4763 O O . GLY B 1 172 ? 32.359 59.354 85.894 1.00 68.82 172 GLY B O 1
ATOM 4764 N N . ARG B 1 173 ? 30.388 58.511 86.604 1.00 61.48 173 ARG B N 1
ATOM 4765 C CA . ARG B 1 173 ? 30.927 57.261 87.110 1.00 53.97 173 ARG B CA 1
ATOM 4766 C C . ARG B 1 173 ? 30.626 56.095 86.195 1.00 54.21 173 ARG B C 1
ATOM 4767 O O . ARG B 1 173 ? 30.960 54.961 86.532 1.00 60.20 173 ARG B O 1
ATOM 4775 N N . LEU B 1 174 ? 30.040 56.343 85.037 1.00 60.81 174 LEU B N 1
ATOM 4776 C CA . LEU B 1 174 ? 29.740 55.297 84.077 1.00 56.43 174 LEU B CA 1
ATOM 4777 C C . LEU B 1 174 ? 30.623 55.452 82.840 1.00 69.20 174 LEU B C 1
ATOM 4778 O O . LEU B 1 174 ? 30.874 56.581 82.381 1.00 67.01 174 LEU B O 1
ATOM 4783 N N . ASP B 1 175 ? 31.075 54.314 82.289 1.00 63.04 175 ASP B N 1
ATOM 4784 C CA . ASP B 1 175 ? 31.777 54.319 81.010 1.00 67.81 175 ASP B CA 1
ATOM 4785 C C . ASP B 1 175 ? 30.752 54.142 79.877 1.00 67.44 175 ASP B C 1
ATOM 4786 O O . ASP B 1 175 ? 29.579 53.818 80.107 1.00 58.17 175 ASP B O 1
ATOM 4791 N N . ALA B 1 176 ? 31.187 54.434 78.642 1.00 61.90 176 ALA B N 1
ATOM 4792 C CA . ALA B 1 176 ? 30.251 54.444 77.518 1.00 55.18 176 ALA B CA 1
ATOM 4793 C C . ALA B 1 176 ? 29.517 53.118 77.392 1.00 53.82 176 ALA B C 1
ATOM 4794 O O . ALA B 1 176 ? 28.317 53.090 77.119 1.00 55.15 176 ALA B O 1
ATOM 4796 N N . ASP B 1 177 ? 30.230 52.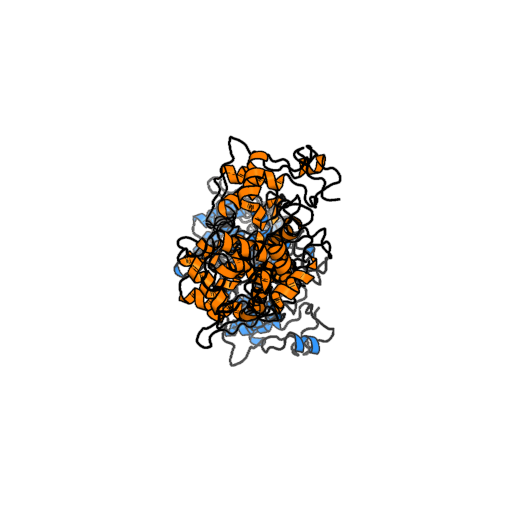004 77.569 1.00 64.78 177 ASP B N 1
ATOM 4797 C CA . ASP B 1 177 ? 29.605 50.692 77.435 1.00 67.55 177 ASP B CA 1
ATOM 4798 C C . ASP B 1 177 ? 28.471 50.538 78.444 1.00 64.15 177 ASP B C 1
ATOM 4799 O O . ASP B 1 177 ? 27.388 50.028 78.117 1.00 58.13 177 ASP B O 1
ATOM 4804 N N . GLU B 1 178 ? 28.696 50.988 79.679 1.00 61.14 178 GLU B N 1
ATOM 4805 C CA . GLU B 1 178 ? 27.648 50.880 80.686 1.00 57.31 178 GLU B CA 1
ATOM 4806 C C . GLU B 1 178 ? 26.463 51.783 80.359 1.00 55.64 178 GLU B C 1
ATOM 4807 O O . GLU B 1 178 ? 25.318 51.410 80.639 1.00 53.73 178 GLU B O 1
ATOM 4813 N N . GLN B 1 179 ? 26.714 52.963 79.777 1.00 53.73 179 GLN B N 1
ATOM 4814 C CA . GLN B 1 179 ? 25.622 53.867 79.429 1.00 52.98 179 GLN B CA 1
ATOM 4815 C C . GLN B 1 179 ? 24.708 53.231 78.398 1.00 54.25 179 GLN B C 1
ATOM 4816 O O . GLN B 1 179 ? 23.478 53.333 78.501 1.00 63.92 179 GLN B O 1
ATOM 4822 N N . ARG B 1 180 ? 25.280 52.549 77.409 1.00 53.43 180 ARG B N 1
ATOM 4823 C CA . ARG B 1 180 ? 24.441 51.888 76.416 1.00 56.35 180 ARG B CA 1
ATOM 4824 C C . ARG B 1 180 ? 23.644 50.760 77.048 1.00 55.51 180 ARG B C 1
ATOM 4825 O O . ARG B 1 180 ? 22.458 50.577 76.731 1.00 55.77 180 ARG B O 1
ATOM 4833 N N . ALA B 1 181 ? 24.288 49.979 77.930 1.00 51.01 181 ALA B N 1
ATOM 4834 C CA . ALA B 1 181 ? 23.620 48.842 78.562 1.00 59.07 181 ALA B CA 1
ATOM 4835 C C . ALA B 1 181 ? 22.452 49.281 79.437 1.00 57.78 181 ALA B C 1
ATOM 4836 O O . ALA B 1 181 ? 21.371 48.676 79.397 1.00 53.20 181 ALA B O 1
ATOM 4838 N N . LEU B 1 182 ? 22.663 50.327 80.246 1.00 58.07 182 LEU B N 1
ATOM 4839 C CA . LEU B 1 182 ? 21.595 50.852 81.092 1.00 55.52 182 LEU B CA 1
ATOM 4840 C C . LEU B 1 182 ? 20.430 51.376 80.259 1.00 55.56 182 LEU B C 1
ATOM 4841 O O . LEU B 1 182 ? 19.261 51.042 80.522 1.00 52.81 182 LEU B O 1
ATOM 4846 N N . ALA B 1 183 ? 20.724 52.125 79.196 1.00 51.16 183 ALA B N 1
ATOM 4847 C CA . ALA B 1 183 ? 19.636 52.632 78.366 1.00 57.55 183 ALA B CA 1
ATOM 4848 C C . ALA B 1 183 ? 18.875 51.486 77.723 1.00 53.61 183 ALA B C 1
ATOM 4849 O O . ALA B 1 183 ? 17.640 51.502 77.657 1.00 52.50 183 ALA B O 1
ATOM 4851 N N . ALA B 1 184 ? 19.596 50.472 77.261 1.00 56.87 184 ALA B N 1
ATOM 4852 C CA . ALA B 1 184 ? 18.933 49.315 76.682 1.00 59.88 184 ALA B CA 1
ATOM 4853 C C . ALA B 1 184 ? 18.125 48.582 77.742 1.00 62.78 184 ALA B C 1
ATOM 4854 O O . ALA B 1 184 ? 17.019 48.082 77.470 1.00 53.71 184 ALA B O 1
ATOM 4856 N N . TYR B 1 185 ? 18.688 48.483 78.950 1.00 60.61 185 TYR B N 1
ATOM 4857 C CA . TYR B 1 185 ? 17.991 47.814 80.034 1.00 58.73 185 TYR B CA 1
ATOM 4858 C C . TYR B 1 185 ? 16.669 48.508 80.325 1.00 59.44 185 TYR B C 1
ATOM 4859 O O . TYR B 1 185 ? 15.616 47.865 80.348 1.00 55.64 185 TYR B O 1
ATOM 4868 N N . PHE B 1 186 ? 16.692 49.831 80.535 1.00 59.72 186 PHE B N 1
ATOM 4869 C CA . PHE B 1 186 ? 15.456 50.484 80.972 1.00 57.61 186 PHE B CA 1
ATOM 4870 C C . PHE B 1 186 ? 14.450 50.688 79.846 1.00 55.81 186 PHE B C 1
ATOM 4871 O O . PHE B 1 186 ? 13.234 50.672 80.101 1.00 54.38 186 PHE B O 1
ATOM 4879 N N . ALA B 1 187 ? 14.913 50.830 78.605 1.00 53.44 187 ALA B N 1
ATOM 4880 C CA . ALA B 1 187 ? 13.971 50.920 77.494 1.00 60.61 187 ALA B CA 1
ATOM 4881 C C . ALA B 1 187 ? 13.130 49.650 77.353 1.00 60.24 187 ALA B C 1
ATOM 4882 O O . ALA B 1 187 ? 11.970 49.711 76.910 1.00 56.58 187 ALA B O 1
ATOM 4884 N N . THR B 1 188 ? 13.666 48.501 77.768 1.00 60.53 188 THR B N 1
ATOM 4885 C CA . THR B 1 188 ? 12.961 47.236 77.616 1.00 70.49 188 THR B CA 1
ATOM 4886 C C . THR B 1 188 ? 12.257 46.768 78.898 1.00 68.61 188 THR B C 1
ATOM 4887 O O . THR B 1 188 ? 11.680 45.673 78.909 1.00 58.55 188 THR B O 1
ATOM 4891 N N . ARG B 1 189 ? 12.180 47.669 80.009 1.00 62.51 189 ARG B N 1
ATOM 4892 C CA . ARG B 1 189 ? 11.395 47.222 81.152 1.00 59.76 189 ARG B CA 1
ATOM 4893 C C . ARG B 1 189 ? 9.934 47.617 80.978 1.00 69.13 189 ARG B C 1
ATOM 4894 O O . ARG B 1 189 ? 9.624 48.610 80.310 1.00 70.83 189 ARG B O 1
ATOM 4902 N N . PRO B 1 190 ? 9.033 46.859 81.589 1.00 74.14 190 PRO B N 1
ATOM 4903 C CA . PRO B 1 190 ? 7.606 47.211 81.559 1.00 79.63 190 PRO B CA 1
ATOM 4904 C C . PRO B 1 190 ? 7.271 48.404 82.439 1.00 83.21 190 PRO B C 1
ATOM 4905 O O . PRO B 1 190 ? 7.991 48.747 83.384 1.00 80.41 190 PRO B O 1
ATOM 4909 N N . LEU B 1 191 ? 6.138 49.028 82.115 1.00 72.03 191 LEU B N 1
ATOM 4910 C CA . LEU B 1 191 ? 5.683 50.229 82.798 1.00 66.66 191 LEU B CA 1
ATOM 4911 C C . LEU B 1 191 ? 4.860 49.953 84.070 1.00 85.67 191 LEU B C 1
ATOM 4912 O O . LEU B 1 191 ? 4.293 50.901 84.635 1.00 75.61 191 LEU B O 1
ATOM 4917 N N . ALA B 1 192 ? 4.790 48.693 84.539 1.00 91.83 192 ALA B N 1
ATOM 4918 C CA . ALA B 1 192 ? 4.130 48.356 85.824 1.00 89.11 192 ALA B CA 1
ATOM 4919 C C . ALA B 1 192 ? 5.018 47.502 86.764 1.00 94.81 192 ALA B C 1
ATOM 4920 O O . ALA B 1 192 ? 5.581 46.465 86.383 1.00 100.08 192 ALA B O 1
ATOM 4922 N N . ALA B 1 240 ? 37.041 46.860 98.117 1.00 75.43 240 ALA B N 1
ATOM 4923 C CA . ALA B 1 240 ? 38.392 47.407 98.300 1.00 99.16 240 ALA B CA 1
ATOM 4924 C C . ALA B 1 240 ? 39.174 46.694 99.437 1.00 98.69 240 ALA B C 1
ATOM 4925 O O . ALA B 1 240 ? 38.626 45.854 100.169 1.00 83.37 240 ALA B O 1
ATOM 4927 N N . ALA B 1 241 ? 40.448 47.080 99.582 1.00 113.90 241 ALA B N 1
ATOM 4928 C CA . ALA B 1 241 ? 41.471 46.350 100.331 1.00 115.77 241 ALA B CA 1
ATOM 4929 C C . ALA B 1 241 ? 41.316 46.511 101.858 1.00 118.40 241 ALA B C 1
ATOM 4930 O O . ALA B 1 241 ? 40.790 47.516 102.375 1.00 95.82 241 ALA B O 1
ATOM 4932 N N . SER B 1 242 ? 41.846 45.499 102.570 1.00 114.17 242 SER B N 1
ATOM 4933 C CA . SER B 1 242 ? 41.903 45.295 104.028 1.00 104.12 242 SER B CA 1
ATOM 4934 C C . SER B 1 242 ? 40.542 45.044 104.677 1.00 97.10 242 SER B C 1
ATOM 4935 O O . SER B 1 242 ? 40.482 44.843 105.912 1.00 77.72 242 SER B O 1
ATOM 4938 N N . ARG B 1 243 ? 39.463 44.978 103.903 1.00 88.31 243 ARG B N 1
ATOM 4939 C CA . ARG B 1 243 ? 38.144 44.742 104.455 1.00 78.44 243 ARG B CA 1
ATOM 4940 C C . ARG B 1 243 ? 37.578 43.444 103.911 1.00 74.38 243 ARG B C 1
ATOM 4941 O O . ARG B 1 243 ? 37.869 43.032 102.774 1.00 63.38 243 ARG B O 1
ATOM 4949 N N . PHE B 1 244 ? 36.745 42.816 104.736 1.00 59.62 244 PHE B N 1
ATOM 4950 C CA . PHE B 1 244 ? 36.179 41.544 104.336 1.00 58.41 244 PHE B CA 1
ATOM 4951 C C . PHE B 1 244 ? 35.407 41.728 103.026 1.00 60.28 244 PHE B C 1
ATOM 4952 O O . PHE B 1 244 ? 34.786 42.772 102.790 1.00 53.94 244 PHE B O 1
ATOM 4960 N N . THR B 1 245 ? 35.450 40.717 102.156 1.00 57.70 245 THR B N 1
ATOM 4961 C CA . THR B 1 245 ? 34.690 40.790 100.917 1.00 54.09 245 THR B CA 1
ATOM 4962 C C . THR B 1 245 ? 33.680 39.658 100.923 1.00 56.43 245 THR B C 1
ATOM 4963 O O . THR B 1 245 ? 34.077 38.485 100.977 1.00 53.78 245 THR B O 1
ATOM 4967 N N . PRO B 1 246 ? 32.384 39.949 100.874 1.00 56.08 246 PRO B N 1
ATOM 4968 C CA . PRO B 1 246 ? 31.378 38.887 100.801 1.00 55.86 246 PRO B CA 1
ATOM 4969 C C . PRO B 1 246 ? 31.356 38.259 99.424 1.00 44.98 246 PRO B C 1
ATOM 4970 O O . PRO B 1 246 ? 32.034 38.745 98.509 1.00 49.95 246 PRO B O 1
ATOM 4974 N N . PRO B 1 247 ? 30.647 37.148 99.258 1.00 38.83 247 PRO B N 1
ATOM 4975 C CA . PRO B 1 247 ? 30.590 36.499 97.945 1.00 44.45 247 PRO B CA 1
ATOM 4976 C C . PRO B 1 247 ? 29.812 37.320 96.938 1.00 48.34 247 PRO B C 1
ATOM 4977 O O . PRO B 1 247 ? 28.781 37.903 97.260 1.00 53.03 247 PRO B O 1
ATOM 4981 N N . SER B 1 248 ? 30.257 37.272 95.685 1.00 53.38 248 SER B N 1
ATOM 4982 C CA . SER B 1 248 ? 29.513 37.916 94.613 1.00 58.31 248 SER B CA 1
ATOM 4983 C C . SER B 1 248 ? 28.097 37.345 94.526 1.00 53.13 248 SER B C 1
ATOM 4984 O O . SER B 1 248 ? 27.849 36.197 94.887 1.00 52.95 248 SER B O 1
ATOM 4987 N N . ARG B 1 249 ? 27.167 38.141 93.994 1.00 57.28 249 ARG B N 1
ATOM 4988 C CA . ARG B 1 249 ? 25.769 37.720 93.895 1.00 61.44 249 ARG B CA 1
ATOM 4989 C C . ARG B 1 249 ? 25.515 36.598 92.880 1.00 67.08 249 ARG B C 1
ATOM 4990 O O . ARG B 1 249 ? 24.382 36.080 92.832 1.00 65.98 249 ARG B O 1
ATOM 4998 N N . ASP B 1 250 ? 26.504 36.243 92.040 1.00 62.33 250 ASP B N 1
ATOM 4999 C CA . ASP B 1 250 ? 26.365 35.071 91.171 1.00 71.35 250 ASP B CA 1
ATOM 5000 C C . ASP B 1 250 ? 26.743 33.769 91.881 1.00 70.80 250 ASP B C 1
ATOM 5001 O O . ASP B 1 250 ? 26.137 32.725 91.607 1.00 71.03 250 ASP B O 1
ATOM 5006 N N . ALA B 1 251 ? 27.682 33.839 92.832 1.00 59.31 251 ALA B N 1
ATOM 5007 C CA . ALA B 1 251 ? 28.244 32.690 93.543 1.00 57.01 251 ALA B CA 1
ATOM 5008 C C . ALA B 1 251 ? 27.368 32.217 94.718 1.00 65.97 251 ALA B C 1
ATOM 5009 O O . ALA B 1 251 ? 27.796 32.143 95.877 1.00 54.04 251 ALA B O 1
ATOM 5011 N N . LEU B 1 252 ? 26.129 31.854 94.391 1.00 58.79 252 LEU B N 1
ATOM 5012 C CA . LEU B 1 252 ? 25.231 31.257 95.366 1.00 61.19 252 LEU B CA 1
ATOM 5013 C C . LEU B 1 252 ? 25.552 29.781 95.641 1.00 63.00 252 LEU B C 1
ATOM 5014 O O . LEU B 1 252 ? 26.185 29.103 94.825 1.00 73.27 252 LEU B O 1
ATOM 5019 N N . PRO B 1 253 ? 25.143 29.264 96.800 1.00 58.95 253 PRO B N 1
ATOM 5020 C CA . PRO B 1 253 ? 25.342 27.842 97.081 1.00 56.08 253 PRO B CA 1
ATOM 5021 C C . PRO B 1 253 ? 24.455 26.952 96.230 1.00 63.83 253 PRO B C 1
ATOM 5022 O O . PRO B 1 253 ? 23.398 27.355 95.731 1.00 65.98 253 PRO B O 1
ATOM 5026 N N . GLU B 1 254 ? 24.869 25.688 96.149 1.00 68.25 254 GLU B N 1
ATOM 5027 C CA . GLU B 1 254 ? 24.159 24.702 95.357 1.00 64.88 254 GLU B CA 1
ATOM 5028 C C . GLU B 1 254 ? 22.981 24.146 96.130 1.00 59.22 254 GLU B C 1
ATOM 5029 O O . GLU B 1 254 ? 23.041 23.948 97.347 1.00 64.21 254 GLU B O 1
ATOM 5035 N N . GLY B 1 255 ? 21.884 23.951 95.424 1.00 56.72 255 GLY B N 1
ATOM 5036 C CA . GLY B 1 255 ? 20.799 23.183 95.964 1.00 59.35 255 GLY B CA 1
ATOM 5037 C C . GLY B 1 255 ? 19.922 23.958 96.903 1.00 59.40 255 GLY B C 1
ATOM 5038 O O . GLY B 1 255 ? 19.855 25.187 96.849 1.00 64.49 255 GLY B O 1
ATOM 5039 N N . PRO B 1 256 ? 19.203 23.235 97.767 1.00 59.26 256 PRO B N 1
ATOM 5040 C CA . PRO B 1 256 ? 18.191 23.878 98.634 1.00 52.99 256 PRO B CA 1
ATOM 5041 C C . PRO B 1 256 ? 18.707 25.012 99.516 1.00 48.59 256 PRO B C 1
ATOM 5042 O O . PRO B 1 256 ? 17.972 25.976 99.746 1.00 62.65 256 PRO B O 1
ATOM 5046 N N . LEU B 1 257 ? 19.917 24.931 100.061 1.00 45.15 257 LEU B N 1
ATOM 5047 C CA . LEU B 1 257 ? 20.443 26.087 100.780 1.00 46.03 257 LEU B CA 1
ATOM 5048 C C . LEU B 1 257 ? 20.468 27.324 99.881 1.00 50.38 257 LEU B C 1
ATOM 5049 O O . LEU B 1 257 ? 20.087 28.421 100.308 1.00 51.08 257 LEU B O 1
ATOM 5054 N N . GLY B 1 258 ? 20.883 27.156 98.617 1.00 53.04 258 GLY B N 1
ATOM 5055 C CA . GLY B 1 258 ? 20.914 28.281 97.694 1.00 52.35 258 GLY B CA 1
ATOM 5056 C C . GLY B 1 258 ? 19.554 28.936 97.520 1.00 46.63 258 GLY B C 1
ATOM 5057 O O . GLY B 1 258 ? 19.459 30.157 97.419 1.00 52.74 258 GLY B O 1
ATOM 5058 N N . GLU B 1 259 ? 18.480 28.141 97.499 1.00 46.46 259 GLU B N 1
ATOM 5059 C CA . GLU B 1 259 ? 17.141 28.719 97.384 1.00 53.78 259 GLU B CA 1
ATOM 5060 C C . GLU B 1 259 ? 16.782 29.503 98.641 1.00 45.64 259 GLU B C 1
ATOM 5061 O O . GLU B 1 259 ? 16.149 30.562 98.549 1.00 40.76 259 GLU B O 1
ATOM 5067 N N . MET B 1 260 ? 17.208 29.019 99.819 1.00 46.41 260 MET B N 1
ATOM 5068 C CA . MET B 1 260 ? 16.967 29.750 101.059 1.00 44.49 260 MET B CA 1
ATOM 5069 C C . MET B 1 260 ? 17.763 31.048 101.095 1.00 48.01 260 MET B C 1
ATOM 5070 O O . MET B 1 260 ? 17.242 32.105 101.477 1.00 41.47 260 MET B O 1
ATOM 5075 N N . VAL B 1 261 ? 19.019 30.995 100.662 1.00 45.99 261 VAL B N 1
ATOM 5076 C CA . VAL B 1 261 ? 19.818 32.205 100.625 1.00 44.95 261 VAL B CA 1
ATOM 5077 C C . VAL B 1 261 ? 19.161 33.217 99.709 1.00 45.96 261 VAL B C 1
ATOM 5078 O O . VAL B 1 261 ? 19.072 34.403 100.045 1.00 48.91 261 VAL B O 1
ATOM 5082 N N . ARG B 1 262 ? 18.644 32.755 98.559 1.00 48.04 262 ARG B N 1
ATOM 5083 C CA . ARG B 1 262 ? 17.945 33.646 97.637 1.00 46.61 262 ARG B CA 1
ATOM 5084 C C . ARG B 1 262 ? 16.763 34.284 98.317 1.00 43.24 262 ARG B C 1
ATOM 5085 O O . ARG B 1 262 ? 16.548 35.498 98.210 1.00 51.88 262 ARG B O 1
ATOM 5093 N N . LEU B 1 263 ? 16.001 33.476 99.044 1.00 43.33 263 LEU B N 1
ATOM 5094 C CA . LEU B 1 263 ? 14.802 33.973 99.706 1.00 48.49 263 LEU B CA 1
ATOM 5095 C C . LEU B 1 263 ? 15.163 35.006 100.764 1.00 47.31 263 LEU B C 1
ATOM 5096 O O . LEU B 1 263 ? 14.539 36.068 100.849 1.00 45.74 263 LEU B O 1
ATOM 5101 N N . GLY B 1 264 ? 16.160 34.703 101.590 1.00 44.33 264 GLY B N 1
ATOM 5102 C CA . GLY B 1 264 ? 16.568 35.653 102.609 1.00 46.90 264 GLY B CA 1
ATOM 5103 C C . GLY B 1 264 ? 17.032 36.968 102.017 1.00 43.94 264 GLY B C 1
ATOM 5104 O O . GLY B 1 264 ? 16.731 38.037 102.546 1.00 42.40 264 GLY B O 1
ATOM 5105 N N . ALA B 1 265 ? 17.721 36.913 100.881 1.00 40.65 265 ALA B N 1
ATOM 5106 C CA . ALA B 1 265 ? 18.119 38.159 100.258 1.00 42.05 265 ALA B CA 1
ATOM 5107 C C . ALA B 1 265 ? 16.901 38.982 99.854 1.00 45.47 265 ALA B C 1
ATOM 5108 O O . ALA B 1 265 ? 16.937 40.220 99.934 1.00 43.95 265 ALA B O 1
ATOM 5110 N N . ARG B 1 266 ? 15.800 38.339 99.454 1.00 38.96 266 ARG B N 1
ATOM 5111 C CA . ARG B 1 266 ? 14.667 39.169 99.077 1.00 46.77 266 ARG B CA 1
ATOM 5112 C C . ARG B 1 266 ? 13.812 39.573 100.259 1.00 47.09 266 ARG B C 1
ATOM 5113 O O . ARG B 1 266 ? 13.173 40.629 100.212 1.00 47.48 266 ARG B O 1
ATOM 5121 N N . LEU B 1 267 ? 13.786 38.788 101.325 1.00 47.87 267 LEU B N 1
ATOM 5122 C CA . LEU B 1 267 ? 13.096 39.262 102.510 1.00 41.89 267 LEU B CA 1
ATOM 5123 C C . LEU B 1 267 ? 13.844 40.466 103.078 1.00 44.18 267 LEU B C 1
ATOM 5124 O O . LEU B 1 267 ? 13.238 41.443 103.526 1.00 39.01 267 LEU B O 1
ATOM 5129 N N . PHE B 1 268 ? 15.169 40.443 102.985 1.00 42.75 268 PHE B N 1
ATOM 5130 C CA . PHE B 1 268 ? 15.959 41.563 103.459 1.00 43.76 268 PHE B CA 1
ATOM 5131 C C . PHE B 1 268 ? 15.607 42.819 102.682 1.00 43.87 268 PHE B C 1
ATOM 5132 O O . PHE B 1 268 ? 15.408 43.894 103.270 1.00 39.69 268 PHE B O 1
ATOM 5140 N N . ARG B 1 269 ? 15.455 42.673 101.360 1.00 42.59 269 ARG B N 1
ATOM 5141 C CA . ARG B 1 269 ? 15.251 43.802 100.460 1.00 47.41 269 ARG B CA 1
ATOM 5142 C C . ARG B 1 269 ? 13.795 44.244 100.380 1.00 46.16 269 ARG B C 1
ATOM 5143 O O . ARG B 1 269 ? 13.533 45.428 100.158 1.00 40.94 269 ARG B O 1
ATOM 5151 N N . HIS B 1 270 ? 12.848 43.324 100.545 1.00 43.66 270 HIS B N 1
ATOM 5152 C CA . HIS B 1 270 ? 11.431 43.597 100.343 1.00 42.08 270 HIS B CA 1
ATOM 5153 C C . HIS B 1 270 ? 10.619 43.213 101.573 1.00 43.54 270 HIS B C 1
ATOM 5154 O O . HIS B 1 270 ? 9.508 42.686 101.471 1.00 39.65 270 HIS B O 1
ATOM 5161 N N . THR B 1 271 ? 11.148 43.508 102.762 1.00 42.18 271 THR B N 1
ATOM 5162 C CA . THR B 1 271 ? 10.568 42.960 103.980 1.00 43.08 271 THR B CA 1
ATOM 5163 C C . THR B 1 271 ? 9.086 43.281 104.105 1.00 40.51 271 THR B C 1
ATOM 5164 O O . THR B 1 271 ? 8.318 42.475 104.643 1.00 38.83 271 THR B O 1
ATOM 5168 N N . ASN B 1 272 ? 8.660 44.440 103.640 1.00 41.94 272 ASN B N 1
ATOM 5169 C CA . ASN B 1 272 ? 7.307 44.879 103.944 1.00 44.75 272 ASN B CA 1
ATOM 5170 C C . ASN B 1 272 ? 6.270 44.428 102.928 1.00 41.55 272 ASN B C 1
ATOM 5171 O O . ASN B 1 272 ? 5.075 44.563 103.214 1.00 39.89 272 ASN B O 1
ATOM 5176 N N . THR B 1 273 ? 6.689 43.909 101.767 1.00 38.50 273 THR B N 1
ATOM 5177 C CA . THR B 1 273 ? 5.767 43.537 100.695 1.00 42.06 273 THR B CA 1
ATOM 5178 C C . THR B 1 273 ? 5.708 42.055 100.390 1.00 45.49 273 THR B C 1
ATOM 5179 O O . THR B 1 273 ? 4.692 41.587 99.855 1.00 46.21 273 THR B O 1
ATOM 5183 N N . ASP B 1 274 ? 6.771 41.319 100.693 1.00 46.44 274 ASP B N 1
ATOM 5184 C CA . ASP B 1 274 ? 6.790 39.882 100.461 1.00 50.78 274 ASP B CA 1
ATOM 5185 C C . ASP B 1 274 ? 5.749 39.186 101.338 1.00 51.72 274 ASP B C 1
ATOM 5186 O O . ASP B 1 274 ? 5.684 39.449 102.547 1.00 44.99 274 ASP B O 1
ATOM 5191 N N . PRO B 1 275 ? 4.958 38.263 100.790 1.00 49.61 275 PRO B N 1
ATOM 5192 C CA . PRO B 1 275 ? 3.884 37.655 101.592 1.00 48.33 275 PRO B CA 1
ATOM 5193 C C . PRO B 1 275 ? 4.374 36.898 102.804 1.00 44.95 275 PRO B C 1
ATOM 5194 O O . PRO B 1 275 ? 3.625 36.749 103.773 1.00 44.48 275 PRO B O 1
ATOM 5198 N N . ARG B 1 276 ? 5.602 36.392 102.773 1.00 42.35 276 ARG B N 1
ATOM 5199 C CA . ARG B 1 276 ? 6.114 35.627 103.904 1.00 44.20 276 ARG B CA 1
ATOM 5200 C C . ARG B 1 276 ? 6.459 36.523 105.106 1.00 44.22 276 ARG B C 1
ATOM 5201 O O . ARG B 1 276 ? 6.107 36.188 106.241 1.00 44.09 276 ARG B O 1
ATOM 5209 N N . SER B 1 277 ? 7.113 37.674 104.893 1.00 48.82 277 SER B N 1
ATOM 5210 C CA . SER B 1 277 ? 7.505 38.536 106.011 1.00 41.95 277 SER B CA 1
ATOM 5211 C C . SER B 1 277 ? 6.530 39.675 106.294 1.00 43.41 277 SER B C 1
ATOM 5212 O O . SER B 1 277 ? 6.442 40.130 107.444 1.00 41.64 277 SER B O 1
ATOM 5215 N N . ALA B 1 278 ? 5.771 40.126 105.298 1.00 43.09 278 ALA B N 1
ATOM 5216 C CA . ALA B 1 278 ? 4.953 41.324 105.488 1.00 42.08 278 ALA B CA 1
ATOM 5217 C C . ALA B 1 278 ? 4.004 41.210 106.670 1.00 39.60 278 ALA B C 1
ATOM 5218 O O . ALA B 1 278 ? 3.770 42.229 107.340 1.00 47.75 278 ALA B O 1
ATOM 5220 N N . PRO B 1 279 ? 3.421 40.053 106.974 1.00 43.28 279 PRO B N 1
ATOM 5221 C CA . PRO B 1 279 ? 2.501 39.984 108.116 1.00 43.17 279 PRO B CA 1
ATOM 5222 C C . PRO B 1 279 ? 3.153 40.291 109.432 1.00 44.63 279 PRO B C 1
ATOM 5223 O O . PRO B 1 279 ? 2.434 40.383 110.436 1.00 46.30 279 PRO B O 1
ATOM 5227 N N . HIS B 1 280 ? 4.480 40.390 109.482 1.00 42.21 280 HIS B N 1
ATOM 5228 C CA . HIS B 1 280 ? 5.167 40.702 110.728 1.00 43.15 280 HIS B CA 1
ATOM 5229 C C . HIS B 1 280 ? 5.738 42.113 110.720 1.00 41.41 280 HIS B C 1
ATOM 5230 O O . HIS B 1 280 ? 6.376 42.524 111.695 1.00 40.74 280 HIS B O 1
ATOM 5237 N N . VAL B 1 281 ? 5.440 42.899 109.691 1.00 41.17 281 VAL B N 1
ATOM 5238 C CA . VAL B 1 281 ? 5.937 44.263 109.570 1.00 40.28 281 VAL B CA 1
ATOM 5239 C C . VAL B 1 281 ? 4.768 45.225 109.737 1.00 35.50 281 VAL B C 1
ATOM 5240 O O . VAL B 1 281 ? 3.774 45.120 109.017 1.00 44.57 281 VAL B O 1
ATOM 5244 N N . GLY B 1 282 ? 4.878 46.149 110.696 1.00 41.55 282 GLY B N 1
ATOM 5245 C CA . GLY B 1 282 ? 3.810 47.095 110.990 1.00 42.31 282 GLY B CA 1
ATOM 5246 C C . GLY B 1 282 ? 4.135 48.526 110.599 1.00 45.81 282 GLY B C 1
ATOM 5247 O O . GLY B 1 282 ? 3.443 49.458 111.009 1.00 50.89 282 GLY B O 1
ATOM 5248 N N . ASN B 1 283 ? 5.164 48.719 109.782 1.00 40.15 283 ASN B N 1
ATOM 5249 C CA . ASN B 1 283 ? 5.488 50.045 109.303 1.00 36.40 283 ASN B CA 1
ATOM 5250 C C . ASN B 1 283 ? 5.971 49.906 107.870 1.00 38.59 283 ASN B C 1
ATOM 5251 O O . ASN B 1 283 ? 5.779 48.865 107.240 1.00 42.78 283 ASN B O 1
ATOM 5256 N N . ASP B 1 284 ? 6.593 50.964 107.345 1.00 44.01 284 ASP B N 1
ATOM 5257 C CA . ASP B 1 284 ? 7.005 51.008 105.933 1.00 49.85 284 ASP B CA 1
ATOM 5258 C C . ASP B 1 284 ? 8.528 51.030 105.881 1.00 49.10 284 ASP B C 1
ATOM 5259 O O . ASP B 1 284 ? 9.158 52.016 105.482 1.00 44.06 284 ASP B O 1
ATOM 5264 N N . GLN B 1 285 ? 9.121 49.915 106.316 1.00 43.28 285 GLN B N 1
ATOM 5265 C CA . GLN B 1 285 ? 10.555 49.782 106.402 1.00 42.08 285 GLN B CA 1
ATOM 5266 C C . GLN B 1 285 ? 10.966 48.471 105.749 1.00 42.10 285 GLN B C 1
ATOM 5267 O O . GLN B 1 285 ? 10.134 47.597 105.507 1.00 39.42 285 GLN B O 1
ATOM 5273 N N . THR B 1 286 ? 12.265 48.362 105.452 1.00 44.03 286 THR B N 1
ATOM 5274 C CA . THR B 1 286 ? 12.922 47.108 105.096 1.00 42.69 286 THR B CA 1
ATOM 5275 C C . THR B 1 286 ? 14.279 47.050 105.782 1.00 41.37 286 THR B C 1
ATOM 5276 O O . THR B 1 286 ? 14.840 48.075 106.165 1.00 45.93 286 THR B O 1
ATOM 5280 N N . CYS B 1 287 ? 14.817 45.841 105.915 1.00 42.55 287 CYS B N 1
ATOM 5281 C CA . CYS B 1 287 ? 16.154 45.695 106.475 1.00 37.83 287 CYS B CA 1
ATOM 5282 C C . CYS B 1 287 ? 17.163 46.478 105.644 1.00 43.37 287 CYS B C 1
ATOM 5283 O O . CYS B 1 287 ? 18.081 47.119 106.179 1.00 40.33 287 CYS B O 1
ATOM 5286 N N . ALA B 1 288 ? 17.017 46.416 104.323 1.00 40.07 288 ALA B N 1
ATOM 5287 C CA . ALA B 1 288 ? 18.030 46.967 103.446 1.00 42.07 288 ALA B CA 1
ATOM 5288 C C . ALA B 1 288 ? 18.150 48.469 103.601 1.00 53.33 288 ALA B C 1
ATOM 5289 O O . ALA B 1 288 ? 19.173 49.043 103.181 1.00 52.55 288 ALA B O 1
ATOM 5291 N N . GLY B 1 289 ? 17.110 49.106 104.161 1.00 43.96 289 GLY B N 1
ATOM 5292 C CA . GLY B 1 289 ? 17.082 50.548 104.265 1.00 40.44 289 GLY B CA 1
ATOM 5293 C C . GLY B 1 289 ? 18.046 51.086 105.297 1.00 49.73 289 GLY B C 1
ATOM 5294 O O . GLY B 1 289 ? 18.575 52.189 105.139 1.00 55.67 289 GLY B O 1
ATOM 5295 N N . CYS B 1 290 ? 18.311 50.326 106.347 1.00 40.72 290 CYS B N 1
ATOM 5296 C CA . CYS B 1 290 ? 19.287 50.734 107.343 1.00 39.24 290 CYS B CA 1
ATOM 5297 C C . CYS B 1 290 ? 20.576 49.939 107.247 1.00 42.60 290 CYS B C 1
ATOM 5298 O O . CYS B 1 290 ? 21.532 50.249 107.979 1.00 37.64 290 CYS B O 1
ATOM 5301 N N . HIS B 1 291 ? 20.612 48.891 106.405 1.00 43.00 291 HIS B N 1
ATOM 5302 C CA . HIS B 1 291 ? 21.765 47.986 106.302 1.00 41.16 291 HIS B CA 1
ATOM 5303 C C . HIS B 1 291 ? 22.084 47.984 104.811 1.00 42.71 291 HIS B C 1
ATOM 5304 O O . HIS B 1 291 ? 21.670 47.098 104.061 1.00 42.70 291 HIS B O 1
ATOM 5311 N N . LEU B 1 292 ? 22.821 48.998 104.378 1.00 48.13 292 LEU B N 1
ATOM 5312 C CA . LEU B 1 292 ? 22.862 49.342 102.963 1.00 48.24 292 LEU B CA 1
ATOM 5313 C C . LEU B 1 292 ? 23.546 48.263 102.109 1.00 45.59 292 LEU B C 1
ATOM 5314 O O . LEU B 1 292 ? 24.282 47.401 102.595 1.00 48.00 292 LEU B O 1
ATOM 5319 N N . ASP B 1 293 ? 23.267 48.325 100.802 1.00 48.88 293 ASP B N 1
ATOM 5320 C CA . ASP B 1 293 ? 23.705 47.320 99.841 1.00 39.18 293 ASP B CA 1
ATOM 5321 C C . ASP B 1 293 ? 23.197 45.946 100.281 1.00 41.65 293 ASP B C 1
ATOM 5322 O O . ASP B 1 293 ? 23.867 44.933 100.132 1.00 37.61 293 ASP B O 1
ATOM 5327 N N . ASN B 1 294 ? 21.990 45.924 100.848 1.00 46.64 294 ASN B N 1
ATOM 5328 C CA . ASN B 1 294 ? 21.322 44.682 101.225 1.00 39.95 294 ASN B CA 1
ATOM 5329 C C . ASN B 1 294 ? 22.171 43.887 102.214 1.00 45.18 294 ASN B C 1
ATOM 5330 O O . ASN B 1 294 ? 22.318 42.666 102.109 1.00 40.43 294 ASN B O 1
ATOM 5335 N N . GLY B 1 295 ? 22.770 44.591 103.164 1.00 43.83 295 GLY B N 1
ATOM 5336 C CA . GLY B 1 295 ? 23.532 43.920 104.183 1.00 40.17 295 GLY B CA 1
ATOM 5337 C C . GLY B 1 295 ? 24.993 43.721 103.889 1.00 40.97 295 GLY B C 1
ATOM 5338 O O . GLY B 1 295 ? 25.662 43.047 104.676 1.00 43.56 295 GLY B O 1
ATOM 5339 N N . ARG B 1 296 ? 25.519 44.288 102.794 1.00 47.85 296 ARG B N 1
ATOM 5340 C CA . ARG B 1 296 ? 26.914 44.083 102.398 1.00 44.57 296 ARG B CA 1
ATOM 5341 C C . ARG B 1 296 ? 27.854 45.241 102.714 1.00 43.37 296 ARG B C 1
ATOM 5342 O O . ARG B 1 296 ? 29.068 45.043 102.654 1.00 47.10 296 ARG B O 1
ATOM 5350 N N . ARG B 1 297 ? 27.335 46.430 103.026 1.00 44.67 297 ARG B N 1
ATOM 5351 C CA . ARG B 1 297 ? 28.112 47.678 103.010 1.00 53.06 297 ARG B CA 1
ATOM 5352 C C . ARG B 1 297 ? 28.836 47.912 104.335 1.00 42.25 297 ARG B C 1
ATOM 5353 O O . ARG B 1 297 ? 28.203 48.168 105.368 1.00 40.53 297 ARG B O 1
ATOM 5361 N N . ALA B 1 298 ? 30.160 47.891 104.299 1.00 41.60 298 ALA B N 1
ATOM 5362 C CA . ALA B 1 298 ? 30.916 48.238 105.495 1.00 49.43 298 ALA B CA 1
ATOM 5363 C C . ALA B 1 298 ? 30.527 49.621 106.019 1.00 48.13 298 ALA B C 1
ATOM 5364 O O . ALA B 1 298 ? 30.307 50.561 105.250 1.00 58.37 298 ALA B O 1
ATOM 5366 N N . ASP B 1 299 ? 30.461 49.745 107.341 1.00 43.67 299 ASP B N 1
ATOM 5367 C CA . ASP B 1 299 ? 30.091 50.978 108.037 1.00 49.59 299 ASP B CA 1
ATOM 5368 C C . ASP B 1 299 ? 28.622 51.311 107.872 1.00 47.14 299 ASP B C 1
ATOM 5369 O O . ASP B 1 299 ? 28.215 52.429 108.188 1.00 47.53 299 ASP B O 1
ATOM 5374 N N . ALA B 1 300 ? 27.820 50.387 107.359 1.00 44.66 300 ALA B N 1
ATOM 5375 C CA . ALA B 1 300 ? 26.377 50.523 107.358 1.00 40.33 300 ALA B CA 1
ATOM 5376 C C . ALA B 1 300 ? 25.742 49.263 107.935 1.00 41.01 300 ALA B C 1
ATOM 5377 O O . ALA B 1 300 ? 24.777 48.708 107.396 1.00 41.85 300 ALA B O 1
ATOM 5379 N N . SER B 1 301 ? 26.278 48.836 109.092 1.00 41.73 301 SER B N 1
ATOM 5380 C CA . SER B 1 301 ? 25.994 47.580 109.796 1.00 41.55 301 SER B CA 1
ATOM 5381 C C . SER B 1 301 ? 25.864 46.414 108.843 1.00 39.41 301 SER B C 1
ATOM 5382 O O . SER B 1 301 ? 24.779 45.842 108.718 1.00 37.23 301 SER B O 1
ATOM 5385 N N . PRO B 1 302 ? 26.945 46.006 108.195 1.00 39.90 302 PRO B N 1
ATOM 5386 C CA . PRO B 1 302 ? 26.871 44.839 107.313 1.00 46.08 302 PRO B CA 1
ATOM 5387 C C . PRO B 1 302 ? 26.535 43.584 108.099 1.00 44.78 302 PRO B C 1
ATOM 5388 O O . PRO B 1 302 ? 26.927 43.420 109.257 1.00 40.22 302 PRO B O 1
ATOM 5392 N N . MET B 1 303 ? 25.838 42.673 107.436 1.00 42.21 303 MET B N 1
ATOM 5393 C CA . MET B 1 303 ? 25.427 41.451 108.101 1.00 42.08 303 MET B CA 1
ATOM 5394 C C . MET B 1 303 ? 26.584 40.483 108.297 1.00 42.34 303 MET B C 1
ATOM 5395 O O . MET B 1 303 ? 26.568 39.702 109.254 1.00 39.96 303 MET B O 1
ATOM 5400 N N . TRP B 1 304 ? 27.601 40.527 107.434 1.00 38.01 304 TRP B N 1
ATOM 5401 C CA . TRP B 1 304 ? 28.697 39.569 107.571 1.00 40.16 304 TRP B CA 1
ATOM 5402 C C . TRP B 1 304 ? 29.480 39.753 108.859 1.00 40.69 304 TRP B C 1
ATOM 5403 O O . TRP B 1 304 ? 30.067 38.789 109.364 1.00 44.88 304 TRP B O 1
ATOM 5414 N N . ALA B 1 305 ? 29.560 40.977 109.367 1.00 41.03 305 ALA B N 1
ATOM 5415 C CA . ALA B 1 305 ? 30.259 41.233 110.622 1.00 44.53 305 ALA B CA 1
ATOM 5416 C C . ALA B 1 305 ? 29.415 40.863 111.811 1.00 45.13 305 ALA B C 1
ATOM 5417 O O . ALA B 1 305 ? 29.930 40.847 112.933 1.00 45.48 305 ALA B O 1
ATOM 5419 N N . ALA B 1 306 ? 28.121 40.639 111.591 1.00 45.07 306 ALA B N 1
ATOM 5420 C CA . ALA B 1 306 ? 27.216 40.319 112.682 1.00 42.79 306 ALA B CA 1
ATOM 5421 C C . ALA B 1 306 ? 27.124 38.819 112.874 1.00 37.07 306 ALA B C 1
ATOM 5422 O O . ALA B 1 306 ? 27.119 38.348 114.015 1.00 36.78 306 ALA B O 1
ATOM 5424 N N . TRP B 1 307 ? 27.126 38.058 111.777 1.00 35.78 307 TRP B N 1
ATOM 5425 C CA . TRP B 1 307 ? 27.004 36.608 111.898 1.00 39.23 307 TRP B CA 1
ATOM 5426 C C . TRP B 1 307 ? 28.051 36.033 112.841 1.00 38.63 307 TRP B C 1
ATOM 5427 O O . TRP B 1 307 ? 27.765 35.113 113.610 1.00 42.03 307 TRP B O 1
ATOM 5438 N N . VAL B 1 308 ? 29.289 36.535 112.759 1.00 38.75 308 VAL B N 1
ATOM 5439 C CA . VAL B 1 308 ? 30.376 35.986 113.559 1.00 30.51 308 VAL B CA 1
ATOM 5440 C C . VAL B 1 308 ? 30.451 36.562 114.965 1.00 38.61 308 VAL B C 1
ATOM 5441 O O . VAL B 1 308 ? 31.357 36.174 115.714 1.00 35.85 308 VAL B O 1
ATOM 5445 N N . ALA B 1 309 ? 29.542 37.470 115.351 1.00 36.61 309 ALA B N 1
ATOM 5446 C CA . ALA B 1 309 ? 29.605 38.132 116.651 1.00 38.19 309 ALA B CA 1
ATOM 5447 C C . ALA B 1 309 ? 28.581 37.629 117.677 1.00 38.83 309 ALA B C 1
ATOM 5448 O O . ALA B 1 309 ? 28.728 37.912 118.879 1.00 37.65 309 ALA B O 1
ATOM 5450 N N . TYR B 1 310 ? 27.610 36.844 117.257 1.00 38.43 310 TYR B N 1
ATOM 5451 C CA . TYR B 1 310 ? 26.514 36.334 118.065 1.00 38.35 310 TYR B CA 1
ATOM 5452 C C . TYR B 1 310 ? 26.641 34.817 118.218 1.00 39.59 310 TYR B C 1
ATOM 5453 O O . TYR B 1 310 ? 27.065 34.124 117.285 1.00 44.16 310 TYR B O 1
ATOM 5462 N N . PRO B 1 311 ? 26.219 34.248 119.347 1.00 37.67 311 PRO B N 1
ATOM 5463 C CA . PRO B 1 311 ? 25.576 34.786 120.553 1.00 45.02 311 PRO B CA 1
ATOM 5464 C C . PRO B 1 311 ? 26.375 35.870 121.242 1.00 40.19 311 PRO B C 1
ATOM 5465 O O . PRO B 1 311 ? 27.598 35.824 121.189 1.00 47.52 311 PRO B O 1
ATOM 5469 N N . ALA B 1 312 ? 25.703 36.832 121.875 1.00 39.96 312 ALA B N 1
ATOM 5470 C CA . ALA B 1 312 ? 26.416 37.944 122.499 1.00 43.41 312 ALA B CA 1
ATOM 5471 C C . ALA B 1 312 ? 25.584 38.551 123.612 1.00 42.09 312 ALA B C 1
ATOM 5472 O O . ALA B 1 312 ? 24.364 38.641 123.477 1.00 39.46 312 ALA B O 1
ATOM 5474 N N . TYR B 1 313 ? 26.245 39.013 124.681 1.00 43.24 313 TYR B N 1
ATOM 5475 C CA . TYR B 1 313 ? 25.522 39.750 125.716 1.00 45.82 313 TYR B CA 1
ATOM 5476 C C . TYR B 1 313 ? 25.229 41.129 125.168 1.00 47.55 313 TYR B C 1
ATOM 5477 O O . TYR B 1 313 ? 26.123 41.808 124.649 1.00 52.63 313 TYR B O 1
ATOM 5486 N N . ARG B 1 314 ? 23.972 41.534 125.289 1.00 50.11 314 ARG B N 1
ATOM 5487 C CA . ARG B 1 314 ? 23.489 42.821 124.811 1.00 58.47 314 ARG B CA 1
ATOM 5488 C C . ARG B 1 314 ? 23.021 43.627 126.017 1.00 56.08 314 ARG B C 1
ATOM 5489 O O . ARG B 1 314 ? 22.148 43.177 126.769 1.00 45.17 314 ARG B O 1
ATOM 5497 N N . GLY B 1 315 ? 23.616 44.804 126.219 1.00 56.61 315 GLY B N 1
ATOM 5498 C CA . GLY B 1 315 ? 23.171 45.621 127.323 1.00 57.58 315 GLY B CA 1
ATOM 5499 C C . GLY B 1 315 ? 21.731 46.092 127.208 1.00 67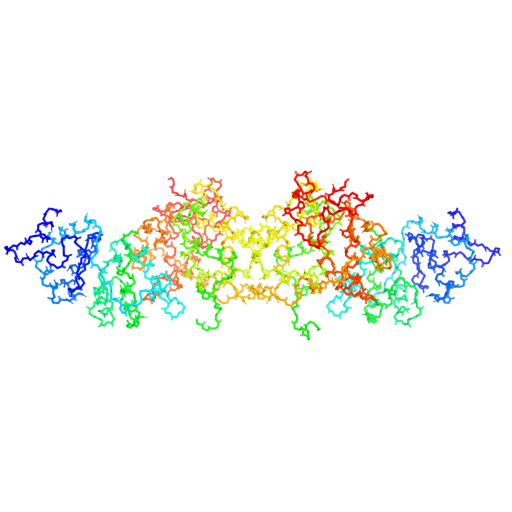.79 315 GLY B C 1
ATOM 5500 O O . GLY B 1 315 ? 21.111 46.393 128.226 1.00 64.64 315 GLY B O 1
ATOM 5501 N N . LYS B 1 316 ? 21.173 46.143 125.997 1.00 69.85 316 LYS B N 1
ATOM 5502 C CA . LYS B 1 316 ? 19.812 46.650 125.838 1.00 62.31 316 LYS B CA 1
ATOM 5503 C C . LYS B 1 316 ? 18.763 45.771 126.539 1.00 64.25 316 LYS B C 1
ATOM 5504 O O . LYS B 1 316 ? 17.735 46.285 127.002 1.00 74.42 316 LYS B O 1
ATOM 5510 N N . ASN B 1 317 ? 18.944 44.445 126.565 1.00 64.09 317 ASN B N 1
ATOM 5511 C CA . ASN B 1 317 ? 17.995 43.570 127.266 1.00 65.98 317 ASN B CA 1
ATOM 5512 C C . ASN B 1 317 ? 18.612 42.718 128.382 1.00 58.36 317 ASN B C 1
ATOM 5513 O O . ASN B 1 317 ? 17.906 41.870 128.947 1.00 57.74 317 ASN B O 1
ATOM 5518 N N . GLN B 1 318 ? 19.873 42.959 128.755 1.00 64.86 318 GLN B N 1
ATOM 5519 C CA . GLN B 1 318 ? 20.566 42.235 129.833 1.00 69.14 318 GLN B CA 1
ATOM 5520 C C . GLN B 1 318 ? 20.534 40.719 129.629 1.00 60.83 318 GLN B C 1
ATOM 5521 O O . GLN B 1 318 ? 19.988 39.962 130.432 1.00 54.23 318 GLN B O 1
ATOM 5527 N N . ARG B 1 319 ? 21.112 40.275 128.525 1.00 53.28 319 ARG B N 1
ATOM 5528 C CA . ARG B 1 319 ? 20.982 38.871 128.219 1.00 45.30 319 ARG B CA 1
ATOM 5529 C C . ARG B 1 319 ? 21.777 38.563 126.969 1.00 38.63 319 ARG B C 1
ATOM 5530 O O . ARG B 1 319 ? 22.184 39.459 126.228 1.00 47.91 319 ARG B O 1
ATOM 5538 N N . VAL B 1 320 ? 22.066 37.302 126.805 1.00 34.33 320 VAL B N 1
ATOM 5539 C CA . VAL B 1 320 ? 22.762 36.800 125.638 1.00 36.19 320 VAL B CA 1
ATOM 5540 C C . VAL B 1 320 ? 21.718 36.528 124.564 1.00 38.46 320 VAL B C 1
ATOM 5541 O O . VAL B 1 320 ? 20.644 35.986 124.853 1.00 44.68 320 VAL B O 1
ATOM 5545 N N . ASP B 1 321 ? 21.996 36.961 123.342 1.00 37.31 321 ASP B N 1
ATOM 5546 C CA . ASP B 1 321 ? 21.032 36.909 122.253 1.00 37.30 321 ASP B CA 1
ATOM 5547 C C . ASP B 1 321 ? 21.666 36.136 121.136 1.00 32.35 321 ASP B C 1
ATOM 5548 O O . ASP B 1 321 ? 22.827 36.370 120.806 1.00 36.86 321 ASP B O 1
ATOM 5553 N N . THR B 1 322 ? 20.920 35.200 120.590 1.00 38.69 322 THR B N 1
ATOM 5554 C CA . THR B 1 322 ? 21.322 34.572 119.354 1.00 41.14 322 THR B CA 1
ATOM 5555 C C . THR B 1 322 ? 21.057 35.493 118.180 1.00 38.40 322 THR B C 1
ATOM 5556 O O . THR B 1 322 ? 20.286 36.434 118.273 1.00 40.56 322 THR B O 1
ATOM 5560 N N . MET B 1 323 ? 21.637 35.153 117.031 1.00 37.74 323 MET B N 1
ATOM 5561 C CA . MET B 1 323 ? 21.292 35.865 115.809 1.00 39.79 323 MET B CA 1
ATOM 5562 C C . MET B 1 323 ? 19.784 35.844 115.563 1.00 41.17 323 MET B C 1
ATOM 5563 O O . MET B 1 323 ? 19.197 36.861 115.195 1.00 41.56 323 MET B O 1
ATOM 5568 N N . ALA B 1 324 ? 19.132 34.711 115.770 1.00 40.40 324 ALA B N 1
ATOM 5569 C CA . ALA B 1 324 ? 17.692 34.714 115.593 1.00 41.50 324 ALA B CA 1
ATOM 5570 C C . ALA B 1 324 ? 17.020 35.672 116.570 1.00 39.66 324 ALA B C 1
ATOM 5571 O O . ALA B 1 324 ? 16.087 36.402 116.199 1.00 38.40 324 ALA B O 1
ATOM 5573 N N . GLU B 1 325 ? 17.439 35.651 117.836 1.00 41.29 325 GLU B N 1
ATOM 5574 C CA . GLU B 1 325 ?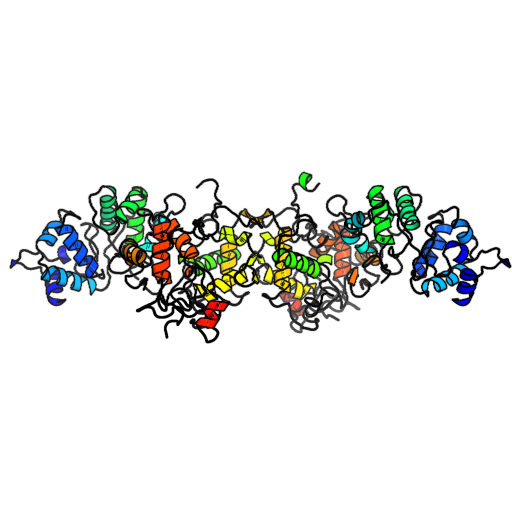 16.839 36.554 118.822 1.00 45.51 325 GLU B CA 1
ATOM 5575 C C . GLU B 1 325 ? 17.108 38.018 118.454 1.00 38.94 325 GLU B C 1
ATOM 5576 O O . GLU B 1 325 ? 16.210 38.858 118.529 1.00 35.51 325 GLU B O 1
ATOM 5582 N N . ARG B 1 326 ? 18.306 38.310 117.953 1.00 34.94 326 ARG B N 1
ATOM 5583 C CA . ARG B 1 326 ? 18.643 39.657 117.515 1.00 35.39 326 ARG B CA 1
ATOM 5584 C C . ARG B 1 326 ? 17.704 40.123 116.406 1.00 35.32 326 ARG B C 1
ATOM 5585 O O . ARG B 1 326 ? 17.145 41.224 116.469 1.00 38.37 326 ARG B O 1
ATOM 5593 N N . ILE B 1 327 ? 17.511 39.280 115.389 1.00 34.55 327 ILE B N 1
ATOM 5594 C CA . ILE B 1 327 ? 16.624 39.581 114.270 1.00 36.48 327 ILE B CA 1
ATOM 5595 C C . ILE B 1 327 ? 15.174 39.757 114.729 1.00 36.16 327 ILE B C 1
ATOM 5596 O O . ILE B 1 327 ? 14.421 40.528 114.130 1.00 38.64 327 ILE B O 1
ATOM 5601 N N . GLN B 1 328 ? 14.726 38.999 115.729 1.00 39.98 328 GLN B N 1
ATOM 5602 C CA . GLN B 1 328 ? 13.364 39.207 116.208 1.00 37.74 328 GLN B CA 1
ATOM 5603 C C . GLN B 1 328 ? 13.231 40.558 116.885 1.00 36.55 328 GLN B C 1
ATOM 5604 O O . GLN B 1 328 ? 12.156 41.170 116.874 1.00 37.60 328 GLN B O 1
ATOM 5610 N N . GLY B 1 329 ? 14.310 41.023 117.497 1.00 34.32 329 GLY B N 1
ATOM 5611 C CA . GLY B 1 329 ? 14.310 42.357 118.053 1.00 42.34 329 GLY B CA 1
ATOM 5612 C C . GLY B 1 329 ? 14.141 43.410 116.982 1.00 43.89 329 GLY B C 1
ATOM 5613 O O . GLY B 1 329 ? 13.375 44.358 117.150 1.00 46.04 329 GLY B O 1
ATOM 5614 N N . CYS B 1 330 ? 14.861 43.265 115.870 1.00 41.93 330 CYS B N 1
ATOM 5615 C CA . CYS B 1 330 ? 14.687 44.197 114.767 1.00 47.34 330 CYS B CA 1
ATOM 5616 C C . CYS B 1 330 ? 13.233 44.208 114.298 1.00 38.07 330 CYS B C 1
ATOM 5617 O O . CYS B 1 330 ? 12.686 45.269 113.979 1.00 36.66 330 CYS B O 1
ATOM 5620 N N . PHE B 1 331 ? 12.561 43.057 114.312 1.00 35.94 331 PHE B N 1
ATOM 5621 C CA . PHE B 1 331 ? 11.153 43.068 113.929 1.00 40.64 331 PHE B CA 1
ATOM 5622 C C . PHE B 1 331 ? 10.342 43.797 114.995 1.00 38.21 331 PHE B C 1
ATOM 5623 O O . PHE B 1 331 ? 9.436 44.577 114.673 1.00 40.54 331 PHE B O 1
ATOM 5631 N N . ARG B 1 332 ? 10.713 43.614 116.266 1.00 34.81 332 ARG B N 1
ATOM 5632 C CA . ARG B 1 332 ? 9.967 44.216 117.369 1.00 33.93 332 ARG B CA 1
ATOM 5633 C C . ARG B 1 332 ? 10.050 45.742 117.321 1.00 34.63 332 ARG B C 1
ATOM 5634 O O . ARG B 1 332 ? 9.069 46.435 117.614 1.00 38.37 332 ARG B O 1
ATOM 5642 N N . TYR B 1 333 ? 11.202 46.291 116.934 1.00 36.04 333 TYR B N 1
ATOM 5643 C CA . TYR B 1 333 ? 11.444 47.727 117.046 1.00 39.22 333 TYR B CA 1
ATOM 5644 C C . TYR B 1 333 ? 11.564 48.422 115.697 1.00 36.15 333 TYR B C 1
ATOM 5645 O O . TYR B 1 333 ? 10.738 49.275 115.372 1.00 39.56 333 TYR B O 1
ATOM 5654 N N . SER B 1 334 ? 12.552 48.068 114.884 1.00 41.57 334 SER B N 1
ATOM 5655 C CA . SER B 1 334 ? 12.726 48.763 113.613 1.00 37.44 334 SER B CA 1
ATOM 5656 C C . SER B 1 334 ? 11.571 48.502 112.640 1.00 43.28 334 SER B C 1
ATOM 5657 O O . SER B 1 334 ? 11.220 49.397 111.857 1.00 44.24 334 SER B O 1
ATOM 5660 N N . MET B 1 335 ? 10.978 47.299 112.652 1.00 37.92 335 MET B N 1
ATOM 5661 C CA . MET B 1 335 ? 9.830 46.992 111.805 1.00 36.26 335 MET B CA 1
ATOM 5662 C C . MET B 1 335 ? 8.499 47.078 112.549 1.00 37.97 335 MET B C 1
ATOM 5663 O O . MET B 1 335 ? 7.461 46.775 111.950 1.00 41.44 335 MET B O 1
ATOM 5668 N N . ASN B 1 336 ? 8.500 47.415 113.844 1.00 35.37 336 ASN B N 1
ATOM 5669 C CA . ASN B 1 336 ? 7.266 47.747 114.581 1.00 44.31 336 ASN B CA 1
ATOM 5670 C C . ASN B 1 336 ? 6.208 46.648 114.463 1.00 42.34 336 ASN B C 1
ATOM 5671 O O . ASN B 1 336 ? 5.052 46.904 114.111 1.00 40.62 336 ASN B O 1
ATOM 5676 N N . ALA B 1 337 ? 6.591 45.412 114.784 1.00 40.71 337 ALA B N 1
ATOM 5677 C CA . ALA B 1 337 ? 5.689 44.294 114.499 1.00 37.95 337 ALA B CA 1
ATOM 5678 C C . ALA B 1 337 ? 4.393 44.387 115.293 1.00 42.41 337 ALA B C 1
ATOM 5679 O O . ALA B 1 337 ? 3.388 43.790 114.887 1.00 39.76 337 ALA B O 1
ATOM 5681 N N . GLN B 1 338 ? 4.386 45.136 116.400 1.00 39.51 338 GLN B N 1
ATOM 5682 C CA . GLN B 1 338 ? 3.169 45.255 117.199 1.00 44.95 338 GLN B CA 1
ATOM 5683 C C . GLN B 1 338 ? 1.994 45.782 116.369 1.00 42.64 338 GLN B C 1
ATOM 5684 O O . GLN B 1 338 ? 0.854 45.366 116.582 1.00 40.99 338 GLN B O 1
ATOM 5690 N N . ASP B 1 339 ? 2.237 46.676 115.414 1.00 44.06 339 ASP B N 1
ATOM 5691 C CA . ASP B 1 339 ? 1.148 47.236 114.624 1.00 45.30 339 ASP B CA 1
ATOM 5692 C C . ASP B 1 339 ? 1.015 46.526 113.283 1.00 47.56 339 ASP B C 1
ATOM 5693 O O . ASP B 1 339 ? 0.332 47.033 112.381 1.00 47.74 339 ASP B O 1
ATOM 5698 N N . SER B 1 340 ? 1.601 45.329 113.166 1.00 43.43 340 SER B N 1
ATOM 5699 C CA . SER B 1 340 ? 1.410 44.483 111.993 1.00 45.15 340 SER B CA 1
ATOM 5700 C C . SER B 1 340 ? 0.124 43.669 112.115 1.00 44.90 340 SER B C 1
ATOM 5701 O O . SER B 1 340 ? -0.561 43.630 113.157 1.00 44.94 340 SER B O 1
ATOM 5704 N N . VAL B 1 341 ? -0.204 43.035 110.996 1.00 37.02 341 VAL B N 1
ATOM 5705 C CA . VAL B 1 341 ? -1.392 42.197 110.915 1.00 44.35 341 VAL B CA 1
ATOM 5706 C C . VAL B 1 341 ? -1.327 41.054 111.925 1.00 46.62 341 VAL B C 1
ATOM 5707 O O . VAL B 1 341 ? -2.282 40.796 112.672 1.00 40.99 341 VAL B O 1
ATOM 5711 N N . SER B 1 342 ? -0.207 40.337 111.947 1.00 43.48 342 SER B N 1
ATOM 5712 C CA . SER B 1 342 ? -0.029 39.282 112.928 1.00 39.86 342 SER B CA 1
ATOM 5713 C C . SER B 1 342 ? 0.146 39.822 114.344 1.00 42.73 342 SER B C 1
ATOM 5714 O O . SER B 1 342 ? -0.113 39.097 115.311 1.00 38.97 342 SER B O 1
ATOM 5717 N N . GLY B 1 343 ? 0.610 41.055 114.495 1.00 45.69 343 GLY B N 1
ATOM 5718 C CA . GLY B 1 343 ? 0.884 41.581 115.814 1.00 45.01 343 GLY B CA 1
ATOM 5719 C C . GLY B 1 343 ? 2.092 40.991 116.494 1.00 44.12 343 GLY B C 1
ATOM 5720 O O . GLY B 1 343 ? 2.372 41.372 117.639 1.00 42.64 343 GLY B O 1
ATOM 5721 N N . GLN B 1 344 ? 2.802 40.068 115.828 1.00 42.52 344 GLN B N 1
ATOM 5722 C CA . GLN B 1 344 ? 3.870 39.270 116.416 1.00 47.39 344 GLN B CA 1
ATOM 5723 C C . GLN B 1 344 ? 5.088 39.274 115.504 1.00 48.51 344 GLN B C 1
ATOM 5724 O O . GLN B 1 344 ? 4.989 39.530 114.300 1.00 43.77 344 GLN B O 1
ATOM 5730 N N . VAL B 1 345 ? 6.248 38.987 116.094 1.00 47.61 345 VAL B N 1
ATOM 5731 C CA . VAL B 1 345 ? 7.454 38.819 115.292 1.00 39.56 345 VAL B CA 1
ATOM 5732 C C . VAL B 1 345 ? 7.450 37.419 114.695 1.00 40.89 345 VAL B C 1
ATOM 5733 O O . VAL B 1 345 ? 6.733 36.528 115.174 1.00 50.10 345 VAL B O 1
ATOM 5737 N N . PRO B 1 346 ? 8.256 37.159 113.684 1.00 47.19 346 PRO B N 1
ATOM 5738 C CA . PRO B 1 346 ? 8.210 35.838 113.048 1.00 53.10 346 PRO B CA 1
ATOM 5739 C C . PRO B 1 346 ? 8.690 34.751 114.009 1.00 50.31 346 PRO B C 1
ATOM 5740 O O . PRO B 1 346 ? 9.556 34.986 114.859 1.00 40.03 346 PRO B O 1
ATOM 5744 N N . GLU B 1 347 ? 8.104 33.552 113.869 1.00 58.00 347 GLU B N 1
ATOM 5745 C CA . GLU B 1 347 ? 8.450 32.422 114.735 1.00 48.65 347 GLU B CA 1
ATOM 5746 C C . GLU B 1 347 ? 9.886 31.990 114.473 1.00 49.20 347 GLU B C 1
ATOM 5747 O O . GLU B 1 347 ? 10.389 32.067 113.350 1.00 47.29 347 GLU B O 1
ATOM 5753 N N . THR B 1 348 ? 10.566 31.582 115.539 1.00 52.04 348 THR B N 1
ATOM 5754 C CA . THR B 1 348 ? 12.017 31.502 115.477 1.00 53.66 348 THR B CA 1
ATOM 5755 C C . THR B 1 348 ? 12.522 30.322 114.632 1.00 50.53 348 THR B C 1
ATOM 5756 O O . THR B 1 348 ? 13.605 30.424 114.030 1.00 54.20 348 THR B O 1
ATOM 5760 N N . ASN B 1 349 ? 11.784 29.213 114.534 1.00 46.88 349 ASN B N 1
ATOM 5761 C CA . ASN B 1 349 ? 12.156 28.197 113.543 1.00 46.95 349 ASN B CA 1
ATOM 5762 C C . ASN B 1 349 ? 11.266 28.230 112.296 1.00 48.65 349 ASN B C 1
ATOM 5763 O O . ASN B 1 349 ? 11.220 27.251 111.542 1.00 44.11 349 ASN B O 1
ATOM 5768 N N . GLY B 1 350 ? 10.608 29.359 112.024 1.00 46.54 350 GLY B N 1
ATOM 5769 C CA . GLY B 1 350 ? 9.816 29.503 110.822 1.00 37.34 350 GLY B CA 1
ATOM 5770 C C . GLY B 1 350 ? 10.634 29.838 109.575 1.00 46.58 350 GLY B C 1
ATOM 5771 O O . GLY B 1 350 ? 11.854 30.004 109.605 1.00 39.72 350 GLY B O 1
ATOM 5772 N N . LEU B 1 351 ? 9.921 29.957 108.445 1.00 47.04 351 LEU B N 1
ATOM 5773 C CA . LEU B 1 351 ? 10.608 30.163 107.170 1.00 40.41 351 LEU B CA 1
ATOM 5774 C C . LEU B 1 351 ? 11.325 31.506 107.101 1.00 40.45 351 LEU B C 1
ATOM 5775 O O . LEU B 1 351 ? 12.423 31.591 106.538 1.00 37.82 351 LEU B O 1
ATOM 5780 N N . VAL B 1 352 ? 10.740 32.561 107.673 1.00 36.29 352 VAL B N 1
ATOM 5781 C CA . VAL B 1 352 ? 11.343 33.880 107.537 1.00 36.67 352 VAL B CA 1
ATOM 5782 C C . VAL B 1 352 ? 12.684 33.919 108.243 1.00 43.21 352 VAL B C 1
ATOM 5783 O O . VAL B 1 352 ? 13.705 34.273 107.635 1.00 47.03 352 VAL B O 1
ATOM 5787 N N . LEU B 1 353 ? 12.715 33.529 109.524 1.00 42.29 353 LEU B N 1
ATOM 5788 C CA . LEU B 1 353 ? 13.979 33.519 110.276 1.00 44.08 353 LEU B CA 1
ATOM 5789 C C . LEU B 1 353 ? 15.013 32.584 109.659 1.00 45.47 353 LEU B C 1
ATOM 5790 O O . LEU B 1 353 ? 16.213 32.901 109.611 1.00 40.27 353 LEU B O 1
ATOM 5795 N N . ASP B 1 354 ? 14.576 31.422 109.185 1.00 42.98 354 ASP B N 1
ATOM 5796 C CA . ASP B 1 354 ? 15.534 30.518 108.567 1.00 42.77 354 ASP B CA 1
ATOM 5797 C C . ASP B 1 354 ? 16.128 31.141 107.318 1.00 41.41 354 ASP B C 1
ATOM 5798 O O . ASP B 1 354 ? 17.343 31.056 107.095 1.00 42.85 354 ASP B O 1
ATOM 5803 N N . ALA B 1 355 ? 15.294 31.782 106.492 1.00 35.89 355 ALA B N 1
ATOM 5804 C CA . ALA B 1 355 ? 15.807 32.372 105.259 1.00 38.30 355 ALA B CA 1
ATOM 5805 C C . ALA B 1 355 ? 16.761 33.523 105.562 1.00 44.93 355 ALA B C 1
ATOM 5806 O O . ALA B 1 355 ? 17.858 33.604 104.992 1.00 39.79 355 ALA B O 1
ATOM 5808 N N . LEU B 1 356 ? 16.366 34.421 106.467 1.00 42.05 356 LEU B N 1
ATOM 5809 C CA . LEU B 1 356 ? 17.230 35.545 106.782 1.00 36.84 356 LEU B CA 1
ATOM 5810 C C . LEU B 1 356 ? 18.570 35.078 107.330 1.00 37.89 356 LEU B C 1
ATOM 5811 O O . LEU B 1 356 ? 19.622 35.606 106.929 1.00 44.39 356 LEU B O 1
ATOM 5816 N N . GLN B 1 357 ? 18.561 34.078 108.235 1.00 34.92 357 GLN B N 1
ATOM 5817 C CA . GLN B 1 357 ? 19.823 33.574 108.789 1.00 42.54 357 GLN B CA 1
ATOM 5818 C C . GLN B 1 357 ? 20.671 32.855 107.743 1.00 40.43 357 GLN B C 1
ATOM 5819 O O . GLN B 1 357 ? 21.896 32.852 107.860 1.00 40.46 357 GLN B O 1
ATOM 5825 N N . SER B 1 358 ? 20.053 32.201 106.754 1.00 37.24 358 SER B N 1
ATOM 5826 C CA . SER B 1 358 ? 20.830 31.552 105.704 1.00 41.47 358 SER B CA 1
ATOM 5827 C C . SER B 1 358 ? 21.537 32.600 104.861 1.00 44.13 358 SER B C 1
ATOM 5828 O O . SER B 1 358 ? 22.706 32.427 104.485 1.00 38.49 358 SER B O 1
ATOM 5831 N N . TYR B 1 359 ? 20.825 33.696 104.560 1.00 40.83 359 TYR B N 1
ATOM 5832 C CA . TYR B 1 359 ? 21.379 34.785 103.761 1.00 39.50 359 TYR B CA 1
ATOM 5833 C C . TYR B 1 359 ? 22.520 35.455 104.502 1.00 41.78 359 TYR B C 1
ATOM 5834 O O . TYR B 1 359 ? 23.597 35.694 103.940 1.00 35.30 359 TYR B O 1
ATOM 5843 N N . ILE B 1 360 ? 22.308 35.733 105.785 1.00 39.92 360 ILE B N 1
ATOM 5844 C CA . ILE B 1 360 ? 23.346 36.391 106.560 1.00 37.11 360 ILE B CA 1
ATOM 5845 C C . ILE B 1 360 ? 24.569 35.495 106.680 1.00 38.98 360 ILE B C 1
ATOM 5846 O O . ILE B 1 360 ? 25.711 35.966 106.597 1.00 39.71 360 ILE B O 1
ATOM 5851 N N . PHE B 1 361 ? 24.342 34.194 106.879 1.00 44.71 361 PHE B N 1
ATOM 5852 C CA . PHE B 1 361 ? 25.408 33.190 106.938 1.00 42.15 361 PHE B CA 1
ATOM 5853 C C . PHE B 1 361 ? 26.225 33.199 105.665 1.00 40.75 361 PHE B C 1
ATOM 5854 O O . PHE B 1 361 ? 27.463 33.265 105.697 1.00 37.70 361 PHE B O 1
ATOM 5862 N N . TRP B 1 362 ? 25.530 33.184 104.527 1.00 37.90 362 TRP B N 1
ATOM 5863 C CA . TRP B 1 362 ? 26.201 33.159 103.235 1.00 39.34 362 TRP B CA 1
ATOM 5864 C C . TRP B 1 362 ? 27.075 34.390 103.037 1.00 41.93 362 TRP B C 1
ATOM 5865 O O . TRP B 1 362 ? 28.227 34.279 102.591 1.00 35.58 362 TRP B O 1
ATOM 5876 N N . LEU B 1 363 ? 26.548 35.574 103.372 1.00 44.51 363 LEU B N 1
ATOM 5877 C CA . LEU B 1 363 ? 27.337 36.790 103.217 1.00 40.39 363 LEU B CA 1
ATOM 5878 C C . LEU B 1 363 ? 28.617 36.726 104.018 1.00 38.36 363 LEU B C 1
ATOM 5879 O O . LEU B 1 363 ? 29.571 37.452 103.704 1.00 41.02 363 LEU B O 1
ATOM 5884 N N . ALA B 1 364 ? 28.626 35.944 105.096 1.00 32.70 364 ALA B N 1
ATOM 5885 C CA . ALA B 1 364 ? 29.745 35.908 106.027 1.00 37.23 364 ALA B CA 1
ATOM 5886 C C . ALA B 1 364 ? 30.768 34.830 105.684 1.00 40.82 364 ALA B C 1
ATOM 5887 O O . ALA B 1 364 ? 31.731 34.632 106.443 1.00 39.48 364 ALA B O 1
ATOM 5889 N N . THR B 1 365 ? 30.598 34.162 104.545 1.00 39.56 365 THR B N 1
ATOM 5890 C CA . THR B 1 365 ? 31.499 33.093 104.149 1.00 34.97 365 THR B CA 1
ATOM 5891 C C . THR B 1 365 ? 32.940 33.514 104.306 1.00 40.38 365 THR B C 1
ATOM 5892 O O . THR B 1 365 ? 33.369 34.519 103.731 1.00 46.58 365 THR B O 1
ATOM 5896 N N . GLY B 1 366 ? 33.672 32.752 105.110 1.00 38.19 366 GLY B N 1
ATOM 5897 C CA . GLY B 1 366 ? 35.084 32.944 105.281 1.00 33.89 366 GLY B CA 1
ATOM 5898 C C . GLY B 1 366 ? 35.459 33.752 106.494 1.00 38.94 366 GLY B C 1
ATOM 5899 O O . GLY B 1 366 ? 36.639 33.719 106.911 1.00 35.28 366 GLY B O 1
ATOM 5900 N N . ALA B 1 367 ? 34.488 34.464 107.071 1.00 40.05 367 ALA B N 1
ATOM 5901 C CA . ALA B 1 367 ? 34.769 35.336 108.196 1.00 39.72 367 ALA B CA 1
ATOM 5902 C C . ALA B 1 367 ? 35.063 34.499 109.435 1.00 36.96 367 ALA B C 1
ATOM 5903 O O . ALA B 1 367 ? 34.439 33.459 109.638 1.00 40.84 367 ALA B O 1
ATOM 5905 N N . PRO B 1 368 ? 35.989 34.931 110.289 1.00 40.82 368 PRO B N 1
ATOM 5906 C CA . PRO B 1 368 ? 36.419 34.114 111.446 1.00 48.61 368 PRO B CA 1
ATOM 5907 C C . PRO B 1 368 ? 35.435 34.188 112.608 1.00 41.65 368 PRO B C 1
ATOM 5908 O O . PRO B 1 368 ? 35.176 35.265 113.163 1.00 39.39 368 PRO B O 1
ATOM 5912 N N . THR B 1 369 ? 34.953 33.022 113.020 1.00 39.76 369 THR B N 1
ATOM 5913 C CA . THR B 1 369 ? 33.952 32.941 114.074 1.00 41.83 369 THR B CA 1
ATOM 5914 C C . THR B 1 369 ? 34.434 33.642 115.338 1.00 41.29 369 THR B C 1
ATOM 5915 O O . THR B 1 369 ? 35.563 33.439 115.795 1.00 39.74 369 THR B O 1
ATOM 5919 N N . GLY B 1 370 ? 33.578 34.484 115.893 1.00 35.92 370 GLY B N 1
ATOM 5920 C CA . GLY B 1 370 ? 33.843 35.022 117.200 1.00 42.38 370 GLY B CA 1
ATOM 5921 C C . GLY B 1 370 ? 34.581 36.335 117.193 1.00 40.62 370 GLY B C 1
ATOM 5922 O O . GLY B 1 370 ? 34.783 36.912 118.272 1.00 38.37 370 GLY B O 1
ATOM 5923 N N . ASP B 1 371 ? 34.947 36.840 116.013 1.00 40.16 371 ASP B N 1
ATOM 5924 C CA . ASP B 1 371 ? 35.605 38.142 115.851 1.00 38.87 371 ASP B CA 1
ATOM 5925 C C . ASP B 1 371 ? 34.541 39.222 116.001 1.00 45.83 371 ASP B C 1
ATOM 5926 O O . ASP B 1 371 ? 33.767 39.490 115.071 1.00 44.03 371 ASP B O 1
ATOM 5931 N N . THR B 1 372 ? 34.470 39.829 117.178 1.00 41.45 372 THR B N 1
ATOM 5932 C CA . THR B 1 372 ? 33.426 40.820 117.403 1.00 37.98 372 THR B CA 1
ATOM 5933 C C . THR B 1 372 ? 33.820 42.201 116.901 1.00 39.06 372 THR B C 1
ATOM 5934 O O . THR B 1 372 ? 33.031 43.138 117.021 1.00 40.16 372 THR B O 1
ATOM 5938 N N . ALA B 1 373 ? 34.976 42.337 116.272 1.00 38.86 373 ALA B N 1
ATOM 5939 C CA . ALA B 1 373 ? 35.456 43.635 115.843 1.00 36.42 373 ALA B CA 1
ATOM 5940 C C . ALA B 1 373 ? 35.954 43.589 114.423 1.00 35.82 373 ALA B C 1
ATOM 5941 O O . ALA B 1 373 ? 36.960 44.190 114.086 1.00 38.72 373 ALA B O 1
ATOM 5943 N N . MET B 1 374 ? 35.260 42.896 113.551 1.00 40.91 374 MET B N 1
ATOM 5944 C CA . MET B 1 374 ? 35.628 42.972 112.151 1.00 38.99 374 MET B CA 1
ATOM 5945 C C . MET B 1 374 ? 35.543 44.410 111.680 1.00 41.59 374 MET B C 1
ATOM 5946 O O . MET B 1 374 ? 34.563 45.106 111.945 1.00 47.28 374 MET B O 1
ATOM 5951 N N . SER B 1 375 ? 36.563 44.849 110.965 1.00 45.64 375 SER B N 1
ATOM 5952 C CA . SER B 1 375 ? 36.564 46.199 110.431 1.00 41.99 375 SER B CA 1
ATOM 5953 C C . SER B 1 375 ? 35.368 46.396 109.506 1.00 49.15 375 SER B C 1
ATOM 5954 O O . SER B 1 375 ? 35.170 45.635 108.551 1.00 49.92 375 SER B O 1
ATOM 5957 N N . GLY B 1 376 ? 34.578 47.438 109.795 1.00 44.74 376 GLY B N 1
ATOM 5958 C CA . GLY B 1 376 ? 33.360 47.738 109.070 1.00 44.89 376 GLY B CA 1
ATOM 5959 C C . GLY B 1 376 ? 32.093 47.476 109.859 1.00 49.06 376 GLY B C 1
ATOM 5960 O O . GLY B 1 376 ? 31.002 47.882 109.425 1.00 42.06 376 GLY B O 1
ATOM 5961 N N . ARG B 1 377 ? 32.202 46.871 111.032 1.00 45.28 377 ARG B N 1
ATOM 5962 C CA . ARG B 1 377 ? 31.015 46.456 111.745 1.00 42.87 377 ARG B CA 1
ATOM 5963 C C . ARG B 1 377 ? 30.255 47.681 112.190 1.00 40.21 377 ARG B C 1
ATOM 5964 O O . ARG B 1 377 ? 30.856 48.691 112.544 1.00 49.70 377 ARG B O 1
ATOM 5972 N N . GLY B 1 378 ? 28.931 47.586 112.160 1.00 46.12 378 GLY B N 1
ATOM 5973 C CA . GLY B 1 378 ? 28.063 48.622 112.682 1.00 50.99 378 GLY B CA 1
ATOM 5974 C C . GLY B 1 378 ? 28.252 49.930 111.940 1.00 45.76 378 GLY B C 1
ATOM 5975 O O . GLY B 1 378 ? 28.634 49.960 110.763 1.00 47.52 378 GLY B O 1
ATOM 5976 N N . TYR B 1 379 ? 28.011 51.040 112.654 1.00 46.69 379 TYR B N 1
ATOM 5977 C CA . TYR B 1 379 ? 28.248 52.379 112.115 1.00 42.90 379 TYR B CA 1
ATOM 5978 C C . TYR B 1 379 ? 29.448 53.002 112.842 1.00 39.90 379 TYR B C 1
ATOM 5979 O O . TYR B 1 379 ? 29.672 52.698 114.013 1.00 47.87 379 TYR B O 1
ATOM 5988 N N . PRO B 1 380 ? 30.262 53.838 112.189 1.00 48.64 380 PRO B N 1
ATOM 5989 C CA . PRO B 1 380 ? 31.447 54.427 112.872 1.00 46.13 380 PRO B CA 1
ATOM 5990 C C . PRO B 1 380 ? 31.065 55.372 113.998 1.00 48.99 380 PRO B C 1
ATOM 5991 O O . PRO B 1 380 ? 30.350 56.360 113.795 1.00 46.98 380 PRO B O 1
ATOM 5995 N N . ARG B 1 381 ? 31.564 55.061 115.184 1.00 54.20 381 ARG B N 1
ATOM 5996 C CA . ARG B 1 381 ? 31.189 55.809 116.369 1.00 53.07 381 ARG B CA 1
ATOM 5997 C C . ARG B 1 381 ? 31.768 57.222 116.268 1.00 52.27 381 ARG B C 1
ATOM 5998 O O . ARG B 1 381 ? 32.915 57.416 115.845 1.00 48.49 381 ARG B O 1
ATOM 6006 N N . LEU B 1 382 ? 30.946 58.211 116.587 1.00 50.06 382 LEU B N 1
ATOM 6007 C CA . LEU B 1 382 ? 31.397 59.583 116.601 1.00 46.21 382 LEU B CA 1
ATOM 6008 C C . LEU B 1 382 ? 31.807 59.993 118.008 1.00 51.25 382 LEU B C 1
ATOM 6009 O O . LEU B 1 382 ? 31.316 59.455 119.002 1.00 46.77 382 LEU B O 1
ATOM 6014 N N . GLN B 1 383 ? 32.721 60.954 118.080 1.00 60.48 383 GLN B N 1
ATOM 6015 C CA . GLN B 1 383 ? 33.059 61.545 119.358 1.00 58.21 383 GLN B CA 1
ATOM 6016 C C . GLN B 1 383 ? 31.885 62.425 119.765 1.00 63.63 383 GLN B C 1
ATOM 6017 O O . GLN B 1 383 ? 31.380 63.202 118.932 1.00 61.73 383 GLN B O 1
ATOM 6023 N N . PRO B 1 384 ? 31.395 62.336 120.996 1.00 73.60 384 PRO B N 1
ATOM 6024 C CA . PRO B 1 384 ? 30.215 63.127 121.344 1.00 73.69 384 PRO B CA 1
ATOM 6025 C C . PRO B 1 384 ? 30.553 64.602 121.319 1.00 61.81 384 PRO B C 1
ATOM 6026 O O . PRO B 1 384 ? 31.662 65.000 121.697 1.00 66.09 384 PRO B O 1
ATOM 6030 N N . PRO B 1 385 ? 29.628 65.442 120.869 1.00 62.37 385 PRO B N 1
ATOM 6031 C CA . PRO B 1 385 ? 29.937 66.866 120.710 1.00 70.30 385 PRO B CA 1
ATOM 6032 C C . PRO B 1 385 ? 29.950 67.588 122.053 1.00 78.92 385 PRO B C 1
ATOM 6033 O O . PRO B 1 385 ? 28.990 67.503 122.829 1.00 72.78 385 PRO B O 1
ATOM 6037 N N . ALA B 1 386 ? 31.036 68.329 122.310 1.00 80.24 386 ALA B N 1
ATOM 6038 C CA . ALA B 1 386 ? 31.069 69.209 123.476 1.00 82.21 386 ALA B CA 1
ATOM 6039 C C . ALA B 1 386 ? 30.020 70.314 123.381 1.00 83.48 386 ALA B C 1
ATOM 6040 O O . ALA B 1 386 ? 29.661 70.901 124.410 1.00 82.92 386 ALA B O 1
ATOM 6042 N N . GLU B 1 387 ? 29.517 70.586 122.167 1.00 86.73 387 GLU B N 1
ATOM 6043 C CA . GLU B 1 387 ? 28.548 71.637 121.888 1.00 80.05 387 GLU B CA 1
ATOM 6044 C C . GLU B 1 387 ? 27.117 71.138 121.952 1.00 77.68 387 GLU B C 1
ATOM 6045 O O . GLU B 1 387 ? 26.182 71.927 121.727 1.00 64.55 387 GLU B O 1
ATOM 6051 N N . GLY B 1 388 ? 26.928 69.854 122.274 1.00 73.19 388 GLY B N 1
ATOM 6052 C CA . GLY B 1 388 ? 25.616 69.274 122.241 1.00 68.25 388 GLY B CA 1
ATOM 6053 C C . GLY B 1 388 ? 25.129 69.190 120.809 1.00 57.31 388 GLY B C 1
ATOM 6054 O O . GLY B 1 388 ? 25.901 69.192 119.843 1.00 59.63 388 GLY B O 1
ATOM 6055 N N . PHE B 1 389 ? 23.816 69.108 120.683 1.00 52.84 389 PHE B N 1
ATOM 6056 C CA . PHE B 1 389 ? 23.195 69.071 119.376 1.00 53.07 389 PHE B CA 1
ATOM 6057 C C . PHE B 1 389 ? 21.973 69.972 119.325 1.00 57.52 389 PHE B C 1
ATOM 6058 O O . PHE B 1 389 ? 21.132 69.980 120.241 1.00 55.98 389 PHE B O 1
ATOM 6066 N N . ASP B 1 390 ? 21.870 70.684 118.201 1.00 52.39 390 ASP B N 1
ATOM 6067 C CA . ASP B 1 390 ? 20.924 71.768 118.001 1.00 49.46 390 ASP B CA 1
ATOM 6068 C C . ASP B 1 390 ? 19.886 71.321 116.961 1.00 52.61 390 ASP B C 1
ATOM 6069 O O . ASP B 1 390 ? 20.184 71.218 115.767 1.00 51.04 390 ASP B O 1
ATOM 6074 N N . ARG B 1 391 ? 18.668 71.022 117.414 1.00 50.09 391 ARG B N 1
ATOM 6075 C CA . ARG B 1 391 ? 17.618 70.659 116.466 1.00 51.41 391 ARG B CA 1
ATOM 6076 C C . ARG B 1 391 ? 17.273 71.774 115.494 1.00 55.76 391 ARG B C 1
ATOM 6077 O O . ARG B 1 391 ? 16.660 71.505 114.459 1.00 59.68 391 ARG B O 1
ATOM 6085 N N . THR B 1 392 ? 17.573 73.023 115.818 1.00 59.69 392 THR B N 1
ATOM 6086 C CA . THR B 1 392 ? 17.242 74.081 114.878 1.00 60.11 392 THR B CA 1
ATOM 6087 C C . THR B 1 392 ? 18.254 74.130 113.733 1.00 63.74 392 THR B C 1
ATOM 6088 O O . THR B 1 392 ? 17.862 74.149 112.556 1.00 55.34 392 THR B O 1
ATOM 6092 N N . ARG B 1 393 ? 19.559 74.147 114.059 1.00 51.39 393 ARG B N 1
ATOM 6093 C CA . ARG B 1 393 ? 20.584 73.808 113.070 1.00 57.82 393 ARG B CA 1
ATOM 6094 C C . ARG B 1 393 ? 20.154 72.580 112.271 1.00 59.50 393 ARG B C 1
ATOM 6095 O O . ARG B 1 393 ? 20.233 72.555 111.035 1.00 53.13 393 ARG B O 1
ATOM 6103 N N . GLY B 1 394 ? 19.686 71.546 112.984 1.00 52.92 394 GLY B N 1
ATOM 6104 C CA . GLY B 1 394 ? 19.385 70.283 112.337 1.00 51.10 394 GLY B CA 1
ATOM 6105 C C . GLY B 1 394 ? 18.271 70.401 111.316 1.00 51.65 394 GLY B C 1
ATOM 6106 O O . GLY B 1 394 ? 18.324 69.781 110.254 1.00 50.12 394 GLY B O 1
ATOM 6107 N N . ALA B 1 395 ? 17.238 71.185 111.632 1.00 49.86 395 ALA B N 1
ATOM 6108 C CA . ALA B 1 395 ? 16.113 71.329 110.720 1.00 47.96 395 ALA B CA 1
ATOM 6109 C C . ALA B 1 395 ? 16.517 72.062 109.454 1.00 48.42 395 ALA B C 1
ATOM 6110 O O . ALA B 1 395 ? 15.936 71.842 108.382 1.00 46.16 395 ALA B O 1
ATOM 6112 N N . ALA B 1 396 ? 17.478 72.967 109.566 1.00 48.32 396 ALA B N 1
ATOM 6113 C CA . ALA B 1 396 ? 17.988 73.631 108.384 1.00 42.95 396 ALA B CA 1
ATOM 6114 C C . ALA B 1 396 ? 18.654 72.627 107.461 1.00 50.39 396 ALA B C 1
ATOM 6115 O O . ALA B 1 396 ? 18.277 72.485 106.290 1.00 54.77 396 ALA B O 1
ATOM 6117 N N . LEU B 1 397 ? 19.630 71.891 108.007 1.00 54.54 397 LEU B N 1
ATOM 6118 C CA . LEU B 1 397 ? 20.336 70.848 107.270 1.00 50.96 397 LEU B CA 1
ATOM 6119 C C . LEU B 1 397 ? 19.368 69.848 106.648 1.00 46.18 397 LEU B C 1
ATOM 6120 O O . LEU B 1 397 ? 19.532 69.447 105.496 1.00 50.41 397 LEU B O 1
ATOM 6125 N N . TYR B 1 398 ? 18.351 69.433 107.398 1.00 43.86 398 TYR B N 1
ATOM 6126 C CA . TYR B 1 398 ? 17.391 68.472 106.877 1.00 42.19 398 TYR B CA 1
ATOM 6127 C C . TYR B 1 398 ? 16.689 69.025 105.649 1.00 50.25 398 TYR B C 1
ATOM 6128 O O . TYR B 1 398 ? 16.459 68.297 104.677 1.00 51.69 398 TYR B O 1
ATOM 6137 N N . ALA B 1 399 ? 16.291 70.301 105.693 1.00 57.50 399 ALA B N 1
ATOM 6138 C CA . ALA B 1 399 ? 15.636 70.921 104.548 1.00 53.81 399 ALA B CA 1
ATOM 6139 C C . ALA B 1 399 ? 16.605 71.076 103.375 1.00 52.91 399 ALA B C 1
ATOM 6140 O O . ALA B 1 399 ? 16.216 70.919 102.208 1.00 51.05 399 ALA B O 1
ATOM 6142 N N . GLU B 1 400 ? 17.875 71.334 103.679 1.00 40.09 400 GLU B N 1
ATOM 6143 C CA . GLU B 1 400 ? 18.914 71.467 102.659 1.00 58.73 400 GLU B CA 1
ATOM 6144 C C . GLU B 1 400 ? 19.224 70.134 101.961 1.00 63.62 400 GLU B C 1
ATOM 6145 O O . GLU B 1 400 ? 19.284 70.069 100.725 1.00 65.36 400 GLU B O 1
ATOM 6151 N N . HIS B 1 401 ? 19.470 69.066 102.742 1.00 54.59 401 HIS B N 1
ATOM 6152 C CA . HIS B 1 401 ? 20.154 67.877 102.252 1.00 48.41 401 HIS B CA 1
ATOM 6153 C C . HIS B 1 401 ? 19.381 66.572 102.340 1.00 47.66 401 HIS B C 1
ATOM 6154 O O . HIS B 1 401 ? 19.943 65.541 101.979 1.00 48.83 401 HIS B O 1
ATOM 6161 N N . CYS B 1 402 ? 18.145 66.566 102.846 1.00 49.13 402 CYS B N 1
ATOM 6162 C CA . CYS B 1 402 ? 17.424 65.328 103.139 1.00 38.52 402 CYS B CA 1
ATOM 6163 C C . CYS B 1 402 ? 15.974 65.320 102.654 1.00 46.96 402 CYS B C 1
ATOM 6164 O O . CYS B 1 402 ? 15.515 64.296 102.128 1.00 45.49 402 CYS B O 1
ATOM 6167 N N . ALA B 1 403 ? 15.244 66.438 102.798 1.00 49.10 403 ALA B N 1
ATOM 6168 C CA . ALA B 1 403 ? 13.810 66.433 102.519 1.00 44.70 403 ALA B CA 1
ATOM 6169 C C . ALA B 1 403 ? 13.510 66.057 101.079 1.00 41.62 403 ALA B C 1
ATOM 6170 O O . ALA B 1 403 ? 12.415 65.575 100.771 1.00 39.38 403 ALA B O 1
ATOM 6172 N N . LEU B 1 404 ? 14.459 66.296 100.181 1.00 41.54 404 LEU B N 1
ATOM 6173 C CA . LEU B 1 404 ? 14.254 65.980 98.777 1.00 40.32 404 LEU B CA 1
ATOM 6174 C C . LEU B 1 404 ? 13.726 64.569 98.603 1.00 47.66 404 LEU B C 1
ATOM 6175 O O . LEU B 1 404 ? 12.796 64.339 97.812 1.00 43.40 404 LEU B O 1
ATOM 6180 N N . CYS B 1 405 ? 14.312 63.613 99.349 1.00 50.17 405 CYS B N 1
ATOM 6181 C CA . CYS B 1 405 ? 13.958 62.193 99.328 1.00 44.65 405 CYS B CA 1
ATOM 6182 C C . CYS B 1 405 ? 13.062 61.803 100.502 1.00 40.87 405 CYS B C 1
ATOM 6183 O O . CYS B 1 405 ? 12.006 61.206 100.298 1.00 44.30 405 CYS B O 1
ATOM 6186 N N . HIS B 1 406 ? 13.440 62.142 101.737 1.00 40.83 406 HIS B N 1
ATOM 6187 C CA . HIS B 1 406 ? 12.683 61.650 102.885 1.00 43.61 406 HIS B CA 1
ATOM 6188 C C . HIS B 1 406 ? 11.425 62.453 103.190 1.00 44.75 406 HIS B C 1
ATOM 6189 O O . HIS B 1 406 ? 10.605 61.998 104.007 1.00 38.46 406 HIS B O 1
ATOM 6196 N N . GLY B 1 407 ? 11.233 63.592 102.539 1.00 44.16 407 GLY B N 1
ATOM 6197 C CA . GLY B 1 407 ? 10.020 64.380 102.678 1.00 47.79 407 GLY B CA 1
ATOM 6198 C C . GLY B 1 407 ? 10.181 65.547 103.646 1.00 49.38 407 GLY B C 1
ATOM 6199 O O . GLY B 1 407 ? 10.960 65.502 104.609 1.00 43.45 407 GLY B O 1
ATOM 6200 N N . ALA B 1 408 ? 9.418 66.612 103.389 1.00 52.44 408 ALA B N 1
ATOM 6201 C CA . ALA B 1 408 ? 9.429 67.784 104.253 1.00 47.52 408 ALA B CA 1
ATOM 6202 C C . ALA B 1 408 ? 8.991 67.432 105.666 1.00 51.33 408 ALA B C 1
ATOM 6203 O O . ALA B 1 408 ? 9.490 68.005 106.648 1.00 46.23 408 ALA B O 1
ATOM 6205 N N . GLU B 1 409 ? 8.068 66.481 105.775 1.00 50.43 409 GLU B N 1
ATOM 6206 C CA . GLU B 1 409 ? 7.550 65.996 107.042 1.00 51.39 409 GLU B CA 1
ATOM 6207 C C . GLU B 1 409 ? 8.038 64.586 107.378 1.00 44.88 409 GLU B C 1
ATOM 6208 O O . GLU B 1 409 ? 7.369 63.852 108.105 1.00 38.05 409 GLU B O 1
ATOM 6214 N N . GLY B 1 410 ? 9.219 64.207 106.874 1.00 46.41 410 GLY B N 1
ATOM 6215 C CA . GLY B 1 410 ? 9.778 62.893 107.115 1.00 43.91 410 GLY B CA 1
ATOM 6216 C C . GLY B 1 410 ? 8.923 61.748 106.589 1.00 46.91 410 GLY B C 1
ATOM 6217 O O . GLY B 1 410 ? 9.152 60.588 106.954 1.00 41.01 410 GLY B O 1
ATOM 6218 N N . GLU B 1 411 ? 7.930 62.041 105.742 1.00 43.19 411 GLU B N 1
ATOM 6219 C CA . GLU B 1 411 ? 6.939 61.013 105.407 1.00 46.55 411 GLU B CA 1
ATOM 6220 C C . GLU B 1 411 ? 7.478 59.899 104.512 1.00 43.77 411 GLU B C 1
ATOM 6221 O O . GLU B 1 411 ? 6.806 58.873 104.388 1.00 41.98 411 GLU B O 1
ATOM 6227 N N . GLY B 1 412 ? 8.644 60.074 103.889 1.00 39.83 412 GLY B N 1
ATOM 6228 C CA . GLY B 1 412 ? 9.183 59.129 102.933 1.00 40.69 412 GLY B CA 1
ATOM 6229 C C . GLY B 1 412 ? 8.317 58.977 101.690 1.00 48.90 412 GLY B C 1
ATOM 6230 O O . GLY B 1 412 ? 7.323 59.672 101.479 1.00 56.66 412 GLY B O 1
ATOM 6231 N N . LEU B 1 413 ? 8.687 57.980 100.893 1.00 43.22 413 LEU B N 1
ATOM 6232 C CA . LEU B 1 413 ? 7.990 57.700 99.649 1.00 46.94 413 LEU B CA 1
ATOM 6233 C C . LEU B 1 413 ? 7.833 56.205 99.388 1.00 51.47 413 LEU B C 1
ATOM 6234 O O . LEU B 1 413 ? 8.804 55.449 99.472 1.00 51.32 413 LEU B O 1
ATOM 6239 N N . LEU B 1 414 ? 6.632 55.797 98.996 1.00 50.98 414 LEU B N 1
ATOM 6240 C CA . LEU B 1 414 ? 6.364 54.426 98.584 1.00 54.78 414 LEU B CA 1
ATOM 6241 C C . LEU B 1 414 ? 5.865 54.410 97.145 1.00 55.25 414 LEU B C 1
ATOM 6242 O O . LEU B 1 414 ? 5.154 55.331 96.711 1.00 59.84 414 LEU B O 1
ATOM 6247 N N . VAL B 1 415 ? 6.246 53.365 96.408 1.00 44.99 415 VAL B N 1
ATOM 6248 C CA . VAL B 1 415 ? 5.815 53.186 95.027 1.00 46.39 415 VAL B CA 1
ATOM 6249 C C . VAL B 1 415 ? 5.358 51.747 94.839 1.00 52.19 415 VAL B C 1
ATOM 6250 O O . VAL B 1 415 ? 6.172 50.818 94.898 1.00 48.96 415 VAL B O 1
ATOM 6254 N N . ASP B 1 416 ? 4.074 51.566 94.547 1.00 51.08 416 ASP B N 1
ATOM 6255 C CA . ASP B 1 416 ? 3.521 50.224 94.401 1.00 57.26 416 ASP B CA 1
ATOM 6256 C C . ASP B 1 416 ? 3.835 49.378 95.636 1.00 52.31 416 ASP B C 1
ATOM 6257 O O . ASP B 1 416 ? 4.171 48.194 95.540 1.00 51.15 416 ASP B O 1
ATOM 6262 N N . GLY B 1 417 ? 3.730 50.003 96.818 1.00 49.51 417 GLY B N 1
ATOM 6263 C CA . GLY B 1 417 ? 3.994 49.333 98.079 1.00 43.36 417 GLY B CA 1
ATOM 6264 C C . GLY B 1 417 ? 5.450 49.229 98.493 1.00 46.25 417 GLY B C 1
ATOM 6265 O O . GLY B 1 417 ? 5.718 49.068 99.693 1.00 43.80 417 GLY B O 1
ATOM 6266 N N . GLU B 1 418 ? 6.397 49.368 97.556 1.00 40.81 418 GLU B N 1
ATOM 6267 C CA . GLU B 1 418 ? 7.820 49.262 97.866 1.00 42.19 418 GLU B CA 1
ATOM 6268 C C . GLU B 1 418 ? 8.327 50.531 98.531 1.00 46.34 418 GLU B C 1
ATOM 6269 O O . GLU B 1 418 ? 7.886 51.638 98.203 1.00 48.87 418 GLU B O 1
ATOM 6275 N N . VAL B 1 419 ? 9.247 50.365 99.482 1.00 45.12 419 VAL B N 1
ATOM 6276 C CA . VAL B 1 419 ? 9.865 51.506 100.159 1.00 39.60 419 VAL B CA 1
ATOM 6277 C C . VAL B 1 419 ? 11.006 52.013 99.284 1.00 41.47 419 VAL B C 1
ATOM 6278 O O . VAL B 1 419 ? 11.968 51.294 99.013 1.00 46.47 419 VAL B O 1
ATOM 6282 N N . VAL B 1 420 ? 10.878 53.232 98.795 1.00 43.95 420 VAL B N 1
ATOM 6283 C CA . VAL B 1 420 ? 11.945 53.873 98.055 1.00 38.46 420 VAL B CA 1
ATOM 6284 C C . VAL B 1 420 ? 12.776 54.751 98.955 1.00 38.22 420 VAL B C 1
ATOM 6285 O O . VAL B 1 420 ? 14.006 54.763 98.874 1.00 39.81 420 VAL B O 1
ATOM 6289 N N . PHE B 1 421 ? 12.103 55.619 99.690 1.00 39.27 421 PHE B N 1
ATOM 6290 C CA . PHE B 1 421 ? 12.758 56.507 100.642 1.00 44.98 421 PHE B CA 1
ATOM 6291 C C . PHE B 1 421 ? 12.081 56.294 101.993 1.00 44.02 421 PHE B C 1
ATOM 6292 O O . PHE B 1 421 ? 10.897 56.660 102.161 1.00 37.24 421 PHE B O 1
ATOM 6300 N N . PRO B 1 422 ? 12.761 55.719 102.975 1.00 39.88 422 PRO B N 1
ATOM 6301 C CA . PRO B 1 422 ? 12.086 55.377 104.232 1.00 39.66 422 PRO B CA 1
ATOM 6302 C C . PRO B 1 422 ? 11.530 56.596 104.951 1.00 31.18 422 PRO B C 1
ATOM 6303 O O . PRO B 1 422 ? 12.192 57.635 105.035 1.00 37.16 422 PRO B O 1
ATOM 6307 N N . PRO B 1 423 ? 10.328 56.490 105.509 1.00 32.50 423 PRO B N 1
ATOM 6308 C CA . PRO B 1 423 ? 9.887 57.454 106.533 1.00 36.93 423 PRO B CA 1
ATOM 6309 C C . PRO B 1 423 ? 10.832 57.479 107.732 1.00 40.60 423 PRO B C 1
ATOM 6310 O O . PRO B 1 423 ? 11.185 56.435 108.285 1.00 38.50 423 PRO B O 1
ATOM 6314 N N . LEU B 1 424 ? 11.182 58.679 108.176 1.00 35.09 424 LEU B N 1
ATOM 6315 C CA . LEU B 1 424 ? 12.089 58.869 109.287 1.00 39.23 424 LEU B CA 1
ATOM 6316 C C . LEU B 1 424 ? 11.370 59.250 110.586 1.00 39.56 424 LEU B C 1
ATOM 6317 O O . LEU B 1 424 ? 11.989 59.246 111.658 1.00 37.73 424 LEU B O 1
ATOM 6322 N N . TRP B 1 425 ? 10.106 59.612 110.516 1.00 27.37 425 TRP B N 1
ATOM 6323 C CA . TRP B 1 425 ? 9.285 59.737 111.709 1.00 35.26 425 TRP B CA 1
ATOM 6324 C C . TRP B 1 425 ? 7.823 59.648 111.304 1.00 33.19 425 TRP B C 1
ATOM 6325 O O . TRP B 1 425 ? 7.489 59.379 110.151 1.00 37.33 425 TRP B O 1
ATOM 6336 N N . GLY B 1 426 ? 6.945 59.809 112.268 1.00 32.82 426 GLY B N 1
ATOM 6337 C CA . GLY B 1 426 ? 5.544 59.552 111.995 1.00 38.61 426 GLY B CA 1
ATOM 6338 C C . GLY B 1 426 ? 5.183 58.088 112.138 1.00 43.69 426 GLY B C 1
ATOM 6339 O O . GLY B 1 426 ? 6.021 57.221 112.438 1.00 40.89 426 GLY B O 1
ATOM 6340 N N . PRO B 1 427 ? 3.916 57.781 111.870 1.00 48.97 427 PRO B N 1
ATOM 6341 C CA . PRO B 1 427 ? 3.380 56.432 112.162 1.00 49.01 427 PRO B CA 1
ATOM 6342 C C . PRO B 1 427 ? 3.954 55.311 111.310 1.00 46.62 427 PRO B C 1
ATOM 6343 O O . PRO B 1 427 ? 3.798 54.142 111.688 1.00 51.23 427 PRO B O 1
ATOM 6347 N N . ARG B 1 428 ? 4.646 55.601 110.212 1.00 47.47 428 ARG B N 1
ATOM 6348 C CA . ARG B 1 428 ? 5.199 54.539 109.388 1.00 40.89 428 ARG B CA 1
ATOM 6349 C C . ARG B 1 428 ? 6.707 54.413 109.481 1.00 37.43 428 ARG B C 1
ATOM 6350 O O . ARG B 1 428 ? 7.285 53.717 108.643 1.00 40.91 428 ARG B O 1
ATOM 6358 N N . SER B 1 429 ? 7.352 55.036 110.478 1.00 39.64 429 SER B N 1
ATOM 6359 C CA . SER B 1 429 ? 8.799 54.937 110.693 1.00 39.69 429 SER B CA 1
ATOM 6360 C C . SER B 1 429 ? 9.083 53.910 111.797 1.00 36.74 429 SER B C 1
ATOM 6361 O O . SER B 1 429 ? 8.174 53.277 112.342 1.00 36.38 429 SER B O 1
ATOM 6364 N N . TYR B 1 430 ? 10.360 53.733 112.119 1.00 31.56 430 TYR B N 1
ATOM 6365 C CA . TYR B 1 430 ? 10.734 52.865 113.227 1.00 34.83 430 TYR B CA 1
ATOM 6366 C C . TYR B 1 430 ? 10.149 53.424 114.520 1.00 40.45 430 TYR B C 1
ATOM 6367 O O . TYR B 1 430 ? 9.850 54.624 114.617 1.00 24.84 430 TYR B O 1
ATOM 6376 N N . ASN B 1 431 ? 9.941 52.530 115.511 1.00 32.70 431 ASN B N 1
ATOM 6377 C CA . ASN B 1 431 ? 9.271 52.952 116.735 1.00 35.01 431 ASN B CA 1
ATOM 6378 C C . ASN B 1 431 ? 10.289 53.409 117.788 1.00 35.20 431 ASN B C 1
ATOM 6379 O O . ASN B 1 431 ? 11.495 53.506 117.544 1.00 30.18 431 ASN B O 1
ATOM 6384 N N . TRP B 1 432 ? 9.767 53.784 118.959 1.00 32.97 432 TRP B N 1
ATOM 6385 C CA . TRP B 1 432 ? 10.562 54.462 119.963 1.00 32.63 432 TRP B CA 1
ATOM 6386 C C . TRP B 1 432 ? 11.537 53.556 120.705 1.00 42.81 432 TRP B C 1
ATOM 6387 O O . TRP B 1 432 ? 12.360 54.064 121.473 1.00 42.08 432 TRP B O 1
ATOM 6398 N N . GLY B 1 433 ? 11.474 52.248 120.513 1.00 42.43 433 GLY B N 1
ATOM 6399 C CA . GLY B 1 433 ? 12.465 51.376 121.099 1.00 39.51 433 GLY B CA 1
ATOM 6400 C C . GLY B 1 433 ? 13.589 51.024 120.138 1.00 32.90 433 GLY B C 1
ATOM 6401 O O . GLY B 1 433 ? 14.553 50.366 120.521 1.00 43.84 433 GLY B O 1
ATOM 6402 N N . ALA B 1 434 ? 13.471 51.411 118.882 1.00 36.04 434 ALA B N 1
ATOM 6403 C CA . ALA B 1 434 ? 14.447 51.016 117.881 1.00 35.40 434 ALA B CA 1
ATOM 6404 C C . ALA B 1 434 ? 15.734 51.812 118.014 1.00 42.87 434 ALA B C 1
ATOM 6405 O O . ALA B 1 434 ? 15.724 53.026 118.265 1.00 40.00 434 ALA B O 1
ATOM 6407 N N . GLY B 1 435 ? 16.848 51.134 117.772 1.00 41.31 435 GLY B N 1
ATOM 6408 C CA . GLY B 1 435 ? 18.133 51.792 117.921 1.00 45.40 435 GLY B CA 1
ATOM 6409 C C . GLY B 1 435 ? 18.264 53.099 117.164 1.00 37.74 435 GLY B C 1
ATOM 6410 O O . GLY B 1 435 ? 18.905 54.038 117.641 1.00 43.05 435 GLY B O 1
ATOM 6411 N N . MET B 1 436 ? 17.675 53.177 115.971 1.00 43.59 436 MET B N 1
ATOM 6412 C CA . MET B 1 436 ? 17.825 54.360 115.138 1.00 38.18 436 MET B CA 1
ATOM 6413 C C . MET B 1 436 ? 17.207 55.611 115.759 1.00 43.44 436 MET B C 1
ATOM 6414 O O . MET B 1 436 ? 17.526 56.713 115.303 1.00 36.83 436 MET B O 1
ATOM 6419 N N . HIS B 1 437 ? 16.363 55.478 116.791 1.00 38.69 437 HIS B N 1
ATOM 6420 C CA . HIS B 1 437 ? 15.797 56.643 117.467 1.00 38.12 437 HIS B CA 1
ATOM 6421 C C . HIS B 1 437 ? 16.808 57.343 118.366 1.00 42.80 437 HIS B C 1
ATOM 6422 O O . HIS B 1 437 ? 16.557 58.486 118.767 1.00 50.19 437 HIS B O 1
ATOM 6429 N N . ARG B 1 438 ? 17.942 56.712 118.668 1.00 41.32 438 ARG B N 1
ATOM 6430 C CA . ARG B 1 438 ? 18.960 57.339 119.508 1.00 45.45 438 ARG B CA 1
ATOM 6431 C C . ARG B 1 438 ? 19.801 58.303 118.696 1.00 42.07 438 ARG B C 1
ATOM 6432 O O . ARG B 1 438 ? 20.213 57.993 117.577 1.00 53.83 438 ARG B O 1
ATOM 6440 N N . VAL B 1 439 ? 20.159 59.428 119.308 1.00 40.51 439 VAL B N 1
ATOM 6441 C CA . VAL B 1 439 ? 20.819 60.483 118.549 1.00 42.05 439 VAL B CA 1
ATOM 6442 C C . VAL B 1 439 ? 22.236 60.063 118.150 1.00 44.21 439 VAL B C 1
ATOM 6443 O O . VAL B 1 439 ? 22.680 60.336 117.024 1.00 38.23 439 VAL B O 1
ATOM 6447 N N . ASP B 1 440 ? 22.967 59.385 119.052 1.00 41.81 440 ASP B N 1
ATOM 6448 C CA . ASP B 1 440 ? 24.320 58.941 118.713 1.00 41.91 440 ASP B CA 1
ATOM 6449 C C . ASP B 1 440 ? 24.304 57.904 117.596 1.00 40.50 440 ASP B C 1
ATOM 6450 O O . ASP B 1 440 ? 25.121 57.958 116.673 1.00 44.44 440 ASP B O 1
ATOM 6455 N N . THR B 1 441 ? 23.371 56.971 117.648 1.00 39.92 441 THR B N 1
ATOM 6456 C CA . THR B 1 441 ? 23.316 55.917 116.649 1.00 37.03 441 THR B CA 1
ATOM 6457 C C . THR B 1 441 ? 22.932 56.464 115.288 1.00 43.45 441 THR B C 1
ATOM 6458 O O . THR B 1 441 ? 23.510 56.082 114.259 1.00 34.33 441 THR B O 1
ATOM 6462 N N . ALA B 1 442 ? 21.899 57.300 115.256 1.00 38.74 442 ALA B N 1
ATOM 6463 C CA . ALA B 1 442 ? 21.472 57.854 113.989 1.00 43.65 442 ALA B CA 1
ATOM 6464 C C . ALA B 1 442 ? 22.533 58.787 113.420 1.00 47.21 442 ALA B C 1
ATOM 6465 O O . ALA B 1 442 ? 22.779 58.785 112.208 1.00 42.87 442 ALA B O 1
ATOM 6467 N N . ALA B 1 443 ? 23.219 59.541 114.294 1.00 45.96 443 ALA B N 1
ATOM 6468 C CA . ALA B 1 443 ? 24.281 60.436 113.839 1.00 43.87 443 ALA B CA 1
ATOM 6469 C C . ALA B 1 443 ? 25.424 59.654 113.217 1.00 41.98 443 ALA B C 1
ATOM 6470 O O . ALA B 1 443 ? 26.004 60.093 112.221 1.00 43.29 443 ALA B O 1
ATOM 6472 N N . ALA B 1 444 ? 25.764 58.493 113.790 1.00 43.01 444 ALA B N 1
ATOM 6473 C CA . ALA B 1 444 ? 26.829 57.669 113.219 1.00 45.73 444 ALA B CA 1
ATOM 6474 C C . ALA B 1 444 ? 26.421 57.097 111.866 1.00 39.70 444 ALA B C 1
ATOM 6475 O O . ALA B 1 444 ? 27.231 57.060 110.932 1.00 36.59 444 ALA B O 1
ATOM 6477 N N . PHE B 1 445 ? 25.159 56.680 111.729 1.00 42.08 445 PHE B N 1
ATOM 6478 C CA . PHE B 1 445 ? 24.667 56.245 110.426 1.00 42.52 445 PHE B CA 1
ATOM 6479 C C . PHE B 1 445 ? 24.766 57.365 109.399 1.00 48.11 445 PHE B C 1
ATOM 6480 O O . PHE B 1 445 ? 25.284 57.169 108.285 1.00 41.82 445 PHE B O 1
ATOM 6488 N N . ILE B 1 446 ? 24.258 58.553 109.768 1.00 47.08 446 ILE B N 1
ATOM 6489 C CA . ILE B 1 446 ? 24.135 59.664 108.823 1.00 46.21 446 ILE B CA 1
ATOM 6490 C C . ILE B 1 446 ? 25.503 60.117 108.356 1.00 42.17 446 ILE B C 1
ATOM 6491 O O . ILE B 1 446 ? 25.783 60.149 107.156 1.00 45.41 446 ILE B O 1
ATOM 6496 N N . ALA B 1 447 ? 26.381 60.438 109.305 1.00 38.45 447 ALA B N 1
ATOM 6497 C CA . ALA B 1 447 ? 27.725 60.931 108.989 1.00 42.48 447 ALA B CA 1
ATOM 6498 C C . ALA B 1 447 ? 28.435 60.054 107.972 1.00 44.19 447 ALA B C 1
ATOM 6499 O O . ALA B 1 447 ? 29.246 60.548 107.185 1.00 52.40 447 ALA B O 1
ATOM 6501 N N . ALA B 1 448 ? 28.207 58.744 108.025 1.00 50.31 448 ALA B N 1
ATOM 6502 C CA . ALA B 1 448 ? 28.876 57.822 107.116 1.00 42.00 448 ALA B CA 1
ATOM 6503 C C . ALA B 1 448 ? 28.108 57.533 105.837 1.00 42.66 448 ALA B C 1
ATOM 6504 O O . ALA B 1 448 ? 28.728 57.108 104.860 1.00 41.36 448 ALA B O 1
ATOM 6506 N N . ASN B 1 449 ? 26.777 57.700 105.817 1.00 43.53 449 ASN B N 1
ATOM 6507 C CA . ASN B 1 449 ? 25.979 57.129 104.741 1.00 41.93 449 ASN B CA 1
ATOM 6508 C C . ASN B 1 449 ? 24.937 58.034 104.113 1.00 43.79 449 ASN B C 1
ATOM 6509 O O . ASN B 1 449 ? 24.317 57.608 103.130 1.00 49.13 449 ASN B O 1
ATOM 6514 N N . MET B 1 450 ? 24.683 59.228 104.649 1.00 40.38 450 MET B N 1
ATOM 6515 C CA . MET B 1 450 ? 23.659 60.097 104.062 1.00 48.73 450 MET B CA 1
ATOM 6516 C C . MET B 1 450 ? 24.145 61.538 103.920 1.00 49.78 450 MET B C 1
ATOM 6517 O O . MET B 1 450 ? 24.799 62.068 104.831 1.00 50.96 450 MET B O 1
ATOM 6522 N N . PRO B 1 451 ? 23.802 62.232 102.817 1.00 50.18 451 PRO B N 1
ATOM 6523 C CA . PRO B 1 451 ? 22.914 61.829 101.732 1.00 44.38 451 PRO B CA 1
ATOM 6524 C C . PRO B 1 451 ? 23.429 60.644 100.952 1.00 45.47 451 PRO B C 1
ATOM 6525 O O . PRO B 1 451 ? 24.621 60.402 100.923 1.00 48.55 451 PRO B O 1
ATOM 6529 N N . LEU B 1 452 ? 22.487 59.905 100.364 1.00 56.05 452 LEU B N 1
ATOM 6530 C CA . LEU B 1 452 ? 22.762 58.642 99.678 1.00 54.54 452 LEU B CA 1
ATOM 6531 C C . LEU B 1 452 ? 24.030 58.677 98.836 1.00 56.80 452 LEU B C 1
ATOM 6532 O O . LEU B 1 452 ? 24.890 57.789 98.946 1.00 73.04 452 LEU B O 1
ATOM 6537 N N . LEU B 1 453 ? 24.149 59.684 97.971 1.00 53.76 453 LEU B N 1
ATOM 6538 C CA . LEU B 1 453 ? 25.288 59.822 97.068 1.00 60.92 453 LEU B CA 1
ATOM 6539 C C . LEU B 1 453 ? 26.264 60.850 97.629 1.00 56.79 453 LEU B C 1
ATOM 6540 O O . LEU B 1 453 ? 25.842 61.906 98.111 1.00 75.09 453 LEU B O 1
ATOM 6545 N N . ASP B 1 454 ? 27.562 60.529 97.602 1.00 69.57 454 ASP B N 1
ATOM 6546 C CA . ASP B 1 454 ? 28.587 61.330 98.302 1.00 79.92 454 ASP B CA 1
ATOM 6547 C C . ASP B 1 454 ? 29.049 62.597 97.545 1.00 70.39 454 ASP B C 1
ATOM 6548 O O . ASP B 1 454 ? 30.223 62.952 97.587 1.00 68.82 454 ASP B O 1
ATOM 6553 N N . THR B 1 455 ? 28.125 63.318 96.891 1.00 74.82 455 THR B N 1
ATOM 6554 C CA . THR B 1 455 ? 28.353 64.712 96.515 1.00 67.98 455 THR B CA 1
ATOM 6555 C C . THR B 1 455 ? 28.309 65.628 97.731 1.00 80.42 455 THR B C 1
ATOM 6556 O O . THR B 1 455 ? 28.706 66.793 97.632 1.00 84.00 455 THR B O 1
ATOM 6560 N N . VAL B 1 456 ? 27.708 65.179 98.828 1.00 75.06 456 VAL B N 1
ATOM 6561 C CA . VAL B 1 456 ? 27.651 65.936 100.071 1.00 60.85 456 VAL B CA 1
ATOM 6562 C C . VAL B 1 456 ? 28.034 64.965 101.173 1.00 65.03 456 VAL B C 1
ATOM 6563 O O . VAL B 1 456 ? 27.654 63.788 101.124 1.00 66.10 456 VAL B O 1
ATOM 6567 N N . ARG B 1 457 ? 28.840 65.425 102.124 1.00 59.38 457 ARG B N 1
ATOM 6568 C CA . ARG B 1 457 ? 29.123 64.643 103.324 1.00 66.46 457 ARG B CA 1
ATOM 6569 C C . ARG B 1 457 ? 29.150 65.585 104.511 1.00 57.68 457 ARG B C 1
ATOM 6570 O O . ARG B 1 457 ? 30.001 66.468 104.578 1.00 64.20 457 ARG B O 1
ATOM 6578 N N . LEU B 1 458 ? 28.237 65.384 105.453 1.00 62.93 458 LEU B N 1
ATOM 6579 C CA . LEU B 1 458 ? 28.163 66.279 106.590 1.00 53.51 458 LEU B CA 1
ATOM 6580 C C . LEU B 1 458 ? 29.384 66.080 107.474 1.00 47.44 458 LEU B C 1
ATOM 6581 O O . LEU B 1 458 ? 30.032 65.031 107.453 1.00 51.23 458 LEU B O 1
ATOM 6586 N N . THR B 1 459 ? 29.731 67.135 108.196 1.00 52.33 459 THR B N 1
ATOM 6587 C CA . THR B 1 459 ? 30.679 67.040 109.284 1.00 49.15 459 THR B CA 1
ATOM 6588 C C . THR B 1 459 ? 30.006 66.337 110.454 1.00 48.42 459 THR B C 1
ATOM 6589 O O . THR B 1 459 ? 28.783 66.346 110.569 1.00 50.47 459 THR B O 1
ATOM 6593 N N . PRO B 1 460 ? 30.781 65.763 111.364 1.00 48.14 460 PRO B N 1
ATOM 6594 C CA . PRO B 1 460 ? 30.166 65.112 112.533 1.00 46.59 460 PRO B CA 1
ATOM 6595 C C . PRO B 1 460 ? 29.147 65.979 113.254 1.00 48.57 460 PRO B C 1
ATOM 6596 O O . PRO B 1 460 ? 28.037 65.510 113.599 1.00 40.68 460 PRO B O 1
ATOM 6600 N N . GLN B 1 461 ? 29.495 67.243 113.500 1.00 49.32 461 GLN B N 1
ATOM 6601 C CA . GLN B 1 461 ? 28.564 68.113 114.205 1.00 47.90 461 GLN B CA 1
ATOM 6602 C C . GLN B 1 461 ? 27.265 68.276 113.434 1.00 51.58 461 GLN B C 1
ATOM 6603 O O . GLN B 1 461 ? 26.185 68.352 114.035 1.00 49.70 461 GLN B O 1
ATOM 6609 N N . GLU B 1 462 ? 27.346 68.373 112.106 1.00 49.85 462 GLU B N 1
ATOM 6610 C CA . GLU B 1 462 ? 26.123 68.430 111.308 1.00 54.59 462 GLU B CA 1
ATOM 6611 C C . GLU B 1 462 ? 25.298 67.158 111.475 1.00 55.25 462 GLU B C 1
ATOM 6612 O O . GLU B 1 462 ? 24.089 67.219 111.731 1.00 46.79 462 GLU B O 1
ATOM 6618 N N . ALA B 1 463 ? 25.958 65.995 111.402 1.00 50.37 463 ALA B N 1
ATOM 6619 C CA . ALA B 1 463 ? 25.266 64.728 111.598 1.00 46.95 463 ALA B CA 1
ATOM 6620 C C . ALA B 1 463 ? 24.605 64.667 112.963 1.00 45.98 463 ALA B C 1
ATOM 6621 O O . ALA B 1 463 ? 23.491 64.155 113.092 1.00 45.31 463 ALA B O 1
ATOM 6623 N N . TRP B 1 464 ? 25.282 65.149 114.005 1.00 50.45 464 TRP B N 1
ATOM 6624 C CA . TRP B 1 464 ? 24.623 65.204 115.309 1.00 47.32 464 TRP B CA 1
ATOM 6625 C C . TRP B 1 464 ? 23.377 66.078 115.263 1.00 44.38 464 TRP B C 1
ATOM 6626 O O . TRP B 1 464 ? 22.331 65.706 115.805 1.00 46.56 464 TRP B O 1
ATOM 6637 N N . ASP B 1 465 ? 23.464 67.235 114.599 1.00 46.85 465 ASP B N 1
ATOM 6638 C CA . ASP B 1 465 ? 22.353 68.179 114.614 1.00 44.08 465 ASP B CA 1
ATOM 6639 C C . ASP B 1 465 ? 21.153 67.598 113.899 1.00 45.12 465 ASP B C 1
ATOM 6640 O O . ASP B 1 465 ? 20.042 67.623 114.435 1.00 44.60 465 ASP B O 1
ATOM 6645 N N . VAL B 1 466 ? 21.366 67.009 112.713 1.00 51.01 466 VAL B N 1
ATOM 6646 C CA . VAL B 1 466 ? 20.242 66.488 111.929 1.00 52.42 466 VAL B CA 1
ATOM 6647 C C . VAL B 1 466 ? 19.614 65.301 112.636 1.00 51.56 466 VAL B C 1
ATOM 6648 O O . VAL B 1 466 ? 18.385 65.133 112.626 1.00 47.91 466 VAL B O 1
ATOM 6652 N N . ALA B 1 467 ? 20.451 64.461 113.256 1.00 42.56 467 ALA B N 1
ATOM 6653 C CA . ALA B 1 467 ? 19.955 63.300 113.975 1.00 43.20 467 ALA B CA 1
ATOM 6654 C C . ALA B 1 467 ? 19.030 63.715 115.106 1.00 42.91 467 ALA B C 1
ATOM 6655 O O . ALA B 1 467 ? 17.978 63.095 115.327 1.00 39.24 467 ALA B O 1
ATOM 6657 N N . ALA B 1 468 ? 19.414 64.759 115.839 1.00 39.82 468 ALA B N 1
ATOM 6658 C CA . ALA B 1 468 ? 18.548 65.274 116.893 1.00 42.76 468 ALA B CA 1
ATOM 6659 C C . ALA B 1 468 ? 17.250 65.849 116.330 1.00 39.71 468 ALA B C 1
ATOM 6660 O O . ALA B 1 468 ? 16.187 65.680 116.936 1.00 46.58 468 ALA B O 1
ATOM 6662 N N . TYR B 1 469 ? 17.288 66.512 115.175 1.00 38.36 469 TYR B N 1
ATOM 6663 C CA . TYR B 1 469 ? 16.024 67.018 114.639 1.00 46.05 469 TYR B CA 1
ATOM 6664 C C . TYR B 1 469 ? 15.093 65.852 114.300 1.00 37.58 469 TYR B C 1
ATOM 6665 O O . TYR B 1 469 ? 13.963 65.786 114.788 1.00 41.07 469 TYR B O 1
ATOM 6674 N N . ILE B 1 470 ? 15.602 64.873 113.554 1.00 40.79 470 ILE B N 1
ATOM 6675 C CA . ILE B 1 470 ? 14.824 63.700 113.149 1.00 42.14 470 ILE B CA 1
ATOM 6676 C C . ILE B 1 470 ? 14.238 62.996 114.357 1.00 42.21 470 ILE B C 1
ATOM 6677 O O . ILE B 1 470 ? 13.055 62.643 114.393 1.00 42.16 470 ILE B O 1
ATOM 6682 N N . ASN B 1 471 ? 15.076 62.695 115.325 1.00 38.45 471 ASN B N 1
ATOM 6683 C CA . ASN B 1 471 ? 14.636 61.885 116.431 1.00 39.00 471 ASN B CA 1
ATOM 6684 C C . ASN B 1 471 ? 14.024 62.694 117.536 1.00 42.26 471 ASN B C 1
ATOM 6685 O O . ASN B 1 471 ? 13.923 62.187 118.659 1.00 44.88 471 ASN B O 1
ATOM 6690 N N . ALA B 1 472 ? 13.635 63.943 117.257 1.00 42.87 472 ALA B N 1
ATOM 6691 C CA . ALA B 1 472 ? 12.804 64.707 118.183 1.00 47.01 472 ALA B CA 1
ATOM 6692 C C . ALA B 1 472 ? 11.363 64.814 117.700 1.00 42.12 472 ALA B C 1
ATOM 6693 O O . ALA B 1 472 ? 10.639 65.707 118.142 1.00 50.40 472 ALA B O 1
ATOM 6695 N N . HIS B 1 473 ? 10.944 63.928 116.790 1.00 46.16 473 HIS B N 1
ATOM 6696 C CA . HIS B 1 473 ? 9.578 63.821 116.283 1.00 43.93 473 HIS B CA 1
ATOM 6697 C C . HIS B 1 473 ? 8.882 62.601 116.879 1.00 45.93 473 HIS B C 1
ATOM 6698 O O . HIS B 1 473 ? 9.524 61.618 117.273 1.00 46.08 473 HIS B O 1
ATOM 6705 N N . GLU B 1 474 ? 7.555 62.641 116.898 1.00 35.71 474 GLU B N 1
ATOM 6706 C CA . GLU B 1 474 ? 6.851 61.462 117.360 1.00 42.78 474 GLU B CA 1
ATOM 6707 C C . GLU B 1 474 ? 6.924 60.336 116.326 1.00 37.05 474 GLU B C 1
ATOM 6708 O O . GLU B 1 474 ? 7.190 60.539 115.136 1.00 33.12 474 GLU B O 1
ATOM 6714 N N . ARG B 1 475 ? 6.713 59.135 116.817 1.00 37.94 475 ARG B N 1
ATOM 6715 C CA . ARG B 1 475 ? 6.714 57.919 116.020 1.00 37.28 475 ARG B CA 1
ATOM 6716 C C . ARG B 1 475 ? 6.004 56.867 116.863 1.00 41.40 475 ARG B C 1
ATOM 6717 O O . ARG B 1 475 ? 5.620 57.158 118.003 1.00 37.96 475 ARG B O 1
ATOM 6725 N N . PRO B 1 476 ? 5.819 55.646 116.368 1.00 35.58 476 PRO B N 1
ATOM 6726 C CA . PRO B 1 476 ? 5.016 54.682 117.107 1.00 31.97 476 PRO B CA 1
ATOM 6727 C C . PRO B 1 476 ? 5.624 54.418 118.463 1.00 37.05 476 PRO B C 1
ATOM 6728 O O . PRO B 1 476 ? 6.849 54.456 118.638 1.00 31.87 476 PRO B O 1
ATOM 6732 N N . GLN B 1 477 ? 4.731 54.165 119.422 1.00 35.98 477 GLN B N 1
ATOM 6733 C CA . GLN B 1 477 ? 5.106 53.984 120.814 1.00 39.14 477 GLN B CA 1
ATOM 6734 C C . GLN B 1 477 ? 6.108 52.846 121.006 1.00 37.10 477 GLN B C 1
ATOM 6735 O O . GLN B 1 477 ? 6.130 51.851 120.265 1.00 33.95 477 GLN B O 1
ATOM 6741 N N . ASP B 1 478 ? 6.919 52.996 122.049 1.00 40.51 478 ASP B N 1
ATOM 6742 C CA . ASP B 1 478 ? 7.821 51.930 122.465 1.00 42.43 478 ASP B CA 1
ATOM 6743 C C . ASP B 1 478 ? 7.013 50.677 122.791 1.00 38.61 478 ASP B C 1
ATOM 6744 O O . ASP B 1 478 ? 6.078 50.745 123.603 1.00 41.16 478 ASP B O 1
ATOM 6749 N N . PRO B 1 479 ? 7.334 49.521 122.195 1.00 43.44 479 PRO B N 1
ATOM 6750 C CA . PRO B 1 479 ? 6.630 48.284 122.577 1.00 33.75 479 PRO B CA 1
ATOM 6751 C C . PRO B 1 479 ? 6.734 47.973 124.056 1.00 39.17 479 PRO B C 1
ATOM 6752 O O . PRO B 1 479 ? 5.907 47.204 124.561 1.00 37.30 479 PRO B O 1
ATOM 6756 N N . ARG B 1 480 ? 7.716 48.556 124.763 1.00 37.44 480 ARG B N 1
ATOM 6757 C CA . ARG B 1 480 ? 7.869 48.407 126.209 1.00 38.87 480 ARG B CA 1
ATOM 6758 C C . ARG B 1 480 ? 7.047 49.408 127.026 1.00 42.33 480 ARG B C 1
ATOM 6759 O O . ARG B 1 480 ? 7.101 49.379 128.261 1.00 42.23 480 ARG B O 1
ATOM 6767 N N . PHE B 1 481 ? 6.284 50.281 126.382 1.00 49.15 481 PHE B N 1
ATOM 6768 C CA . PHE B 1 481 ? 5.456 51.233 127.111 1.00 50.32 481 PHE B CA 1
ATOM 6769 C C . PHE B 1 481 ? 4.666 50.511 128.190 1.00 45.95 481 PHE B C 1
ATOM 6770 O O . PHE B 1 481 ? 4.053 49.470 127.936 1.00 42.54 481 PHE B O 1
ATOM 6778 N N . ASP B 1 482 ? 4.685 51.079 129.392 1.00 50.13 482 ASP B N 1
ATOM 6779 C CA . ASP B 1 482 ? 4.042 50.503 130.565 1.00 51.93 482 ASP B CA 1
ATOM 6780 C C . ASP B 1 482 ? 2.842 51.313 131.057 1.00 58.92 482 ASP B C 1
ATOM 6781 O O . ASP B 1 482 ? 2.431 51.153 132.210 1.00 56.97 482 ASP B O 1
ATOM 6786 N N . GLY B 1 483 ? 2.334 52.246 130.252 1.00 62.04 483 GLY B N 1
ATOM 6787 C CA . GLY B 1 483 ? 1.229 53.086 130.660 1.00 63.84 483 GLY B CA 1
ATOM 6788 C C . GLY B 1 483 ? 1.601 54.510 131.013 1.00 58.72 483 GLY B C 1
ATOM 6789 O O . GLY B 1 483 ? 0.751 55.404 130.906 1.00 60.56 483 GLY B O 1
ATOM 6790 N N . SER B 1 484 ? 2.826 54.738 131.468 1.00 57.61 484 SER B N 1
ATOM 6791 C CA . SER B 1 484 ? 3.315 56.081 131.755 1.00 51.47 484 SER B CA 1
ATOM 6792 C C . SER B 1 484 ? 4.504 56.432 130.873 1.00 51.48 484 SER B C 1
ATOM 6793 O O . SER B 1 484 ? 5.475 55.674 130.790 1.00 49.12 484 SER B O 1
ATOM 6796 N N . VAL B 1 485 ? 4.436 57.593 130.238 1.00 52.06 485 VAL B N 1
ATOM 6797 C CA . VAL B 1 485 ? 5.584 58.063 129.490 1.00 40.30 485 VAL B CA 1
ATOM 6798 C C . VAL B 1 485 ? 6.741 58.345 130.431 1.00 49.35 485 VAL B C 1
ATOM 6799 O O . VAL B 1 485 ? 7.882 57.952 130.159 1.00 48.98 485 VAL B O 1
ATOM 6803 N N . GLU B 1 486 ? 6.472 58.978 131.576 1.00 50.04 486 GLU B N 1
ATOM 6804 C CA . GLU B 1 486 ? 7.559 59.288 132.513 1.00 55.33 486 GLU B CA 1
ATOM 6805 C C . GLU B 1 486 ? 8.234 58.009 133.020 1.00 51.09 486 GLU B C 1
ATOM 6806 O O . GLU B 1 486 ? 9.466 57.913 133.014 1.00 50.66 486 GLU B O 1
ATOM 6812 N N . ARG B 1 487 ? 7.456 57.002 133.444 1.00 45.90 487 ARG B N 1
ATOM 6813 C CA . ARG B 1 487 ? 8.064 55.750 133.905 1.00 49.94 487 ARG B CA 1
ATOM 6814 C C . ARG B 1 487 ? 8.839 55.067 132.774 1.00 56.70 487 ARG B C 1
ATOM 6815 O O . ARG B 1 487 ? 9.977 54.607 132.966 1.00 49.57 487 ARG B O 1
ATOM 6823 N N . THR B 1 488 ? 8.222 54.980 131.578 1.00 54.06 488 THR B N 1
ATOM 6824 C CA . THR B 1 488 ? 8.855 54.284 130.456 1.00 51.41 488 THR B CA 1
ATOM 6825 C C . THR B 1 488 ? 10.172 54.963 130.095 1.00 50.86 488 THR B C 1
ATOM 6826 O O . THR B 1 488 ? 11.177 54.290 129.810 1.00 47.24 488 THR B O 1
ATOM 6830 N N . ALA B 1 489 ? 10.196 56.301 130.173 1.00 40.73 489 ALA B N 1
ATOM 6831 C CA . ALA B 1 489 ? 11.423 57.054 129.928 1.00 37.97 489 ALA B CA 1
ATOM 6832 C C . ALA B 1 489 ? 12.483 56.734 130.961 1.00 46.12 489 ALA B C 1
ATOM 6833 O O . ALA B 1 489 ? 13.665 56.569 130.625 1.00 49.43 489 ALA B O 1
ATOM 6835 N N . ALA B 1 490 ? 12.090 56.684 132.231 1.00 45.25 490 ALA B N 1
ATOM 6836 C CA . ALA B 1 490 ? 13.060 56.425 133.283 1.00 39.91 490 ALA B CA 1
ATOM 6837 C C . ALA B 1 490 ? 13.622 55.013 133.200 1.00 48.45 490 ALA B C 1
ATOM 6838 O O . ALA B 1 490 ? 14.814 54.829 133.481 1.00 47.82 490 ALA B O 1
ATOM 6840 N N . ARG B 1 491 ? 12.797 54.002 132.786 1.00 41.42 491 ARG B N 1
ATOM 6841 C CA . ARG B 1 491 ? 13.286 52.610 132.769 1.00 46.48 491 ARG B CA 1
ATOM 6842 C C . ARG B 1 491 ? 14.071 52.242 131.514 1.00 43.25 491 ARG B C 1
ATOM 6843 O O . ARG B 1 491 ? 15.003 51.434 131.604 1.00 47.93 491 ARG B O 1
ATOM 6851 N N . PHE B 1 492 ? 13.706 52.780 130.349 1.00 40.60 492 PHE B N 1
ATOM 6852 C CA . PHE B 1 492 ? 14.277 52.326 129.080 1.00 41.20 492 PHE B CA 1
ATOM 6853 C C . PHE B 1 492 ? 14.931 53.418 128.245 1.00 39.31 492 PHE B C 1
ATOM 6854 O O . PHE B 1 492 ? 15.400 53.120 127.138 1.00 40.56 492 PHE B O 1
ATOM 6862 N N . HIS B 1 493 ? 14.932 54.672 128.700 1.00 40.00 493 HIS B N 1
ATOM 6863 C CA . HIS B 1 493 ? 15.480 55.725 127.858 1.00 44.07 493 HIS B CA 1
ATOM 6864 C C . HIS B 1 493 ? 16.356 56.712 128.630 1.00 38.62 493 HIS B C 1
ATOM 6865 O O . HIS B 1 493 ? 16.663 57.782 128.102 1.00 42.32 493 HIS B O 1
ATOM 6872 N N . ALA B 1 494 ? 16.882 56.321 129.795 1.00 47.27 494 ALA B N 1
ATOM 6873 C CA . ALA B 1 494 ? 17.651 57.219 130.665 1.00 42.13 494 ALA B CA 1
ATOM 6874 C C . ALA B 1 494 ? 19.099 57.302 130.185 1.00 42.49 494 ALA B C 1
ATOM 6875 O O . ALA B 1 494 ? 20.032 56.788 130.805 1.00 48.93 494 ALA B O 1
ATOM 6877 N N . SER B 1 495 ? 19.277 58.009 129.076 1.00 45.44 495 SER B N 1
ATOM 6878 C CA . SER B 1 495 ? 20.567 58.243 128.436 1.00 39.47 495 SER B CA 1
ATOM 6879 C C . SER B 1 495 ? 20.600 59.667 127.901 1.00 44.96 495 SER B C 1
ATOM 6880 O O . SER B 1 495 ? 19.557 60.217 127.527 1.00 38.48 495 SER B O 1
ATOM 6883 N N . PRO B 1 496 ? 21.784 60.276 127.832 1.00 40.37 496 PRO B N 1
ATOM 6884 C CA . PRO B 1 496 ? 21.879 61.627 127.262 1.00 45.77 496 PRO B CA 1
ATOM 6885 C C . PRO B 1 496 ? 21.625 61.684 125.789 1.00 45.96 496 PRO B C 1
ATOM 6886 O O . PRO B 1 496 ? 21.397 62.783 125.258 1.00 51.01 496 PRO B O 1
ATOM 6890 N N . PHE B 1 497 ? 21.639 60.546 125.113 1.00 44.86 497 PHE B N 1
ATOM 6891 C CA . PHE B 1 497 ? 21.446 60.502 123.675 1.00 42.73 497 PHE B CA 1
ATOM 6892 C C . PHE B 1 497 ? 20.047 60.032 123.291 1.00 44.31 497 PHE B C 1
ATOM 6893 O O . PHE B 1 497 ? 19.822 59.734 122.116 1.00 45.78 497 PHE B O 1
ATOM 6901 N N . ASP B 1 498 ? 19.104 59.979 124.246 1.00 38.47 498 ASP B N 1
ATOM 6902 C CA . ASP B 1 498 ? 17.740 59.500 124.020 1.00 44.55 498 ASP B CA 1
ATOM 6903 C C . ASP B 1 498 ? 16.790 60.623 124.418 1.00 42.02 498 ASP B C 1
ATOM 6904 O O . ASP B 1 498 ? 16.858 61.117 125.540 1.00 45.48 498 ASP B O 1
ATOM 6909 N N . LEU B 1 499 ? 15.955 61.076 123.487 1.00 45.78 499 LEU B N 1
ATOM 6910 C CA . LEU B 1 499 ? 15.029 62.174 123.779 1.00 47.77 499 LEU B CA 1
ATOM 6911 C C . LEU B 1 499 ? 13.652 61.710 124.214 1.00 45.51 499 LEU B C 1
ATOM 6912 O O . LEU B 1 499 ? 12.760 62.550 124.381 1.00 45.57 499 LEU B O 1
ATOM 6917 N N . TYR B 1 500 ? 13.422 60.413 124.316 1.00 39.96 500 TYR B N 1
ATOM 6918 C CA . TYR B 1 500 ? 12.120 59.959 124.748 1.00 41.22 500 TYR B CA 1
ATOM 6919 C C . TYR B 1 500 ? 11.864 60.487 126.160 1.00 44.59 500 TYR B C 1
ATOM 6920 O O . TYR B 1 500 ? 12.746 60.418 127.015 1.00 42.70 500 TYR B O 1
ATOM 6929 N N . GLY B 1 501 ? 10.684 61.082 126.379 1.00 45.37 501 GLY B N 1
ATOM 6930 C CA . GLY B 1 501 ? 10.309 61.649 127.655 1.00 49.34 501 GLY B CA 1
ATOM 6931 C C . GLY B 1 501 ? 10.649 63.124 127.835 1.00 54.73 501 GLY B C 1
ATOM 6932 O O . GLY B 1 501 ? 9.944 63.821 128.562 1.00 49.32 501 GLY B O 1
ATOM 6933 N N . GLU B 1 502 ? 11.709 63.611 127.189 1.00 55.52 502 GLU B N 1
ATOM 6934 C CA . GLU B 1 502 ? 12.056 65.023 127.244 1.00 56.80 502 GLU B CA 1
ATOM 6935 C C . GLU B 1 502 ? 11.017 65.867 126.499 1.00 57.26 502 GLU B C 1
ATOM 6936 O O . GLU B 1 502 ? 10.329 65.378 125.603 1.00 51.45 502 GLU B O 1
ATOM 6942 N N . PRO B 1 503 ? 10.865 67.172 126.882 1.00 61.89 503 PRO B N 1
ATOM 6943 C CA . PRO B 1 503 ? 9.849 68.044 126.268 1.00 64.82 503 PRO B CA 1
ATOM 6944 C C . PRO B 1 503 ? 10.365 68.785 125.032 1.00 64.22 503 PRO B C 1
ATOM 6945 O O . PRO B 1 503 ? 10.443 70.011 125.006 1.00 57.12 503 PRO B O 1
ATOM 6949 N N . LEU B 1 504 ? 10.704 68.036 123.985 1.00 58.66 504 LEU B N 1
ATOM 6950 C CA . LEU B 1 504 ? 11.340 68.629 122.819 1.00 57.95 504 LEU B CA 1
ATOM 6951 C C . LEU B 1 504 ? 10.491 68.493 121.562 1.00 61.41 504 LEU B C 1
ATOM 6952 O O . LEU B 1 504 ? 11.005 68.643 120.447 1.00 70.53 504 LEU B O 1
ATOM 6957 N N . GLY B 1 505 ? 9.208 68.220 121.713 1.00 59.20 505 GLY B N 1
ATOM 6958 C CA . GLY B 1 505 ? 8.312 68.067 120.590 1.00 71.16 505 GLY B CA 1
ATOM 6959 C C . GLY B 1 505 ? 7.642 69.346 120.128 1.00 84.03 505 GLY B C 1
ATOM 6960 O O . GLY B 1 505 ? 8.117 70.463 120.353 1.00 80.81 505 GLY B O 1
ATOM 6961 N N . VAL B 1 506 ? 6.512 69.153 119.445 1.00 99.12 506 VAL B N 1
ATOM 6962 C CA . VAL B 1 506 ? 5.685 70.250 118.957 1.00 92.58 506 VAL B CA 1
ATOM 6963 C C . VAL B 1 506 ? 5.239 71.089 120.141 1.00 92.17 506 VAL B C 1
ATOM 6964 O O . VAL B 1 506 ? 4.561 70.593 121.054 1.00 86.50 506 VAL B O 1
ATOM 6968 N N . ASP B 1 507 ? 5.583 72.380 120.105 1.00 98.22 507 ASP B N 1
ATOM 6969 C CA . ASP B 1 507 ? 5.276 73.315 121.192 1.00 95.76 507 ASP B CA 1
ATOM 6970 C C . ASP B 1 507 ? 5.780 72.764 122.524 1.00 93.61 507 ASP B C 1
ATOM 6971 O O . ASP B 1 507 ? 5.160 72.968 123.574 1.00 89.18 507 ASP B O 1
ATOM 6976 N N . GLY B 1 508 ? 6.907 72.047 122.477 1.00 83.45 508 GLY B N 1
ATOM 6977 C CA . GLY B 1 508 ? 7.530 71.513 123.674 1.00 70.38 508 GLY B CA 1
ATOM 6978 C C . GLY B 1 508 ? 6.755 70.431 124.401 1.00 75.16 508 GLY B C 1
ATOM 6979 O O . GLY B 1 508 ? 6.962 70.256 125.607 1.00 64.45 508 GLY B O 1
ATOM 6980 N N . ALA B 1 509 ? 5.850 69.711 123.716 1.00 81.66 509 ALA B N 1
ATOM 6981 C CA . ALA B 1 509 ? 5.190 68.545 124.312 1.00 67.99 509 ALA B CA 1
ATOM 6982 C C . ALA B 1 509 ? 6.193 67.441 124.613 1.00 63.44 509 ALA B C 1
ATOM 6983 O O . ALA B 1 509 ? 7.236 67.322 123.957 1.00 65.41 509 ALA B O 1
ATOM 6985 N N . VAL B 1 510 ? 5.868 66.604 125.602 1.00 62.54 510 VAL B N 1
ATOM 6986 C CA . VAL B 1 510 ? 6.775 65.513 125.930 1.00 60.44 510 VAL B CA 1
ATOM 6987 C C . VAL B 1 510 ? 6.791 64.529 124.775 1.00 52.81 510 VAL B C 1
ATOM 6988 O O . VAL B 1 510 ? 5.755 64.221 124.164 1.00 48.05 510 VAL B O 1
ATOM 6992 N N . LEU B 1 511 ? 7.989 64.109 124.418 1.00 57.87 511 LEU B N 1
ATOM 6993 C CA . LEU B 1 511 ? 8.175 63.085 123.423 1.00 56.66 511 LEU B CA 1
ATOM 6994 C C . LEU B 1 511 ? 7.901 61.712 124.020 1.00 53.71 511 LEU B C 1
ATOM 6995 O O . LEU B 1 511 ? 8.272 61.430 125.170 1.00 44.99 511 LEU B O 1
ATOM 7000 N N . GLY B 1 512 ? 7.259 60.860 123.215 1.00 47.81 512 GLY B N 1
ATOM 7001 C CA . GLY B 1 512 ? 7.087 59.469 123.550 1.00 49.09 512 GLY B CA 1
ATOM 7002 C C . GLY B 1 512 ? 5.636 59.128 123.790 1.00 47.41 512 GLY B C 1
ATOM 7003 O O . GLY B 1 512 ? 5.315 58.208 124.544 1.00 49.54 512 GLY B O 1
ATOM 7004 N N . GLN B 1 513 ? 4.745 59.851 123.136 1.00 51.42 513 GLN B N 1
ATOM 7005 C CA . GLN B 1 513 ? 3.324 59.590 123.274 1.00 53.09 513 GLN B CA 1
ATOM 7006 C C . GLN B 1 513 ? 2.771 58.703 122.179 1.00 51.77 513 GLN B C 1
ATOM 7007 O O . GLN B 1 513 ? 1.646 58.210 122.318 1.00 53.61 513 GLN B O 1
ATOM 7013 N N . GLY B 1 514 ? 3.519 58.499 121.106 1.00 49.19 514 GLY B N 1
ATOM 7014 C CA . GLY B 1 514 ? 3.052 57.698 119.997 1.00 52.61 514 GLY B CA 1
ATOM 7015 C C . GLY B 1 514 ? 2.251 58.549 119.035 1.00 52.14 514 GLY B C 1
ATOM 7016 O O . GLY B 1 514 ? 2.249 59.784 119.103 1.00 57.20 514 GLY B O 1
ATOM 7017 N N . VAL B 1 515 ? 1.485 57.868 118.183 1.00 60.29 515 VAL B N 1
ATOM 7018 C CA . VAL B 1 515 ? 0.763 58.531 117.097 1.00 67.75 515 VAL B CA 1
ATOM 7019 C C . VAL B 1 515 ? -0.745 58.240 117.127 1.00 72.20 515 VAL B C 1
ATOM 7020 O O . VAL B 1 515 ? -1.361 58.021 116.079 1.00 71.97 515 VAL B O 1
ATOM 7024 N N . ALA B 1 516 ? -1.348 58.243 118.323 1.00 84.00 516 ALA B N 1
ATOM 7025 C CA . ALA B 1 516 ? -2.790 58.004 118.507 1.00 79.06 516 ALA B CA 1
ATOM 7026 C C . ALA B 1 516 ? -3.485 59.195 119.185 1.00 74.32 516 ALA B C 1
ATOM 7027 O O . ALA B 1 516 ? -3.278 60.360 118.805 1.00 80.15 516 ALA B O 1
#